Protein AF-0000000074221816 (afdb_homodimer)

Nearest PDB structures (foldseek):
  7xq0-assembly1_A  TM=2.139E-01  e=2.328E+00  Homo sapiens

InterPro domains:
  IPR002656 Acyltransferase 3 domain [PF01757] (273-661)
  IPR006621 Nose resistant-to-fluoxetine protein, N-terminal [PF20146] (53-164)
  IPR006621 Nose resistant-to-fluoxetine protein, N-terminal [SM00703] (36-183)
  IPR052728 Oxygen and lipid transport regulator [PTHR11161] (49-692)

Secondary structure (DSSP, 8-state):
-HHHHHHHHHHHHHIIIIIHHHHHHHHSSGGG----HHHHHHHHHHHH-TTSHHHHHHHHHSPPSS-TTTTTT--EE---HHHHHT-EEE-SSS-S-EEEEEEEEEEEE-----TT-----TTSTTTTSHHHHHHTSGGGGGG-EEEEEEEEETTS-HHHHHHHHHHHTGGGT-EEEEEEEEEHHHHHT----HHHHHHHHHHHHHHHHHHHHHHHHHHHHHHHHTTPBPPHHHHHHHTT-HHHHHHHHH------------SS------THHHHHHHHHHHHHHHHHHHHHTTS--SS----BS-HHHHHHHHHSTTTHHHHTTHHHHHHHHHHHHHHHHHHHHHTHHHHHHH--HHHHHHHHHHHHHHHHHHHHHHHHHHHHH---TTIIIIIIIIIIHHHHHHHHHHHTT-GGGS-GGG-SSGGGHHHHHHHHHHHHHHHHHHHHHH-HHHHHHHHHHHHHHHHHHHHHHHHHHT--SSGGG-S-HHHHHHHHIIIIISGGGTHHHHHHHHHHHHHHH-TT----HHHHHHHHHHHHHHHHHGGGTTHHHHT-SS--TT-HHHHHHHHHHHHHHHHHHHHHHHHHHHSTTT-HHHHHHT-TTHHHHHHTHHHHHHHHHHHHHHHHHH--S-B---HHHHHHHHHHHHHHHHHHHHHHIIIIIHHHHHHHHHHHHHHHHHHHHHHHHH---S----TTGGGGGG----------B----/-HHHHHHHHHHHHHIIIIIHHHHHHHHHSGGG----HHHHHHHHHHHH-TTSHHHHHHHHHSPPSS-TTTTTT--EE---HHHHHT-EEE-SSS-S-EEEEEEEEEEEE-----TT-----TTSTTTTSHHHHHHTSHHHHTT-EEEEEEEEETTS-HHHHHHHHHHHTGGGT-EEEEEEEEEHHHHHT----HHHHHHHHHHHHHHHHHHHHHHHHHHHHHHHHTTPBPPHHHHHHHTT-HHHHHHHHH---------S--SS------THHHHHHHHHHHHHHHHHHHIIIII--SS----BS-HHHHHHHHHSTTTHHHHTTHHHHHHHHHHHHHHHHHHHHHTHHHHHHH--HHHHHHHHHHHHHHHHHHHHHHHHHHHHH---TTTTTHIIIIIIHHHHHHHHHHHTT-GGGS-GGG-SSGGGHHHHHHHHHHHHHHHHHHHHHH-HHHHHHHHHHHHHHHHHHHHHHHHHHT--SSGGG-S-HHHHHHHHIIIIISGGGSHHHHHHHHHHHHHHH-TT----HHHHHHHHHHHHHHHHHGGGTTHHHHT-SS--TT-HHHHHHHHHHHHHHHHHHHHHHHHHHHSTTT-HHHHHHT-TTHHHHHHTHHHHHHHHHHHHHHHHHH--S-B---HHHHHHHHHHHHHHHHHHHHHHIIIIIHHHHHHHHHHHHHHHHHHHHHHHHH---S---GGGGGGGGG----------B----

Organism: Dermatophagoides pteronyssinus (NCBI:txid6956)

Structure (mmCIF, N/CA/C/O backbone):
data_AF-0000000074221816-model_v1
#
loop_
_entity.id
_entity.type
_entity.pdbx_description
1 polymer 'Nose resistant to fluoxetine protein 6-like'
#
loop_
_atom_site.group_PDB
_atom_site.id
_atom_site.type_symbol
_atom_site.label_atom_id
_atom_site.label_alt_id
_atom_site.label_comp_id
_atom_site.label_asym_id
_atom_site.label_entity_id
_atom_site.label_seq_id
_atom_site.pdbx_PDB_ins_code
_atom_site.Cartn_x
_atom_site.Cartn_y
_atom_site.Cartn_z
_atom_site.occupancy
_atom_site.B_iso_or_equiv
_atom_site.auth_seq_id
_atom_site.auth_comp_id
_atom_site.auth_asym_id
_atom_site.auth_atom_id
_atom_site.pdbx_PDB_model_num
ATOM 1 N N . MET A 1 1 ? 18.141 -23.312 -29.453 1 46.19 1 MET A N 1
ATOM 2 C CA . MET A 1 1 ? 16.859 -23.656 -30.062 1 46.19 1 MET A CA 1
ATOM 3 C C . MET A 1 1 ? 16.562 -25.141 -29.875 1 46.19 1 MET A C 1
ATOM 5 O O . MET A 1 1 ? 15.43 -25.516 -29.531 1 46.19 1 MET A O 1
ATOM 9 N N . LYS A 1 2 ? 17.656 -25.828 -30.047 1 47.12 2 LYS A N 1
ATOM 10 C CA . LYS A 1 2 ? 17.453 -27.266 -29.906 1 47.12 2 LYS A CA 1
ATOM 11 C C . LYS A 1 2 ? 17.031 -27.625 -28.484 1 47.12 2 LYS A C 1
ATOM 13 O O . LYS A 1 2 ? 16.156 -28.469 -28.297 1 47.12 2 LYS A O 1
ATOM 18 N N . ASN A 1 3 ? 17.562 -26.797 -27.672 1 49.25 3 ASN A N 1
ATOM 19 C CA . ASN A 1 3 ? 17.281 -27.125 -26.281 1 49.25 3 ASN A CA 1
ATOM 20 C C . ASN A 1 3 ? 15.852 -26.75 -25.891 1 49.25 3 ASN A C 1
ATOM 22 O O . ASN A 1 3 ? 15.172 -27.516 -25.188 1 49.25 3 ASN A O 1
ATOM 26 N N . PHE A 1 4 ? 15.422 -25.688 -26.422 1 52.94 4 PHE A N 1
ATOM 27 C CA . PHE A 1 4 ? 14.031 -25.312 -26.156 1 52.94 4 PHE A CA 1
ATOM 28 C C . PHE A 1 4 ? 13.078 -26.312 -26.812 1 52.94 4 PHE A C 1
ATOM 30 O O . PHE A 1 4 ? 12.055 -26.688 -26.234 1 52.94 4 PHE A O 1
ATOM 37 N N . ASP A 1 5 ? 13.547 -26.812 -27.953 1 51.62 5 ASP A N 1
ATOM 38 C CA . ASP A 1 5 ? 12.75 -27.797 -28.672 1 51.62 5 ASP A CA 1
ATOM 39 C C . ASP A 1 5 ? 12.625 -29.094 -27.875 1 51.62 5 ASP A C 1
ATOM 41 O O . ASP A 1 5 ? 11.562 -29.719 -27.859 1 51.62 5 ASP A O 1
ATOM 45 N N . ILE A 1 6 ? 13.734 -29.281 -27.234 1 53.47 6 ILE A N 1
ATOM 46 C CA . ILE A 1 6 ? 13.719 -30.531 -26.5 1 53.47 6 ILE A CA 1
ATOM 47 C C . ILE A 1 6 ? 12.734 -30.438 -25.344 1 53.47 6 ILE A C 1
ATOM 49 O O . ILE A 1 6 ? 11.953 -31.359 -25.094 1 53.47 6 ILE A O 1
ATOM 53 N N . ILE A 1 7 ? 12.805 -29.344 -24.719 1 52.88 7 ILE A N 1
ATOM 54 C CA . ILE A 1 7 ? 11.906 -29.172 -23.578 1 52.88 7 ILE A CA 1
ATOM 55 C C . ILE A 1 7 ? 10.461 -29.141 -24.062 1 52.88 7 ILE A C 1
ATOM 57 O O . ILE A 1 7 ? 9.586 -29.781 -23.484 1 52.88 7 ILE A O 1
ATOM 61 N N . TYR A 1 8 ? 10.383 -28.469 -25.156 1 53.75 8 TYR A N 1
ATOM 62 C CA . TYR A 1 8 ? 9.055 -28.391 -25.75 1 53.75 8 TYR A CA 1
ATOM 63 C C . TYR A 1 8 ? 8.578 -29.75 -26.219 1 53.75 8 TYR A C 1
ATOM 65 O O . TYR A 1 8 ? 7.418 -30.125 -26 1 53.75 8 TYR A O 1
ATOM 73 N N . LEU A 1 9 ? 9.445 -30.484 -26.75 1 53.41 9 LEU A N 1
ATOM 74 C CA . LEU A 1 9 ? 9.125 -31.828 -27.25 1 53.41 9 LEU A CA 1
ATOM 75 C C . LEU A 1 9 ? 8.711 -32.75 -26.109 1 53.41 9 LEU A C 1
ATOM 77 O O . LEU A 1 9 ? 7.828 -33.594 -26.266 1 53.41 9 LEU A O 1
ATOM 81 N N . PHE A 1 10 ? 9.32 -32.438 -25.016 1 53.78 10 PHE A N 1
ATOM 82 C CA . PHE A 1 10 ? 8.953 -33.25 -23.844 1 53.78 10 PHE A CA 1
ATOM 83 C C . PHE A 1 10 ? 7.512 -32.969 -23.438 1 53.78 10 PHE A C 1
ATOM 85 O O . PHE A 1 10 ? 6.762 -33.906 -23.125 1 53.78 10 PHE A O 1
ATOM 92 N N . GLY A 1 11 ? 7.195 -31.734 -23.516 1 54.38 11 GLY A N 1
ATOM 93 C CA . GLY A 1 11 ? 5.812 -31.375 -23.234 1 54.38 11 GLY A CA 1
ATOM 94 C C . GLY A 1 11 ? 4.824 -31.984 -24.219 1 54.38 11 GLY A C 1
ATOM 95 O O . GLY A 1 11 ? 3.775 -32.5 -23.812 1 54.38 11 GLY A O 1
ATOM 96 N N . GLN A 1 12 ? 5.246 -32.062 -25.484 1 54.72 12 GLN A N 1
ATOM 97 C CA . GLN A 1 12 ? 4.41 -32.625 -26.531 1 54.72 12 GLN A CA 1
ATOM 98 C C . GLN A 1 12 ? 4.238 -34.125 -26.312 1 54.72 12 GLN A C 1
ATOM 100 O O . GLN A 1 12 ? 3.146 -34.688 -26.516 1 54.72 12 GLN A O 1
ATOM 105 N N . GLN A 1 13 ? 5.273 -34.688 -25.906 1 58.25 13 GLN A N 1
ATOM 106 C CA . GLN A 1 13 ? 5.207 -36.125 -25.656 1 58.25 13 GLN A CA 1
ATOM 107 C C . GLN A 1 13 ? 4.242 -36.438 -24.516 1 58.25 13 GLN A C 1
ATOM 109 O O . GLN A 1 13 ? 3.49 -37.406 -24.578 1 58.25 13 GLN A O 1
ATOM 114 N N . PHE A 1 14 ? 4.277 -35.594 -23.578 1 56.81 14 PHE A N 1
ATOM 115 C CA . PHE A 1 14 ? 3.35 -35.75 -22.469 1 56.81 14 PHE A CA 1
ATOM 116 C C . PHE A 1 14 ? 1.907 -35.688 -22.953 1 56.81 14 PHE A C 1
ATOM 118 O O . PHE A 1 14 ? 1.081 -36.531 -22.609 1 56.81 14 PHE A O 1
ATOM 125 N N . THR A 1 15 ? 1.676 -34.656 -23.734 1 56.25 15 THR A N 1
ATOM 126 C CA . THR A 1 15 ? 0.326 -34.469 -24.25 1 56.25 15 THR A CA 1
ATOM 127 C C . THR A 1 15 ? -0.105 -35.656 -25.109 1 56.25 15 THR A C 1
ATOM 129 O O . THR A 1 15 ? -1.217 -36.156 -24.969 1 56.25 15 THR A O 1
ATOM 132 N N . THR A 1 16 ? 0.768 -36.156 -25.938 1 59.44 16 THR A N 1
ATOM 133 C CA . THR A 1 16 ? 0.434 -37.219 -26.875 1 59.44 16 THR A CA 1
ATOM 134 C C . THR A 1 16 ? 0.252 -38.531 -26.156 1 59.44 16 THR A C 1
ATOM 136 O O . THR A 1 16 ? -0.625 -39.344 -26.516 1 59.44 16 THR A O 1
ATOM 139 N N . LYS A 1 17 ? 1.001 -38.656 -25.141 1 62.84 17 LYS A N 1
ATOM 140 C CA . LYS A 1 17 ? 0.979 -39.969 -24.5 1 62.84 17 LYS A CA 1
ATOM 141 C C . LYS A 1 17 ? -0.121 -40.062 -23.438 1 62.84 17 LYS A C 1
ATOM 143 O O . LYS A 1 17 ? -0.676 -41.125 -23.203 1 62.84 17 LYS A O 1
ATOM 148 N N . PHE A 1 18 ? -0.463 -38.969 -22.938 1 61.97 18 PHE A N 1
ATOM 149 C CA . PHE A 1 18 ? -1.401 -39.062 -21.812 1 61.97 18 PHE A CA 1
ATOM 150 C C . PHE A 1 18 ? -2.746 -38.438 -22.203 1 61.97 18 PHE A C 1
ATOM 152 O O . PHE A 1 18 ? -3.797 -39.031 -21.906 1 61.97 18 PHE A O 1
ATOM 159 N N . LEU A 1 19 ? -2.699 -37.375 -22.922 1 63.53 19 LEU A N 1
ATOM 160 C CA . LEU A 1 19 ? -3.951 -36.656 -23.172 1 63.53 19 LEU A CA 1
ATOM 161 C C . LEU A 1 19 ? -4.645 -37.188 -24.422 1 63.53 19 LEU A C 1
ATOM 163 O O . LEU A 1 19 ? -5.871 -37.312 -24.453 1 63.53 19 LEU A O 1
ATOM 167 N N . LYS A 1 20 ? -3.908 -37.531 -25.453 1 68.12 20 LYS A N 1
ATOM 168 C CA . LYS A 1 20 ? -4.484 -38 -26.719 1 68.12 20 LYS A CA 1
ATOM 169 C C . LYS A 1 20 ? -5.285 -39.281 -26.531 1 68.12 20 LYS A C 1
ATOM 171 O O . LYS A 1 20 ? -6.41 -39.375 -27.031 1 68.12 20 LYS A O 1
ATOM 176 N N . PRO A 1 21 ? -4.75 -40.219 -25.766 1 66.31 21 PRO A N 1
ATOM 177 C CA . PRO A 1 21 ? -5.559 -41.438 -25.594 1 66.31 21 PRO A CA 1
ATOM 178 C C . PRO A 1 21 ? -6.883 -41.156 -24.875 1 66.31 21 PRO A C 1
ATOM 180 O O . PRO A 1 21 ? -7.902 -41.781 -25.219 1 66.31 21 PRO A O 1
ATOM 183 N N . LEU A 1 22 ? -6.832 -40.312 -23.969 1 65.06 22 LEU A N 1
ATOM 184 C CA . LEU A 1 22 ? -8.055 -39.938 -23.266 1 65.06 22 LEU A CA 1
ATOM 185 C C . LEU A 1 22 ? -9.039 -39.25 -24.203 1 65.06 22 LEU A C 1
ATOM 187 O O . LEU A 1 22 ? -10.242 -39.531 -24.156 1 65.06 22 LEU A O 1
ATOM 191 N N . TYR A 1 23 ? -8.578 -38.5 -25.078 1 68.12 23 TYR A N 1
ATOM 192 C 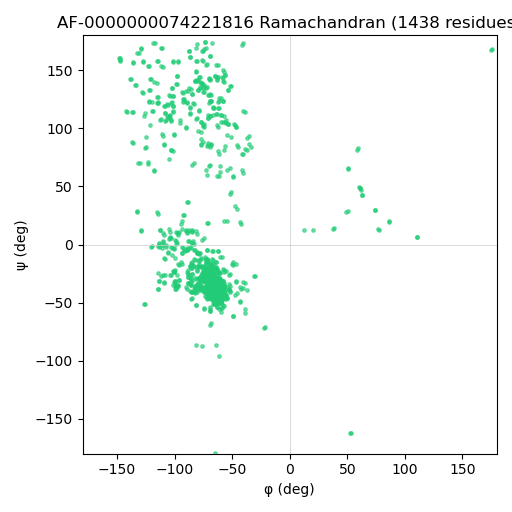CA . TYR A 1 23 ? -9.383 -37.812 -26.078 1 68.12 23 TYR A CA 1
ATOM 193 C C . TYR A 1 23 ? -9.961 -38.812 -27.078 1 68.12 23 TYR A C 1
ATOM 195 O O . TYR A 1 23 ? -11.148 -38.75 -27.422 1 68.12 23 TYR A O 1
ATOM 203 N N . ASP A 1 24 ? -9.109 -39.688 -27.531 1 72.5 24 ASP A N 1
ATOM 204 C CA . ASP A 1 24 ? -9.547 -40.688 -28.516 1 72.5 24 ASP A CA 1
ATOM 205 C C . ASP A 1 24 ? -10.656 -41.562 -27.969 1 72.5 24 ASP A C 1
ATOM 207 O O . ASP A 1 24 ? -11.609 -41.906 -28.688 1 72.5 24 ASP A O 1
ATOM 211 N N . GLU A 1 25 ? -10.477 -41.844 -26.75 1 71 25 GLU A N 1
ATOM 212 C CA . GLU A 1 25 ? -11.508 -42.656 -26.125 1 71 25 GLU A CA 1
ATOM 213 C C . GLU A 1 25 ? -12.82 -41.875 -26.016 1 71 25 GLU A C 1
ATOM 215 O O . GLU A 1 25 ? -13.898 -42.469 -26.141 1 71 25 GLU A O 1
ATOM 220 N N . THR A 1 26 ? -12.664 -40.625 -25.828 1 68.69 26 THR A N 1
ATOM 221 C CA . THR A 1 26 ? -13.836 -39.781 -25.625 1 68.69 26 THR A CA 1
ATOM 222 C C . THR A 1 26 ? -14.523 -39.5 -26.969 1 68.69 26 THR A C 1
ATOM 224 O O . THR A 1 26 ? -15.75 -39.531 -27.047 1 68.69 26 THR A O 1
ATOM 227 N N . ILE A 1 27 ? -13.797 -39.312 -28.016 1 63.72 27 ILE A N 1
ATOM 228 C CA . ILE A 1 27 ? -14.352 -38.906 -29.297 1 63.72 27 ILE A CA 1
ATOM 229 C C . ILE A 1 27 ? -14.891 -40.125 -30.047 1 63.72 27 ILE A C 1
ATOM 231 O O . ILE A 1 27 ? -15.844 -40 -30.828 1 63.72 27 ILE A O 1
ATOM 235 N N . THR A 1 28 ? -14.172 -41.219 -29.938 1 61.09 28 THR A N 1
ATOM 236 C CA . THR A 1 28 ? -14.648 -42.406 -30.641 1 61.09 28 THR A CA 1
ATOM 237 C C . THR A 1 28 ? -16.078 -42.75 -30.234 1 61.09 28 THR A C 1
ATOM 239 O O . THR A 1 28 ? -16.828 -43.375 -31 1 61.09 28 THR A O 1
ATOM 242 N N . ASP A 1 29 ? -16.391 -42.281 -29.094 1 57.53 29 ASP A N 1
ATOM 243 C CA . ASP A 1 29 ? -17.781 -42.531 -28.734 1 57.53 29 ASP A CA 1
ATOM 244 C C . ASP A 1 29 ? -18.688 -41.406 -29.234 1 57.53 29 ASP A C 1
ATOM 246 O O . ASP A 1 29 ? -19.297 -40.688 -28.438 1 57.53 29 ASP A O 1
ATOM 250 N N . GLU A 1 30 ? -18.406 -40.844 -30.422 1 55.06 30 GLU A N 1
ATOM 251 C CA . GLU A 1 30 ? -18.891 -39.719 -31.188 1 55.06 30 GLU A CA 1
ATOM 252 C C . GLU A 1 30 ? -20.406 -39.562 -31.031 1 55.06 30 GLU A C 1
ATOM 254 O O . GLU A 1 30 ? -20.906 -38.438 -31.016 1 55.06 30 GLU A O 1
ATOM 259 N N . HIS A 1 31 ? -21.031 -40.656 -31.016 1 56.09 31 HIS A N 1
ATOM 260 C CA . HIS A 1 31 ? -22.484 -40.562 -31.172 1 56.09 31 HIS A CA 1
ATOM 261 C C . HIS A 1 31 ? -23.094 -39.75 -30.047 1 56.09 31 HIS A C 1
ATOM 263 O O . HIS A 1 31 ? -24.172 -39.156 -30.219 1 56.09 31 HIS A O 1
ATOM 269 N N . ASP A 1 32 ? -22.25 -39.469 -29.016 1 62.66 32 ASP A N 1
ATOM 270 C CA . ASP A 1 32 ? -22.938 -38.906 -27.859 1 62.66 32 ASP A CA 1
ATOM 271 C C . ASP A 1 32 ? -22.516 -37.469 -27.609 1 62.66 32 ASP A C 1
ATOM 273 O O . ASP A 1 32 ? -23.062 -36.781 -26.75 1 62.66 32 ASP A O 1
ATOM 277 N N . LEU A 1 33 ? -21.547 -36.906 -28.469 1 75.12 33 LEU A N 1
ATOM 278 C CA . LEU A 1 33 ? -21.125 -35.531 -28.234 1 75.12 33 LEU A CA 1
ATOM 279 C C . LEU A 1 33 ? -21.719 -34.594 -29.281 1 75.12 33 LEU A C 1
ATOM 281 O O . LEU A 1 33 ? -21.672 -34.906 -30.484 1 75.12 33 LEU A O 1
ATOM 285 N N . ASN A 1 34 ? -22.656 -33.75 -29 1 81.88 34 ASN A N 1
ATOM 286 C CA . ASN A 1 34 ? -23.203 -32.75 -29.891 1 81.88 34 ASN A CA 1
ATOM 287 C C . ASN A 1 34 ? -22.188 -31.641 -30.188 1 81.88 34 ASN A C 1
ATOM 289 O O . ASN A 1 34 ? -22.328 -30.516 -29.703 1 81.88 34 ASN A O 1
ATOM 293 N N . LEU A 1 35 ? -21.094 -32.062 -30.953 1 88.31 35 LEU A N 1
ATOM 294 C CA . LEU A 1 35 ? -20.094 -31.062 -31.328 1 88.31 35 LEU A CA 1
ATOM 295 C C . LEU A 1 35 ? -20.312 -30.562 -32.75 1 88.31 35 LEU A C 1
ATOM 297 O O . LEU A 1 35 ? -20.719 -31.344 -33.625 1 88.31 35 LEU A O 1
ATOM 301 N N . THR A 1 36 ? -20.172 -29.281 -32.938 1 91.31 36 THR A N 1
ATOM 302 C CA . THR A 1 36 ? -20.172 -28.734 -34.312 1 91.31 36 THR A CA 1
ATOM 303 C C . THR A 1 36 ? -19 -29.281 -35.125 1 91.31 36 THR A C 1
ATOM 305 O O . THR A 1 36 ? -17.984 -29.672 -34.531 1 91.31 36 THR A O 1
ATOM 308 N N . LYS A 1 37 ? -19.094 -29.328 -36.375 1 90.06 37 LYS A N 1
ATOM 309 C CA . LYS A 1 37 ? -18.062 -29.859 -37.25 1 90.06 37 LYS A CA 1
ATOM 310 C C . LYS A 1 37 ? -16.766 -29.062 -37.125 1 90.06 37 LYS A C 1
ATOM 312 O O . LYS A 1 37 ? -15.672 -29.625 -37.156 1 90.06 37 LYS A O 1
ATOM 317 N N . GLU A 1 38 ? -16.922 -27.781 -37.031 1 90.88 38 GLU A N 1
ATOM 318 C CA . GLU A 1 38 ? -15.75 -26.922 -36.906 1 90.88 38 GLU A CA 1
ATOM 319 C C . GLU A 1 38 ? -14.992 -27.203 -35.594 1 90.88 38 GLU A C 1
ATOM 321 O O . GLU A 1 38 ? -13.766 -27.312 -35.594 1 90.88 38 GLU A O 1
ATOM 326 N N . CYS A 1 39 ? -15.711 -27.359 -34.531 1 91.69 39 CYS A N 1
ATOM 327 C CA . CYS A 1 39 ? -15.094 -27.625 -33.25 1 91.69 39 CYS A CA 1
ATOM 328 C C . CYS A 1 39 ? -14.406 -29 -33.25 1 91.69 39 CYS A C 1
ATOM 330 O O . CYS A 1 39 ? -13.273 -29.125 -32.781 1 91.69 39 CYS A O 1
ATOM 332 N N . TYR A 1 40 ? -15.102 -29.953 -33.812 1 88.12 40 TYR A N 1
ATOM 333 C CA . TYR A 1 40 ? -14.547 -31.297 -33.906 1 88.12 40 TYR A CA 1
ATOM 334 C C . TYR A 1 40 ? -13.25 -31.312 -34.688 1 88.12 40 TYR A C 1
ATOM 336 O O . TYR A 1 40 ? -12.266 -31.922 -34.25 1 88.12 40 TYR A O 1
ATOM 344 N N . HIS A 1 41 ? -13.273 -30.656 -35.781 1 87.69 41 HIS A N 1
ATOM 345 C CA . HIS A 1 41 ? -12.094 -30.625 -36.656 1 87.69 41 HIS A CA 1
ATOM 346 C C . HIS A 1 41 ? -10.922 -29.938 -35.938 1 87.69 41 HIS A C 1
ATOM 348 O O . HIS A 1 41 ? -9.789 -30.438 -36 1 87.69 41 HIS A O 1
ATOM 354 N N . SER A 1 42 ? -11.156 -28.828 -35.375 1 89.94 42 SER A N 1
ATOM 355 C CA . SER A 1 42 ? -10.102 -28.078 -34.719 1 89.94 42 SER A CA 1
ATOM 356 C C . SER A 1 42 ? -9.539 -28.859 -33.531 1 89.94 42 SER A C 1
ATOM 358 O O . SER A 1 42 ? -8.328 -28.844 -33.281 1 89.94 42 SER A O 1
ATOM 360 N N . LEU A 1 43 ? -10.438 -29.5 -32.812 1 88 43 LEU A N 1
ATOM 361 C CA . LEU A 1 43 ? -9.984 -30.297 -31.672 1 88 43 LEU A CA 1
ATOM 362 C C . LEU A 1 43 ? -9.172 -31.5 -32.125 1 88 43 LEU A C 1
ATOM 364 O O . LEU A 1 43 ? -8.164 -31.859 -31.516 1 88 43 LEU A O 1
ATOM 368 N N . GLU A 1 44 ? -9.625 -32.062 -33.156 1 83.25 44 GLU A N 1
ATOM 369 C CA . GLU A 1 44 ? -8.891 -33.188 -33.719 1 83.25 44 GLU A CA 1
ATOM 370 C C . GLU A 1 44 ? -7.492 -32.781 -34.188 1 83.25 44 GLU A C 1
ATOM 372 O O . GLU A 1 44 ? -6.512 -33.469 -33.906 1 83.25 44 GLU A O 1
ATOM 377 N N . MET A 1 45 ? -7.445 -31.688 -34.812 1 83.44 45 MET A N 1
ATOM 378 C CA . MET A 1 45 ? -6.152 -31.172 -35.25 1 83.44 45 MET A CA 1
ATOM 379 C C . MET A 1 45 ? -5.246 -30.859 -34.062 1 83.44 45 MET A C 1
ATOM 381 O O . MET A 1 45 ? -4.043 -31.109 -34.125 1 83.44 45 MET A O 1
ATOM 385 N N . MET A 1 46 ? -5.754 -30.312 -33 1 84.75 46 MET A N 1
ATOM 386 C CA . MET A 1 46 ? -4.988 -29.922 -31.828 1 84.75 46 MET A CA 1
ATOM 387 C C . MET A 1 46 ? -4.387 -31.156 -31.156 1 84.75 46 MET A C 1
ATOM 389 O O . MET A 1 46 ? -3.227 -31.125 -30.734 1 84.75 46 MET A O 1
ATOM 393 N N . PHE A 1 47 ? -5.148 -32.25 -31.109 1 78.56 47 PHE A N 1
ATOM 394 C CA . PHE A 1 47 ? -4.719 -33.438 -30.375 1 78.56 47 PHE A CA 1
ATOM 395 C C . PHE A 1 47 ? -3.842 -34.312 -31.25 1 78.56 47 PHE A C 1
ATOM 397 O O . PHE A 1 47 ? -2.939 -35 -30.766 1 78.56 47 PHE A O 1
ATOM 404 N N . THR A 1 48 ? -4.066 -34.25 -32.594 1 74.12 48 THR A N 1
ATOM 405 C CA . THR A 1 48 ? -3.32 -35.125 -33.5 1 74.12 48 THR A CA 1
ATOM 406 C C . THR A 1 48 ? -1.997 -34.469 -33.906 1 74.12 48 THR A C 1
ATOM 408 O O . THR A 1 48 ? -1.009 -35.156 -34.156 1 74.12 48 THR A O 1
ATOM 411 N N . HIS A 1 49 ? -2.057 -33.094 -34 1 73.94 49 HIS A N 1
ATOM 412 C CA . HIS A 1 49 ? -0.858 -32.375 -34.406 1 73.94 49 HIS A CA 1
ATOM 413 C C . HIS A 1 49 ? -0.447 -31.344 -33.375 1 73.94 49 HIS A C 1
ATOM 415 O O . HIS A 1 49 ? -0.465 -30.141 -33.656 1 73.94 49 HIS A O 1
ATOM 421 N N . PRO A 1 50 ? 0.009 -31.828 -32.25 1 75.56 50 PRO A N 1
ATOM 422 C CA . PRO A 1 50 ? 0.414 -30.906 -31.203 1 75.56 50 PRO A CA 1
ATOM 423 C C . PRO A 1 50 ? 1.641 -30.078 -31.578 1 75.56 50 PRO A C 1
ATOM 425 O O . PRO A 1 50 ? 1.958 -29.094 -30.922 1 75.56 50 PRO A O 1
ATOM 428 N N . GLU A 1 51 ? 2.295 -30.344 -32.75 1 68.44 51 GLU A N 1
ATOM 429 C CA . GLU A 1 51 ? 3.488 -29.641 -33.188 1 68.44 51 GLU A CA 1
ATOM 430 C C . GLU A 1 51 ? 3.125 -28.328 -33.875 1 68.44 51 GLU A C 1
ATOM 432 O O . GLU A 1 51 ? 3.979 -27.453 -34.031 1 68.44 51 GLU A O 1
ATOM 437 N N . LEU A 1 52 ? 1.858 -28.266 -34.281 1 71.31 52 LEU A N 1
ATOM 438 C CA . LEU A 1 52 ? 1.43 -27 -34.844 1 71.31 52 LEU A CA 1
ATOM 439 C C . LEU A 1 52 ? 1.607 -25.859 -33.844 1 71.31 52 LEU A C 1
ATOM 441 O O . LEU A 1 52 ? 1.382 -26.031 -32.656 1 71.31 52 LEU A O 1
ATOM 445 N N . GLU A 1 53 ? 1.954 -24.766 -34.312 1 73.44 53 GLU A N 1
ATOM 446 C CA . GLU A 1 53 ? 2.27 -23.625 -33.438 1 73.44 53 GLU A CA 1
ATOM 447 C C . GLU A 1 53 ? 1.089 -23.266 -32.531 1 73.44 53 GLU A C 1
ATOM 449 O O . GLU A 1 53 ? 1.25 -23.109 -31.328 1 73.44 53 GLU A O 1
ATOM 454 N N . TRP A 1 54 ? -0.07 -23.094 -33.219 1 81.75 54 TRP A N 1
ATOM 455 C CA . TRP A 1 54 ? -1.233 -22.688 -32.438 1 81.75 54 TRP A CA 1
ATOM 456 C C . TRP A 1 54 ? -1.613 -23.766 -31.438 1 81.75 54 TRP A C 1
ATOM 458 O O . TRP A 1 54 ? -2.031 -23.453 -30.312 1 81.75 54 TRP A O 1
ATOM 468 N N . ALA A 1 55 ? -1.453 -25.031 -31.75 1 80.94 55 ALA A N 1
ATOM 469 C CA . ALA A 1 55 ? -1.775 -26.141 -30.859 1 80.94 55 ALA A CA 1
ATOM 470 C C . ALA A 1 55 ? -0.807 -26.188 -29.672 1 80.94 55 ALA A C 1
ATOM 472 O O . ALA A 1 55 ? -1.221 -26.375 -28.531 1 80.94 55 ALA A O 1
ATOM 473 N N . SER A 1 56 ? 0.457 -25.969 -29.938 1 77.31 56 SER A N 1
ATOM 474 C CA . SER A 1 56 ? 1.471 -25.953 -28.891 1 77.31 56 SER A CA 1
ATOM 475 C C . SER A 1 56 ? 1.25 -24.812 -27.922 1 77.31 56 SER A C 1
ATOM 477 O O . SER A 1 56 ? 1.442 -24.984 -26.703 1 77.31 56 SER A O 1
ATOM 479 N N . LEU A 1 57 ? 0.902 -23.688 -28.469 1 83 57 LEU A N 1
ATOM 480 C CA . LEU A 1 57 ? 0.653 -22.531 -27.625 1 83 57 LEU A CA 1
ATOM 481 C C . LEU A 1 57 ? -0.585 -22.734 -26.75 1 83 57 LEU A C 1
ATOM 483 O O . LEU A 1 57 ? -0.623 -22.297 -25.594 1 83 57 LEU A O 1
ATOM 487 N N . MET A 1 58 ? -1.566 -23.391 -27.328 1 87.88 58 MET A N 1
ATOM 488 C CA . MET A 1 58 ? -2.787 -23.656 -26.578 1 87.88 58 MET A CA 1
ATOM 489 C C . MET A 1 58 ? -2.518 -24.625 -25.422 1 87.88 58 MET A C 1
ATOM 491 O O . MET A 1 58 ? -3.002 -24.422 -24.312 1 87.88 58 MET A O 1
ATOM 495 N N . TRP A 1 59 ? -1.679 -25.578 -25.688 1 82.25 59 TRP A N 1
ATOM 496 C CA . TRP A 1 59 ? -1.309 -26.516 -24.641 1 82.25 59 TRP A CA 1
ATOM 497 C C . TRP A 1 59 ? -0.457 -25.828 -23.578 1 82.25 59 TRP A C 1
ATOM 499 O O . TRP A 1 59 ? -0.623 -26.094 -22.375 1 82.25 59 TRP A O 1
ATOM 509 N N . ASP A 1 60 ? 0.432 -25 -24.016 1 82.06 60 ASP A N 1
ATOM 510 C CA . ASP A 1 60 ? 1.316 -24.297 -23.094 1 82.06 60 ASP A CA 1
ATOM 511 C C . ASP A 1 60 ? 0.531 -23.328 -22.203 1 82.06 60 ASP A C 1
ATOM 513 O O . ASP A 1 60 ? 0.872 -23.141 -21.031 1 82.06 60 ASP A O 1
ATOM 517 N N . ALA A 1 61 ? -0.493 -22.766 -22.766 1 89.88 61 ALA A N 1
ATOM 518 C CA . ALA A 1 61 ? -1.269 -21.766 -22.062 1 89.88 61 ALA A CA 1
ATOM 519 C C . ALA A 1 61 ? -2.258 -22.422 -21.094 1 89.88 61 ALA A C 1
ATOM 521 O O . ALA A 1 61 ? -2.738 -21.766 -20.156 1 89.88 61 ALA A O 1
ATOM 522 N N . SER A 1 62 ? -2.609 -23.672 -21.328 1 89.75 62 SER A N 1
ATOM 523 C CA . SER A 1 62 ? -3.602 -24.359 -20.5 1 89.75 62 SER A CA 1
ATOM 524 C C . SER A 1 62 ? -3.057 -24.641 -19.109 1 89.75 62 SER A C 1
ATOM 526 O O . SER A 1 62 ? -1.857 -24.859 -18.938 1 89.75 62 SER A O 1
ATOM 528 N N . GLY A 1 63 ? -3.979 -24.516 -18.125 1 88.75 63 GLY A N 1
ATOM 529 C CA . GLY A 1 63 ? -3.607 -24.859 -16.766 1 88.75 63 GLY A CA 1
ATOM 530 C C . GLY A 1 63 ? -3.383 -26.344 -16.562 1 88.75 63 GLY A C 1
ATOM 531 O O . GLY A 1 63 ? -3.738 -27.156 -17.422 1 88.75 63 GLY A O 1
ATOM 532 N N . ARG A 1 64 ? -2.689 -26.578 -15.453 1 82.56 64 ARG A N 1
ATOM 533 C CA . ARG A 1 64 ? -2.471 -27.953 -15.062 1 82.56 64 ARG A CA 1
ATOM 534 C C . ARG A 1 64 ? -3.408 -28.359 -13.922 1 82.56 64 ARG A C 1
ATOM 536 O O . ARG A 1 64 ? -3.609 -27.594 -12.977 1 82.56 64 ARG A O 1
ATOM 543 N N . ILE A 1 65 ? -3.965 -29.453 -14.031 1 76.81 65 ILE A N 1
ATOM 544 C CA . ILE A 1 65 ? -4.887 -29.922 -13 1 76.81 65 ILE A CA 1
ATOM 545 C C . ILE A 1 65 ? -4.133 -30.125 -11.695 1 76.81 65 ILE A C 1
ATOM 547 O O . ILE A 1 65 ? -4.621 -29.75 -10.625 1 76.81 65 ILE A O 1
ATOM 551 N N . ILE A 1 66 ? -2.869 -30.625 -11.875 1 76.56 66 ILE A N 1
ATOM 552 C CA . ILE A 1 66 ? -2.045 -30.844 -10.688 1 76.56 66 ILE A CA 1
ATOM 553 C C . ILE A 1 66 ? -0.866 -29.875 -10.695 1 76.56 66 ILE A C 1
ATOM 555 O O . ILE A 1 66 ? 0.049 -30 -11.508 1 76.56 66 ILE A O 1
ATOM 559 N N . ARG A 1 67 ? -0.962 -28.969 -9.859 1 79.94 67 ARG A N 1
ATOM 560 C CA . ARG A 1 67 ? 0.117 -28.016 -9.656 1 79.94 67 ARG A CA 1
ATOM 561 C C . ARG A 1 67 ? 0.936 -28.359 -8.414 1 79.94 67 ARG A C 1
ATOM 563 O O . ARG A 1 67 ? 0.471 -29.094 -7.547 1 79.94 67 ARG A O 1
ATOM 570 N N . PRO A 1 68 ? 2.17 -27.859 -8.438 1 84.44 68 PRO A N 1
ATOM 571 C CA . PRO A 1 68 ? 2.92 -28.062 -7.195 1 84.44 68 PRO A CA 1
ATOM 572 C C . PRO A 1 68 ? 2.172 -27.562 -5.961 1 84.44 68 PRO A C 1
ATOM 574 O O . PRO A 1 68 ? 1.596 -26.484 -5.98 1 84.44 68 PRO A O 1
ATOM 577 N N . GLY A 1 69 ? 2.156 -28.406 -4.969 1 81.88 69 GLY A N 1
ATOM 578 C CA . GLY A 1 69 ? 1.452 -28.078 -3.74 1 81.88 69 GLY A CA 1
ATOM 579 C C . GLY A 1 69 ? -0.02 -28.438 -3.781 1 81.88 69 GLY A C 1
ATOM 580 O O . GLY A 1 69 ? -0.83 -27.844 -3.062 1 81.88 69 GLY A O 1
ATOM 581 N N . PHE A 1 70 ? -0.375 -29.328 -4.676 1 78.69 70 PHE A N 1
ATOM 582 C CA . PHE A 1 70 ? -1.758 -29.766 -4.832 1 78.69 70 PHE A CA 1
ATOM 583 C C . PHE A 1 70 ? -2.287 -30.344 -3.529 1 78.69 70 PHE A C 1
ATOM 585 O O . PHE A 1 70 ? -3.406 -30.031 -3.111 1 78.69 70 PHE A O 1
ATOM 592 N N . ILE A 1 71 ? -1.436 -31.062 -2.834 1 74.62 71 ILE A N 1
ATOM 593 C CA . ILE A 1 71 ? -1.837 -31.734 -1.603 1 74.62 71 ILE A CA 1
ATOM 594 C C . ILE A 1 71 ? -1.975 -30.703 -0.477 1 74.62 71 ILE A C 1
ATOM 596 O O . ILE A 1 71 ? -2.746 -30.906 0.463 1 74.62 71 ILE A O 1
ATOM 600 N N . SER A 1 72 ? -1.262 -29.656 -0.647 1 77.31 72 SER A N 1
ATOM 601 C CA . SER A 1 72 ? -1.346 -28.609 0.36 1 77.31 72 SER A CA 1
ATOM 602 C C . SER A 1 72 ? -2.5 -27.656 0.069 1 77.31 72 SER A C 1
ATOM 604 O O . SER A 1 72 ? -2.756 -26.734 0.842 1 77.31 72 SER A O 1
ATOM 606 N N . GLY A 1 73 ? -3.213 -27.875 -1.048 1 77 73 GLY A N 1
ATOM 607 C CA . GLY A 1 73 ? -4.418 -27.109 -1.308 1 77 73 GLY A CA 1
ATOM 608 C C . GLY A 1 73 ? -4.266 -26.141 -2.457 1 77 73 GLY A C 1
ATOM 609 O O . GLY A 1 73 ? -5.078 -25.219 -2.615 1 77 73 GLY A O 1
ATOM 610 N N . THR A 1 74 ? -3.186 -26.156 -3.168 1 82.56 74 THR A N 1
ATOM 611 C CA . THR A 1 74 ? -3.086 -25.359 -4.383 1 82.56 74 THR A CA 1
ATOM 612 C C . THR A 1 74 ? -3.84 -26.016 -5.531 1 82.56 74 THR A C 1
ATOM 614 O O . THR A 1 74 ? -3.234 -26.672 -6.387 1 82.56 74 THR A O 1
ATOM 617 N N . ILE A 1 75 ? -5.133 -25.703 -5.555 1 79.88 75 ILE A N 1
ATOM 618 C CA . ILE A 1 75 ? -6.008 -26.484 -6.426 1 79.88 75 ILE A CA 1
ATOM 619 C C . ILE A 1 75 ? -6.52 -25.594 -7.562 1 79.88 75 ILE A C 1
ATOM 621 O O . ILE A 1 75 ? -7.484 -25.953 -8.242 1 79.88 75 ILE A O 1
ATOM 625 N N . THR A 1 76 ? -5.945 -24.453 -7.715 1 84.44 76 THR A N 1
ATOM 626 C CA . THR A 1 76 ? -6.324 -23.562 -8.797 1 84.44 76 THR A CA 1
ATOM 627 C C . THR A 1 76 ? -5.125 -23.25 -9.688 1 84.44 76 THR A C 1
ATOM 629 O O . THR A 1 76 ? -4.023 -23.016 -9.195 1 84.44 76 THR A O 1
ATOM 632 N N . ASP A 1 77 ? -5.301 -23.344 -10.938 1 88.69 77 ASP A N 1
ATOM 633 C CA . ASP A 1 77 ? -4.293 -22.969 -11.922 1 88.69 77 ASP A CA 1
ATOM 634 C C . ASP A 1 77 ? -4.918 -22.203 -13.078 1 88.69 77 ASP A C 1
ATOM 636 O O . ASP A 1 77 ? -5.637 -22.766 -13.906 1 88.69 77 ASP A O 1
ATOM 640 N N . TYR A 1 78 ? -4.602 -20.969 -13.234 1 91.19 78 TYR A N 1
ATOM 641 C CA . TYR A 1 78 ? -5.203 -20.094 -14.234 1 91.19 78 TYR A CA 1
ATOM 642 C C . TYR A 1 78 ? -4.465 -20.188 -15.562 1 91.19 78 TYR A C 1
ATOM 644 O O . TYR A 1 78 ? -4.812 -19.5 -16.531 1 91.19 78 TYR A O 1
ATOM 652 N N . GLY A 1 79 ? -3.473 -21.062 -15.625 1 92.06 79 GLY A N 1
ATOM 653 C CA . GLY A 1 79 ? -2.711 -21.094 -16.859 1 92.06 79 GLY A CA 1
ATOM 654 C C . GLY A 1 79 ? -2.195 -19.734 -17.281 1 92.06 79 GLY A C 1
ATOM 655 O O . GLY A 1 79 ? -1.92 -18.891 -16.438 1 92.06 79 GLY A O 1
ATOM 656 N N . ASP A 1 80 ? -1.823 -19.594 -18.531 1 92 80 ASP A N 1
ATOM 657 C CA . ASP A 1 80 ? -1.402 -18.297 -19.062 1 92 80 ASP A CA 1
ATOM 658 C C . ASP A 1 80 ? -2.521 -17.641 -19.859 1 92 80 ASP A C 1
ATOM 660 O O . ASP A 1 80 ? -2.639 -17.875 -21.062 1 92 80 ASP A O 1
ATOM 664 N N . TYR A 1 81 ? -3.275 -16.812 -19.234 1 93.31 81 TYR A N 1
ATOM 665 C CA . TYR A 1 81 ? -4.453 -16.156 -19.781 1 93.31 81 TYR A CA 1
ATOM 666 C C . TYR A 1 81 ? -4.09 -15.32 -21 1 93.31 81 TYR A C 1
ATOM 668 O O . TYR A 1 81 ? -4.766 -15.391 -22.031 1 93.31 81 TYR A O 1
ATOM 676 N N . ASP A 1 82 ? -3.041 -14.57 -20.969 1 90.88 82 ASP A N 1
ATOM 677 C CA . ASP A 1 82 ? -2.666 -13.633 -22.031 1 90.88 82 ASP A CA 1
ATOM 678 C C . ASP A 1 82 ? -2.139 -14.375 -23.25 1 90.88 82 ASP A C 1
ATOM 680 O O . ASP A 1 82 ? -2.422 -13.992 -24.391 1 90.88 82 ASP A O 1
ATOM 684 N N . GLN A 1 83 ? -1.347 -15.414 -22.984 1 89.62 83 GLN A N 1
ATOM 685 C CA . GLN A 1 83 ? -0.861 -16.219 -24.094 1 89.62 83 GLN A CA 1
ATOM 686 C C . GLN A 1 83 ? -2.02 -16.844 -24.875 1 89.62 83 GLN A C 1
ATOM 688 O O . GLN A 1 83 ? -2.012 -16.875 -26.109 1 89.62 83 GLN A O 1
ATOM 693 N N . CYS A 1 84 ? -2.973 -17.328 -24.156 1 94.06 84 CYS A N 1
ATOM 694 C CA . CYS A 1 84 ? -4.117 -17.984 -24.781 1 94.06 84 CYS A CA 1
ATOM 695 C C . CYS A 1 84 ? -4.887 -17 -25.672 1 94.06 84 CYS A C 1
ATOM 697 O O . CYS A 1 84 ? -5.164 -17.297 -26.828 1 94.06 84 CYS A O 1
ATOM 699 N N . LEU A 1 85 ? -5.168 -15.875 -25.234 1 93.5 85 LEU A N 1
ATOM 700 C CA . LEU A 1 85 ? -6.012 -14.93 -25.953 1 93.5 85 LEU A CA 1
ATOM 701 C C . LEU A 1 85 ? -5.238 -14.281 -27.109 1 93.5 85 LEU A C 1
ATOM 703 O O . LEU A 1 85 ? -5.836 -13.766 -28.047 1 93.5 85 LEU A O 1
ATOM 707 N N . ASN A 1 86 ? -3.932 -14.328 -27.078 1 89.5 86 ASN A N 1
ATOM 708 C CA . ASN A 1 86 ? -3.129 -13.68 -28.109 1 89.5 86 ASN A CA 1
ATOM 709 C C . ASN A 1 86 ? -2.877 -14.617 -29.297 1 89.5 86 ASN A C 1
ATOM 711 O O . ASN A 1 86 ? -2.307 -14.211 -30.297 1 89.5 86 ASN A O 1
ATOM 715 N N . ILE A 1 87 ? -3.318 -15.82 -29.219 1 89.88 87 ILE A N 1
ATOM 716 C CA . ILE A 1 87 ? -3.139 -16.766 -30.312 1 89.88 87 ILE A CA 1
ATOM 717 C C . ILE A 1 87 ? -4.027 -16.375 -31.484 1 89.88 87 ILE A C 1
ATOM 719 O O . ILE A 1 87 ? -5.254 -16.312 -31.359 1 89.88 87 ILE A O 1
ATOM 723 N N . ASP A 1 88 ? -3.428 -15.898 -32.531 1 87.88 88 ASP A N 1
ATOM 724 C CA . ASP A 1 88 ? -4.086 -15.539 -33.781 1 87.88 88 ASP A CA 1
ATOM 725 C C . ASP A 1 88 ? -3.291 -16.047 -35 1 87.88 88 ASP A C 1
ATOM 727 O O . ASP A 1 88 ? -2.42 -15.344 -35.5 1 87.88 88 ASP A O 1
ATOM 731 N N . TYR A 1 89 ? -3.582 -17.266 -35.375 1 82 89 TYR A N 1
ATOM 732 C CA . TYR A 1 89 ? -2.846 -17.891 -36.469 1 82 89 TYR A CA 1
ATOM 733 C C . TYR A 1 89 ? -3.643 -17.859 -37.781 1 82 89 TYR A C 1
ATOM 735 O O . TYR A 1 89 ? -4.812 -18.25 -37.812 1 82 89 TYR A O 1
ATOM 743 N N . SER A 1 90 ? -3.033 -17.047 -38.75 1 78.31 90 SER A N 1
ATOM 744 C CA . SER A 1 90 ? -3.623 -17.031 -40.094 1 78.31 90 SER A CA 1
ATOM 745 C C . SER A 1 90 ? -2.717 -17.734 -41.125 1 78.31 90 SER A C 1
ATOM 747 O O . SER A 1 90 ? -1.529 -17.422 -41.219 1 78.31 90 SER A O 1
ATOM 749 N N . ASN A 1 91 ? -2.811 -19.016 -41.469 1 58.62 91 ASN A N 1
ATOM 750 C CA . ASN A 1 91 ? -2.033 -19.641 -42.531 1 58.62 91 ASN A CA 1
ATOM 751 C C . ASN A 1 91 ? -2.264 -18.938 -43.875 1 58.62 91 ASN A C 1
ATOM 753 O O . ASN A 1 91 ? -3.398 -18.859 -44.344 1 58.62 91 ASN A O 1
ATOM 757 N N . VAL A 1 92 ? -1.185 -18.094 -44.344 1 52.5 92 VAL A N 1
ATOM 758 C CA . VAL A 1 92 ? -1.221 -17.391 -45.625 1 52.5 92 VAL A CA 1
ATOM 759 C C . VAL A 1 92 ? -1.615 -18.375 -46.719 1 52.5 92 VAL A C 1
ATOM 761 O O . VAL A 1 92 ? -2.346 -18.016 -47.656 1 52.5 92 VAL A O 1
ATOM 764 N N . ASP A 1 93 ? -0.696 -19.438 -46.875 1 49.19 93 ASP A N 1
ATOM 765 C CA . ASP A 1 93 ? -0.833 -20.219 -48.094 1 49.19 93 ASP A CA 1
ATOM 766 C C . ASP A 1 93 ? -2.217 -20.859 -48.188 1 49.19 93 ASP A C 1
ATOM 768 O O . ASP A 1 93 ? -2.635 -21.281 -49.281 1 49.19 93 ASP A O 1
ATOM 772 N N . GLU A 1 94 ? -2.535 -21.641 -47.188 1 45.38 94 GLU A N 1
ATOM 773 C CA . GLU A 1 94 ? -3.803 -22.344 -47.375 1 45.38 94 GLU A CA 1
ATOM 774 C C . GLU A 1 94 ? -4.984 -21.453 -47.031 1 45.38 94 GLU A C 1
ATOM 776 O O . GLU A 1 94 ? -4.828 -20.453 -46.312 1 45.38 94 GLU A O 1
ATOM 781 N N . SER A 1 95 ? -6.254 -21.922 -47.312 1 45.16 95 SER A N 1
ATOM 782 C CA . SER A 1 95 ? -7.582 -21.328 -47.188 1 45.16 95 SER A CA 1
ATOM 783 C C . SER A 1 95 ? -7.719 -20.547 -45.906 1 45.16 95 SER A C 1
ATOM 785 O O . SER A 1 95 ? -6.926 -20.734 -44.969 1 45.16 95 SER A O 1
ATOM 787 N N . ASN A 1 96 ? -8.906 -19.672 -45.594 1 52.28 96 ASN A N 1
ATOM 788 C CA . ASN A 1 96 ? -9.688 -18.766 -44.75 1 52.28 96 ASN A CA 1
ATOM 789 C C . ASN A 1 96 ? -9.703 -19.219 -43.281 1 52.28 96 ASN A C 1
ATOM 791 O O . ASN A 1 96 ? -10.664 -18.969 -42.562 1 52.28 96 ASN A O 1
ATOM 795 N N . ASN A 1 97 ? -8.695 -20.156 -42.844 1 64.44 97 ASN A N 1
ATOM 796 C CA . ASN A 1 97 ? -9.07 -20.641 -41.531 1 64.44 97 ASN A CA 1
ATOM 797 C C . ASN A 1 97 ? -8.266 -19.953 -40.406 1 64.44 97 ASN A C 1
ATOM 799 O O . ASN A 1 97 ? -7.074 -20.219 -40.25 1 64.44 97 ASN A O 1
ATOM 803 N N . ARG A 1 98 ? -8.594 -18.812 -40 1 81.75 98 ARG A N 1
ATOM 804 C CA . ARG A 1 98 ? -8.094 -18.109 -38.812 1 81.75 98 ARG A CA 1
ATOM 805 C C . ARG A 1 98 ? -8.461 -18.859 -37.531 1 81.75 98 ARG A C 1
ATOM 807 O O . ARG A 1 98 ? -9.625 -19.188 -37.344 1 81.75 98 ARG A O 1
ATOM 814 N N . ILE A 1 99 ? -7.387 -19.375 -36.906 1 88.19 99 ILE A N 1
ATOM 815 C CA . ILE A 1 99 ? -7.648 -20.078 -35.656 1 88.19 99 ILE A CA 1
ATOM 816 C C . ILE A 1 99 ? -7.309 -19.188 -34.469 1 88.19 99 ILE A C 1
ATOM 818 O O . ILE A 1 99 ? -6.191 -18.672 -34.375 1 88.19 99 ILE A O 1
ATOM 822 N N . GLN A 1 100 ? -8.281 -18.938 -33.719 1 92.94 100 GLN A N 1
ATOM 823 C CA . GLN A 1 100 ? -8.133 -18.234 -32.438 1 92.94 100 GLN A CA 1
ATOM 824 C C . GLN A 1 100 ? -8.406 -19.156 -31.266 1 92.94 100 GLN A C 1
ATOM 826 O O . GLN A 1 100 ? -8.781 -20.312 -31.453 1 92.94 100 GLN A O 1
ATOM 831 N N . ALA A 1 101 ? -8.078 -18.672 -30.109 1 95.25 101 ALA A N 1
ATOM 832 C CA . ALA A 1 101 ? -8.25 -19.516 -28.938 1 95.25 101 ALA A CA 1
ATOM 833 C C . ALA A 1 101 ? -9.383 -19 -28.047 1 95.25 101 ALA A C 1
ATOM 835 O O . ALA A 1 101 ? -9.773 -17.828 -28.141 1 95.25 101 ALA A O 1
ATOM 836 N N . ARG A 1 102 ? -9.969 -19.891 -27.328 1 95 102 ARG A N 1
ATOM 837 C CA . ARG A 1 102 ? -10.938 -19.594 -26.266 1 95 102 ARG A CA 1
ATOM 838 C C . ARG A 1 102 ? -10.398 -20 -24.906 1 95 102 ARG A C 1
ATOM 840 O O . ARG A 1 102 ? -9.961 -21.141 -24.719 1 95 102 ARG A O 1
ATOM 847 N N . TYR A 1 103 ? -10.352 -19.031 -24.062 1 95.25 103 TYR A N 1
ATOM 848 C CA . TYR A 1 103 ? -9.922 -19.281 -22.688 1 95.25 103 TYR A CA 1
ATOM 849 C C . TYR A 1 103 ? -11.117 -19.578 -21.781 1 95.25 103 TYR A C 1
ATOM 851 O O . TYR A 1 103 ? -12.078 -18.812 -21.734 1 95.25 103 TYR A O 1
ATOM 859 N N . CYS A 1 104 ? -11.102 -20.719 -21.062 1 93.5 104 CYS A N 1
ATOM 860 C CA . CYS A 1 104 ? -12.172 -21.094 -20.141 1 93.5 104 CYS A CA 1
ATOM 861 C C . CYS A 1 104 ? -11.602 -21.625 -18.844 1 93.5 104 CYS A C 1
ATOM 863 O O . CYS A 1 104 ? -10.445 -22.062 -18.781 1 93.5 104 CYS A O 1
ATOM 865 N N . LEU A 1 105 ? -12.352 -21.562 -17.75 1 89.88 105 LEU A N 1
ATOM 866 C CA . LEU A 1 105 ? -12 -22.156 -16.469 1 89.88 105 LEU A CA 1
ATOM 867 C C . LEU A 1 105 ? -12.875 -23.375 -16.188 1 89.88 105 LEU A C 1
ATOM 869 O O . LEU A 1 105 ? -14.102 -23.25 -16.141 1 89.88 105 LEU A O 1
ATOM 873 N N . MET A 1 106 ? -12.25 -24.438 -16.062 1 88.44 106 MET A N 1
ATOM 874 C CA . MET A 1 106 ? -12.945 -25.656 -15.695 1 88.44 106 MET A CA 1
ATOM 875 C C . MET A 1 106 ? -12.93 -25.875 -14.188 1 88.44 106 MET A C 1
ATOM 877 O O . MET A 1 106 ? -11.867 -25.875 -13.562 1 88.44 106 MET A O 1
ATOM 881 N N . THR A 1 107 ? -14.062 -25.984 -13.648 1 83.5 107 THR A N 1
ATOM 882 C CA . THR A 1 107 ? -14.219 -26.25 -12.219 1 83.5 107 THR A CA 1
ATOM 883 C C . THR A 1 107 ? -14.648 -27.688 -11.977 1 83.5 107 THR A C 1
ATOM 885 O O . THR A 1 107 ? -15.664 -28.141 -12.508 1 83.5 107 THR A O 1
ATOM 888 N N . ILE A 1 108 ? -13.82 -28.344 -11.258 1 79 108 ILE A N 1
ATOM 889 C CA . ILE A 1 108 ? -14.109 -29.719 -10.875 1 79 108 ILE A CA 1
ATOM 890 C C . ILE A 1 108 ? -14.555 -29.766 -9.414 1 79 108 ILE A C 1
ATOM 892 O O . ILE A 1 108 ? -13.773 -29.453 -8.516 1 79 108 ILE A O 1
ATOM 896 N N . ARG A 1 109 ? -15.742 -30.062 -9.211 1 74.69 109 ARG A N 1
ATOM 897 C CA . ARG A 1 109 ? -16.281 -30.156 -7.855 1 74.69 109 ARG A CA 1
ATOM 898 C C . ARG A 1 109 ? -16.391 -31.609 -7.41 1 74.69 109 ARG A C 1
ATOM 900 O O . ARG A 1 109 ? -16.875 -32.469 -8.156 1 74.69 109 ARG A O 1
ATOM 907 N N . LEU A 1 110 ? -15.812 -31.828 -6.262 1 65.5 110 LEU A N 1
ATOM 908 C CA . LEU A 1 110 ? -15.938 -33.156 -5.676 1 65.5 110 LEU A CA 1
ATOM 909 C C . LEU A 1 110 ? -17.328 -33.375 -5.09 1 65.5 110 LEU A C 1
ATOM 911 O O . LEU A 1 110 ? -17.953 -32.406 -4.602 1 65.5 110 LEU A O 1
ATOM 915 N N . PRO A 1 111 ? -17.859 -34.562 -5.414 1 61.06 111 PRO A N 1
ATOM 916 C CA . PRO A 1 111 ? -19.172 -34.781 -4.797 1 61.06 111 PRO A CA 1
ATOM 917 C C . PRO A 1 111 ? -19.141 -34.594 -3.281 1 61.06 111 PRO A C 1
ATOM 919 O O . PRO A 1 111 ? -18.281 -35.156 -2.602 1 61.06 111 PRO A O 1
ATOM 922 N N . ILE A 1 112 ? -19.641 -33.5 -2.793 1 58.06 112 ILE A N 1
ATOM 923 C CA . ILE A 1 112 ? -19.656 -33.156 -1.372 1 58.06 112 ILE A CA 1
ATOM 924 C C . ILE A 1 112 ? -20.656 -34.062 -0.637 1 58.06 112 ILE A C 1
ATOM 926 O O . ILE A 1 112 ? -21.828 -34.125 -1.009 1 58.06 112 ILE A O 1
ATOM 930 N N . PRO A 1 113 ? -20.062 -34.938 0.205 1 59.59 113 PRO A N 1
ATOM 931 C CA . PRO A 1 113 ? -21.047 -35.625 1.036 1 59.59 113 PRO A CA 1
ATOM 932 C C . PRO A 1 113 ? -21.906 -34.656 1.843 1 59.59 113 PRO A C 1
ATOM 934 O O . PRO A 1 113 ? -21.484 -33.531 2.109 1 59.59 113 PRO A O 1
ATOM 937 N N . PRO A 1 114 ? -23.094 -34.969 2.105 1 55.56 114 PRO A N 1
ATOM 938 C CA . PRO A 1 114 ? -23.922 -34.094 2.922 1 55.56 114 PRO A CA 1
ATOM 939 C C . PRO A 1 114 ? -23.25 -33.688 4.227 1 55.56 114 PRO A C 1
ATOM 941 O O . PRO A 1 114 ? -22.375 -34.406 4.727 1 55.56 114 PRO A O 1
ATOM 944 N N . ALA A 1 115 ? -23.328 -32.344 4.648 1 54.75 115 ALA A N 1
ATOM 945 C CA . ALA A 1 115 ? -22.719 -31.703 5.809 1 54.75 115 ALA A CA 1
ATOM 946 C C . ALA A 1 115 ? -22.75 -32.625 7.027 1 54.75 115 ALA A C 1
ATOM 948 O O . ALA A 1 115 ? -21.875 -32.562 7.879 1 54.75 115 ALA A O 1
ATOM 949 N N . ASN A 1 116 ? -23.797 -33.5 7.195 1 54.25 116 ASN A N 1
ATOM 950 C CA . ASN A 1 116 ? -24 -34.312 8.375 1 54.25 116 ASN A CA 1
ATOM 951 C C . ASN A 1 116 ? -23.156 -35.594 8.32 1 54.25 116 ASN A C 1
ATOM 953 O O . ASN A 1 116 ? -23.078 -36.344 9.297 1 54.25 116 ASN A O 1
ATOM 957 N N . LYS A 1 117 ? -22.516 -35.75 7.238 1 57.56 117 LYS A N 1
ATOM 958 C CA . LYS A 1 117 ? -21.766 -37 7.164 1 57.56 117 LYS A CA 1
ATOM 959 C C . LYS A 1 117 ? -20.281 -36.781 7.375 1 57.56 117 LYS A C 1
ATOM 961 O O . LYS A 1 117 ? -19.672 -35.969 6.68 1 57.56 117 LYS A O 1
ATOM 966 N N . ARG A 1 118 ? -19.812 -37.25 8.555 1 58.12 118 ARG A N 1
ATOM 967 C CA . ARG A 1 118 ? -18.375 -37.219 8.852 1 58.12 118 ARG A CA 1
ATOM 968 C C . ARG A 1 118 ? -17.609 -38.156 7.934 1 58.12 118 ARG A C 1
ATOM 970 O O . ARG A 1 118 ? -18.031 -39.281 7.676 1 58.12 118 ARG A O 1
ATOM 977 N N . LEU A 1 119 ? -16.703 -37.594 7.148 1 59.88 119 LEU A N 1
ATOM 978 C CA . LEU A 1 119 ? -15.82 -38.406 6.34 1 59.88 119 LEU A CA 1
ATOM 979 C C . LEU A 1 119 ? -14.734 -39.062 7.203 1 59.88 119 LEU A C 1
ATOM 981 O O . LEU A 1 119 ? -14.094 -38.375 8.008 1 59.88 119 LEU A O 1
ATOM 985 N N . ASN A 1 120 ? -14.797 -40.375 7.547 1 57.06 120 ASN A N 1
ATOM 986 C CA . ASN A 1 120 ? -13.773 -41.125 8.305 1 57.06 120 ASN A CA 1
ATOM 987 C C . ASN A 1 120 ? -12.562 -41.438 7.438 1 57.06 120 ASN A C 1
ATOM 989 O O . ASN A 1 120 ? -12.672 -42.188 6.469 1 57.06 120 ASN A O 1
ATOM 993 N N . PHE A 1 121 ? -11.547 -40.656 7.633 1 54.78 121 PHE A N 1
ATOM 994 C CA . PHE A 1 121 ? -10.305 -40.906 6.906 1 54.78 121 PHE A CA 1
ATOM 995 C C . PHE A 1 121 ? -9.445 -41.938 7.617 1 54.78 121 PHE A C 1
ATOM 997 O O . PHE A 1 121 ? -8.273 -42.125 7.285 1 54.78 121 PHE A O 1
ATOM 1004 N N . ASN A 1 122 ? -10.094 -42.656 8.648 1 55.62 122 ASN A N 1
ATOM 1005 C CA . ASN A 1 122 ? -9.336 -43.625 9.414 1 55.62 122 ASN A CA 1
ATOM 1006 C C . ASN A 1 122 ? -8.812 -44.75 8.523 1 55.62 122 ASN A C 1
ATOM 1008 O O . ASN A 1 122 ? -9.555 -45.344 7.73 1 55.62 122 ASN A O 1
ATOM 1012 N N . LYS A 1 123 ? -7.5 -45 8.562 1 50.56 123 LYS A N 1
ATOM 1013 C CA . LYS A 1 123 ? -6.785 -46.062 7.887 1 50.56 123 LYS A CA 1
ATOM 1014 C C . LYS A 1 123 ? -6.578 -45.75 6.41 1 50.56 123 LYS A C 1
ATOM 1016 O O . LYS A 1 123 ? -6.43 -46.656 5.59 1 50.56 123 LYS A O 1
ATOM 1021 N N . THR A 1 124 ? -6.855 -44.469 6.102 1 54.72 124 THR A N 1
ATOM 1022 C CA . THR A 1 124 ? -6.523 -44.062 4.734 1 54.72 124 THR A CA 1
ATOM 1023 C C . THR A 1 124 ? -5.16 -43.375 4.688 1 54.72 124 THR A C 1
ATOM 1025 O O . THR A 1 124 ? -4.625 -43 5.723 1 54.72 124 THR A O 1
ATOM 1028 N N . ARG A 1 125 ? -4.609 -43.406 3.529 1 52.41 125 ARG A N 1
ATOM 1029 C CA . ARG A 1 125 ? -3.307 -42.781 3.34 1 52.41 125 ARG A CA 1
ATOM 1030 C C . ARG A 1 125 ? -3.381 -41.281 3.617 1 52.41 125 ARG A C 1
ATOM 1032 O O . ARG A 1 125 ? -2.352 -40.625 3.758 1 52.41 125 ARG A O 1
ATOM 1039 N N . TYR A 1 126 ? -4.727 -40.906 3.863 1 55.62 126 TYR A N 1
ATOM 1040 C CA . TYR A 1 126 ? -4.914 -39.469 4.059 1 55.62 126 TYR A CA 1
ATOM 1041 C C . TYR A 1 126 ? -5.164 -39.156 5.527 1 55.62 126 TYR A C 1
ATOM 1043 O O . TYR A 1 126 ? -5.422 -38 5.883 1 55.62 126 TYR A O 1
ATOM 1051 N N . GLU A 1 127 ? -5.309 -40.156 6.336 1 57.38 127 GLU A N 1
ATOM 1052 C CA . GLU A 1 127 ? -5.715 -40 7.727 1 57.38 127 GLU A CA 1
ATOM 1053 C C . GLU A 1 127 ? -4.996 -38.812 8.375 1 57.38 127 GLU A C 1
ATOM 1055 O O . GLU A 1 127 ? -5.598 -38.062 9.148 1 57.38 127 GLU A O 1
ATOM 1060 N N . ASN A 1 128 ? -3.773 -38.625 8.062 1 52.19 128 ASN A N 1
ATOM 1061 C CA . ASN A 1 128 ? -3.039 -37.562 8.766 1 52.19 128 ASN A CA 1
ATOM 1062 C C . ASN A 1 128 ? -2.652 -36.438 7.82 1 52.19 128 ASN A C 1
ATOM 1064 O O . ASN A 1 128 ? -1.676 -35.719 8.062 1 52.19 128 ASN A O 1
ATOM 1068 N N . ARG A 1 129 ? -3.553 -36.438 6.812 1 57.06 129 ARG A N 1
ATOM 1069 C CA . ARG A 1 129 ? -3.197 -35.438 5.812 1 57.06 129 ARG A CA 1
ATOM 1070 C C . ARG A 1 129 ? -4.277 -34.375 5.707 1 57.06 129 ARG A C 1
ATOM 1072 O O . ARG A 1 129 ? -5.301 -34.438 6.395 1 57.06 129 ARG A O 1
ATOM 1079 N N . TRP A 1 130 ? -3.961 -33.438 4.969 1 55.81 130 TRP A N 1
ATOM 1080 C CA . TRP A 1 130 ? -4.789 -32.219 4.914 1 55.81 130 TRP A CA 1
ATOM 1081 C C . TRP A 1 130 ? -6.242 -32.594 4.609 1 55.81 130 TRP A C 1
ATOM 1083 O O . TRP A 1 130 ? -7.164 -31.984 5.176 1 55.81 130 TRP A O 1
ATOM 1093 N N . PRO A 1 131 ? -6.426 -33.594 3.752 1 56.44 131 PRO A N 1
ATOM 1094 C CA . PRO A 1 131 ? -7.844 -33.875 3.508 1 56.44 131 PRO A CA 1
ATOM 1095 C C . PRO A 1 131 ? -8.57 -34.344 4.758 1 56.44 131 PRO A C 1
ATOM 1097 O O . PRO A 1 131 ? -9.742 -34.031 4.961 1 56.44 131 PRO A O 1
ATOM 1100 N N . SER A 1 132 ? -7.801 -35.188 5.59 1 58.12 132 SER A N 1
ATOM 1101 C CA . SER A 1 132 ? -8.445 -35.719 6.789 1 58.12 132 SER A CA 1
ATOM 1102 C C . SER A 1 132 ? -8.703 -34.594 7.805 1 58.12 132 SER A C 1
ATOM 1104 O O . SER A 1 132 ? -9.734 -34.594 8.484 1 58.12 132 SER A O 1
ATOM 1106 N N . LYS A 1 133 ? -7.777 -33.781 7.836 1 57.41 133 LYS A N 1
ATOM 1107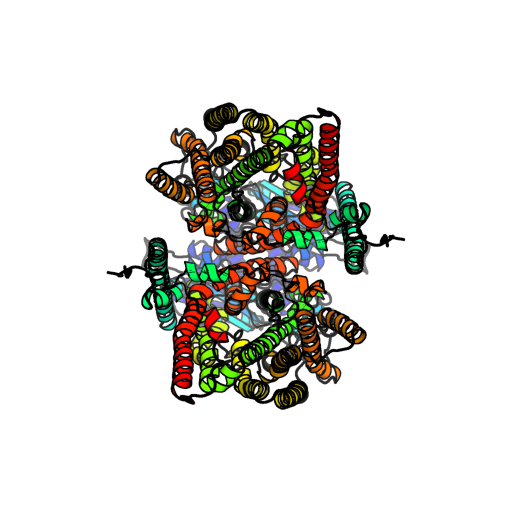 C CA . LYS A 1 133 ? -7.887 -32.75 8.859 1 57.41 133 LYS A CA 1
ATOM 1108 C C . LYS A 1 133 ? -8.93 -31.703 8.477 1 57.41 133 LYS A C 1
ATOM 1110 O O . LYS A 1 133 ? -9.695 -31.234 9.328 1 57.41 133 LYS A O 1
ATOM 1115 N N . TRP A 1 134 ? -9.055 -31.578 7.176 1 58.06 134 TRP A N 1
ATOM 1116 C CA . TRP A 1 134 ? -9.852 -30.422 6.801 1 58.06 134 TRP A CA 1
ATOM 1117 C C . TRP A 1 134 ? -11.18 -30.859 6.18 1 58.06 134 TRP A C 1
ATOM 1119 O O . TRP A 1 134 ? -12.203 -30.188 6.371 1 58.06 134 TRP A O 1
ATOM 1129 N N . TRP A 1 135 ? -11.148 -32.062 5.59 1 57.97 135 TRP A N 1
ATOM 1130 C CA . TRP A 1 135 ? -12.375 -32.531 4.945 1 57.97 135 TRP A CA 1
ATOM 1131 C C . TRP A 1 135 ? -13.359 -33.062 5.977 1 57.97 135 TRP A C 1
ATOM 1133 O O . TRP A 1 135 ? -14.555 -33.188 5.703 1 57.97 135 TRP A O 1
ATOM 1143 N N . ASN A 1 136 ? -12.727 -33.344 7.059 1 58.22 136 ASN A N 1
ATOM 1144 C CA . ASN A 1 136 ? -13.625 -33.875 8.078 1 58.22 136 ASN A CA 1
ATOM 1145 C C . ASN A 1 136 ? -14.523 -32.781 8.656 1 58.22 136 ASN A C 1
ATOM 1147 O O . ASN A 1 136 ? -15.594 -33.062 9.203 1 58.22 136 ASN A O 1
ATOM 1151 N N . ASP A 1 137 ? -14.062 -31.594 8.438 1 59.31 137 ASP A N 1
ATOM 1152 C CA . ASP A 1 137 ? -14.859 -30.469 8.938 1 59.31 137 ASP A CA 1
ATOM 1153 C C . ASP A 1 137 ? -15.773 -29.922 7.844 1 59.31 137 ASP A C 1
ATOM 1155 O O . ASP A 1 137 ? -15.305 -29.406 6.832 1 59.31 137 ASP A O 1
ATOM 1159 N N . PRO A 1 138 ? -17.156 -30.281 7.973 1 57.62 138 PRO A N 1
ATOM 1160 C CA . PRO A 1 138 ? -18.094 -29.797 6.965 1 57.62 138 PRO A CA 1
ATOM 1161 C C . PRO A 1 138 ? -17.922 -28.312 6.652 1 57.62 138 PRO A C 1
ATOM 1163 O O . PRO A 1 138 ? -18.281 -27.859 5.562 1 57.62 138 PRO A O 1
ATOM 1166 N N . ARG A 1 139 ? -17.281 -27.672 7.477 1 59.38 139 ARG A N 1
ATOM 1167 C CA . ARG A 1 139 ? -17.125 -26.234 7.34 1 59.38 139 ARG A CA 1
ATOM 1168 C C . ARG A 1 139 ? -16.203 -25.891 6.172 1 59.38 139 ARG A C 1
ATOM 1170 O O . ARG A 1 139 ? -16.328 -24.812 5.59 1 59.38 139 ARG A O 1
ATOM 1177 N N . TYR A 1 140 ? -15.461 -26.906 5.84 1 59.22 140 TYR A N 1
ATOM 1178 C CA . TYR A 1 140 ? -14.438 -26.594 4.855 1 59.22 140 TYR A CA 1
ATOM 1179 C C . TYR A 1 140 ? -14.75 -27.25 3.512 1 59.22 140 TYR A C 1
ATOM 1181 O O . TYR A 1 140 ? -14.039 -27.031 2.529 1 59.22 140 TYR A O 1
ATOM 1189 N N . ARG A 1 141 ? -15.789 -27.938 3.43 1 57.06 141 ARG A N 1
ATOM 1190 C CA . ARG A 1 141 ? -16.109 -28.734 2.248 1 57.06 141 ARG A CA 1
ATOM 1191 C C . ARG A 1 141 ? -16.453 -27.844 1.062 1 57.06 141 ARG A C 1
ATOM 1193 O O . ARG A 1 141 ? -16.219 -28.203 -0.091 1 57.06 141 ARG A O 1
ATOM 1200 N N . PHE A 1 142 ? -17.047 -26.703 1.295 1 51.78 142 PHE A N 1
ATOM 1201 C CA . PHE A 1 142 ? -17.516 -25.844 0.212 1 51.78 142 PHE A CA 1
ATOM 1202 C C . PHE A 1 142 ? -16.344 -25.266 -0.576 1 51.78 142 PHE A C 1
ATOM 1204 O O . PHE A 1 142 ? -16.484 -24.922 -1.75 1 51.78 142 PHE A O 1
ATOM 1211 N N . TYR A 1 143 ? -15.219 -25.344 0.025 1 55.78 143 TYR A N 1
ATOM 1212 C CA . TYR A 1 143 ? -14.109 -24.641 -0.584 1 55.78 143 TYR A CA 1
ATOM 1213 C C . TYR A 1 143 ? -13.312 -25.547 -1.509 1 55.78 143 TYR A C 1
ATOM 1215 O O . TYR A 1 143 ? -12.406 -25.094 -2.211 1 55.78 143 TYR A O 1
ATOM 1223 N N . TYR A 1 144 ? -13.977 -26.719 -1.783 1 61.53 144 TYR A N 1
ATOM 1224 C CA . TYR A 1 144 ? -13.086 -27.656 -2.463 1 61.53 144 TYR A CA 1
ATOM 1225 C C . TYR A 1 144 ? -13.422 -27.75 -3.945 1 61.53 144 TYR A C 1
ATOM 1227 O O . TYR A 1 144 ? -14.227 -28.578 -4.352 1 61.53 144 TYR A O 1
ATOM 1235 N N . ARG A 1 145 ? -13.086 -26.75 -4.676 1 70.94 145 ARG A N 1
ATOM 1236 C CA . ARG A 1 145 ? -13.18 -26.766 -6.133 1 70.94 145 ARG A CA 1
ATOM 1237 C C . ARG A 1 145 ? -11.797 -26.656 -6.773 1 70.94 145 ARG A C 1
ATOM 1239 O O . ARG A 1 145 ? -11.008 -25.781 -6.414 1 70.94 145 ARG A O 1
ATOM 1246 N N . ILE A 1 146 ? -11.562 -27.672 -7.547 1 78 146 ILE A N 1
ATOM 1247 C CA . ILE A 1 146 ? -10.336 -27.609 -8.336 1 78 146 ILE A CA 1
ATOM 1248 C C . ILE A 1 146 ? -10.594 -26.812 -9.617 1 78 146 ILE A C 1
ATOM 1250 O O . ILE A 1 146 ? -11.547 -27.078 -10.344 1 78 146 ILE A O 1
ATOM 1254 N N . VAL A 1 147 ? -9.883 -25.812 -9.797 1 84.62 147 VAL A N 1
ATOM 1255 C CA . VAL A 1 147 ? -10.078 -24.953 -10.961 1 84.62 147 VAL A CA 1
ATOM 1256 C C . VAL A 1 147 ? -8.844 -25.031 -11.867 1 84.62 147 VAL A C 1
ATOM 1258 O O . VAL A 1 147 ? -7.715 -24.891 -11.391 1 84.62 147 VAL A O 1
ATOM 1261 N N . SER A 1 148 ? -9.031 -25.312 -13.109 1 87.69 148 SER A N 1
ATOM 1262 C CA . SER A 1 148 ? -7.957 -25.344 -14.094 1 87.69 148 SER A CA 1
ATOM 1263 C C . SER A 1 148 ? -8.359 -24.609 -15.375 1 87.69 148 SER A C 1
ATOM 1265 O O . SER A 1 148 ? -9.492 -24.734 -15.836 1 87.69 148 SER A O 1
ATOM 1267 N N . ALA A 1 149 ? -7.484 -23.859 -15.906 1 93.38 149 ALA A N 1
ATOM 1268 C CA . ALA A 1 149 ? -7.754 -23.125 -17.141 1 93.38 149 ALA A CA 1
ATOM 1269 C C . ALA A 1 149 ? -7.637 -24.047 -18.359 1 93.38 149 ALA A C 1
ATOM 1271 O O . ALA A 1 149 ? -6.809 -24.969 -18.375 1 93.38 149 ALA A O 1
ATOM 1272 N N . LEU A 1 150 ? -8.5 -23.797 -19.344 1 92.94 150 LEU A N 1
ATOM 1273 C CA . LEU A 1 150 ? -8.477 -24.484 -20.625 1 92.94 150 LEU A CA 1
ATOM 1274 C C . LEU A 1 150 ? -8.32 -23.5 -21.781 1 92.94 150 LEU A C 1
ATOM 1276 O O . LEU A 1 150 ? -9.016 -22.484 -21.828 1 92.94 150 LEU A O 1
ATOM 1280 N N . CYS A 1 151 ? -7.316 -23.719 -22.516 1 94.88 151 CYS A N 1
ATOM 1281 C CA . CYS A 1 151 ? -7.133 -22.953 -23.75 1 94.88 151 CYS A CA 1
ATOM 1282 C C . CYS A 1 151 ? -7.414 -23.828 -24.969 1 94.88 151 CYS A C 1
ATOM 1284 O O . CYS A 1 151 ? -6.602 -24.672 -25.328 1 94.88 151 CYS A O 1
ATOM 1286 N N . LEU A 1 152 ? -8.562 -23.578 -25.641 1 94.94 152 LEU A N 1
ATOM 1287 C CA . LEU A 1 152 ? -9.016 -24.391 -26.766 1 94.94 152 LEU A CA 1
ATOM 1288 C C . LEU A 1 152 ? -9.367 -23.516 -27.969 1 94.94 152 LEU A C 1
ATOM 1290 O O . LEU A 1 152 ? -9.422 -22.281 -27.844 1 94.94 152 LEU A O 1
ATOM 1294 N N . PRO A 1 153 ? -9.562 -24.141 -29.062 1 93.88 153 PRO A N 1
ATOM 1295 C CA . PRO A 1 153 ? -9.898 -23.344 -30.25 1 93.88 153 PRO A CA 1
ATOM 1296 C C . PRO A 1 153 ? -11.227 -22.594 -30.094 1 93.88 153 PRO A C 1
ATOM 1298 O O . PRO A 1 153 ? -12.18 -23.141 -29.531 1 93.88 153 PRO A O 1
ATOM 1301 N N . SER A 1 154 ? -11.234 -21.422 -30.594 1 94.06 154 SER A N 1
ATOM 1302 C CA . SER A 1 154 ? -12.391 -20.547 -30.438 1 94.06 154 SER A CA 1
ATOM 1303 C C . SER A 1 154 ? -13.602 -21.094 -31.188 1 94.06 154 SER A C 1
ATOM 1305 O O . SER A 1 154 ? -14.727 -20.656 -30.953 1 94.06 154 SER A O 1
ATOM 1307 N N . ASP A 1 155 ? -13.383 -22.078 -32.062 1 92.38 155 ASP A N 1
ATOM 1308 C CA . ASP A 1 155 ? -14.477 -22.703 -32.781 1 92.38 155 ASP A CA 1
ATOM 1309 C C . ASP A 1 155 ? -15.383 -23.484 -31.844 1 92.38 155 ASP A C 1
ATOM 1311 O O . ASP A 1 155 ? -16.531 -23.797 -32.188 1 92.38 155 ASP A O 1
ATOM 1315 N N . CYS A 1 156 ? -14.836 -23.781 -30.781 1 93.06 156 CYS A N 1
ATOM 1316 C CA . CYS A 1 156 ? -15.609 -24.547 -29.797 1 93.06 156 CYS A CA 1
ATOM 1317 C C . CYS A 1 156 ? -16.312 -23.609 -28.812 1 93.06 156 CYS A C 1
ATOM 1319 O O . CYS A 1 156 ? -15.68 -22.766 -28.203 1 93.06 156 CYS A O 1
ATOM 1321 N N . GLN A 1 157 ? -17.516 -23.875 -28.672 1 92.88 157 GLN A N 1
ATOM 1322 C CA . GLN A 1 157 ? -18.297 -23.062 -27.734 1 92.88 157 GLN A CA 1
ATOM 1323 C C . GLN A 1 157 ? -18.219 -23.641 -26.312 1 92.88 157 GLN A C 1
ATOM 1325 O O . GLN A 1 157 ? -17.797 -24.781 -26.125 1 92.88 157 GLN A O 1
ATOM 1330 N N . ARG A 1 158 ? -18.641 -22.875 -25.375 1 91.94 158 ARG A N 1
ATOM 1331 C CA . ARG A 1 158 ? -18.562 -23.234 -23.953 1 91.94 158 ARG A CA 1
ATOM 1332 C C . ARG A 1 158 ? -19.266 -24.562 -23.703 1 91.94 158 ARG A C 1
ATOM 1334 O O . ARG A 1 158 ? -18.719 -25.438 -23.016 1 91.94 158 ARG A O 1
ATOM 1341 N N . ASN A 1 159 ? -20.453 -24.703 -24.266 1 91.44 159 ASN A N 1
ATOM 1342 C CA . ASN A 1 159 ? -21.234 -25.922 -24.031 1 91.44 159 ASN A CA 1
ATOM 1343 C C . ASN A 1 159 ? -20.562 -27.156 -24.625 1 91.44 159 ASN A C 1
ATOM 1345 O O . ASN A 1 159 ? -20.625 -28.234 -24.047 1 91.44 159 ASN A O 1
ATOM 1349 N N . GLU A 1 160 ? -19.938 -26.969 -25.656 1 91.88 160 GLU A N 1
ATOM 1350 C CA . GLU A 1 160 ? -19.234 -28.078 -26.297 1 91.88 160 GLU A CA 1
ATOM 1351 C C . GLU A 1 160 ? -18.016 -28.484 -25.469 1 91.88 160 GLU A C 1
ATOM 1353 O O . GLU A 1 160 ? -17.766 -29.688 -25.281 1 91.88 160 GLU A O 1
ATOM 1358 N N . ILE A 1 161 ? -17.375 -27.484 -25 1 91.44 161 ILE A N 1
ATOM 1359 C CA . ILE A 1 161 ? -16.203 -27.75 -24.172 1 91.44 161 ILE A CA 1
ATOM 1360 C C . ILE A 1 161 ? -16.625 -28.469 -22.891 1 91.44 161 ILE A C 1
ATOM 1362 O O . ILE A 1 161 ? -15.945 -29.406 -22.438 1 91.44 161 ILE A O 1
ATOM 1366 N N . GLU A 1 162 ? -17.672 -28 -22.297 1 91.88 162 GLU A N 1
ATOM 1367 C CA . GLU A 1 162 ? -18.188 -28.609 -21.078 1 91.88 162 GLU A CA 1
ATOM 1368 C C . GLU A 1 162 ? -18.578 -30.078 -21.312 1 91.88 162 GLU A C 1
ATOM 1370 O O . GLU A 1 162 ? -18.312 -30.938 -20.469 1 91.88 162 GLU A O 1
ATOM 1375 N N . GLN A 1 163 ? -19.156 -30.344 -22.453 1 87.88 163 GLN A N 1
ATOM 1376 C CA . GLN A 1 163 ? -19.547 -31.719 -22.781 1 87.88 163 GLN A CA 1
ATOM 1377 C C . GLN A 1 163 ? -18.328 -32.625 -22.953 1 87.88 163 GLN A C 1
ATOM 1379 O O . GLN A 1 163 ? -18.312 -33.75 -22.469 1 87.88 163 GLN A O 1
ATOM 1384 N N . VAL A 1 164 ? -17.375 -32.094 -23.609 1 84.81 164 VAL A N 1
ATOM 1385 C CA . VAL A 1 164 ? -16.156 -32.844 -23.812 1 84.81 164 VAL A CA 1
ATOM 1386 C C . VAL A 1 164 ? -15.484 -33.125 -22.469 1 84.81 164 VAL A C 1
ATOM 1388 O O . VAL A 1 164 ? -15.047 -34.25 -22.203 1 84.81 164 VAL A O 1
ATOM 1391 N N . ALA A 1 165 ? -15.422 -32.125 -21.641 1 85.12 165 ALA A N 1
ATOM 1392 C CA . ALA A 1 165 ? -14.781 -32.25 -20.328 1 85.12 165 ALA A CA 1
ATOM 1393 C C . ALA A 1 165 ? -15.531 -33.25 -19.453 1 85.12 165 ALA A C 1
ATOM 1395 O O . ALA A 1 165 ? -14.914 -34.062 -18.75 1 85.12 165 ALA A O 1
ATOM 1396 N N . ARG A 1 166 ? -16.844 -33.219 -19.469 1 83.81 166 ARG A N 1
ATOM 1397 C CA . ARG A 1 166 ? -17.656 -34.156 -18.688 1 83.81 166 ARG A CA 1
ATOM 1398 C C . ARG A 1 166 ? -17.438 -35.594 -19.141 1 83.81 166 ARG A C 1
ATOM 1400 O O . ARG A 1 166 ? -17.422 -36.5 -18.328 1 83.81 166 ARG A O 1
ATOM 1407 N N . LYS A 1 167 ? -17.266 -35.719 -20.344 1 79.44 167 LYS A N 1
ATOM 1408 C CA . LYS A 1 167 ? -17.062 -37.062 -20.891 1 79.44 167 LYS A CA 1
ATOM 1409 C C . LYS A 1 167 ? -15.672 -37.594 -20.516 1 79.44 167 LYS A C 1
ATOM 1411 O O . LYS A 1 167 ? -15.508 -38.781 -20.234 1 79.44 167 LYS A O 1
ATOM 1416 N N . VAL A 1 168 ? -14.734 -36.688 -20.578 1 73.75 168 VAL A N 1
ATOM 1417 C CA . VAL A 1 168 ? -13.367 -37.062 -20.234 1 73.75 168 VAL A CA 1
ATOM 1418 C C . VAL A 1 168 ? -13.297 -37.531 -18.781 1 73.75 168 VAL A C 1
ATOM 1420 O O . VAL A 1 168 ? -12.602 -38.469 -18.453 1 73.75 168 VAL A O 1
ATOM 1423 N N . PHE A 1 169 ? -14.109 -36.844 -17.906 1 73.31 169 PHE A N 1
ATOM 1424 C CA . PHE A 1 169 ? -14.039 -37.125 -16.484 1 73.31 169 PHE A CA 1
ATOM 1425 C C . PHE A 1 169 ? -15.234 -37.969 -16.031 1 73.31 169 PHE A C 1
ATOM 1427 O O . PHE A 1 169 ? -15.539 -38.031 -14.836 1 73.31 169 PHE A O 1
ATOM 1434 N N . LYS A 1 170 ? -16 -38.5 -16.844 1 71.5 170 LYS A N 1
ATOM 1435 C CA . LYS A 1 170 ? -17.219 -39.25 -16.547 1 71.5 170 LYS A CA 1
ATOM 1436 C C . LYS A 1 170 ? -16.938 -40.375 -15.531 1 71.5 170 LYS A C 1
ATOM 1438 O O . LYS A 1 170 ? -17.734 -40.594 -14.625 1 71.5 170 LYS A O 1
ATOM 1443 N N . ASN A 1 171 ? -15.758 -40.906 -15.641 1 63 171 ASN A N 1
ATOM 1444 C CA . ASN A 1 171 ? -15.438 -42.062 -14.797 1 63 171 ASN A CA 1
ATOM 1445 C C . ASN A 1 171 ? -15.086 -41.625 -13.375 1 63 171 ASN A C 1
ATOM 1447 O O . ASN A 1 171 ? -15.023 -42.469 -12.469 1 63 171 ASN A O 1
ATOM 1451 N N . PHE A 1 172 ? -14.961 -40.406 -13.172 1 63.31 172 PHE A N 1
ATOM 1452 C CA . PHE A 1 172 ? -14.531 -39.938 -11.859 1 63.31 172 PHE A CA 1
ATOM 1453 C C . PHE A 1 172 ? -15.703 -39.375 -11.07 1 63.31 172 PHE A C 1
ATOM 1455 O O . PHE A 1 172 ? -15.57 -39.031 -9.898 1 63.31 172 PHE A O 1
ATOM 1462 N N . GLU A 1 173 ? -16.875 -39.406 -11.438 1 66.12 173 GLU A N 1
ATOM 1463 C CA . GLU A 1 173 ? -18.078 -38.906 -10.781 1 66.12 173 GLU A CA 1
ATOM 1464 C C . GLU A 1 173 ? -17.875 -37.438 -10.344 1 66.12 173 GLU A C 1
ATOM 1466 O O . GLU A 1 173 ? -18.281 -37.062 -9.242 1 66.12 173 GLU A O 1
ATOM 1471 N N . PHE A 1 174 ? -17.047 -36.719 -11.07 1 71.81 174 PHE A N 1
ATOM 1472 C CA . PHE A 1 174 ? -16.859 -35.281 -10.812 1 71.81 174 PHE A CA 1
ATOM 1473 C C . PHE A 1 174 ? -17.953 -34.469 -11.469 1 71.81 174 PHE A C 1
ATOM 1475 O O . PHE A 1 174 ? -18.484 -34.844 -12.516 1 71.81 174 PHE A O 1
ATOM 1482 N N . ASN A 1 175 ? -18.344 -33.469 -10.719 1 77.31 175 ASN A N 1
ATOM 1483 C CA . ASN A 1 175 ? -19.172 -32.469 -11.375 1 77.31 175 ASN A CA 1
ATOM 1484 C C . ASN A 1 175 ? -18.328 -31.391 -12.055 1 77.31 175 ASN A C 1
ATOM 1486 O O . ASN A 1 175 ? -17.594 -30.656 -11.383 1 77.31 175 ASN A O 1
ATOM 1490 N N . ILE A 1 176 ? -18.406 -31.406 -13.336 1 84.56 176 ILE A N 1
ATOM 1491 C CA . ILE A 1 176 ? -17.547 -30.5 -14.102 1 84.56 176 ILE A CA 1
ATOM 1492 C C . ILE A 1 176 ? -18.375 -29.328 -14.625 1 84.56 176 ILE A C 1
ATOM 1494 O O . ILE A 1 176 ? -19.453 -29.531 -15.203 1 84.56 176 ILE A O 1
ATOM 1498 N N . GLU A 1 177 ? -17.906 -28.172 -14.359 1 85.88 177 GLU A N 1
ATOM 1499 C CA . GLU A 1 177 ? -18.5 -26.953 -14.891 1 85.88 177 GLU A CA 1
ATOM 1500 C C . GLU A 1 177 ? -17.453 -26.078 -15.578 1 85.88 177 GLU A C 1
ATOM 1502 O O . GLU A 1 177 ? -16.328 -25.969 -15.109 1 85.88 177 GLU A O 1
ATOM 1507 N N . VAL A 1 178 ? -17.766 -25.656 -16.766 1 90 178 VAL A N 1
ATOM 1508 C CA . VAL A 1 178 ? -16.891 -24.734 -17.484 1 90 178 VAL A CA 1
ATOM 1509 C C . VAL A 1 178 ? -17.469 -23.312 -17.422 1 90 178 VAL A C 1
ATOM 1511 O O . VAL A 1 178 ? -18.625 -23.094 -17.734 1 90 178 VAL A O 1
ATOM 1514 N N . GLU A 1 179 ? -16.609 -22.5 -16.875 1 83.62 179 GLU A N 1
ATOM 1515 C CA . GLU A 1 179 ? -17.047 -21.125 -16.656 1 83.62 179 GLU A CA 1
ATOM 1516 C C . GLU A 1 179 ? -16.031 -20.109 -17.172 1 83.62 179 GLU A C 1
ATOM 1518 O O . GLU A 1 179 ? -14.938 -20.5 -17.594 1 83.62 179 GLU A O 1
ATOM 1523 N N . ALA A 1 180 ? -16.406 -18.797 -17.328 1 84.25 180 ALA A N 1
ATOM 1524 C CA . ALA A 1 180 ? -15.539 -17.641 -17.578 1 84.25 180 ALA A CA 1
ATOM 1525 C C . ALA A 1 180 ? -14.805 -17.781 -18.906 1 84.25 180 ALA A C 1
ATOM 1527 O O . ALA A 1 180 ? -13.594 -17.594 -18.984 1 84.25 180 ALA A O 1
ATOM 1528 N N . CYS A 1 181 ? -15.516 -18.219 -19.906 1 90.81 181 CYS A N 1
ATOM 1529 C CA . CYS A 1 181 ? -14.883 -18.375 -21.219 1 90.81 181 CYS A CA 1
ATOM 1530 C C . CYS A 1 181 ? -14.75 -17.016 -21.906 1 90.81 181 CYS A C 1
ATOM 1532 O O . CYS A 1 181 ? -15.664 -16.188 -21.844 1 90.81 181 CYS A O 1
ATOM 1534 N N . GLN A 1 182 ? -13.641 -16.766 -22.469 1 90.62 182 GLN A N 1
ATOM 1535 C CA . GLN A 1 182 ? -13.344 -15.492 -23.125 1 90.62 182 GLN A CA 1
ATOM 1536 C C . GLN A 1 182 ? -12.586 -15.719 -24.438 1 90.62 182 GLN A C 1
ATOM 1538 O O . GLN A 1 182 ? -11.789 -16.656 -24.547 1 90.62 182 GLN A O 1
ATOM 1543 N N . THR A 1 183 ? -12.875 -14.953 -25.406 1 91.75 183 THR A N 1
ATOM 1544 C CA . THR A 1 183 ? -12.133 -14.938 -26.672 1 91.75 183 THR A CA 1
ATOM 1545 C C . THR A 1 183 ? -11.594 -13.547 -26.969 1 91.75 183 THR A C 1
ATOM 1547 O O . THR A 1 183 ? -12.078 -12.555 -26.406 1 91.75 183 THR A O 1
ATOM 1550 N N . ARG A 1 184 ? -10.539 -13.508 -27.703 1 89.12 184 ARG A N 1
ATOM 1551 C CA . ARG A 1 184 ? -9.961 -12.234 -28.094 1 89.12 184 ARG A CA 1
ATOM 1552 C C . ARG A 1 184 ? -10.984 -11.367 -28.828 1 89.12 184 ARG A C 1
ATOM 1554 O O . ARG A 1 184 ? -11.07 -10.164 -28.594 1 89.12 184 ARG A O 1
ATOM 1561 N N . ASN A 1 185 ? -11.789 -11.914 -29.672 1 84.44 185 ASN A N 1
ATOM 1562 C CA . ASN A 1 185 ? -12.781 -11.195 -30.469 1 84.44 185 ASN A CA 1
ATOM 1563 C C . ASN A 1 185 ? -13.859 -10.578 -29.578 1 84.44 185 ASN A C 1
ATOM 1565 O O . ASN A 1 185 ? -14.312 -9.461 -29.844 1 84.44 185 ASN A O 1
ATOM 1569 N N . GLU A 1 186 ? -14.203 -11.383 -28.641 1 81.38 186 GLU A N 1
ATOM 1570 C CA . GLU A 1 186 ? -15.211 -10.867 -27.719 1 81.38 186 GLU A CA 1
ATOM 1571 C C . GLU A 1 186 ? -14.672 -9.68 -26.922 1 81.38 186 GLU A C 1
ATOM 1573 O O . GLU A 1 186 ? -15.414 -8.742 -26.609 1 81.38 186 GLU A O 1
ATOM 1578 N N . GLN A 1 187 ? -13.43 -9.688 -26.641 1 79.69 187 GLN A N 1
ATOM 1579 C CA . GLN A 1 187 ? -12.812 -8.602 -25.906 1 79.69 187 GLN A CA 1
ATOM 1580 C C . GLN A 1 187 ? -12.648 -7.359 -26.781 1 79.69 187 GLN A C 1
ATOM 1582 O O . GLN A 1 187 ? -12.836 -6.234 -26.312 1 79.69 187 GLN A O 1
ATOM 1587 N N . GLU A 1 188 ? -12.281 -7.559 -27.984 1 78.62 188 GLU A N 1
ATOM 1588 C CA . GLU A 1 188 ? -12.039 -6.445 -28.891 1 78.62 188 GLU A CA 1
ATOM 1589 C C . GLU A 1 188 ? -13.344 -5.859 -29.422 1 78.62 188 GLU A C 1
ATOM 1591 O O . GLU A 1 188 ? -13.414 -4.676 -29.75 1 78.62 188 GLU A O 1
ATOM 1596 N N . SER A 1 189 ? -14.328 -6.707 -29.531 1 74.12 189 SER A N 1
ATOM 1597 C CA . SER A 1 189 ? -15.602 -6.25 -30.094 1 74.12 189 SER A CA 1
ATOM 1598 C C . SER A 1 189 ? -16.516 -5.699 -29 1 74.12 189 SER A C 1
ATOM 1600 O O . SER A 1 189 ? -17.703 -5.449 -29.25 1 74.12 189 SER A O 1
ATOM 1602 N N . MET A 1 190 ? -16 -5.566 -27.953 1 70.25 190 MET A N 1
ATOM 1603 C CA . MET A 1 190 ? -16.875 -5.105 -26.875 1 70.25 190 MET A CA 1
ATOM 1604 C C . MET A 1 190 ? -17.438 -3.719 -27.188 1 70.25 190 MET A C 1
ATOM 1606 O O . MET A 1 190 ? -16.672 -2.766 -27.375 1 70.25 190 MET A O 1
ATOM 1610 N N . SER A 1 191 ? -18.719 -3.771 -27.656 1 80 191 SER A N 1
ATOM 1611 C CA . SER A 1 191 ? -19.438 -2.504 -27.797 1 80 191 SER A CA 1
ATOM 1612 C C . SER A 1 191 ? -19.875 -1.96 -26.438 1 80 191 SER A C 1
ATOM 1614 O O . SER A 1 191 ? -20.188 -2.729 -25.531 1 80 191 SER A O 1
ATOM 1616 N N . PHE A 1 192 ? -19.703 -0.698 -26.297 1 86 192 PHE A N 1
ATOM 1617 C CA . PHE A 1 192 ? -20.109 -0.047 -25.062 1 86 192 PHE A CA 1
ATOM 1618 C C . PHE A 1 192 ? -21.625 -0.194 -24.844 1 86 192 PHE A C 1
ATOM 1620 O O . PHE A 1 192 ? -22.406 0.053 -25.75 1 86 192 PHE A O 1
ATOM 1627 N N . ASP A 1 193 ? -22.016 -0.745 -23.734 1 87.12 193 ASP A N 1
ATOM 1628 C CA . ASP A 1 193 ? -23.422 -0.794 -23.375 1 87.12 193 ASP A CA 1
ATOM 1629 C C . ASP A 1 193 ? -23.938 0.579 -22.938 1 87.12 193 ASP A C 1
ATOM 1631 O O . ASP A 1 193 ? -23.156 1.536 -22.859 1 87.12 193 ASP A O 1
ATOM 1635 N N . PHE A 1 194 ? -25.219 0.696 -22.703 1 89.81 194 PHE A N 1
ATOM 1636 C CA . PHE A 1 194 ? -25.828 1.975 -22.359 1 89.81 194 PHE A CA 1
ATOM 1637 C C . PHE A 1 194 ? -25.25 2.518 -21.062 1 89.81 194 PHE A C 1
ATOM 1639 O O . PHE A 1 194 ? -24.938 3.705 -20.953 1 89.81 194 PHE A O 1
ATOM 1646 N N . ALA A 1 195 ? -25.172 1.64 -20.109 1 90.12 195 ALA A N 1
ATOM 1647 C CA . ALA A 1 195 ? -24.656 2.068 -18.812 1 90.12 195 ALA A CA 1
ATOM 1648 C C . ALA A 1 195 ? -23.234 2.592 -18.922 1 90.12 195 ALA A C 1
ATOM 1650 O O . ALA A 1 195 ? -22.875 3.568 -18.266 1 90.12 195 ALA A O 1
ATOM 1651 N N . GLN A 1 196 ? -22.453 1.981 -19.719 1 91.88 196 GLN A N 1
ATOM 1652 C CA . GLN A 1 196 ? -21.062 2.391 -19.906 1 91.88 196 GLN A CA 1
ATOM 1653 C C . GLN A 1 196 ? -20.984 3.719 -20.656 1 91.88 196 GLN A C 1
ATOM 1655 O O . GLN A 1 196 ? -20.234 4.613 -20.281 1 91.88 196 GLN A O 1
ATOM 1660 N N . ARG A 1 197 ? -21.781 3.883 -21.703 1 94.88 197 ARG A N 1
ATOM 1661 C CA . ARG A 1 197 ? -21.812 5.137 -22.453 1 94.88 197 ARG A CA 1
ATOM 1662 C C . ARG A 1 197 ? -22.312 6.281 -21.578 1 94.88 197 ARG A C 1
ATOM 1664 O O . ARG A 1 197 ? -21.766 7.387 -21.625 1 94.88 197 ARG A O 1
ATOM 1671 N N . PHE A 1 198 ? -23.312 5.922 -20.828 1 95.25 198 PHE A N 1
ATOM 1672 C CA . PHE A 1 198 ? -23.859 6.922 -19.922 1 95.25 198 PHE A CA 1
ATOM 1673 C C . PHE A 1 198 ? -22.828 7.324 -18.875 1 95.25 198 PHE A C 1
ATOM 1675 O O . PHE A 1 198 ? -22.719 8.5 -18.531 1 95.25 198 PHE A O 1
ATOM 1682 N N . SER A 1 199 ? -22.156 6.375 -18.375 1 95.69 199 SER A N 1
ATOM 1683 C CA . SER A 1 199 ? -21.109 6.652 -17.391 1 95.69 199 SER A CA 1
ATOM 1684 C C . SER A 1 199 ? -20.016 7.531 -17.984 1 95.69 199 SER A C 1
ATOM 1686 O O . SER A 1 199 ? -19.547 8.477 -17.328 1 95.69 199 SER A O 1
ATOM 1688 N N . ILE A 1 200 ? -19.562 7.258 -19.188 1 96.31 200 ILE A N 1
ATOM 1689 C CA . ILE A 1 200 ? -18.531 8.062 -19.844 1 96.31 200 ILE A CA 1
ATOM 1690 C C . ILE A 1 200 ? -19.062 9.477 -20.078 1 96.31 200 ILE A C 1
ATOM 1692 O O . ILE A 1 200 ? -18.328 10.453 -19.875 1 96.31 200 ILE A O 1
ATOM 1696 N N . PHE A 1 201 ? -20.328 9.547 -20.406 1 97.5 201 PHE A N 1
ATOM 1697 C CA . PHE A 1 201 ? -20.969 10.836 -20.625 1 97.5 201 PHE A CA 1
ATOM 1698 C C . PHE A 1 201 ? -20.984 11.656 -19.344 1 97.5 201 PHE A C 1
ATOM 1700 O O . PHE A 1 201 ? -20.594 12.828 -19.344 1 97.5 201 PHE A O 1
ATOM 1707 N N . ILE A 1 202 ? -21.344 11.062 -18.266 1 97.81 202 ILE A N 1
ATOM 1708 C CA . ILE A 1 202 ? -21.422 11.75 -16.984 1 97.81 202 ILE A CA 1
ATOM 1709 C C . ILE A 1 202 ? -20.031 12.195 -16.547 1 97.81 202 ILE A C 1
ATOM 1711 O O . ILE A 1 202 ? -19.844 13.328 -16.094 1 97.81 202 ILE A O 1
ATOM 1715 N N . LEU A 1 203 ? -19.078 11.305 -16.641 1 97.69 203 LEU A N 1
ATOM 1716 C CA . LEU A 1 203 ? -17.719 11.633 -16.25 1 97.69 203 LEU A CA 1
ATOM 1717 C C . LEU A 1 203 ? -17.156 12.75 -17.125 1 97.69 203 LEU A C 1
ATOM 1719 O O . LEU A 1 203 ? -16.422 13.609 -16.641 1 97.69 203 LEU A O 1
ATOM 1723 N N . ALA A 1 204 ? -17.5 12.734 -18.391 1 97.94 204 ALA A N 1
ATOM 1724 C CA . ALA A 1 204 ? -17.031 13.781 -19.297 1 97.94 204 ALA A CA 1
ATOM 1725 C C . ALA A 1 204 ? -17.625 15.133 -18.922 1 97.94 204 ALA A C 1
ATOM 1727 O O . ALA A 1 204 ? -16.922 16.156 -18.938 1 97.94 204 ALA A O 1
ATOM 1728 N N . ILE A 1 205 ? -18.859 15.117 -18.578 1 97.75 205 ILE A N 1
ATOM 1729 C CA . ILE A 1 205 ? -19.516 16.359 -18.188 1 97.75 205 ILE A CA 1
ATOM 1730 C C . ILE A 1 205 ? -18.906 16.875 -16.875 1 97.75 205 ILE A C 1
ATOM 1732 O O . ILE A 1 205 ? -18.594 18.062 -16.766 1 97.75 205 ILE A O 1
ATOM 1736 N N . CYS A 1 206 ? -18.781 16.016 -15.922 1 97.75 206 CYS A N 1
ATOM 1737 C CA . CYS A 1 206 ? -18.219 16.406 -14.641 1 97.75 206 CYS A CA 1
ATOM 1738 C C . CYS A 1 206 ? -16.797 16.922 -14.805 1 97.75 206 CYS A C 1
ATOM 1740 O O . CYS A 1 206 ? -16.422 17.922 -14.203 1 97.75 206 CYS A O 1
ATOM 1742 N N . THR A 1 207 ? -15.984 16.234 -15.617 1 98 207 THR A N 1
ATOM 1743 C CA . THR A 1 207 ? -14.609 16.656 -15.852 1 98 207 THR A CA 1
ATOM 1744 C C . THR A 1 207 ? -14.562 18 -16.562 1 98 207 THR A C 1
ATOM 1746 O O . THR A 1 207 ? -13.742 18.859 -16.234 1 98 207 THR A O 1
ATOM 1749 N N . SER A 1 208 ? -15.43 18.203 -17.516 1 98 208 SER A N 1
ATOM 1750 C CA . SER A 1 208 ? -15.492 19.469 -18.234 1 98 208 SER A CA 1
ATOM 1751 C C . SER A 1 208 ? -15.891 20.609 -17.312 1 98 208 SER A C 1
ATOM 1753 O O . SER A 1 208 ? -15.336 21.719 -17.391 1 98 208 SER A O 1
ATOM 1755 N N . THR A 1 209 ? -16.859 20.328 -16.422 1 97.44 209 THR A N 1
ATOM 1756 C CA . THR A 1 209 ? -17.297 21.344 -15.477 1 97.44 209 THR A CA 1
ATOM 1757 C C . THR A 1 209 ? -16.172 21.703 -14.508 1 97.44 209 THR A C 1
ATOM 1759 O O . THR A 1 209 ? -16.016 22.859 -14.125 1 97.44 209 THR A O 1
ATOM 1762 N N . VAL A 1 210 ? -15.422 20.766 -14.094 1 97.81 210 VAL A N 1
ATOM 1763 C CA . VAL A 1 210 ? -14.312 21 -13.18 1 97.81 210 VAL A CA 1
ATOM 1764 C C . VAL A 1 210 ? -13.227 21.812 -13.875 1 97.81 210 VAL A C 1
ATOM 1766 O O . VAL A 1 210 ? -12.641 22.719 -13.281 1 97.81 210 VAL A O 1
ATOM 1769 N N . ILE A 1 211 ? -12.969 21.5 -15.172 1 97.44 211 ILE A N 1
ATOM 1770 C CA . ILE A 1 211 ? -11.969 22.234 -15.945 1 97.44 211 ILE A CA 1
ATOM 1771 C C . ILE A 1 211 ? -12.414 23.688 -16.125 1 97.44 211 ILE A C 1
ATOM 1773 O O . ILE A 1 211 ? -11.633 24.609 -15.867 1 97.44 211 ILE A O 1
ATOM 1777 N N . ILE A 1 212 ? -13.656 23.922 -16.469 1 97.25 212 ILE A N 1
ATOM 1778 C CA . ILE A 1 212 ? -14.203 25.266 -16.656 1 97.25 212 ILE A CA 1
ATOM 1779 C C . ILE A 1 212 ? -14.164 26.016 -15.328 1 97.25 212 ILE A C 1
ATOM 1781 O O . ILE A 1 212 ? -13.742 27.172 -15.281 1 97.25 212 ILE A O 1
ATOM 1785 N N . GLY A 1 213 ? -14.641 25.281 -14.297 1 96.88 213 GLY A N 1
ATOM 1786 C CA . GLY A 1 213 ? -14.602 25.906 -12.984 1 96.88 213 GLY A CA 1
ATOM 1787 C C . GLY A 1 213 ? -13.203 26.297 -12.547 1 96.88 213 GLY A C 1
ATOM 1788 O O . GLY A 1 213 ? -13.008 27.344 -11.93 1 96.88 213 GLY A O 1
ATOM 1789 N N . THR A 1 214 ? -12.219 25.547 -12.875 1 95.94 214 THR A N 1
ATOM 1790 C CA . THR A 1 214 ? -10.836 25.828 -12.508 1 95.94 214 THR A CA 1
ATOM 1791 C C . THR A 1 214 ? -10.297 27.016 -13.289 1 95.94 214 THR A C 1
ATOM 1793 O O . THR A 1 214 ? -9.617 27.891 -12.727 1 95.94 214 THR A O 1
ATOM 1796 N N . ILE A 1 215 ? -10.586 27.141 -14.578 1 94.62 215 ILE A N 1
ATOM 1797 C CA . ILE A 1 215 ? -10.133 28.25 -15.414 1 94.62 215 ILE A CA 1
ATOM 1798 C C . ILE A 1 215 ? -10.742 29.547 -14.914 1 94.62 215 ILE A C 1
ATOM 1800 O O . ILE A 1 215 ? -10.039 30.547 -14.758 1 94.62 215 ILE A O 1
ATOM 1804 N N . ILE A 1 216 ? -12.008 29.547 -14.602 1 93.88 216 ILE A N 1
ATOM 1805 C CA . ILE A 1 216 ? -12.703 30.734 -14.125 1 93.88 216 ILE A CA 1
ATOM 1806 C C . ILE A 1 216 ? -12.164 31.141 -12.75 1 93.88 216 ILE A C 1
ATOM 1808 O O . ILE A 1 216 ? -12 32.312 -12.469 1 93.88 216 ILE A O 1
ATOM 1812 N N . ASP A 1 217 ? -11.953 30.156 -11.914 1 92.38 217 ASP A N 1
ATOM 1813 C CA . ASP A 1 217 ? -11.398 30.438 -10.594 1 92.38 217 ASP A CA 1
ATOM 1814 C C . ASP A 1 217 ? -10.008 31.078 -10.703 1 92.38 217 ASP A C 1
ATOM 1816 O O . ASP A 1 217 ? -9.688 32 -9.961 1 92.38 217 ASP A O 1
ATOM 1820 N N . CYS A 1 218 ? -9.148 30.562 -11.586 1 87.69 218 CYS A N 1
ATOM 1821 C CA . CYS A 1 218 ? -7.828 31.141 -11.805 1 87.69 218 CYS A CA 1
ATOM 1822 C C . CYS A 1 218 ? -7.938 32.594 -12.305 1 87.69 218 CYS A C 1
ATOM 1824 O O . CYS A 1 218 ? -7.16 33.438 -11.898 1 87.69 218 CYS A O 1
ATOM 1826 N N . TYR A 1 219 ? -8.883 32.781 -13.18 1 87.19 219 TYR A N 1
ATOM 1827 C CA . TYR A 1 219 ? -9.125 34.125 -13.68 1 87.19 219 TYR A CA 1
ATOM 1828 C C . TYR A 1 219 ? -9.625 35.031 -12.562 1 87.19 219 TYR A C 1
ATOM 1830 O O . TYR A 1 219 ? -9.195 36.188 -12.445 1 87.19 219 TYR A O 1
ATOM 1838 N N . ASN A 1 220 ? -10.516 34.531 -11.758 1 87.69 220 ASN A N 1
ATOM 1839 C CA . ASN A 1 220 ? -11.055 35.312 -10.633 1 87.69 220 ASN A CA 1
ATOM 1840 C C . ASN A 1 220 ? -9.953 35.656 -9.641 1 87.69 220 ASN A C 1
ATOM 1842 O O . ASN A 1 220 ? -9.953 36.781 -9.094 1 87.69 220 ASN A O 1
ATOM 1846 N N . ARG A 1 221 ? -9.07 34.812 -9.336 1 83.69 221 ARG A N 1
ATOM 1847 C CA . ARG A 1 221 ? -7.969 35.062 -8.406 1 83.69 221 ARG A CA 1
ATOM 1848 C C . ARG A 1 221 ? -7.035 36.125 -8.945 1 83.69 221 ARG A C 1
ATOM 1850 O O . ARG A 1 221 ? -6.52 36.938 -8.18 1 83.69 221 ARG A O 1
ATOM 1857 N N . ARG A 1 222 ? -6.828 36.188 -10.227 1 79.31 222 ARG A N 1
ATOM 1858 C CA . ARG A 1 222 ? -6.02 37.219 -10.852 1 79.31 222 ARG A CA 1
ATOM 1859 C C . ARG A 1 222 ? -6.715 38.562 -10.789 1 79.31 222 ARG A C 1
ATOM 1861 O O . ARG A 1 222 ? -6.07 39.594 -10.578 1 79.31 222 ARG A O 1
ATOM 1868 N N . CYS A 1 223 ? -8.023 38.469 -10.883 1 73.94 223 CYS A N 1
ATOM 1869 C CA . CYS A 1 223 ? -8.805 39.688 -10.82 1 73.94 223 CYS A CA 1
ATOM 1870 C C . CYS A 1 223 ? -8.82 40.25 -9.398 1 73.94 223 CYS A C 1
ATOM 1872 O O . CYS A 1 223 ? -8.719 41.469 -9.195 1 73.94 223 CYS A O 1
ATOM 1874 N N . ILE A 1 224 ? -9.055 39.438 -8.5 1 72.19 224 ILE A N 1
ATOM 1875 C CA . ILE A 1 224 ? -9.07 39.875 -7.102 1 72.19 224 ILE A CA 1
ATOM 1876 C C . ILE A 1 224 ? -7.73 40.531 -6.75 1 72.19 224 ILE A C 1
ATOM 1878 O O . ILE A 1 224 ? -7.688 41.531 -6.039 1 72.19 224 ILE A O 1
ATOM 1882 N N . TYR A 1 225 ? -6.762 39.906 -7.285 1 66.19 225 TYR A N 1
ATOM 1883 C CA . TYR A 1 225 ? -5.438 40.469 -7.086 1 66.19 225 TYR A CA 1
ATOM 1884 C C . TYR A 1 225 ? -5.367 41.875 -7.691 1 66.19 225 TYR A C 1
ATOM 1886 O O . TYR A 1 225 ? -4.668 42.75 -7.168 1 66.19 225 TYR A O 1
ATOM 1894 N N . SER A 1 226 ? -6.285 42.094 -8.672 1 66.81 226 SER A N 1
ATOM 1895 C CA . SER A 1 226 ? -6.332 43.406 -9.32 1 66.81 226 SER A CA 1
ATOM 1896 C C . SER A 1 226 ? -7.43 44.281 -8.719 1 66.81 226 SER A C 1
ATOM 1898 O O . SER A 1 226 ? -7.82 45.281 -9.305 1 66.81 226 SER A O 1
ATOM 1900 N N . ASN A 1 227 ? -8.07 43.875 -7.586 1 70.81 227 ASN A N 1
ATOM 1901 C CA . ASN A 1 227 ? -9.031 44.625 -6.781 1 70.81 227 ASN A CA 1
ATOM 1902 C C . ASN A 1 227 ? -10.398 44.719 -7.461 1 70.81 227 ASN A C 1
ATOM 1904 O O . ASN A 1 227 ? -11.086 45.719 -7.355 1 70.81 227 ASN A O 1
ATOM 1908 N N . GLU A 1 228 ? -10.664 43.719 -8.219 1 70.06 228 GLU A N 1
ATOM 1909 C CA . GLU A 1 228 ? -12.008 43.625 -8.797 1 70.06 228 GLU A CA 1
ATOM 1910 C C . GLU A 1 228 ? -12.898 42.688 -7.984 1 70.06 228 GLU A C 1
ATOM 1912 O O . GLU A 1 228 ? -12.406 41.781 -7.328 1 70.06 228 GLU A O 1
ATOM 1917 N N . THR A 1 229 ? -14.258 43 -7.867 1 73.81 229 THR A N 1
ATOM 1918 C CA . THR A 1 229 ? -15.18 42.219 -7.047 1 73.81 229 THR A CA 1
ATOM 1919 C C . THR A 1 229 ? -15.609 40.969 -7.773 1 73.81 229 THR A C 1
ATOM 1921 O O . THR A 1 229 ? -15.742 40.938 -9 1 73.81 229 THR A O 1
ATOM 1924 N N . SER A 1 230 ? -15.758 39.812 -7.102 1 76.88 230 SER A N 1
ATOM 1925 C CA . SER A 1 230 ? -16.203 38.531 -7.641 1 76.88 230 SER A CA 1
ATOM 1926 C C . SER A 1 230 ? -17.703 38.531 -7.918 1 76.88 230 SER A C 1
ATOM 1928 O O . SER A 1 230 ? -18.484 39.094 -7.141 1 76.88 230 SER A O 1
ATOM 1930 N N . THR A 1 231 ? -18.172 38.094 -9.109 1 83.69 231 THR A N 1
ATOM 1931 C CA . THR A 1 231 ? -19.578 37.969 -9.477 1 83.69 231 THR A CA 1
ATOM 1932 C C . THR A 1 231 ? -20.188 36.688 -8.93 1 83.69 231 THR A C 1
ATOM 1934 O O . THR A 1 231 ? -19.453 35.781 -8.531 1 83.69 231 THR A O 1
ATOM 1937 N N . GLU A 1 232 ? -21.5 36.656 -8.789 1 85.19 232 GLU A N 1
ATOM 1938 C CA . GLU A 1 232 ? -22.203 35.469 -8.305 1 85.19 232 GLU A CA 1
ATOM 1939 C C . GLU A 1 232 ? -21.938 34.25 -9.203 1 85.19 232 GLU A C 1
ATOM 1941 O O . GLU A 1 232 ? -21.844 33.125 -8.727 1 85.19 232 GLU A O 1
ATOM 1946 N N . ILE A 1 233 ? -21.75 34.562 -10.422 1 87.88 233 ILE A N 1
ATOM 1947 C CA . ILE A 1 233 ? -21.484 33.5 -11.375 1 87.88 233 ILE A CA 1
ATOM 1948 C C . ILE A 1 233 ? -20.094 32.906 -11.125 1 87.88 233 ILE A C 1
ATOM 1950 O O . ILE A 1 233 ? -19.891 31.688 -11.25 1 87.88 233 ILE A O 1
ATOM 1954 N N . MET A 1 234 ? -19.281 33.75 -10.805 1 89.75 234 MET A N 1
ATOM 1955 C CA . MET A 1 234 ? -17.922 33.281 -10.539 1 89.75 234 MET A CA 1
ATOM 1956 C C . MET A 1 234 ? -17.875 32.438 -9.258 1 89.75 234 MET A C 1
ATOM 1958 O O . MET A 1 234 ? -17.109 31.469 -9.172 1 89.75 234 MET A O 1
ATOM 1962 N N . GLU A 1 235 ? -18.766 32.781 -8.406 1 87.94 235 GLU A N 1
ATOM 1963 C CA . GLU A 1 235 ? -18.828 32.031 -7.172 1 87.94 235 GLU A CA 1
ATOM 1964 C C . GLU A 1 235 ? -19.422 30.641 -7.418 1 87.94 235 GLU A C 1
ATOM 1966 O O . GLU A 1 235 ? -19.016 29.656 -6.789 1 87.94 235 GLU A O 1
ATOM 1971 N N . PHE A 1 236 ? -20.344 30.641 -8.281 1 91.88 236 PHE A N 1
ATOM 1972 C CA . PHE A 1 236 ? -20.953 29.375 -8.656 1 91.88 236 PHE A CA 1
ATOM 1973 C C . PHE A 1 236 ? -19.922 28.438 -9.266 1 91.88 236 PHE A C 1
ATOM 1975 O O . PHE A 1 236 ? -19.797 27.281 -8.859 1 91.88 236 PHE A O 1
ATOM 1982 N N . TRP A 1 237 ? -19.109 28.906 -10.141 1 93.88 237 TRP A N 1
ATOM 1983 C CA . TRP A 1 237 ? -18.125 28.078 -10.844 1 93.88 237 TRP A CA 1
ATOM 1984 C C . TRP A 1 237 ? -16.953 27.75 -9.938 1 93.88 237 TRP A C 1
ATOM 1986 O O . TRP A 1 237 ? -16.266 26.734 -10.133 1 93.88 237 TRP A O 1
ATOM 1996 N N . LYS A 1 238 ? -16.719 28.562 -8.953 1 93.12 238 LYS A N 1
ATOM 1997 C CA . LYS A 1 238 ? -15.688 28.281 -7.965 1 93.12 238 LYS A CA 1
ATOM 1998 C C . LYS A 1 238 ? -15.977 27 -7.203 1 93.12 238 LYS A C 1
ATOM 2000 O O . LYS A 1 238 ? -15.055 26.281 -6.805 1 93.12 238 LYS A O 1
ATOM 2005 N N . GLY A 1 239 ? -17.266 26.75 -7.113 1 95 239 GLY A N 1
ATOM 2006 C CA . GLY A 1 239 ? -17.672 25.531 -6.434 1 95 239 GLY A CA 1
ATOM 2007 C C . GLY A 1 239 ? -17.203 24.266 -7.145 1 95 239 GLY A C 1
ATOM 2008 O O . GLY A 1 239 ? -17.062 23.219 -6.516 1 95 239 GLY A O 1
ATOM 2009 N N . PHE A 1 240 ? -16.875 24.375 -8.453 1 97.12 240 PHE A N 1
ATOM 2010 C CA . PHE A 1 240 ? -16.438 23.234 -9.258 1 97.12 240 PHE A CA 1
ATOM 2011 C C . PHE A 1 240 ? -14.93 23.234 -9.445 1 97.12 240 PHE A C 1
ATOM 2013 O O . PHE A 1 240 ? -14.367 22.312 -10.023 1 97.12 240 PHE A O 1
ATOM 2020 N N . SER A 1 241 ? -14.266 24.203 -8.961 1 97.06 241 SER A N 1
ATOM 2021 C CA . SER A 1 241 ? -12.844 24.391 -9.219 1 97.06 241 SER A CA 1
ATOM 2022 C C . SER A 1 241 ? -12.008 23.312 -8.547 1 97.06 241 SER A C 1
ATOM 2024 O O . SER A 1 241 ? -12.148 23.078 -7.344 1 97.06 241 SER A O 1
ATOM 2026 N N . LEU A 1 242 ? -11.117 22.688 -9.367 1 96.38 242 LEU A N 1
ATOM 2027 C CA . LEU A 1 242 ? -10.195 21.688 -8.852 1 96.38 242 LEU A CA 1
ATOM 2028 C C . LEU A 1 242 ? -9.258 22.297 -7.809 1 96.38 242 LEU A C 1
ATOM 2030 O O . LEU A 1 242 ? -8.992 21.688 -6.773 1 96.38 242 LEU A O 1
ATOM 2034 N N . LEU A 1 243 ? -8.82 23.484 -8.008 1 93 243 LEU A N 1
ATOM 2035 C CA . LEU A 1 243 ? -7.883 24.156 -7.121 1 93 243 LEU A CA 1
ATOM 2036 C C . LEU A 1 243 ? -8.539 24.5 -5.785 1 93 243 LEU A C 1
ATOM 2038 O O . LEU A 1 243 ? -7.984 24.203 -4.727 1 93 243 LEU A O 1
ATOM 2042 N N . HIS A 1 244 ? -9.68 25.031 -5.852 1 93.94 244 HIS A N 1
ATOM 2043 C CA . HIS A 1 244 ? -10.398 25.438 -4.645 1 93.94 244 HIS A CA 1
ATOM 2044 C C . HIS A 1 244 ? -10.75 24.219 -3.787 1 93.94 244 HIS A C 1
ATOM 2046 O O . HIS A 1 244 ? -10.516 24.219 -2.576 1 93.94 244 HIS A O 1
ATOM 2052 N N . ASN A 1 245 ? -11.258 23.203 -4.426 1 96.5 245 ASN A N 1
ATOM 2053 C CA . ASN A 1 245 ? -11.695 22.016 -3.695 1 96.5 245 ASN A CA 1
ATOM 2054 C C . ASN A 1 245 ? -10.508 21.234 -3.137 1 96.5 245 ASN A C 1
ATOM 2056 O O . ASN A 1 245 ? -10.609 20.625 -2.068 1 96.5 245 ASN A O 1
ATOM 2060 N N . THR A 1 246 ? -9.406 21.219 -3.832 1 94.69 246 THR A N 1
ATOM 2061 C CA . THR A 1 246 ? -8.211 20.562 -3.33 1 94.69 246 THR A CA 1
ATOM 2062 C C . THR A 1 246 ? -7.633 21.328 -2.139 1 94.69 246 THR A C 1
ATOM 2064 O O . THR A 1 246 ? -7.207 20.719 -1.154 1 94.69 246 THR A O 1
ATOM 2067 N N . GLU A 1 247 ? -7.645 22.641 -2.215 1 91.5 247 GLU A N 1
ATOM 2068 C CA . GLU A 1 247 ? -7.176 23.469 -1.099 1 91.5 247 GLU A CA 1
ATOM 2069 C C . GLU A 1 247 ? -8.047 23.266 0.138 1 91.5 247 GLU A C 1
ATOM 2071 O O . GLU A 1 247 ? -7.531 23.156 1.254 1 91.5 247 GLU A O 1
ATOM 2076 N N . LYS A 1 248 ? -9.312 23.203 -0.135 1 92.75 248 LYS A N 1
ATOM 2077 C CA . LYS A 1 248 ? -10.242 22.969 0.966 1 92.75 248 LYS A CA 1
ATOM 2078 C C . LYS A 1 248 ? -10.008 21.609 1.607 1 92.75 248 LYS A C 1
ATOM 2080 O O . LYS A 1 248 ? -10.086 21.469 2.83 1 92.75 248 LYS A O 1
ATOM 2085 N N . LEU A 1 249 ? -9.758 20.641 0.837 1 93.94 249 LEU A N 1
ATOM 2086 C CA . LEU A 1 249 ? -9.516 19.281 1.325 1 93.94 249 LEU A CA 1
ATOM 2087 C C . LEU A 1 249 ? -8.273 19.234 2.203 1 93.94 249 LEU A C 1
ATOM 2089 O O . LEU A 1 249 ? -8.273 18.594 3.252 1 93.94 249 LEU A O 1
ATOM 2093 N N . PHE A 1 250 ? -7.219 20.016 1.839 1 90.25 250 PHE A N 1
ATOM 2094 C CA . PHE A 1 250 ? -5.938 19.891 2.521 1 90.25 250 PHE A CA 1
ATOM 2095 C C . PHE A 1 250 ? -5.781 21 3.566 1 90.25 250 PHE A C 1
ATOM 2097 O O . PHE A 1 250 ? -4.754 21.078 4.242 1 90.25 250 PHE A O 1
ATOM 2104 N N . THR A 1 251 ? -6.77 21.812 3.752 1 87.69 251 THR A N 1
ATOM 2105 C CA . THR A 1 251 ? -6.715 22.859 4.754 1 87.69 251 THR A CA 1
ATOM 2106 C C . THR A 1 251 ? -6.73 22.281 6.164 1 87.69 251 THR A C 1
ATOM 2108 O O . THR A 1 251 ? -7.578 21.438 6.48 1 87.69 251 THR A O 1
ATOM 2111 N N . ILE A 1 252 ? -5.723 22.625 6.902 1 87.56 252 ILE A N 1
ATOM 2112 C CA . ILE A 1 252 ? -5.609 22.172 8.289 1 87.56 252 ILE A CA 1
ATOM 2113 C C . ILE A 1 252 ? -5.863 23.344 9.234 1 87.56 252 ILE A C 1
ATOM 2115 O O . ILE A 1 252 ? -5.168 24.359 9.18 1 87.56 252 ILE A O 1
ATOM 2119 N N . THR A 1 253 ? -6.93 23.344 9.992 1 78.25 253 THR A N 1
ATOM 2120 C CA . THR A 1 253 ? -7.305 24.406 10.914 1 78.25 253 THR A CA 1
ATOM 2121 C C . THR A 1 253 ? -6.641 24.203 12.273 1 78.25 253 THR A C 1
ATOM 2123 O O . THR A 1 253 ? -6.562 23.078 12.773 1 78.25 253 THR A O 1
ATOM 2126 N N . ALA A 1 254 ? -5.781 25.25 12.617 1 68.12 254 ALA A N 1
ATOM 2127 C CA . ALA A 1 254 ? -5.168 25.219 13.945 1 68.12 254 ALA A CA 1
ATOM 2128 C C . ALA A 1 254 ? -6.18 25.609 15.023 1 68.12 254 ALA A C 1
ATOM 2130 O O . ALA A 1 254 ? -6.941 26.562 14.852 1 68.12 254 ALA A O 1
ATOM 2131 N N . TYR A 1 255 ? -6.691 24.703 15.727 1 55.84 255 TYR A N 1
ATOM 2132 C CA . TYR A 1 255 ? -7.605 25.047 16.812 1 55.84 255 TYR A CA 1
ATOM 2133 C C . TYR A 1 255 ? -6.875 25.766 17.938 1 55.84 255 TYR A C 1
ATOM 2135 O O . TYR A 1 255 ? -5.801 25.344 18.359 1 55.84 255 TYR A O 1
ATOM 2143 N N . GLU A 1 256 ? -6.699 27.219 17.875 1 47.12 256 GLU A N 1
ATOM 2144 C CA . GLU A 1 256 ? -6.094 27.953 18.984 1 47.12 256 GLU A CA 1
ATOM 2145 C C . GLU A 1 256 ? -6.711 27.562 20.328 1 47.12 256 GLU A C 1
ATOM 2147 O O . GLU A 1 256 ? -7.938 27.531 20.469 1 47.12 256 GLU A O 1
ATOM 2152 N N . ASN A 1 257 ? -6.023 26.812 21.016 1 43.06 257 ASN A N 1
ATOM 2153 C CA . ASN A 1 257 ? -6.367 26.688 22.438 1 43.06 257 ASN A CA 1
ATOM 2154 C C . ASN A 1 257 ? -6.48 28.047 23.109 1 43.06 257 ASN A C 1
ATOM 2156 O O . ASN A 1 257 ? -5.484 28.594 23.578 1 43.06 257 ASN A O 1
ATOM 2160 N N . ASP A 1 258 ? -7.059 29.109 22.656 1 39.06 258 ASP A N 1
ATOM 2161 C CA . ASP A 1 258 ? -7.145 30.312 23.469 1 39.06 258 ASP A CA 1
ATOM 2162 C C . ASP A 1 258 ? -7.57 29.969 24.906 1 39.06 258 ASP A C 1
ATOM 2164 O O . ASP A 1 258 ? -8.734 29.625 25.141 1 39.06 258 ASP A O 1
ATOM 2168 N N . LYS A 1 259 ? -6.652 29.594 25.719 1 40.62 259 LYS A N 1
ATOM 2169 C CA . LYS A 1 259 ? -6.855 29.578 27.172 1 40.62 259 LYS A CA 1
ATOM 2170 C C . LYS A 1 259 ? -7.578 30.844 27.625 1 40.62 259 LYS A C 1
ATOM 2172 O O . LYS A 1 259 ? -8.141 30.891 28.719 1 40.62 259 LYS A O 1
ATOM 2177 N N . ASP A 1 260 ? -7.137 32.062 27.203 1 37.06 260 ASP A N 1
ATOM 2178 C CA . ASP A 1 260 ? -7.543 33.219 27.953 1 37.06 260 ASP A CA 1
ATOM 2179 C C . ASP A 1 260 ? -9.055 33.438 27.875 1 37.06 260 ASP A C 1
ATOM 2181 O O . ASP A 1 260 ? -9.578 34.406 28.438 1 37.06 260 ASP A O 1
ATOM 2185 N N . LYS A 1 261 ? -9.656 33.281 26.734 1 38.5 261 LYS A N 1
ATOM 2186 C CA . LYS A 1 261 ? -11.016 33.75 26.953 1 38.5 261 LYS A CA 1
ATOM 2187 C C . LYS A 1 261 ? -11.797 32.781 27.844 1 38.5 261 LYS A C 1
ATOM 2189 O O . LYS A 1 261 ? -12.055 31.641 27.469 1 38.5 261 LYS A O 1
ATOM 2194 N N . THR A 1 262 ? -11.742 32.906 29.188 1 35.81 262 THR A N 1
ATOM 2195 C CA . THR A 1 262 ? -12.5 32.438 30.344 1 35.81 262 THR A CA 1
ATOM 2196 C C . THR A 1 262 ? -13.93 32.062 29.938 1 35.81 262 THR A C 1
ATOM 2198 O O . THR A 1 262 ? -14.539 31.172 30.516 1 35.81 262 THR A O 1
ATOM 2201 N N . ASN A 1 263 ? -14.734 33.219 29.641 1 35.06 263 ASN A N 1
ATOM 2202 C CA . ASN A 1 263 ? -16.188 33.125 29.828 1 35.06 263 ASN A CA 1
ATOM 2203 C C . ASN A 1 263 ? -16.797 32.094 28.875 1 35.06 263 ASN A C 1
ATOM 2205 O O . ASN A 1 263 ? -17.688 31.344 29.266 1 35.06 263 ASN A O 1
ATOM 2209 N N . GLU A 1 264 ? -17.125 32.719 27.562 1 36.72 264 GLU A N 1
ATOM 2210 C CA . GLU A 1 264 ? -18.234 32.156 26.781 1 36.72 264 GLU A CA 1
ATOM 2211 C C . GLU A 1 264 ? -17.891 30.734 26.281 1 36.72 264 GLU A C 1
ATOM 2213 O O . GLU A 1 264 ? -16.719 30.344 26.297 1 36.72 264 GLU A O 1
ATOM 2218 N N . THR A 1 265 ? -19 29.969 25.594 1 37.94 265 THR A N 1
ATOM 2219 C CA . THR A 1 265 ? -19.219 28.625 25.094 1 37.94 265 THR A CA 1
ATOM 2220 C C . THR A 1 265 ? -18.078 28.188 24.172 1 37.94 265 THR A C 1
ATOM 2222 O O . THR A 1 265 ? -17.922 28.734 23.078 1 37.94 265 THR A O 1
ATOM 2225 N N . ALA A 1 266 ? -16.953 28.016 24.562 1 39.88 266 ALA A N 1
ATOM 2226 C CA . ALA A 1 266 ? -15.883 27.453 23.75 1 39.88 266 ALA A CA 1
ATOM 2227 C C . ALA A 1 266 ? -16.422 26.406 22.781 1 39.88 266 ALA A C 1
ATOM 2229 O O . ALA A 1 266 ? -17.078 25.453 23.188 1 39.88 266 ALA A O 1
ATOM 2230 N N . PRO A 1 267 ? -16.938 26.672 21.625 1 45.94 267 PRO A N 1
ATOM 2231 C CA . PRO A 1 267 ? -17.422 25.625 20.719 1 45.94 267 PRO A CA 1
ATOM 2232 C C . PRO A 1 267 ? -16.594 24.359 20.766 1 45.94 267 PRO A C 1
ATOM 2234 O O . PRO A 1 267 ? -15.367 24.406 20.594 1 45.94 267 PRO A O 1
ATOM 2237 N N . THR A 1 268 ? -16.922 23.312 21.594 1 53.78 268 THR A N 1
ATOM 2238 C CA . THR A 1 268 ? -16.328 22 21.656 1 53.78 268 THR A CA 1
ATOM 2239 C C . THR A 1 268 ? -16.047 21.453 20.266 1 53.78 268 THR A C 1
ATOM 2241 O O . THR A 1 268 ? -16.969 21.094 19.531 1 53.78 268 THR A O 1
ATOM 2244 N N . GLU A 1 269 ? -15.047 21.844 19.609 1 65.81 269 GLU A N 1
ATOM 2245 C CA . GLU A 1 269 ? -14.711 21.312 18.297 1 65.81 269 GLU A CA 1
ATOM 2246 C C . GLU A 1 269 ? -14.461 19.812 18.359 1 65.81 269 GLU A C 1
ATOM 2248 O O . GLU A 1 269 ? -13.766 19.328 19.266 1 65.81 269 GLU A O 1
ATOM 2253 N N . LEU A 1 270 ? -15.406 19.078 17.719 1 86.19 270 LEU A N 1
ATOM 2254 C CA . LEU A 1 270 ? -15.367 17.609 17.641 1 86.19 270 LEU A CA 1
ATOM 2255 C C . LEU A 1 270 ? -14.133 17.156 16.875 1 86.19 270 LEU A C 1
ATOM 2257 O O . LEU A 1 270 ? -14.25 16.453 15.867 1 86.19 270 LEU A O 1
ATOM 2261 N N . THR A 1 271 ? -12.945 17.547 17.391 1 87.69 271 THR A N 1
ATOM 2262 C CA . THR A 1 271 ? -11.703 17.234 16.688 1 87.69 271 THR A CA 1
ATOM 2263 C C . THR A 1 271 ? -11.383 15.75 16.766 1 87.69 271 THR A C 1
ATOM 2265 O O . THR A 1 271 ? -10.68 15.211 15.906 1 87.69 271 THR A O 1
ATOM 2268 N N . VAL A 1 272 ? -11.961 15.117 17.766 1 90.88 272 VAL A N 1
ATOM 2269 C CA . VAL A 1 272 ? -11.695 13.695 18 1 90.88 272 VAL A CA 1
ATOM 2270 C C . VAL A 1 272 ? -12.297 12.867 16.875 1 90.88 272 VAL A C 1
ATOM 2272 O O . VAL A 1 272 ? -11.82 11.773 16.578 1 90.88 272 VAL A O 1
ATOM 2275 N N . ILE A 1 273 ? -13.273 13.406 16.219 1 92.94 273 ILE A N 1
ATOM 2276 C CA . ILE A 1 273 ? -14 12.688 15.188 1 92.94 273 ILE A CA 1
ATOM 2277 C C . ILE A 1 273 ? -13.086 12.43 13.992 1 92.94 273 ILE A C 1
ATOM 2279 O O . ILE A 1 273 ? -13.219 11.414 13.305 1 92.94 273 ILE A O 1
ATOM 2283 N N . HIS A 1 274 ? -12.109 13.305 13.781 1 93.62 274 HIS A N 1
ATOM 2284 C CA . HIS A 1 274 ? -11.227 13.156 12.625 1 93.62 274 HIS A CA 1
ATOM 2285 C C . HIS A 1 274 ? -10.398 11.883 12.727 1 93.62 274 HIS A C 1
ATOM 2287 O O . HIS A 1 274 ? -10.367 11.078 11.789 1 93.62 274 HIS A O 1
ATOM 2293 N N . GLY A 1 275 ? -9.805 11.68 13.852 1 94.75 275 GLY A N 1
ATOM 2294 C CA . GLY A 1 275 ? -9.016 10.477 14.055 1 94.75 275 GLY A CA 1
ATOM 2295 C C . GLY A 1 275 ? -9.852 9.211 14.07 1 94.75 275 GLY A C 1
ATOM 2296 O O . GLY A 1 275 ? -9.438 8.18 13.547 1 94.75 275 GLY A O 1
ATOM 2297 N N . LEU A 1 276 ? -11.016 9.328 14.617 1 95.81 276 LEU A N 1
ATOM 2298 C CA . LEU A 1 276 ? -11.898 8.172 14.703 1 95.81 276 LEU A CA 1
ATOM 2299 C C . LEU A 1 276 ? -12.359 7.734 13.32 1 95.81 276 LEU A C 1
ATOM 2301 O O . LEU A 1 276 ? -12.336 6.543 13 1 95.81 276 LEU A O 1
ATOM 2305 N N . ARG A 1 277 ? -12.719 8.672 12.469 1 96.81 277 ARG A N 1
ATOM 2306 C CA . ARG A 1 277 ? -13.148 8.367 11.109 1 96.81 277 ARG A CA 1
ATOM 2307 C C . ARG A 1 277 ? -12.039 7.672 10.328 1 96.81 277 ARG A C 1
ATOM 2309 O O . ARG A 1 277 ? -12.297 6.695 9.617 1 96.81 277 ARG A O 1
ATOM 2316 N N . PHE A 1 278 ? -10.875 8.203 10.516 1 95.81 278 PHE A N 1
ATOM 2317 C CA . PHE A 1 278 ? -9.742 7.637 9.789 1 95.81 278 PHE A CA 1
ATOM 2318 C C . PHE A 1 278 ? -9.484 6.199 10.219 1 95.81 278 PHE A C 1
ATOM 2320 O O . PHE A 1 278 ? -9.297 5.316 9.375 1 95.81 278 PHE A O 1
ATOM 2327 N N . LEU A 1 279 ? -9.477 5.918 11.484 1 96.12 279 LEU A N 1
ATOM 2328 C CA . LEU A 1 279 ? -9.195 4.578 11.992 1 96.12 279 LEU A CA 1
ATOM 2329 C C . LEU A 1 279 ? -10.297 3.602 11.586 1 96.12 279 LEU A C 1
ATOM 2331 O O . LEU A 1 279 ? -10.016 2.449 11.25 1 96.12 279 LEU A O 1
ATOM 2335 N N . LEU A 1 280 ? -11.477 4.09 11.609 1 96.94 280 LEU A N 1
ATOM 2336 C CA . LEU A 1 280 ? -12.602 3.227 11.258 1 96.94 280 LEU A CA 1
ATOM 2337 C C . LEU A 1 280 ? -12.562 2.861 9.773 1 96.94 280 LEU A C 1
ATOM 2339 O O . LEU A 1 280 ? -12.805 1.709 9.414 1 96.94 280 LEU A O 1
ATOM 2343 N N . ILE A 1 281 ? -12.234 3.82 8.906 1 97.31 281 ILE A N 1
ATOM 2344 C CA . ILE A 1 281 ? -12.219 3.52 7.477 1 97.31 281 ILE A CA 1
ATOM 2345 C C . ILE A 1 281 ? -11.039 2.598 7.16 1 97.31 281 ILE A C 1
ATOM 2347 O O . ILE A 1 281 ? -11.141 1.735 6.285 1 97.31 281 ILE A O 1
ATOM 2351 N N . MET A 1 282 ? -9.953 2.752 7.875 1 96.62 282 MET A N 1
ATOM 2352 C CA . MET A 1 282 ? -8.828 1.839 7.707 1 96.62 282 MET A CA 1
ATOM 2353 C C . MET A 1 282 ? -9.211 0.418 8.102 1 96.62 282 MET A C 1
ATOM 2355 O O . MET A 1 282 ? -8.773 -0.547 7.477 1 96.62 282 MET A O 1
ATOM 2359 N N . TRP A 1 283 ? -10.023 0.354 9.133 1 96.44 283 TRP A N 1
ATOM 2360 C CA . TRP A 1 283 ? -10.516 -0.953 9.562 1 96.44 283 TRP A CA 1
ATOM 2361 C C . TRP A 1 283 ? -11.422 -1.57 8.5 1 96.44 283 TRP A C 1
ATOM 2363 O O . TRP A 1 283 ? -11.336 -2.77 8.227 1 96.44 283 TRP A O 1
ATOM 2373 N N . VAL A 1 284 ? -12.211 -0.764 7.859 1 95.62 284 VAL A N 1
ATOM 2374 C CA . VAL A 1 284 ? -13.094 -1.244 6.801 1 95.62 284 VAL A CA 1
ATOM 2375 C C . VAL A 1 284 ? -12.258 -1.747 5.625 1 95.62 284 VAL A C 1
ATOM 2377 O O . VAL A 1 284 ? -12.5 -2.838 5.102 1 95.62 284 VAL A O 1
ATOM 2380 N N . ILE A 1 285 ? -11.258 -1.03 5.238 1 95.56 285 ILE A N 1
ATOM 2381 C CA . ILE A 1 285 ? -10.375 -1.436 4.148 1 95.56 285 ILE A CA 1
ATOM 2382 C C . ILE A 1 285 ? -9.68 -2.744 4.508 1 95.56 285 ILE A C 1
ATOM 2384 O O . ILE A 1 285 ? -9.562 -3.645 3.672 1 95.56 285 ILE A O 1
ATOM 2388 N N . THR A 1 286 ? -9.266 -2.852 5.75 1 93.75 286 THR A N 1
ATOM 2389 C CA . THR A 1 286 ? -8.586 -4.055 6.223 1 93.75 286 THR A CA 1
ATOM 2390 C C . THR A 1 286 ? -9.5 -5.27 6.113 1 93.75 286 THR A C 1
ATOM 2392 O O . THR A 1 286 ? -9.086 -6.324 5.629 1 93.75 286 THR A O 1
ATOM 2395 N N . CYS A 1 287 ? -10.672 -5.07 6.449 1 90.81 287 CYS A N 1
ATOM 2396 C CA . CYS A 1 287 ? -11.633 -6.164 6.426 1 90.81 287 CYS A CA 1
ATOM 2397 C C . CYS A 1 287 ? -11.93 -6.598 4.996 1 90.81 287 CYS A C 1
ATOM 2399 O O . CYS A 1 287 ? -11.891 -7.789 4.684 1 90.81 287 CYS A O 1
ATOM 2401 N N . HIS A 1 288 ? -12.156 -5.699 4.16 1 89.75 288 HIS A N 1
ATOM 2402 C CA . HIS A 1 288 ? -12.516 -6.035 2.785 1 89.75 288 HIS A CA 1
ATOM 2403 C C . HIS A 1 288 ? -11.312 -6.582 2.023 1 89.75 288 HIS A C 1
ATOM 2405 O O . HIS A 1 288 ? -11.469 -7.445 1.153 1 89.75 288 HIS A O 1
ATOM 2411 N N . THR A 1 289 ? -10.172 -6.152 2.357 1 89.69 289 THR A N 1
ATOM 2412 C CA . THR A 1 289 ? -8.953 -6.648 1.717 1 89.69 289 THR A CA 1
ATOM 2413 C C . THR A 1 289 ? -8.688 -8.102 2.111 1 89.69 289 THR A C 1
ATOM 2415 O O . THR A 1 289 ? -8.281 -8.906 1.276 1 89.69 289 THR A O 1
ATOM 2418 N N . THR A 1 290 ? -8.938 -8.398 3.361 1 82.38 290 THR A N 1
ATOM 2419 C CA . THR A 1 290 ? -8.609 -9.727 3.863 1 82.38 290 THR A CA 1
ATOM 2420 C C . THR A 1 290 ? -9.75 -10.703 3.598 1 82.38 290 THR A C 1
ATOM 2422 O O . THR A 1 290 ? -9.516 -11.875 3.305 1 82.38 290 THR A O 1
ATOM 2425 N N . ASN A 1 291 ? -10.969 -10.25 3.652 1 70.31 291 ASN A N 1
ATOM 2426 C CA . ASN A 1 291 ? -12.109 -11.141 3.502 1 70.31 291 ASN A CA 1
ATOM 2427 C C . ASN A 1 291 ? -12.398 -11.445 2.033 1 70.31 291 ASN A C 1
ATOM 2429 O O . ASN A 1 291 ? -12.711 -12.578 1.678 1 70.31 291 ASN A O 1
ATOM 2433 N N . PHE A 1 292 ? -12.516 -10.461 1.233 1 57.75 292 PHE A N 1
ATOM 2434 C CA . PHE A 1 292 ? -12.906 -10.664 -0.156 1 57.75 292 PHE A CA 1
ATOM 2435 C C . PHE A 1 292 ? -11.859 -11.484 -0.901 1 57.75 292 PHE A C 1
ATOM 2437 O O . PHE A 1 292 ? -12.203 -12.406 -1.646 1 57.75 292 PHE A O 1
ATOM 2444 N N . ALA A 1 293 ? -10.727 -11.047 -0.838 1 54 293 ALA A N 1
ATOM 2445 C CA . ALA A 1 293 ? -9.719 -11.703 -1.665 1 54 293 ALA A CA 1
ATOM 2446 C C . ALA A 1 293 ? -9.422 -13.109 -1.16 1 54 293 ALA A C 1
ATOM 2448 O O . ALA A 1 293 ? -9.633 -14.086 -1.876 1 54 293 ALA A O 1
ATOM 2449 N N . PRO A 1 294 ? -8.773 -13.266 0.014 1 49.12 294 PRO A N 1
ATOM 2450 C CA . PRO A 1 294 ? -8.195 -14.562 0.354 1 49.12 294 PRO A CA 1
ATOM 2451 C C . PRO A 1 294 ? -9.203 -15.508 0.994 1 49.12 294 PRO A C 1
ATOM 2453 O O . PRO A 1 294 ? -9.102 -16.734 0.833 1 49.12 294 PRO A O 1
ATOM 2456 N N . LEU A 1 295 ? -10.195 -14.906 1.743 1 49.19 295 LEU A N 1
ATOM 2457 C CA . LEU A 1 295 ? -10.977 -15.891 2.486 1 49.19 295 LEU A CA 1
ATOM 2458 C C . LEU A 1 295 ? -12.094 -16.469 1.62 1 49.19 295 LEU A C 1
ATOM 2460 O O . LEU A 1 295 ? -12.594 -17.562 1.891 1 49.19 295 LEU A O 1
ATOM 2464 N N . GLY A 1 296 ? -12.086 -16 0.433 1 50.91 296 GLY A N 1
ATOM 2465 C CA . GLY A 1 296 ? -13.023 -16.609 -0.498 1 50.91 296 GLY A CA 1
ATOM 2466 C C . GLY A 1 296 ? -14.359 -16.938 0.135 1 50.91 296 GLY A C 1
ATOM 2467 O O . GLY A 1 296 ? -14.992 -17.938 -0.21 1 50.91 296 GLY A O 1
ATOM 2468 N N . LEU A 1 297 ? -14.57 -16.375 1.318 1 47.91 297 LEU A N 1
ATOM 2469 C CA . LEU A 1 297 ? -15.734 -16.75 2.111 1 47.91 297 LEU A CA 1
ATOM 2470 C C . LEU A 1 297 ? -17 -16.688 1.271 1 47.91 297 LEU A C 1
ATOM 2472 O O . LEU A 1 297 ? -18.016 -17.312 1.608 1 47.91 297 LEU A O 1
ATOM 2476 N N . TYR A 1 298 ? -16.812 -15.953 0.119 1 45.53 298 TYR A N 1
ATOM 2477 C CA . TYR A 1 298 ? -18.016 -15.867 -0.698 1 45.53 298 TYR A CA 1
ATOM 2478 C C . TYR A 1 298 ? -17.781 -16.438 -2.088 1 45.53 298 TYR A C 1
ATOM 2480 O O . TYR A 1 298 ? -16.734 -16.203 -2.697 1 45.53 298 TYR A O 1
ATOM 2488 N N . ASP A 1 299 ? -18.328 -17.672 -2.158 1 44.38 299 ASP A N 1
ATOM 2489 C CA . ASP A 1 299 ? -18.172 -18.188 -3.516 1 44.38 299 ASP A CA 1
ATOM 2490 C C . ASP A 1 299 ? -17.203 -17.328 -4.32 1 44.38 299 ASP A C 1
ATOM 2492 O O . ASP A 1 299 ? -17.281 -17.281 -5.551 1 44.38 299 ASP A O 1
ATOM 2496 N N . GLN A 1 300 ? -16.5 -16.469 -3.605 1 49.88 300 GLN A N 1
ATOM 2497 C CA . GLN A 1 300 ? -15.672 -15.5 -4.305 1 49.88 300 GLN A CA 1
ATOM 2498 C C . GLN A 1 300 ? -14.406 -16.141 -4.848 1 49.88 300 GLN A C 1
ATOM 2500 O O . GLN A 1 300 ? -14.008 -17.234 -4.402 1 49.88 300 GLN A O 1
ATOM 2505 N N . PRO A 1 301 ? -13.82 -15.281 -5.75 1 54.41 301 PRO A N 1
ATOM 2506 C CA . PRO A 1 301 ? -12.719 -15.766 -6.582 1 54.41 301 PRO A CA 1
ATOM 2507 C C . PRO A 1 301 ? -11.547 -16.297 -5.758 1 54.41 301 PRO A C 1
ATOM 2509 O O . PRO A 1 301 ? -11.234 -15.758 -4.699 1 54.41 301 PRO A O 1
ATOM 2512 N N . MET A 1 302 ? -11.188 -17.453 -5.965 1 63.62 302 MET A N 1
ATOM 2513 C CA . MET A 1 302 ? -10.156 -18.312 -5.391 1 63.62 302 MET A CA 1
ATOM 2514 C C . MET A 1 302 ? -8.766 -17.875 -5.848 1 63.62 302 MET A C 1
ATOM 2516 O O . MET A 1 302 ? -8.164 -18.516 -6.711 1 63.62 302 MET A O 1
ATOM 2520 N N . ILE A 1 303 ? -8.266 -16.594 -5.473 1 68.31 303 ILE A N 1
ATOM 2521 C CA . ILE A 1 303 ? -6.914 -16.234 -5.895 1 68.31 303 ILE A CA 1
ATOM 2522 C C . ILE A 1 303 ? -5.906 -16.656 -4.828 1 68.31 303 ILE A C 1
ATOM 2524 O O . ILE A 1 303 ? -4.715 -16.359 -4.938 1 68.31 303 ILE A O 1
ATOM 2528 N N . ALA A 1 304 ? -6.406 -17.469 -3.891 1 74.12 304 ALA A N 1
ATOM 2529 C CA . ALA A 1 304 ? -5.508 -17.875 -2.812 1 74.12 304 ALA A CA 1
ATOM 2530 C C . ALA A 1 304 ? -4.762 -19.156 -3.172 1 74.12 304 ALA A C 1
ATOM 2532 O O . ALA A 1 304 ? -5.355 -20.109 -3.689 1 74.12 304 ALA A O 1
ATOM 2533 N N . ALA A 1 305 ? -3.463 -19 -2.918 1 77.75 305 ALA A N 1
ATOM 2534 C CA . ALA A 1 305 ? -2.664 -20.234 -2.986 1 77.75 305 ALA A CA 1
ATOM 2535 C C . ALA A 1 305 ? -2.771 -21.031 -1.689 1 77.75 305 ALA A C 1
ATOM 2537 O O . ALA A 1 305 ? -3.025 -20.453 -0.624 1 77.75 305 ALA A O 1
ATOM 2538 N N . ARG A 1 306 ? -2.67 -22.312 -1.741 1 75.75 306 ARG A N 1
ATOM 2539 C CA . ARG A 1 306 ? -2.619 -23.188 -0.58 1 75.75 306 ARG A CA 1
ATOM 2540 C C . ARG A 1 306 ? -3.861 -23.016 0.289 1 75.75 306 ARG A C 1
ATOM 2542 O O . ARG A 1 306 ? -3.812 -22.359 1.328 1 75.75 306 ARG A O 1
ATOM 2549 N N . PHE A 1 307 ? -4.871 -23.578 -0.013 1 72.69 307 PHE A N 1
ATOM 2550 C CA . PHE A 1 307 ? -6.133 -23.516 0.719 1 72.69 307 PHE A CA 1
ATOM 2551 C C . PHE A 1 307 ? -5.922 -23.859 2.188 1 72.69 307 PHE A C 1
ATOM 2553 O O . PHE A 1 307 ? -6.641 -23.359 3.057 1 72.69 307 PHE A O 1
ATOM 2560 N N . ALA A 1 308 ? -4.891 -24.641 2.498 1 68.81 308 ALA A N 1
ATOM 2561 C CA . ALA A 1 308 ? -4.57 -25 3.875 1 68.81 308 ALA A CA 1
ATOM 2562 C C . ALA A 1 308 ? -4.234 -23.766 4.707 1 68.81 308 ALA A C 1
ATOM 2564 O O . ALA A 1 308 ? -4.648 -23.656 5.863 1 68.81 308 ALA A O 1
ATOM 2565 N N . ASP A 1 309 ? -3.566 -22.891 4.09 1 73.94 309 ASP A N 1
ATOM 2566 C CA . ASP A 1 309 ? -3.168 -21.672 4.793 1 73.94 309 ASP A CA 1
ATOM 2567 C C . ASP A 1 309 ? -4.363 -20.75 5.02 1 73.94 309 ASP A C 1
ATOM 2569 O O . ASP A 1 309 ? -4.434 -20.047 6.035 1 73.94 309 ASP A O 1
ATOM 2573 N N . ARG A 1 310 ? -5.297 -20.922 4.199 1 70.94 310 ARG A N 1
ATOM 2574 C CA . ARG A 1 310 ? -6.504 -20.125 4.328 1 70.94 310 ARG A CA 1
ATOM 2575 C C . ARG A 1 310 ? -7.316 -20.531 5.547 1 70.94 310 ARG A C 1
ATOM 2577 O O . ARG A 1 310 ? -7.809 -19.688 6.297 1 70.94 310 ARG A O 1
ATOM 2584 N N . ILE A 1 311 ? -7.398 -21.703 5.703 1 70 311 ILE A N 1
ATOM 2585 C CA . ILE A 1 311 ? -8.188 -22.234 6.816 1 70 311 ILE A CA 1
ATOM 2586 C C . ILE A 1 311 ? -7.484 -21.922 8.133 1 70 311 ILE A C 1
ATOM 2588 O O . ILE A 1 311 ? -8.133 -21.547 9.117 1 70 311 ILE A O 1
ATOM 2592 N N . GLN A 1 312 ? -6.223 -21.984 8.078 1 74.69 312 GLN A N 1
ATOM 2593 C CA . GLN A 1 312 ? -5.461 -21.734 9.297 1 74.69 312 GLN A CA 1
ATOM 2594 C C . GLN A 1 312 ? -5.488 -20.266 9.688 1 74.69 312 GLN A C 1
ATOM 2596 O O . GLN A 1 312 ? -5.625 -19.922 10.867 1 74.69 312 GLN A O 1
ATOM 2601 N N . ILE A 1 313 ? -5.438 -19.469 8.742 1 80.25 313 ILE A N 1
ATOM 2602 C CA . ILE A 1 313 ? -5.312 -18.047 9.031 1 80.25 313 ILE A CA 1
ATOM 2603 C C . ILE A 1 313 ? -6.629 -17.516 9.602 1 80.25 313 ILE A C 1
ATOM 2605 O O . ILE A 1 313 ? -6.637 -16.578 10.406 1 80.25 313 ILE A O 1
ATOM 2609 N N . VAL A 1 314 ? -7.77 -18.078 9.234 1 77.25 314 VAL A N 1
ATOM 2610 C CA . VAL A 1 314 ? -9.078 -17.656 9.719 1 77.25 314 VAL A CA 1
ATOM 2611 C C . VAL A 1 314 ? -9.18 -17.906 11.219 1 77.25 314 VAL A C 1
ATOM 2613 O O . VAL A 1 314 ? -9.836 -17.156 11.945 1 77.25 314 VAL A O 1
ATOM 2616 N N . ARG A 1 315 ? -8.438 -18.891 11.695 1 80.19 315 ARG A N 1
ATOM 2617 C CA . ARG A 1 315 ? -8.5 -19.297 13.094 1 80.19 315 ARG A CA 1
ATOM 2618 C C . ARG A 1 315 ? -7.473 -18.531 13.93 1 80.19 315 ARG A C 1
ATOM 2620 O O . ARG A 1 315 ? -7.48 -18.625 15.164 1 80.19 315 ARG A O 1
ATOM 2627 N N . ASP A 1 316 ? -6.738 -17.828 13.273 1 86.19 316 ASP A N 1
ATOM 2628 C CA . ASP A 1 316 ? -5.688 -17.109 13.977 1 86.19 316 ASP A CA 1
ATOM 2629 C C . ASP A 1 316 ? -6.27 -15.953 14.805 1 86.19 316 ASP A C 1
ATOM 2631 O O . ASP A 1 316 ? -7.324 -15.414 14.461 1 86.19 316 ASP A O 1
ATOM 2635 N N . PHE A 1 317 ? -5.625 -15.539 15.797 1 90.81 317 PHE A N 1
ATOM 2636 C CA . PHE A 1 317 ? -6.047 -14.508 16.734 1 90.81 317 PHE A CA 1
ATOM 2637 C C . PHE A 1 317 ? -6.219 -13.172 16.031 1 90.81 317 PHE A C 1
ATOM 2639 O O . PHE A 1 317 ? -7.23 -12.492 16.219 1 90.81 317 PHE A O 1
ATOM 2646 N N . TRP A 1 318 ? -5.324 -12.852 15.188 1 87.81 318 TRP A N 1
ATOM 2647 C CA . TRP A 1 318 ? -5.309 -11.531 14.57 1 87.81 318 TRP A CA 1
ATOM 2648 C C . TRP A 1 318 ? -6.406 -11.414 13.516 1 87.81 318 TRP A C 1
ATOM 2650 O O . TRP A 1 318 ? -6.891 -10.32 13.234 1 87.81 318 TRP A O 1
ATOM 2660 N N . THR A 1 319 ? -6.809 -12.516 12.969 1 87.75 319 THR A N 1
ATOM 2661 C CA . THR A 1 319 ? -7.836 -12.5 11.93 1 87.75 319 THR A CA 1
ATOM 2662 C C . THR A 1 319 ? -9.203 -12.195 12.531 1 87.75 319 THR A C 1
ATOM 2664 O O . THR A 1 319 ? -10.133 -11.82 11.812 1 87.75 319 THR A O 1
ATOM 2667 N N . GLN A 1 320 ? -9.281 -12.25 13.859 1 88.88 320 GLN A N 1
ATOM 2668 C CA . GLN A 1 320 ? -10.547 -11.93 14.516 1 88.88 320 GLN A CA 1
ATOM 2669 C C . GLN A 1 320 ? -10.891 -10.453 14.367 1 88.88 320 GLN A C 1
ATOM 2671 O O . GLN A 1 320 ? -12.062 -10.086 14.305 1 88.88 320 GLN A O 1
ATOM 2676 N N . PHE A 1 321 ? -9.812 -9.688 14.273 1 90.94 321 PHE A N 1
ATOM 2677 C CA . PHE A 1 321 ? -10.008 -8.266 14.039 1 90.94 321 PHE A CA 1
ATOM 2678 C C . PHE A 1 321 ? -10.719 -8.023 12.711 1 90.94 321 PHE A C 1
ATOM 2680 O O . PHE A 1 321 ? -11.516 -7.094 12.586 1 90.94 321 PHE A O 1
ATOM 2687 N N . VAL A 1 322 ? -10.516 -8.891 11.82 1 88.06 322 VAL A N 1
ATOM 2688 C CA . VAL A 1 322 ? -11.102 -8.789 10.484 1 88.06 322 VAL A CA 1
ATOM 2689 C C . VAL A 1 322 ? -12.523 -9.344 10.5 1 88.06 322 VAL A C 1
ATOM 2691 O O . VAL A 1 322 ? -13.43 -8.758 9.906 1 88.06 322 VAL A O 1
ATOM 2694 N N . ILE A 1 323 ? -12.688 -10.367 11.156 1 83.69 323 ILE A N 1
ATOM 2695 C CA . ILE A 1 323 ? -13.992 -11.016 11.227 1 83.69 323 ILE A CA 1
ATOM 2696 C C . ILE A 1 323 ? -14.992 -10.102 11.922 1 83.69 323 ILE A C 1
ATOM 2698 O O . ILE A 1 323 ? -16.172 -10.055 11.555 1 83.69 323 ILE A O 1
ATOM 2702 N N . SER A 1 324 ? -14.5 -9.289 12.812 1 87.75 324 SER A N 1
ATOM 2703 C CA . SER A 1 324 ? -15.359 -8.359 13.547 1 87.75 324 SER A CA 1
ATOM 2704 C C . SER A 1 324 ? -15.438 -7.008 12.836 1 87.75 324 SER A C 1
ATOM 2706 O O . SER A 1 324 ? -15.695 -5.984 13.477 1 87.75 324 SER A O 1
ATOM 2708 N N . GLY A 1 325 ? -15.234 -7 11.617 1 87.31 325 GLY A N 1
ATOM 2709 C CA . GLY A 1 325 ? -15.164 -5.77 10.844 1 87.31 325 GLY A CA 1
ATOM 2710 C C . GLY A 1 325 ? -16.469 -4.984 10.859 1 87.31 325 GLY A C 1
ATOM 2711 O O . GLY A 1 325 ? -16.453 -3.758 10.742 1 87.31 325 GLY A O 1
ATOM 2712 N N . SER A 1 326 ? -17.609 -5.605 11.086 1 85.88 326 SER A N 1
ATOM 2713 C CA . SER A 1 326 ? -18.906 -4.926 11.102 1 85.88 326 SER A CA 1
ATOM 2714 C C . SER A 1 326 ? -19 -3.93 12.25 1 85.88 326 SER A C 1
ATOM 2716 O O . SER A 1 326 ? -19.781 -2.979 12.195 1 85.88 326 SER A O 1
ATOM 2718 N N . LEU A 1 327 ? -18.156 -4.102 13.234 1 91.44 327 LEU A N 1
ATOM 2719 C CA . LEU A 1 327 ? -18.125 -3.195 14.375 1 91.44 327 LEU A CA 1
ATOM 2720 C C . LEU A 1 327 ? -17.594 -1.824 13.969 1 91.44 327 LEU A C 1
ATOM 2722 O O . LEU A 1 327 ? -17.969 -0.809 14.562 1 91.44 327 LEU A O 1
ATOM 2726 N N . SER A 1 328 ? -16.719 -1.818 12.984 1 93.31 328 SER A N 1
ATOM 2727 C CA . SER A 1 328 ? -16.172 -0.546 12.523 1 93.31 328 SER A CA 1
ATOM 2728 C C . SER A 1 328 ? -17.281 0.363 11.984 1 93.31 328 SER A C 1
ATOM 2730 O O . SER A 1 328 ? -17.25 1.574 12.211 1 93.31 328 SER A O 1
ATOM 2732 N N . VAL A 1 329 ? -18.281 -0.166 11.398 1 94 329 VAL A N 1
ATOM 2733 C CA . VAL A 1 329 ? -19.359 0.603 10.781 1 94 329 VAL A CA 1
ATOM 2734 C C . VAL A 1 329 ? -20.25 1.206 11.859 1 94 329 VAL A C 1
ATOM 2736 O O . VAL A 1 329 ? -20.812 2.291 11.688 1 94 329 VAL A O 1
ATOM 2739 N N . SER A 1 330 ? -20.328 0.538 13.008 1 95.31 330 SER A N 1
ATOM 2740 C CA . SER A 1 330 ? -21.094 1.092 14.125 1 95.31 330 SER A CA 1
ATOM 2741 C C . SER A 1 330 ? -20.516 2.422 14.578 1 95.31 330 SER A C 1
ATOM 2743 O O . SER A 1 330 ? -21.25 3.32 15 1 95.31 330 SER A O 1
ATOM 2745 N N . GLY A 1 331 ? -19.203 2.469 14.492 1 95.62 331 GLY A N 1
ATOM 2746 C CA . GLY A 1 331 ? -18.578 3.734 14.828 1 95.62 331 GLY A CA 1
ATOM 2747 C C . GLY A 1 331 ? -19.016 4.879 13.93 1 95.62 331 GLY A C 1
ATOM 2748 O O . GLY A 1 331 ? -19.203 6 14.398 1 95.62 331 GLY A O 1
ATOM 2749 N N . PHE A 1 332 ? -19.266 4.613 12.711 1 96.5 332 PHE A N 1
ATOM 2750 C CA . PHE A 1 332 ? -19.688 5.637 11.766 1 96.5 332 PHE A CA 1
ATOM 2751 C C . PHE A 1 332 ? -21.109 6.086 12.07 1 96.5 332 PHE A C 1
ATOM 2753 O O . PHE A 1 332 ? -21.453 7.258 11.891 1 96.5 332 PHE A O 1
ATOM 2760 N N . PHE A 1 333 ? -21.938 5.152 12.516 1 97.5 333 PHE A N 1
ATOM 2761 C CA . PHE A 1 333 ? -23.312 5.516 12.891 1 97.5 333 PHE A CA 1
ATOM 2762 C C . PHE A 1 333 ? -23.312 6.422 14.117 1 97.5 333 PHE A C 1
ATOM 2764 O O . PHE A 1 333 ? -24.109 7.359 14.203 1 97.5 333 PHE A O 1
ATOM 2771 N N . ILE A 1 334 ? -22.438 6.145 15.047 1 97.5 334 ILE A N 1
ATOM 2772 C CA . ILE A 1 334 ? -22.312 6.996 16.219 1 97.5 334 ILE A CA 1
ATOM 2773 C C . ILE A 1 334 ? -21.938 8.414 15.805 1 97.5 334 ILE A C 1
ATOM 2775 O O . ILE A 1 334 ? -22.547 9.383 16.25 1 97.5 334 ILE A O 1
ATOM 2779 N N . ILE A 1 335 ? -20.984 8.5 14.906 1 96.12 335 ILE A N 1
ATOM 2780 C CA . ILE A 1 335 ? -20.484 9.797 14.438 1 96.12 335 ILE A CA 1
ATOM 2781 C C . ILE A 1 335 ? -21.609 10.539 13.711 1 96.12 335 ILE A C 1
ATOM 2783 O O . ILE A 1 335 ? -21.797 11.742 13.898 1 96.12 335 ILE A O 1
ATOM 2787 N N . SER A 1 336 ? -22.375 9.812 12.906 1 96.44 336 SER A N 1
ATOM 2788 C CA . SER A 1 336 ? -23.469 10.414 12.156 1 96.44 336 SER A CA 1
ATOM 2789 C C . SER A 1 336 ? -24.516 11 13.094 1 96.44 336 SER A C 1
ATOM 2791 O O . SER A 1 336 ? -24.953 12.141 12.914 1 96.44 336 SER A O 1
ATOM 2793 N N . GLY A 1 337 ? -24.906 10.234 14.086 1 97.25 337 GLY A N 1
ATOM 2794 C CA . GLY A 1 337 ? -25.859 10.742 15.062 1 97.25 337 GLY A CA 1
ATOM 2795 C C . GLY A 1 337 ? -25.328 11.938 15.836 1 97.25 337 GLY A C 1
ATOM 2796 O O . GLY A 1 337 ? -26.062 12.914 16.047 1 97.25 337 GLY A O 1
ATOM 2797 N N . LEU A 1 338 ? -24.109 11.859 16.203 1 96.62 338 LEU A N 1
ATOM 2798 C CA . LEU A 1 338 ? -23.469 12.914 16.984 1 96.62 338 LEU A CA 1
ATOM 2799 C C . LEU A 1 338 ? -23.438 14.219 16.188 1 96.62 338 LEU A C 1
ATOM 2801 O O . LEU A 1 338 ? -23.844 15.273 16.703 1 96.62 338 LEU A O 1
ATOM 2805 N N . ILE A 1 339 ? -23.016 14.156 14.961 1 93.69 339 ILE A N 1
ATOM 2806 C CA . ILE A 1 339 ? -22.859 15.352 14.133 1 93.69 339 ILE A CA 1
ATOM 2807 C C . ILE A 1 339 ? -24.219 15.945 13.797 1 93.69 339 ILE A C 1
ATOM 2809 O O . ILE A 1 339 ? -24.391 17.156 13.805 1 93.69 339 ILE A O 1
ATOM 2813 N N . SER A 1 340 ? -25.188 15.117 13.508 1 94.88 340 SER A N 1
ATOM 2814 C CA . SER A 1 340 ? -26.531 15.578 13.141 1 94.88 340 SER A CA 1
ATOM 2815 C C . SER A 1 340 ? -27.156 16.406 14.258 1 94.88 340 SER A C 1
ATOM 2817 O O . SER A 1 340 ? -27.625 17.516 14.016 1 94.88 340 SER A O 1
ATOM 2819 N N . LEU A 1 341 ? -27.109 15.898 15.422 1 95.69 341 LEU A N 1
ATOM 2820 C CA . LEU A 1 341 ? -27.719 16.641 16.531 1 95.69 341 LEU A CA 1
ATOM 2821 C C . LEU A 1 341 ? -26.844 17.812 16.938 1 95.69 341 LEU A C 1
ATOM 2823 O O . LEU A 1 341 ? -27.359 18.891 17.25 1 95.69 341 LEU A O 1
ATOM 2827 N N . HIS A 1 342 ? -25.562 17.625 16.969 1 92.75 342 HIS A N 1
ATOM 2828 C CA . HIS A 1 342 ? -24.656 18.703 17.344 1 92.75 342 HIS A CA 1
ATOM 2829 C C . HIS A 1 342 ? -24.828 19.922 16.438 1 92.75 342 HIS A C 1
ATOM 2831 O O . HIS A 1 342 ? -24.875 21.047 16.922 1 92.75 342 HIS A O 1
ATOM 2837 N N . THR A 1 343 ? -24.922 19.703 15.211 1 89.94 343 THR A N 1
ATOM 2838 C CA . THR A 1 343 ? -25.078 20.781 14.234 1 89.94 343 THR A CA 1
ATOM 2839 C C . THR A 1 343 ? -26.453 21.453 14.398 1 89.94 343 THR A C 1
ATOM 2841 O O . THR A 1 343 ? -26.562 22.672 14.297 1 89.94 343 THR A O 1
ATOM 2844 N N . ALA A 1 344 ? -27.453 20.719 14.656 1 91.62 344 ALA A N 1
ATOM 2845 C CA . ALA A 1 344 ? -28.797 21.25 14.852 1 91.62 344 ALA A CA 1
ATOM 2846 C C . ALA A 1 344 ? -28.875 22.094 16.125 1 91.62 344 ALA A C 1
ATOM 2848 O O . ALA A 1 344 ? -29.5 23.156 16.141 1 91.62 344 ALA A O 1
ATOM 2849 N N . MET A 1 345 ? -28.188 21.641 17.094 1 90.88 345 MET A N 1
ATOM 2850 C CA . MET A 1 345 ? -28.25 22.312 18.391 1 90.88 345 MET A CA 1
ATOM 2851 C C . MET A 1 345 ? -27.406 23.578 18.391 1 90.88 345 MET A C 1
ATOM 2853 O O . MET A 1 345 ? -27.703 24.531 19.109 1 90.88 345 MET A O 1
ATOM 2857 N N . LYS A 1 346 ? -26.328 23.562 17.625 1 85.44 346 LYS A N 1
ATOM 2858 C CA . LYS A 1 346 ? -25.5 24.766 17.484 1 85.44 346 LYS A CA 1
ATOM 2859 C C . LYS A 1 346 ? -26.312 25.922 16.906 1 85.44 346 LYS A C 1
ATOM 2861 O O . LYS A 1 346 ? -26.109 27.078 17.297 1 85.44 346 LYS A O 1
ATOM 2866 N N . ASN A 1 347 ? -27.125 25.531 15.969 1 86.44 347 ASN A N 1
ATOM 2867 C CA . ASN A 1 347 ? -28.031 26.5 15.375 1 86.44 347 ASN A CA 1
ATOM 2868 C C . ASN A 1 347 ? -29.5 26.109 15.633 1 86.44 347 ASN A C 1
ATOM 2870 O O . ASN A 1 347 ? -30.281 26.016 14.695 1 86.44 347 ASN A O 1
ATOM 2874 N N . ARG A 1 348 ? -29.844 26.094 16.891 1 90.06 348 ARG A N 1
ATOM 2875 C CA . ARG A 1 348 ? -31.109 25.531 17.344 1 90.06 348 ARG A CA 1
ATOM 2876 C C . ARG A 1 348 ? -32.281 26.297 16.75 1 90.06 348 ARG A C 1
ATOM 2878 O O . ARG A 1 348 ? -33.219 25.688 16.188 1 90.06 348 ARG A O 1
ATOM 2885 N N . GLN A 1 349 ? -32.281 27.625 16.859 1 89.31 349 GLN A N 1
ATOM 2886 C CA . GLN A 1 349 ? -33.375 28.469 16.375 1 89.31 349 GLN A CA 1
ATOM 2887 C C . GLN A 1 349 ? -33.5 28.406 14.859 1 89.31 349 GLN A C 1
ATOM 2889 O O . GLN A 1 349 ? -34.625 28.312 14.328 1 89.31 349 GLN A O 1
ATOM 2894 N N . THR A 1 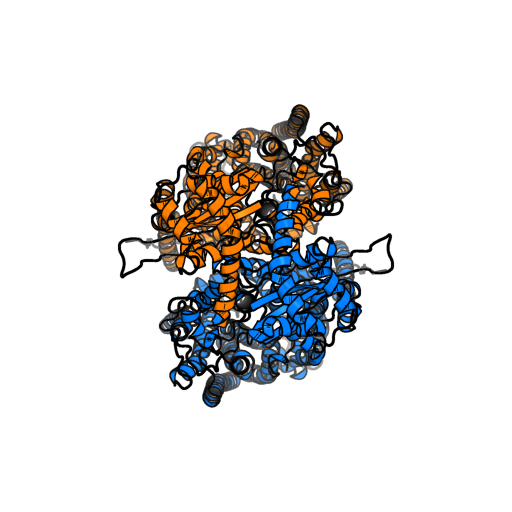350 ? -32.438 28.422 14.289 1 88.19 350 THR A N 1
ATOM 2895 C CA . THR A 1 350 ? -32.438 28.344 12.836 1 88.19 350 THR A CA 1
ATOM 2896 C C . THR A 1 350 ? -32.938 26.984 12.359 1 88.19 350 THR A C 1
ATOM 2898 O O . THR A 1 350 ? -33.656 26.891 11.367 1 88.19 350 THR A O 1
ATOM 2901 N N . PHE A 1 351 ? -32.625 25.969 13.086 1 91.38 351 PHE A N 1
ATOM 2902 C CA . PHE A 1 351 ? -33.031 24.609 12.727 1 91.38 351 PHE A CA 1
ATOM 2903 C C . PHE A 1 351 ? -34.562 24.469 12.836 1 91.38 351 PHE A C 1
ATOM 2905 O O . PHE A 1 351 ? -35.188 23.922 11.93 1 91.38 351 PHE A O 1
ATOM 2912 N N . LEU A 1 352 ? -35.156 24.922 13.867 1 91.62 352 LEU A N 1
ATOM 2913 C CA . LEU A 1 352 ? -36.594 24.781 14.117 1 91.62 352 LEU A CA 1
ATOM 2914 C C . LEU A 1 352 ? -37.406 25.609 13.125 1 91.62 352 LEU A C 1
ATOM 2916 O O . LEU A 1 352 ? -38.5 25.219 12.727 1 91.62 352 LEU A O 1
ATOM 2920 N N . LYS A 1 353 ? -36.781 26.672 12.641 1 89.88 353 LYS A N 1
ATOM 2921 C CA . LYS A 1 353 ? -37.531 27.594 11.797 1 89.88 353 LYS A CA 1
ATOM 2922 C C . LYS A 1 353 ? -37.312 27.297 10.32 1 89.88 353 LYS A C 1
ATOM 2924 O O . LYS A 1 353 ? -38.219 27.453 9.5 1 89.88 353 LYS A O 1
ATOM 2929 N N . THR A 1 354 ? -36.188 26.812 9.977 1 88.31 354 THR A N 1
ATOM 2930 C CA . THR A 1 354 ? -35.812 26.844 8.562 1 88.31 354 THR A CA 1
ATOM 2931 C C . THR A 1 354 ? -35.594 25.422 8.031 1 88.31 354 THR A C 1
ATOM 2933 O O . THR A 1 354 ? -35.438 25.234 6.828 1 88.31 354 THR A O 1
ATOM 2936 N N . VAL A 1 355 ? -35.719 24.422 8.82 1 92 355 VAL A N 1
ATOM 2937 C CA . VAL A 1 355 ? -35.406 23.094 8.32 1 92 355 VAL A CA 1
ATOM 2938 C C . VAL A 1 355 ? -36.594 22.156 8.531 1 92 355 VAL A C 1
ATOM 2940 O O . VAL A 1 355 ? -36.562 21.312 9.438 1 92 355 VAL A O 1
ATOM 2943 N N . PRO A 1 356 ? -37.5 22.219 7.594 1 93.88 356 PRO A N 1
ATOM 2944 C CA . PRO A 1 356 ? -38.594 21.25 7.684 1 93.88 356 PRO A CA 1
ATOM 2945 C C . PRO A 1 356 ? -38.156 19.844 7.289 1 93.88 356 PRO A C 1
ATOM 2947 O O . PRO A 1 356 ? -37.031 19.656 6.793 1 93.88 356 PRO A O 1
ATOM 2950 N N . TYR A 1 357 ? -38.969 18.859 7.543 1 95.75 357 TYR A N 1
ATOM 2951 C CA . TYR A 1 357 ? -38.656 17.453 7.355 1 95.75 357 TYR A CA 1
ATOM 2952 C C . TYR A 1 357 ? -38.188 17.172 5.926 1 95.75 357 TYR A C 1
ATOM 2954 O O . TYR A 1 357 ? -37.188 16.5 5.703 1 95.75 357 TYR A O 1
ATOM 2962 N N . TRP A 1 358 ? -38.906 17.703 4.945 1 94.94 358 TRP A N 1
ATOM 2963 C CA . TRP A 1 358 ? -38.594 17.438 3.545 1 94.94 358 TRP A CA 1
ATOM 2964 C C . TRP A 1 358 ? -37.219 17.984 3.174 1 94.94 358 TRP A C 1
ATOM 2966 O O . TRP A 1 358 ? -36.5 17.359 2.396 1 94.94 358 TRP A O 1
ATOM 2976 N N . LYS A 1 359 ? -36.906 19.141 3.66 1 93.38 359 LYS A N 1
ATOM 2977 C CA . LYS A 1 359 ? -35.594 19.734 3.379 1 93.38 359 LYS A CA 1
ATOM 2978 C C . LYS A 1 359 ? -34.469 18.922 4 1 93.38 359 LYS A C 1
ATOM 2980 O O . LYS A 1 359 ? -33.406 18.75 3.393 1 93.38 359 LYS A O 1
ATOM 2985 N N . TYR A 1 360 ? -34.781 18.453 5.223 1 94.38 360 TYR A N 1
ATOM 2986 C CA . TYR A 1 360 ? -33.781 17.625 5.91 1 94.38 360 TYR A CA 1
ATOM 2987 C C . TYR A 1 360 ? -33.469 16.359 5.109 1 94.38 360 TYR A C 1
ATOM 2989 O O . TYR A 1 360 ? -32.312 16.016 4.914 1 94.38 360 TYR A O 1
ATOM 2997 N N . ILE A 1 361 ? -34.5 15.734 4.602 1 95.88 361 ILE A N 1
ATOM 2998 C CA . ILE A 1 361 ? -34.344 14.492 3.857 1 95.88 361 ILE A CA 1
ATOM 2999 C C . ILE A 1 361 ? -33.719 14.766 2.5 1 95.88 361 ILE A C 1
ATOM 3001 O O . ILE A 1 361 ? -32.875 14 2.035 1 95.88 361 ILE A O 1
ATOM 3005 N N . LEU A 1 362 ? -34.062 15.836 1.922 1 95.06 362 LEU A N 1
ATOM 3006 C CA . LEU A 1 362 ? -33.531 16.188 0.618 1 95.06 362 LEU A CA 1
ATOM 3007 C C . LEU A 1 362 ? -32.031 16.484 0.716 1 95.06 362 LEU A C 1
ATOM 3009 O O . LEU A 1 362 ? -31.25 16.047 -0.137 1 95.06 362 LEU A O 1
ATOM 3013 N N . LEU A 1 363 ? -31.672 17.203 1.693 1 92.69 363 LEU A N 1
ATOM 3014 C CA . LEU A 1 363 ? -30.266 17.547 1.868 1 92.69 363 LEU A CA 1
ATOM 3015 C C . LEU A 1 363 ? -29.422 16.297 2.129 1 92.69 363 LEU A C 1
ATOM 3017 O O . LEU A 1 363 ? -28.297 16.188 1.656 1 92.69 363 LEU A O 1
ATOM 3021 N N . ARG A 1 364 ? -29.969 15.422 2.85 1 93.75 364 ARG A N 1
ATOM 3022 C CA . ARG A 1 364 ? -29.266 14.164 3.098 1 93.75 364 ARG A CA 1
ATOM 3023 C C . ARG A 1 364 ? -29.125 13.352 1.812 1 93.75 364 ARG A C 1
ATOM 3025 O O . ARG A 1 364 ? -28.078 12.758 1.558 1 93.75 364 ARG A O 1
ATOM 3032 N N . TRP A 1 365 ? -30.203 13.32 1.062 1 96.06 365 TRP A N 1
ATOM 3033 C CA . TRP A 1 365 ? -30.188 12.625 -0.216 1 96.06 365 TRP A CA 1
ATOM 3034 C C . TRP A 1 365 ? -29.141 13.234 -1.148 1 96.06 365 TRP A C 1
ATOM 3036 O O . TRP A 1 365 ? -28.406 12.508 -1.823 1 96.06 365 TRP A O 1
ATOM 3046 N N . LEU A 1 366 ? -29.062 14.523 -1.125 1 95.25 366 LEU A N 1
ATOM 3047 C CA . LEU A 1 366 ? -28.141 15.227 -2.014 1 95.25 366 LEU A CA 1
ATOM 3048 C C . LEU A 1 366 ? -26.703 15.062 -1.551 1 95.25 366 LEU A C 1
ATOM 3050 O O . LEU A 1 366 ? -25.766 15.188 -2.35 1 95.25 366 LEU A O 1
ATOM 3054 N N . ARG A 1 367 ? -26.531 14.766 -0.338 1 93.31 367 ARG A N 1
ATOM 3055 C CA . ARG A 1 367 ? -25.188 14.539 0.203 1 93.31 367 ARG A CA 1
ATOM 3056 C C . ARG A 1 367 ? -24.641 13.195 -0.263 1 93.31 367 ARG A C 1
ATOM 3058 O O . ARG A 1 367 ? -23.438 13.078 -0.54 1 93.31 367 ARG A O 1
ATOM 3065 N N . PHE A 1 368 ? -25.484 12.211 -0.491 1 95.75 368 PHE A N 1
ATOM 3066 C CA . PHE A 1 368 ? -25.047 10.844 -0.771 1 95.75 368 PHE A CA 1
ATOM 3067 C C . PHE A 1 368 ? -25.109 10.555 -2.266 1 95.75 368 PHE A C 1
ATOM 3069 O O . PHE A 1 368 ? -24.25 9.852 -2.801 1 95.75 368 PHE A O 1
ATOM 3076 N N . SER A 1 369 ? -26 11.117 -2.951 1 96.56 369 SER A N 1
ATOM 3077 C CA . SER A 1 369 ? -26.375 10.664 -4.281 1 96.56 369 SER A CA 1
ATOM 3078 C C . SER A 1 369 ? -25.312 11.008 -5.316 1 96.56 369 SER A C 1
ATOM 3080 O O . SER A 1 369 ? -24.969 10.18 -6.156 1 96.56 369 SER A O 1
ATOM 3082 N N . PRO A 1 370 ? -24.781 12.219 -5.293 1 96.44 370 PRO A N 1
ATOM 3083 C CA . PRO A 1 370 ? -23.828 12.539 -6.344 1 96.44 370 PRO A CA 1
ATOM 3084 C C . PRO A 1 370 ? -22.562 11.68 -6.266 1 96.44 370 PRO A C 1
ATOM 3086 O O . PRO A 1 370 ? -22.156 11.07 -7.262 1 96.44 370 PRO A O 1
ATOM 3089 N N . PRO A 1 371 ? -21.906 11.578 -5.098 1 97.25 371 PRO A N 1
ATOM 3090 C CA . PRO A 1 371 ? -20.75 10.672 -5.051 1 97.25 371 PRO A CA 1
ATOM 3091 C C . PRO A 1 371 ? -21.125 9.227 -5.348 1 97.25 371 PRO A C 1
ATOM 3093 O O . PRO A 1 371 ? -20.328 8.477 -5.906 1 97.25 371 PRO A O 1
ATOM 3096 N N . LEU A 1 372 ? -22.344 8.836 -4.961 1 97.62 372 LEU A N 1
ATOM 3097 C CA . LEU A 1 372 ? -22.828 7.5 -5.285 1 97.62 372 LEU A CA 1
ATOM 3098 C C . LEU A 1 372 ? -22.906 7.301 -6.793 1 97.62 372 LEU A C 1
ATOM 3100 O O . LEU A 1 372 ? -22.562 6.234 -7.305 1 97.62 372 LEU A O 1
ATOM 3104 N N . LEU A 1 373 ? -23.391 8.305 -7.434 1 97.12 373 LEU A N 1
ATOM 3105 C CA . LEU A 1 373 ? -23.422 8.266 -8.891 1 97.12 373 LEU A CA 1
ATOM 3106 C C . LEU A 1 373 ? -22.016 8.086 -9.461 1 97.12 373 LEU A C 1
ATOM 3108 O O . LEU A 1 373 ? -21.812 7.324 -10.414 1 97.12 373 LEU A O 1
ATOM 3112 N N . GLY A 1 374 ? -21.062 8.844 -8.945 1 97.31 374 GLY A N 1
ATOM 3113 C CA . GLY A 1 374 ? -19.688 8.672 -9.367 1 97.31 374 GLY A CA 1
ATOM 3114 C C . GLY A 1 374 ? -19.172 7.258 -9.164 1 97.31 374 GLY A C 1
ATOM 3115 O O . GLY A 1 374 ? -18.469 6.715 -10.023 1 97.31 374 GLY A O 1
ATOM 3116 N N . MET A 1 375 ? -19.484 6.645 -8.055 1 96.31 375 MET A N 1
ATOM 3117 C CA . MET A 1 375 ? -19.094 5.27 -7.777 1 96.31 375 MET A CA 1
ATOM 3118 C C . MET A 1 375 ? -19.672 4.312 -8.812 1 96.31 375 MET A C 1
ATOM 3120 O O . MET A 1 375 ? -18.984 3.393 -9.273 1 96.31 375 MET A O 1
ATOM 3124 N N . PHE A 1 376 ? -20.922 4.559 -9.203 1 94.62 376 PHE A N 1
ATOM 3125 C CA . PHE A 1 376 ? -21.562 3.709 -10.195 1 94.62 376 PHE A CA 1
ATOM 3126 C C . PHE A 1 376 ? -20.891 3.863 -11.555 1 94.62 376 PHE A C 1
ATOM 3128 O O . PHE A 1 376 ? -20.797 2.9 -12.32 1 94.62 376 PHE A O 1
ATOM 3135 N N . CYS A 1 377 ? -20.453 5.055 -11.828 1 95.19 377 CYS A N 1
ATOM 3136 C CA . CYS A 1 377 ? -19.688 5.23 -13.055 1 95.19 377 CYS A CA 1
ATOM 3137 C C . CYS A 1 377 ? -18.438 4.355 -13.039 1 95.19 377 CYS A C 1
ATOM 3139 O O . CYS A 1 377 ? -18.125 3.689 -14.031 1 95.19 377 CYS A O 1
ATOM 3141 N N . TYR A 1 378 ? -17.766 4.34 -11.898 1 92.88 378 TYR A N 1
ATOM 3142 C CA . TYR A 1 378 ? -16.609 3.463 -11.766 1 92.88 378 TYR A CA 1
ATOM 3143 C C . TYR A 1 378 ? -17 2.002 -11.945 1 92.88 378 TYR A C 1
ATOM 3145 O O . TYR A 1 378 ? -16.328 1.253 -12.664 1 92.88 378 TYR A O 1
ATOM 3153 N N . GLN A 1 379 ? -18.109 1.655 -11.32 1 89.81 379 GLN A N 1
ATOM 3154 C CA . GLN A 1 379 ? -18.594 0.277 -11.305 1 89.81 379 GLN A CA 1
ATOM 3155 C C . GLN A 1 379 ? -18.859 -0.232 -12.719 1 89.81 379 GLN A C 1
ATOM 3157 O O . GLN A 1 379 ? -18.5 -1.366 -13.055 1 89.81 379 GLN A O 1
ATOM 3162 N N . PHE A 1 380 ? -19.375 0.56 -13.547 1 89.62 380 PHE A N 1
ATOM 3163 C CA . PHE A 1 380 ? -19.75 0.128 -14.891 1 89.62 380 PHE A CA 1
ATOM 3164 C C . PHE A 1 380 ? -18.562 0.204 -15.836 1 89.62 380 PHE A C 1
ATOM 3166 O O . PHE A 1 380 ? -18.516 -0.495 -16.859 1 89.62 380 PHE A O 1
ATOM 3173 N N . LEU A 1 381 ? -17.578 0.967 -15.508 1 89.31 381 LEU A N 1
ATOM 3174 C CA . LEU A 1 381 ? -16.453 1.162 -16.422 1 89.31 381 LEU A CA 1
ATOM 3175 C C . LEU A 1 381 ? -15.312 0.221 -16.078 1 89.31 381 LEU A C 1
ATOM 3177 O O . LEU A 1 381 ? -14.406 0.017 -16.891 1 89.31 381 LEU A O 1
ATOM 3181 N N . TRP A 1 382 ? -15.266 -0.336 -14.969 1 82.81 382 TRP A N 1
ATOM 3182 C CA . TRP A 1 382 ? -14.148 -1.147 -14.484 1 82.81 382 TRP A CA 1
ATOM 3183 C C . TRP A 1 382 ? -13.867 -2.309 -15.43 1 82.81 382 TRP A C 1
ATOM 3185 O O . TRP A 1 382 ? -12.711 -2.627 -15.703 1 82.81 382 TRP A O 1
ATOM 3195 N N . PRO A 1 383 ? -14.891 -3.025 -15.984 1 79.12 383 PRO A N 1
ATOM 3196 C CA . PRO A 1 383 ? -14.609 -4.152 -16.875 1 79.12 383 PRO A CA 1
ATOM 3197 C C . PRO A 1 383 ? -13.898 -3.727 -18.156 1 79.12 383 PRO A C 1
ATOM 3199 O O . PRO A 1 383 ? -13.312 -4.562 -18.859 1 79.12 383 PRO A O 1
ATOM 3202 N N . LEU A 1 384 ? -13.93 -2.387 -18.406 1 81.88 384 LEU A N 1
ATOM 3203 C CA . LEU A 1 384 ? -13.281 -1.884 -19.609 1 81.88 384 LEU A CA 1
ATOM 3204 C C . LEU A 1 384 ? -11.805 -1.604 -19.359 1 81.88 384 LEU A C 1
ATOM 3206 O O . LEU A 1 384 ? -11.008 -1.536 -20.297 1 81.88 384 LEU A O 1
ATOM 3210 N N . LEU A 1 385 ? -11.43 -1.486 -18.125 1 82 385 LEU A N 1
ATOM 3211 C CA . LEU A 1 385 ? -10.086 -1.046 -17.781 1 82 385 LEU A CA 1
ATOM 3212 C C . LEU A 1 385 ? -9.156 -2.24 -17.578 1 82 385 LEU A C 1
ATOM 3214 O O . LEU A 1 385 ? -7.934 -2.098 -17.625 1 82 385 LEU A O 1
ATOM 3218 N N . GLY A 1 386 ? -9.719 -3.365 -17.406 1 81.19 386 GLY A N 1
ATOM 3219 C CA . GLY A 1 386 ? -8.852 -4.496 -17.125 1 81.19 386 GLY A CA 1
ATOM 3220 C C . GLY A 1 386 ? -9.383 -5.809 -17.672 1 81.19 386 GLY A C 1
ATOM 3221 O O . GLY A 1 386 ? -10.547 -5.891 -18.078 1 81.19 386 GLY A O 1
ATOM 3222 N N . THR A 1 387 ? -8.438 -6.711 -17.828 1 85.81 387 THR A N 1
ATOM 3223 C CA . THR A 1 387 ? -8.758 -8.078 -18.234 1 85.81 387 THR A CA 1
ATOM 3224 C C . THR A 1 387 ? -8.125 -9.078 -17.266 1 85.81 387 THR A C 1
ATOM 3226 O O . THR A 1 387 ? -7.273 -8.719 -16.453 1 85.81 387 THR A O 1
ATOM 3229 N N . GLY A 1 388 ? -8.672 -10.25 -17.234 1 87.25 388 GLY A N 1
ATOM 3230 C CA . GLY A 1 388 ? -8.156 -11.305 -16.375 1 87.25 388 GLY A CA 1
ATOM 3231 C C . GLY A 1 388 ? -9.008 -12.562 -16.391 1 87.25 388 GLY A C 1
ATOM 3232 O O . GLY A 1 388 ? -10.109 -12.562 -16.953 1 87.25 388 GLY A O 1
ATOM 3233 N N . PRO A 1 389 ? -8.461 -13.586 -15.859 1 87.69 389 PRO A N 1
ATOM 3234 C CA . PRO A 1 389 ? -9.141 -14.883 -15.891 1 87.69 389 PRO A CA 1
ATOM 3235 C C . PRO A 1 389 ? -10.531 -14.836 -15.258 1 87.69 389 PRO A C 1
ATOM 3237 O O . PRO A 1 389 ? -11.469 -15.469 -15.758 1 87.69 389 PRO A O 1
ATOM 3240 N N . MET A 1 390 ? -10.68 -13.984 -14.219 1 81.81 390 MET A N 1
ATOM 3241 C CA . MET A 1 390 ? -11.938 -14.016 -13.469 1 81.81 390 MET A CA 1
ATOM 3242 C C . MET A 1 390 ? -12.781 -12.781 -13.773 1 81.81 390 MET A C 1
ATOM 3244 O O . MET A 1 390 ? -13.828 -12.578 -13.164 1 81.81 390 MET A O 1
ATOM 3248 N N . MET A 1 391 ? -12.32 -11.938 -14.562 1 73.62 391 MET A N 1
ATOM 3249 C CA . MET A 1 391 ? -13.016 -10.68 -14.812 1 73.62 391 MET A CA 1
ATOM 3250 C C . MET A 1 391 ? -14.43 -10.922 -15.312 1 73.62 391 MET A C 1
ATOM 3252 O O . MET A 1 391 ? -15.359 -10.195 -14.953 1 73.62 391 MET A O 1
ATOM 3256 N N . HIS A 1 392 ? -14.711 -11.977 -16.125 1 62.12 392 HIS A N 1
ATOM 3257 C CA . HIS A 1 392 ? -16.047 -12.172 -16.672 1 62.12 392 HIS A CA 1
ATOM 3258 C C . HIS A 1 392 ? -16.828 -13.219 -15.883 1 62.12 392 HIS A C 1
ATOM 3260 O O . HIS A 1 392 ? -18 -13.453 -16.141 1 62.12 392 HIS A O 1
ATOM 3266 N N . TRP A 1 393 ? -16.156 -13.828 -15.133 1 57 393 TRP A N 1
ATOM 3267 C CA . TRP A 1 393 ? -16.859 -14.875 -14.406 1 57 393 TRP A CA 1
ATOM 3268 C C . TRP A 1 393 ? -17.719 -14.289 -13.297 1 57 393 TRP A C 1
ATOM 3270 O O . TRP A 1 393 ? -18.812 -13.789 -13.547 1 57 393 TRP A O 1
ATOM 3280 N N . ASP A 1 394 ? -17.094 -14.102 -12.078 1 54.03 394 ASP A N 1
ATOM 3281 C CA . ASP A 1 394 ? -17.781 -13.828 -10.812 1 54.03 394 ASP A CA 1
ATOM 3282 C C . ASP A 1 394 ? -18.125 -12.352 -10.68 1 54.03 394 ASP A C 1
ATOM 3284 O O . ASP A 1 394 ? -19.188 -11.992 -10.188 1 54.03 394 ASP A O 1
ATOM 3288 N N . TYR A 1 395 ? -17.234 -11.508 -11.148 1 50.62 395 TYR A N 1
ATOM 3289 C CA . TYR A 1 395 ? -17.453 -10.078 -10.961 1 50.62 395 TYR A CA 1
ATOM 3290 C C . TYR A 1 395 ? -18.688 -9.617 -11.734 1 50.62 395 TYR A C 1
ATOM 3292 O O . TYR A 1 395 ? -19.516 -8.875 -11.203 1 50.62 395 TYR A O 1
ATOM 3300 N N . LEU A 1 396 ? -18.812 -10.133 -12.984 1 52.41 396 LEU A N 1
ATOM 3301 C CA . LEU A 1 396 ? -19.969 -9.719 -13.766 1 52.41 396 LEU A CA 1
ATOM 3302 C C . LEU A 1 396 ? -21.25 -10.328 -13.195 1 52.41 396 LEU A C 1
ATOM 3304 O O . LEU A 1 396 ? -22.281 -9.664 -13.148 1 52.41 396 LEU A O 1
ATOM 3308 N N . ARG A 1 397 ? -21.031 -11.445 -12.57 1 53.88 397 ARG A N 1
ATOM 3309 C CA . ARG A 1 397 ? -22.25 -12.117 -12.133 1 53.88 397 ARG A CA 1
ATOM 3310 C C . ARG A 1 397 ? -22.703 -11.594 -10.773 1 53.88 397 ARG A C 1
ATOM 3312 O O . ARG A 1 397 ? -23.891 -11.281 -10.586 1 53.88 397 ARG A O 1
ATOM 3319 N N . TYR A 1 398 ? -21.766 -11.5 -9.859 1 57.19 398 TYR A N 1
ATOM 3320 C CA . TYR A 1 398 ? -22.219 -11.195 -8.508 1 57.19 398 TYR A CA 1
ATOM 3321 C C . TYR A 1 398 ? -22.078 -9.711 -8.203 1 57.19 398 TYR A C 1
ATOM 3323 O O . TYR A 1 398 ? -22.844 -9.148 -7.43 1 57.19 398 TYR A O 1
ATOM 3331 N N . GLY A 1 399 ? -21.219 -9.047 -8.797 1 60.59 399 GLY A N 1
ATOM 3332 C CA . GLY A 1 399 ? -21.016 -7.66 -8.422 1 60.59 399 GLY A CA 1
ATOM 3333 C C . GLY A 1 399 ? -21.531 -6.68 -9.461 1 60.59 399 GLY A C 1
ATOM 3334 O O . GLY A 1 399 ? -22.094 -5.645 -9.117 1 60.59 399 GLY A O 1
ATOM 3335 N N . HIS A 1 400 ? -21.547 -7.184 -10.68 1 70.38 400 HIS A N 1
ATOM 3336 C CA . HIS A 1 400 ? -21.812 -6.242 -11.766 1 70.38 400 HIS A CA 1
ATOM 3337 C C . HIS A 1 400 ? -23.188 -6.461 -12.367 1 70.38 400 HIS A C 1
ATOM 3339 O O . HIS A 1 400 ? -23.922 -5.5 -12.609 1 70.38 400 HIS A O 1
ATOM 3345 N N . GLN A 1 401 ? -23.672 -7.699 -12.383 1 75.69 401 GLN A N 1
ATOM 3346 C CA . GLN A 1 401 ? -24.922 -8.008 -13.062 1 75.69 401 GLN A CA 1
ATOM 3347 C C . GLN A 1 401 ? -26.125 -7.488 -12.273 1 75.69 401 GLN A C 1
ATOM 3349 O O . GLN A 1 401 ? -27.047 -6.918 -12.852 1 75.69 401 GLN A O 1
ATOM 3354 N N . PRO A 1 402 ? -26.031 -7.586 -10.992 1 82.25 402 PRO A N 1
ATOM 3355 C CA . PRO A 1 402 ? -27.156 -7.035 -10.242 1 82.25 402 PRO A CA 1
ATOM 3356 C C . PRO A 1 402 ? -27.297 -5.52 -10.398 1 82.25 402 PRO A C 1
ATOM 3358 O O . PRO A 1 402 ? -28.375 -4.969 -10.227 1 82.25 402 PRO A O 1
ATOM 3361 N N . CYS A 1 403 ? -26.234 -4.91 -10.727 1 85.94 403 CYS A N 1
ATOM 3362 C CA . CYS A 1 403 ? -26.266 -3.455 -10.82 1 85.94 403 CYS A CA 1
ATOM 3363 C C . CYS A 1 403 ? -27 -3.002 -12.078 1 85.94 403 CYS A C 1
ATOM 3365 O O . CYS A 1 403 ? -27.562 -1.906 -12.109 1 85.94 403 CYS A O 1
ATOM 3367 N N . TYR A 1 404 ? -27.078 -3.871 -13.078 1 84.94 404 TYR A N 1
ATOM 3368 C CA . TYR A 1 404 ? -27.844 -3.549 -14.281 1 84.94 404 TYR A CA 1
ATOM 3369 C C . TYR A 1 404 ? -29.344 -3.639 -14.031 1 84.94 404 TYR A C 1
ATOM 3371 O O . TYR A 1 404 ? -30.125 -2.9 -14.633 1 84.94 404 TYR A O 1
ATOM 3379 N N . GLN A 1 405 ? -29.656 -4.402 -13.062 1 86.06 405 GLN A N 1
ATOM 3380 C CA . GLN A 1 405 ? -31.078 -4.645 -12.82 1 86.06 405 GLN A CA 1
ATOM 3381 C C . GLN A 1 405 ? -31.594 -3.775 -11.68 1 86.06 405 GLN A C 1
ATOM 3383 O O . GLN A 1 405 ? -32.75 -3.385 -11.672 1 86.06 405 GLN A O 1
ATOM 3388 N N . ARG A 1 406 ? -30.719 -3.492 -10.727 1 90.88 406 ARG A N 1
ATOM 3389 C CA . ARG A 1 406 ? -31.266 -2.93 -9.492 1 90.88 406 ARG A CA 1
ATOM 3390 C C . ARG A 1 406 ? -30.469 -1.707 -9.047 1 90.88 406 ARG A C 1
ATOM 3392 O O . ARG A 1 406 ? -30.375 -1.429 -7.852 1 90.88 406 ARG A O 1
ATOM 3399 N N . TRP A 1 407 ? -29.859 -0.984 -9.914 1 89.94 407 TRP A N 1
ATOM 3400 C CA . TRP A 1 407 ? -29.109 0.219 -9.562 1 89.94 407 TRP A CA 1
ATOM 3401 C C . TRP A 1 407 ? -30.016 1.23 -8.859 1 89.94 407 TRP A C 1
ATOM 3403 O O . TRP A 1 407 ? -29.562 1.97 -7.98 1 89.94 407 TRP A O 1
ATOM 3413 N N . TRP A 1 408 ? -31.344 1.301 -9.18 1 92.56 408 TRP A N 1
ATOM 3414 C CA . TRP A 1 408 ? -32.312 2.262 -8.672 1 92.56 408 TRP A CA 1
ATOM 3415 C C . TRP A 1 408 ? -32.531 2.082 -7.172 1 92.56 408 TRP A C 1
ATOM 3417 O O . TRP A 1 408 ? -32.812 3.043 -6.461 1 92.56 408 TRP A O 1
ATOM 3427 N N . ALA A 1 409 ? -32.344 0.855 -6.668 1 95 409 ALA A N 1
ATOM 3428 C CA . ALA A 1 409 ? -32.531 0.572 -5.25 1 95 409 ALA A CA 1
ATOM 3429 C C . ALA A 1 409 ? -31.516 1.302 -4.398 1 95 409 ALA A C 1
ATOM 3431 O O . ALA A 1 409 ? -31.781 1.655 -3.246 1 95 409 ALA A O 1
ATOM 3432 N N . ASN A 1 410 ? -30.359 1.546 -4.953 1 95.44 410 ASN A N 1
ATOM 3433 C CA . ASN A 1 410 ? -29.297 2.246 -4.223 1 95.44 410 ASN A CA 1
ATOM 3434 C C . ASN A 1 410 ? -29.594 3.74 -4.109 1 95.44 410 ASN A C 1
ATOM 3436 O O . ASN A 1 410 ? -29.25 4.371 -3.115 1 95.44 410 ASN A O 1
ATOM 3440 N N . PHE A 1 411 ? -30.266 4.332 -5.039 1 96.06 411 PHE A N 1
ATOM 3441 C CA . PHE A 1 411 ? -30.578 5.754 -5.012 1 96.06 411 PHE A CA 1
ATOM 3442 C C . PHE A 1 411 ? -31.844 6.012 -4.195 1 96.06 411 PHE A C 1
ATOM 3444 O O . PHE A 1 411 ? -32.094 7.141 -3.771 1 96.06 411 PHE A O 1
ATOM 3451 N N . LEU A 1 412 ? -32.562 4.926 -4.023 1 96.44 412 LEU A N 1
ATOM 3452 C CA . LEU A 1 412 ? -33.719 5.012 -3.115 1 96.44 412 LEU A CA 1
ATOM 3453 C C . LEU A 1 412 ? -33.312 4.578 -1.707 1 96.44 412 LEU A C 1
ATOM 3455 O O . LEU A 1 412 ? -34.094 4.707 -0.77 1 96.44 412 LEU A O 1
ATOM 3459 N N . PHE A 1 413 ? -32.156 4.082 -1.532 1 97.12 413 PHE A N 1
ATOM 3460 C CA . PHE A 1 413 ? -31.562 3.672 -0.266 1 97.12 413 PHE A CA 1
ATOM 3461 C C . PHE A 1 413 ? -32.375 2.574 0.391 1 97.12 413 PHE A C 1
ATOM 3463 O O . PHE A 1 413 ? -32.688 2.648 1.582 1 97.12 413 PHE A O 1
ATOM 3470 N N . ILE A 1 414 ? -32.719 1.502 -0.424 1 96 414 ILE A N 1
ATOM 3471 C CA . ILE A 1 414 ? -33.469 0.344 0.078 1 96 414 ILE A CA 1
ATOM 3472 C C . ILE A 1 414 ? -32.719 -0.939 -0.329 1 96 414 ILE A C 1
ATOM 3474 O O . ILE A 1 414 ? -33.281 -2.037 -0.188 1 96 414 ILE A O 1
ATOM 3478 N N . SER A 1 415 ? -31.547 -0.843 -0.792 1 93.62 415 SER A N 1
ATOM 3479 C CA . SER A 1 415 ? -30.812 -1.977 -1.344 1 93.62 415 SER A CA 1
ATOM 3480 C C . SER A 1 415 ? -30.5 -3.008 -0.266 1 93.62 415 SER A C 1
ATOM 3482 O O . SER A 1 415 ? -30.391 -4.203 -0.554 1 93.62 415 SER A O 1
ATOM 3484 N N . ASN A 1 416 ? -30.359 -2.596 1.029 1 94.56 416 ASN A N 1
ATOM 3485 C CA . ASN A 1 416 ? -29.938 -3.488 2.104 1 94.56 416 ASN A CA 1
ATOM 3486 C C . ASN A 1 416 ? -31.047 -4.484 2.469 1 94.56 416 ASN A C 1
ATOM 3488 O O . ASN A 1 416 ? -30.812 -5.422 3.234 1 94.56 416 ASN A O 1
ATOM 3492 N N . TRP A 1 417 ? -32.219 -4.328 1.855 1 93.69 417 TRP A N 1
ATOM 3493 C CA . TRP A 1 417 ? -33.312 -5.223 2.17 1 93.69 417 TRP A CA 1
ATOM 3494 C C . TRP A 1 417 ? -33.469 -6.316 1.118 1 93.69 417 TRP A C 1
ATOM 3496 O O . TRP A 1 417 ? -34.25 -7.238 1.271 1 93.69 417 TRP A O 1
ATOM 3506 N N . PHE A 1 418 ? -32.656 -6.238 0.099 1 90.19 418 PHE A N 1
ATOM 3507 C CA . PHE A 1 418 ? -32.625 -7.293 -0.908 1 90.19 418 PHE A CA 1
ATOM 3508 C C . PHE A 1 418 ? -31.672 -8.414 -0.49 1 90.19 418 PHE A C 1
ATOM 3510 O O . PHE A 1 418 ? -30.812 -8.219 0.372 1 90.19 418 PHE A O 1
ATOM 3517 N N . LYS A 1 419 ? -31.906 -9.539 -1.143 1 86.69 419 LYS A N 1
ATOM 3518 C CA . LYS A 1 419 ? -30.984 -10.648 -0.916 1 86.69 419 LYS A CA 1
ATOM 3519 C C . LYS A 1 419 ? -29.578 -10.281 -1.357 1 86.69 419 LYS A C 1
ATOM 3521 O O . LYS A 1 419 ? -29.391 -9.531 -2.322 1 86.69 419 LYS A O 1
ATOM 3526 N N . LEU A 1 420 ? -28.641 -10.758 -0.637 1 80.81 420 LEU A N 1
ATOM 3527 C CA . LEU A 1 420 ? -27.25 -10.422 -0.882 1 80.81 420 LEU A CA 1
ATOM 3528 C C . LEU A 1 420 ? -26.875 -10.656 -2.344 1 80.81 420 LEU A C 1
ATOM 3530 O O . LEU A 1 420 ? -26.156 -9.852 -2.943 1 80.81 420 LEU A O 1
ATOM 3534 N N . THR A 1 421 ? -27.344 -11.719 -2.951 1 77.56 421 THR A N 1
ATOM 3535 C CA . THR A 1 421 ? -27.016 -12.078 -4.324 1 77.56 421 THR A CA 1
ATOM 3536 C C . THR A 1 421 ? -27.672 -11.117 -5.309 1 77.56 421 THR A C 1
ATOM 3538 O O . THR A 1 421 ? -27.25 -11.016 -6.465 1 77.56 421 THR A O 1
ATOM 3541 N N . ASP A 1 422 ? -28.641 -10.328 -4.727 1 83.44 422 ASP A N 1
ATOM 3542 C CA . ASP A 1 422 ? -29.391 -9.445 -5.609 1 83.44 422 ASP A CA 1
ATOM 3543 C C . ASP A 1 422 ? -29.031 -7.98 -5.367 1 83.44 422 ASP A C 1
ATOM 3545 O O . ASP A 1 422 ? -29.578 -7.09 -6.027 1 83.44 422 ASP A O 1
ATOM 3549 N N . GLN A 1 423 ? -28.172 -7.801 -4.527 1 86.88 423 GLN A N 1
ATOM 3550 C CA . GLN A 1 423 ? -27.812 -6.426 -4.195 1 86.88 423 GLN A CA 1
ATOM 3551 C C . GLN A 1 423 ? -26.75 -5.887 -5.148 1 86.88 423 GLN A C 1
ATOM 3553 O O . GLN A 1 423 ? -25.812 -6.602 -5.512 1 86.88 423 GLN A O 1
ATOM 3558 N N . CYS A 1 424 ? -27.047 -4.66 -5.59 1 87.62 424 CYS A N 1
ATOM 3559 C CA . CYS A 1 424 ? -26.016 -3.947 -6.328 1 87.62 424 CYS A CA 1
ATOM 3560 C C . CYS A 1 424 ? -25.062 -3.221 -5.375 1 87.62 424 CYS A C 1
ATOM 3562 O O . CYS A 1 424 ? -25.516 -2.445 -4.527 1 87.62 424 CYS A O 1
ATOM 3564 N N . ALA A 1 425 ? -23.75 -3.432 -5.57 1 87.12 425 ALA A N 1
ATOM 3565 C CA . ALA A 1 425 ? -22.781 -2.775 -4.703 1 87.12 425 ALA A CA 1
ATOM 3566 C C . ALA A 1 425 ? -23.125 -2.984 -3.232 1 87.12 425 ALA A C 1
ATOM 3568 O O . ALA A 1 425 ? -23.406 -2.023 -2.51 1 87.12 425 ALA A O 1
ATOM 3569 N N . SER A 1 426 ? -23.062 -4.168 -2.789 1 86.19 426 SER A N 1
ATOM 3570 C CA . SER A 1 426 ? -23.547 -4.602 -1.479 1 86.19 426 SER A CA 1
ATOM 3571 C C . SER A 1 426 ? -22.859 -3.826 -0.358 1 86.19 426 SER A C 1
ATOM 3573 O O . SER A 1 426 ? -23.422 -3.672 0.729 1 86.19 426 SER A O 1
ATOM 3575 N N . HIS A 1 427 ? -21.719 -3.232 -0.566 1 88.06 427 HIS A N 1
ATOM 3576 C CA . HIS A 1 427 ? -21.031 -2.504 0.492 1 88.06 427 HIS A CA 1
ATOM 3577 C C . HIS A 1 427 ? -21.734 -1.188 0.803 1 88.06 427 HIS A C 1
ATOM 3579 O O . HIS A 1 427 ? -21.469 -0.563 1.833 1 88.06 427 HIS A O 1
ATOM 3585 N N . THR A 1 428 ? -22.656 -0.776 -0.059 1 93 428 THR A N 1
ATOM 3586 C CA . THR A 1 428 ? -23.359 0.483 0.151 1 93 428 THR A CA 1
ATOM 3587 C C . THR A 1 428 ? -24.562 0.284 1.072 1 93 428 THR A C 1
ATOM 3589 O O . THR A 1 428 ? -25.406 1.167 1.189 1 93 428 THR A O 1
ATOM 3592 N N . TRP A 1 429 ? -24.672 -0.855 1.71 1 94.06 429 TRP A N 1
ATOM 3593 C CA . TRP A 1 429 ? -25.766 -1.088 2.656 1 94.06 429 TRP A CA 1
ATOM 3594 C C . TRP A 1 429 ? -25.766 -0.03 3.756 1 94.06 429 TRP A C 1
ATOM 3596 O O . TRP A 1 429 ? -26.812 0.339 4.27 1 94.06 429 TRP A O 1
ATOM 3606 N N . PHE A 1 430 ? -24.609 0.413 4.191 1 94.94 430 PHE A N 1
ATOM 3607 C CA . PHE A 1 430 ? -24.469 1.438 5.219 1 94.94 430 PHE A CA 1
ATOM 3608 C C . PHE A 1 430 ? -25.234 2.697 4.836 1 94.94 430 PHE A C 1
ATOM 3610 O O . PHE A 1 430 ? -25.906 3.305 5.676 1 94.94 430 PHE A O 1
ATOM 3617 N N . LEU A 1 431 ? -25.141 3.115 3.57 1 96.5 431 LEU A N 1
ATOM 3618 C CA . LEU A 1 431 ? -25.828 4.316 3.109 1 96.5 431 LEU A CA 1
ATOM 3619 C C . LEU A 1 431 ? -27.344 4.152 3.211 1 96.5 431 LEU A C 1
ATOM 3621 O O . LEU A 1 431 ? -28.047 5.078 3.617 1 96.5 431 LEU A O 1
ATOM 3625 N N . SER A 1 432 ? -27.75 2.99 2.795 1 96.75 432 SER A N 1
ATOM 3626 C CA . SER A 1 432 ? -29.188 2.703 2.887 1 96.75 432 SER A CA 1
ATOM 3627 C C . SER A 1 432 ? -29.656 2.738 4.332 1 96.75 432 SER A C 1
ATOM 3629 O O . SER A 1 432 ? -30.672 3.381 4.645 1 96.75 432 SER A O 1
ATOM 3631 N N . ALA A 1 433 ? -28.922 2.119 5.176 1 96.75 433 ALA A N 1
ATOM 3632 C CA . ALA A 1 433 ? -29.297 2.08 6.59 1 96.75 433 ALA A CA 1
ATOM 3633 C C . ALA A 1 433 ? -29.25 3.475 7.207 1 96.75 433 ALA A C 1
ATOM 3635 O O . ALA A 1 433 ? -30.156 3.865 7.949 1 96.75 433 ALA A O 1
ATOM 3636 N N . ASP A 1 434 ? -28.203 4.211 6.941 1 96.94 434 ASP A N 1
ATOM 3637 C CA . ASP A 1 434 ? -28.047 5.555 7.488 1 96.94 434 ASP A CA 1
ATOM 3638 C C . ASP A 1 434 ? -29.188 6.465 7.039 1 96.94 434 ASP A C 1
ATOM 3640 O O . ASP A 1 434 ? -29.75 7.223 7.84 1 96.94 434 ASP A O 1
ATOM 3644 N N . PHE A 1 435 ? -29.5 6.398 5.762 1 97.56 435 PHE A N 1
ATOM 3645 C CA . PHE A 1 435 ? -30.594 7.207 5.23 1 97.56 435 PHE A CA 1
ATOM 3646 C C . PHE A 1 435 ? -31.922 6.848 5.898 1 97.56 435 PHE A C 1
ATOM 3648 O O . PHE A 1 435 ? -32.688 7.734 6.273 1 97.56 435 PHE A O 1
ATOM 3655 N N . GLN A 1 436 ? -32.219 5.566 6.055 1 97.69 436 GLN A N 1
ATOM 3656 C CA . GLN A 1 436 ? -33.438 5.098 6.684 1 97.69 436 GLN A CA 1
ATOM 3657 C C . GLN A 1 436 ? -33.5 5.535 8.141 1 97.69 436 GLN A C 1
ATOM 3659 O O . GLN A 1 436 ? -34.562 5.941 8.617 1 97.69 436 GLN A O 1
ATOM 3664 N N . ILE A 1 437 ? -32.438 5.465 8.836 1 97.75 437 ILE A N 1
ATOM 3665 C CA . ILE A 1 437 ? -32.406 5.891 10.234 1 97.75 437 ILE A CA 1
ATOM 3666 C C . ILE A 1 437 ? -32.688 7.391 10.32 1 97.75 437 ILE A C 1
ATOM 3668 O O . ILE A 1 437 ? -33.406 7.844 11.219 1 97.75 437 ILE A O 1
ATOM 3672 N N . ASN A 1 438 ? -32.188 8.164 9.391 1 96.81 438 ASN A N 1
ATOM 3673 C CA . ASN A 1 438 ? -32.344 9.609 9.414 1 96.81 438 ASN A CA 1
ATOM 3674 C C . ASN A 1 438 ? -33.781 10.008 9.125 1 96.81 438 ASN A C 1
ATOM 3676 O O . ASN A 1 438 ? -34.219 11.094 9.508 1 96.81 438 ASN A O 1
ATOM 3680 N N . LEU A 1 439 ? -34.5 9.102 8.438 1 96.94 439 LEU A N 1
ATOM 3681 C CA . LEU A 1 439 ? -35.938 9.367 8.227 1 96.94 439 LEU A CA 1
ATOM 3682 C C . LEU A 1 439 ? -36.656 9.469 9.555 1 96.94 439 LEU A C 1
ATOM 3684 O O . LEU A 1 439 ? -37.594 10.258 9.695 1 96.94 439 LEU A O 1
ATOM 3688 N N . ILE A 1 440 ? -36.125 8.758 10.5 1 96.38 440 ILE A N 1
ATOM 3689 C CA . ILE A 1 440 ? -36.781 8.719 11.812 1 96.38 440 ILE A CA 1
ATOM 3690 C C . ILE A 1 440 ? -36.031 9.648 12.773 1 96.38 440 ILE A C 1
ATOM 3692 O O . ILE A 1 440 ? -36.656 10.273 13.633 1 96.38 440 ILE A O 1
ATOM 3696 N N . ALA A 1 441 ? -34.812 9.734 12.648 1 96.56 441 ALA A N 1
ATOM 3697 C CA . ALA A 1 441 ? -33.969 10.492 13.562 1 96.56 441 ALA A CA 1
ATOM 3698 C C . ALA A 1 441 ? -34.344 11.969 13.57 1 96.56 441 ALA A C 1
ATOM 3700 O O . ALA A 1 441 ? -34.156 12.656 14.578 1 96.56 441 ALA A O 1
ATOM 3701 N N . TYR A 1 442 ? -34.875 12.484 12.445 1 96.62 442 TYR A N 1
ATOM 3702 C CA . TYR A 1 442 ? -35.281 13.875 12.359 1 96.62 442 TYR A CA 1
ATOM 3703 C C . TYR A 1 442 ? -36.219 14.234 13.516 1 96.62 442 TYR A C 1
ATOM 3705 O O . TYR A 1 442 ? -36.094 15.305 14.109 1 96.62 442 TYR A O 1
ATOM 3713 N N . PHE A 1 443 ? -37.094 13.367 13.875 1 96.88 443 PHE A N 1
ATOM 3714 C CA . PHE A 1 443 ? -38.094 13.648 14.898 1 96.88 443 PHE A CA 1
ATOM 3715 C C . PHE A 1 443 ? -37.469 13.727 16.281 1 96.88 443 PHE A C 1
ATOM 3717 O O . PHE A 1 443 ? -37.875 14.508 17.125 1 96.88 443 PHE A O 1
ATOM 3724 N N . PHE A 1 444 ? -36.5 12.969 16.484 1 97.56 444 PHE A N 1
ATOM 3725 C CA . PHE A 1 444 ? -35.781 13.031 17.75 1 97.56 444 PHE A CA 1
ATOM 3726 C C . PHE A 1 444 ? -34.938 14.305 17.828 1 97.56 444 PHE A C 1
ATOM 3728 O O . PHE A 1 444 ? -34.875 14.945 18.891 1 97.56 444 PHE A O 1
ATOM 3735 N N . ILE A 1 445 ? -34.281 14.68 16.734 1 97.19 445 ILE A N 1
ATOM 3736 C CA . ILE A 1 445 ? -33.5 15.898 16.672 1 97.19 445 ILE A CA 1
ATOM 3737 C C . ILE A 1 445 ? -34.406 17.109 16.906 1 97.19 445 ILE A C 1
ATOM 3739 O O . ILE A 1 445 ? -34.062 18.016 17.672 1 97.19 445 ILE A O 1
ATOM 3743 N N . TRP A 1 446 ? -35.531 17 16.203 1 96.19 446 TRP A N 1
ATOM 3744 C CA . TRP A 1 446 ? -36.531 18.078 16.359 1 96.19 446 TRP A CA 1
ATOM 3745 C C . TRP A 1 446 ? -37 18.172 17.812 1 96.19 446 TRP A C 1
ATOM 3747 O O . TRP A 1 446 ? -37.125 19.281 18.344 1 96.19 446 TRP A O 1
ATOM 3757 N N . LEU A 1 447 ? -37.219 17.062 18.469 1 96.19 447 LEU A N 1
ATOM 3758 C CA . LEU A 1 447 ? -37.656 17.031 19.859 1 96.19 447 LEU A CA 1
ATOM 3759 C C . LEU A 1 447 ? -36.594 17.609 20.781 1 96.19 447 LEU A C 1
ATOM 3761 O O . LEU A 1 447 ? -36.906 18.344 21.719 1 96.19 447 LEU A O 1
ATOM 3765 N N . TYR A 1 448 ? -35.312 17.25 20.609 1 95.94 448 TYR A N 1
ATOM 3766 C CA . TYR A 1 448 ? -34.219 17.828 21.375 1 95.94 448 TYR A CA 1
ATOM 3767 C C . TYR A 1 448 ? -34.188 19.344 21.234 1 95.94 448 TYR A C 1
ATOM 3769 O O . TYR A 1 448 ? -33.938 20.047 22.219 1 95.94 448 TYR A O 1
ATOM 3777 N N . ALA A 1 449 ? -34.375 19.781 19.984 1 94.06 449 ALA A N 1
ATOM 3778 C CA . ALA A 1 449 ? -34.312 21.219 19.703 1 94.06 449 ALA A CA 1
ATOM 3779 C C . ALA A 1 449 ? -35.5 21.938 20.328 1 94.06 449 ALA A C 1
ATOM 3781 O O . ALA A 1 449 ? -35.375 23.094 20.781 1 94.06 449 ALA A O 1
ATOM 3782 N N . TYR A 1 450 ? -36.656 21.281 20.344 1 93.94 450 TYR A N 1
ATOM 3783 C CA . TYR A 1 450 ? -37.875 21.875 20.906 1 93.94 450 TYR A CA 1
ATOM 3784 C C . TYR A 1 450 ? -37.844 21.891 22.422 1 93.94 450 TYR A C 1
ATOM 3786 O O . TYR A 1 450 ? -38.031 22.938 23.047 1 93.94 450 TYR A O 1
ATOM 3794 N N . GLU A 1 451 ? -37.625 20.719 23.016 1 94.88 451 GLU A N 1
ATOM 3795 C CA . GLU A 1 451 ? -37.5 20.578 24.469 1 94.88 451 GLU A CA 1
ATOM 3796 C C . GLU A 1 451 ? -36.438 19.547 24.812 1 94.88 451 GLU A C 1
ATOM 3798 O O . GLU A 1 451 ? -36.656 18.344 24.641 1 94.88 451 GLU A O 1
ATOM 3803 N N . TYR A 1 452 ? -35.438 19.922 25.391 1 93.38 452 TYR A N 1
ATOM 3804 C CA . TYR A 1 452 ? -34.25 19.109 25.656 1 93.38 452 TYR A CA 1
ATOM 3805 C C . TYR A 1 452 ? -34.625 17.875 26.484 1 93.38 452 TYR A C 1
ATOM 3807 O O . TYR A 1 452 ? -34.219 16.766 26.141 1 93.38 452 TYR A O 1
ATOM 3815 N N . LYS A 1 453 ? -35.406 18.047 27.594 1 94 453 LYS A N 1
ATOM 3816 C CA . LYS A 1 453 ? -35.75 16.953 28.484 1 94 453 LYS A CA 1
ATOM 3817 C C . LYS A 1 453 ? -36.562 15.883 27.75 1 94 453 LYS A C 1
ATOM 3819 O O . LYS A 1 453 ? -36.312 14.688 27.938 1 94 453 LYS A O 1
ATOM 3824 N N . SER A 1 454 ? -37.531 16.312 26.953 1 96 454 SER A N 1
ATOM 3825 C CA . SER A 1 454 ? -38.344 15.367 26.188 1 96 454 SER A CA 1
ATOM 3826 C C . SER A 1 454 ? -37.5 14.633 25.141 1 96 454 SER A C 1
ATOM 3828 O O . SER A 1 454 ? -37.719 13.438 24.906 1 96 454 SER A O 1
ATOM 3830 N N . GLY A 1 455 ? -36.656 15.414 24.531 1 96.25 455 GLY A N 1
ATOM 3831 C CA . GLY A 1 455 ? -35.75 14.781 23.578 1 96.25 455 GLY A CA 1
ATOM 3832 C C . GLY A 1 455 ? -34.844 13.742 24.219 1 96.25 455 GLY A C 1
ATOM 3833 O O . GLY A 1 455 ? -34.625 12.664 23.656 1 96.25 455 GLY A O 1
ATOM 3834 N N . LEU A 1 456 ? -34.312 14 25.359 1 95.88 456 LEU A N 1
ATOM 3835 C CA . LEU A 1 456 ? -33.406 13.094 26.078 1 95.88 456 LEU A CA 1
ATOM 3836 C C . LEU A 1 456 ? -34.156 11.828 26.5 1 95.88 456 LEU A C 1
ATOM 3838 O O . LEU A 1 456 ? -33.625 10.719 26.328 1 95.88 456 LEU A O 1
ATOM 3842 N N . ILE A 1 457 ? -35.344 11.953 27.031 1 97.06 457 ILE A N 1
ATOM 3843 C CA . ILE A 1 457 ? -36.125 10.812 27.469 1 97.06 457 ILE A CA 1
ATOM 3844 C C . ILE A 1 457 ? -36.5 9.93 26.281 1 97.06 457 ILE A C 1
ATOM 3846 O O . ILE A 1 457 ? -36.344 8.711 26.328 1 97.06 457 ILE A O 1
ATOM 3850 N N . ALA A 1 458 ? -36.969 10.539 25.219 1 97.81 458 ALA A N 1
ATOM 3851 C CA . ALA A 1 458 ? -37.312 9.797 24.016 1 97.81 458 ALA A CA 1
ATOM 3852 C C . ALA A 1 458 ? -36.094 9.039 23.484 1 97.81 458 ALA A C 1
ATOM 3854 O O . ALA A 1 458 ? -36.188 7.906 23.016 1 97.81 458 ALA A O 1
ATOM 3855 N N . ASN A 1 459 ? -34.938 9.719 23.484 1 97.94 459 ASN A N 1
ATOM 3856 C CA . ASN A 1 459 ? -33.719 9.109 23 1 97.94 459 ASN A CA 1
ATOM 3857 C C . ASN A 1 459 ? -33.312 7.898 23.844 1 97.94 459 ASN A C 1
ATOM 3859 O O . ASN A 1 459 ? -32.938 6.859 23.312 1 97.94 459 ASN A O 1
ATOM 3863 N N . ILE A 1 460 ? -33.406 7.973 25.109 1 97.19 460 ILE A N 1
ATOM 3864 C CA . ILE A 1 460 ? -33.062 6.887 26.016 1 97.19 460 ILE A CA 1
ATOM 3865 C C . ILE A 1 460 ? -34 5.707 25.812 1 97.19 460 ILE A C 1
ATOM 3867 O O . ILE A 1 460 ? -33.562 4.555 25.734 1 97.19 460 ILE A O 1
ATOM 3871 N N . VAL A 1 461 ? -35.25 5.984 25.672 1 97.44 461 VAL A N 1
ATOM 3872 C CA . VAL A 1 461 ? -36.219 4.938 25.438 1 97.44 461 VAL A CA 1
ATOM 3873 C C . VAL A 1 461 ? -35.969 4.258 24.094 1 97.44 461 VAL A C 1
ATOM 3875 O O . VAL A 1 461 ? -35.969 3.029 24 1 97.44 461 VAL A O 1
ATOM 3878 N N . ALA A 1 462 ? -35.75 5.07 23.109 1 97.31 462 ALA A N 1
ATOM 3879 C CA . ALA A 1 462 ? -35.469 4.531 21.781 1 97.31 462 ALA A CA 1
ATOM 3880 C C . ALA A 1 462 ? -34.188 3.699 21.797 1 97.31 462 ALA A C 1
ATOM 3882 O O . ALA A 1 462 ? -34.094 2.682 21.109 1 97.31 462 ALA A O 1
ATOM 3883 N N . LEU A 1 463 ? -33.188 4.152 22.516 1 96.5 463 LEU A N 1
ATOM 3884 C CA . LEU A 1 463 ? -31.922 3.43 22.609 1 96.5 463 LEU A CA 1
ATOM 3885 C C . LEU A 1 463 ? -32.125 2.064 23.266 1 96.5 463 LEU A C 1
ATOM 3887 O O . LEU A 1 463 ? -31.594 1.06 22.781 1 96.5 463 LEU A O 1
ATOM 3891 N N . VAL A 1 464 ? -32.875 2.02 24.297 1 95.31 464 VAL A N 1
ATOM 3892 C CA . VAL A 1 464 ? -33.156 0.759 24.984 1 95.31 464 VAL A CA 1
ATOM 3893 C C . VAL A 1 464 ? -33.906 -0.181 24.031 1 95.31 464 VAL A C 1
ATOM 3895 O O . VAL A 1 464 ? -33.562 -1.366 23.938 1 95.31 464 VAL A O 1
ATOM 3898 N N . MET A 1 465 ? -34.812 0.329 23.297 1 95.38 465 MET A N 1
ATOM 3899 C CA . MET A 1 465 ? -35.531 -0.472 22.328 1 95.38 465 MET A CA 1
ATOM 3900 C C . MET A 1 465 ? -34.625 -0.956 21.219 1 95.38 465 MET A C 1
ATOM 3902 O O . MET A 1 465 ? -34.781 -2.08 20.734 1 95.38 465 MET A O 1
ATOM 3906 N N . ALA A 1 466 ? -33.75 -0.115 20.797 1 94.56 466 ALA A N 1
ATOM 3907 C CA . ALA A 1 466 ? -32.812 -0.434 19.703 1 94.56 466 ALA A CA 1
ATOM 3908 C C . ALA A 1 466 ? -31.828 -1.52 20.125 1 94.56 466 ALA A C 1
ATOM 3910 O O . ALA A 1 466 ? -31.266 -2.205 19.266 1 94.56 466 ALA A O 1
ATOM 3911 N N . ILE A 1 467 ? -31.594 -1.682 21.391 1 91.12 467 ILE A N 1
ATOM 3912 C CA . ILE A 1 467 ? -30.703 -2.719 21.906 1 91.12 467 ILE A CA 1
ATOM 3913 C C . ILE A 1 467 ? -31.469 -4.023 22.078 1 91.12 467 ILE A C 1
ATOM 3915 O O . ILE A 1 467 ? -31.016 -5.086 21.656 1 91.12 467 ILE A O 1
ATOM 3919 N N . VAL A 1 468 ? -32.656 -3.988 22.547 1 90 468 VAL A N 1
ATOM 3920 C CA . VAL A 1 468 ? -33.438 -5.156 22.969 1 90 468 VAL A CA 1
ATOM 3921 C C . VAL A 1 468 ? -34.094 -5.805 21.734 1 90 468 VAL A C 1
ATOM 3923 O O . VAL A 1 468 ? -34.062 -7.027 21.594 1 90 468 VAL A O 1
ATOM 3926 N N . CYS A 1 469 ? -34.594 -5.016 20.812 1 89.56 469 CYS A N 1
ATOM 3927 C CA . CYS A 1 469 ? -35.375 -5.551 19.703 1 89.56 469 CYS A CA 1
ATOM 3928 C C . CYS A 1 469 ? -34.5 -6.414 18.797 1 89.56 469 CYS A C 1
ATOM 3930 O O . CYS A 1 469 ? -34.844 -7.555 18.484 1 89.56 469 CYS A O 1
ATOM 3932 N N . PRO A 1 470 ? -33.375 -5.949 18.344 1 88.31 470 PRO A N 1
ATOM 3933 C CA . PRO A 1 470 ? -32.531 -6.809 17.484 1 88.31 470 PRO A CA 1
ATOM 3934 C C . PRO A 1 470 ? -32.094 -8.078 18.203 1 88.31 470 PRO A C 1
ATOM 3936 O O . PRO A 1 470 ? -31.969 -9.133 17.578 1 88.31 470 PRO A O 1
ATOM 3939 N N . THR A 1 471 ? -31.797 -7.988 19.516 1 84.5 471 THR A N 1
ATOM 3940 C CA . THR A 1 471 ? -31.391 -9.164 20.281 1 84.5 471 THR A CA 1
ATOM 3941 C C . THR A 1 471 ? -32.5 -10.211 20.281 1 84.5 471 THR A C 1
ATOM 3943 O O . THR A 1 471 ? -32.25 -11.406 20.141 1 84.5 471 THR A O 1
ATOM 3946 N N . LEU A 1 472 ? -33.719 -9.773 20.391 1 85 472 LEU A N 1
ATOM 3947 C CA . LEU A 1 472 ? -34.844 -10.672 20.375 1 85 472 LEU A CA 1
ATOM 3948 C C . LEU A 1 472 ? -35.094 -11.258 18.984 1 85 472 LEU A C 1
ATOM 3950 O O . LEU A 1 472 ? -35.438 -12.43 18.844 1 85 472 LEU A O 1
ATOM 3954 N N . ILE A 1 473 ? -34.844 -10.461 18 1 84.25 473 ILE A N 1
ATOM 3955 C CA . ILE A 1 473 ? -35 -10.922 16.625 1 84.25 473 ILE A CA 1
ATOM 3956 C C . ILE A 1 473 ? -33.938 -11.992 16.312 1 84.25 473 ILE A C 1
ATOM 3958 O O . ILE A 1 473 ? -34.25 -13.023 15.711 1 84.25 473 ILE A O 1
ATOM 3962 N N . HIS A 1 474 ? -32.719 -11.789 16.688 1 81.5 474 HIS A N 1
ATOM 3963 C CA . HIS A 1 474 ? -31.656 -12.766 16.469 1 81.5 474 HIS A CA 1
ATOM 3964 C C . HIS A 1 474 ? -31.938 -14.07 17.203 1 81.5 474 HIS A C 1
ATOM 3966 O O . HIS A 1 474 ? -31.641 -15.156 16.703 1 81.5 474 HIS A O 1
ATOM 3972 N N . TRP A 1 475 ? -32.531 -13.875 18.359 1 78.62 475 TRP A N 1
ATOM 3973 C CA . TRP A 1 475 ? -32.875 -15.047 19.156 1 78.62 475 TRP A CA 1
ATOM 3974 C C . TRP A 1 475 ? -34 -15.836 18.469 1 78.62 475 TRP A C 1
ATOM 3976 O O . TRP A 1 475 ? -33.938 -17.062 18.406 1 78.62 475 TRP A O 1
ATOM 3986 N N . TYR A 1 476 ? -34.875 -15.156 17.984 1 81.19 476 TYR A N 1
ATOM 3987 C CA . TYR A 1 476 ? -36.031 -15.797 17.359 1 81.19 476 TYR A CA 1
ATOM 3988 C C . TYR A 1 476 ? -35.625 -16.531 16.094 1 81.19 476 TYR A C 1
ATOM 3990 O O . TYR A 1 476 ? -36.125 -17.641 15.844 1 81.19 476 TYR A O 1
ATOM 3998 N N . TYR A 1 477 ? -34.719 -16.016 15.289 1 79.31 477 TYR A N 1
ATOM 3999 C CA . TYR A 1 477 ? -34.344 -16.609 14.008 1 79.31 477 TYR A CA 1
ATOM 4000 C C . TYR A 1 477 ? -33.156 -17.516 14.164 1 79.31 477 TYR A C 1
ATOM 4002 O O . TYR A 1 477 ? -32.719 -18.172 13.203 1 79.31 477 TYR A O 1
ATOM 4010 N N . GLY A 1 478 ? -32.594 -17.672 15.234 1 76.12 478 GLY A N 1
ATOM 4011 C CA . GLY A 1 478 ? -31.469 -18.562 15.477 1 76.12 478 GLY A CA 1
ATOM 4012 C C . GLY A 1 478 ? -30.234 -18.219 14.656 1 76.12 478 GLY A C 1
ATOM 4013 O O . GLY A 1 478 ? -29.641 -19.078 14.008 1 76.12 478 GLY A O 1
ATOM 4014 N N . VAL A 1 479 ? -29.891 -17.047 14.656 1 75.88 479 VAL A N 1
ATOM 4015 C CA . VAL A 1 479 ? -28.734 -16.594 13.883 1 75.88 479 VAL A CA 1
ATOM 4016 C C . VAL A 1 479 ? -27.453 -17.109 14.539 1 75.88 479 VAL A C 1
ATOM 4018 O O . VAL A 1 479 ? -27.266 -16.938 15.742 1 75.88 479 VAL A O 1
ATOM 4021 N N . PRO A 1 480 ? -26.609 -17.766 13.664 1 73.31 480 PRO A N 1
ATOM 4022 C CA . PRO A 1 480 ? -25.391 -18.328 14.242 1 73.31 480 PRO A CA 1
ATOM 4023 C C . PRO A 1 480 ? -24.438 -17.266 14.781 1 73.31 480 PRO A C 1
ATOM 4025 O O . PRO A 1 480 ? -24.375 -16.156 14.25 1 73.31 480 PRO A O 1
ATOM 4028 N N . LEU A 1 481 ? -23.75 -17.609 15.898 1 68.69 481 LEU A N 1
ATOM 4029 C CA . LEU A 1 481 ? -22.812 -16.703 16.578 1 68.69 481 LEU A CA 1
ATOM 4030 C C . LEU A 1 481 ? -21.688 -16.281 15.641 1 68.69 481 LEU A C 1
ATOM 4032 O O . LEU A 1 481 ? -21.375 -15.102 15.539 1 68.69 481 LEU A O 1
ATOM 4036 N N . VAL A 1 482 ? -20.969 -17.344 15.031 1 71.75 482 VAL A N 1
ATOM 4037 C CA . VAL A 1 482 ? -19.891 -17.062 14.086 1 71.75 482 VAL A CA 1
ATOM 4038 C C . VAL A 1 482 ? -20.328 -17.453 12.672 1 71.75 482 VAL A C 1
ATOM 4040 O O . VAL A 1 482 ? -20.016 -18.562 12.203 1 71.75 482 VAL A O 1
ATOM 4043 N N . HIS A 1 483 ? -20.984 -16.469 12.086 1 72.12 483 HIS A N 1
ATOM 4044 C CA . HIS A 1 483 ? -21.625 -16.781 10.82 1 72.12 483 HIS A CA 1
ATOM 4045 C C . HIS A 1 483 ? -20.609 -17.016 9.719 1 72.12 483 HIS A C 1
ATOM 4047 O O . HIS A 1 483 ? -20.891 -17.734 8.75 1 72.12 483 HIS A O 1
ATOM 4053 N N . VAL A 1 484 ? -19.422 -16.609 9.922 1 69.81 484 VAL A N 1
ATOM 4054 C CA . VAL A 1 484 ? -18.406 -16.766 8.883 1 69.81 484 VAL A CA 1
ATOM 4055 C C . VAL A 1 484 ? -18.016 -18.234 8.75 1 69.81 484 VAL A C 1
ATOM 4057 O O . VAL A 1 484 ? -17.531 -18.656 7.699 1 69.81 484 VAL A O 1
ATOM 4060 N N . MET A 1 485 ? -18.406 -19.031 9.773 1 67.94 485 MET A N 1
ATOM 4061 C CA . MET A 1 485 ? -18.016 -20.438 9.773 1 67.94 485 MET A CA 1
ATOM 4062 C C . MET A 1 485 ? -19.188 -21.328 9.367 1 67.94 485 MET A C 1
ATOM 4064 O O . MET A 1 485 ? -19.062 -22.562 9.359 1 67.94 485 MET A O 1
ATOM 4068 N N . GLU A 1 486 ? -20.281 -20.656 8.992 1 69.5 486 GLU A N 1
ATOM 4069 C CA . GLU A 1 486 ? -21.438 -21.422 8.531 1 69.5 486 GLU A CA 1
ATOM 4070 C C . GLU A 1 486 ? -21.156 -22.078 7.184 1 69.5 486 GLU A C 1
ATOM 4072 O O . GLU A 1 486 ? -20.812 -21.391 6.215 1 69.5 486 GLU A O 1
ATOM 4077 N N . PRO A 1 487 ? -21.297 -23.391 7.129 1 67.5 487 PRO A N 1
ATOM 4078 C CA . PRO A 1 487 ? -20.969 -24.094 5.891 1 67.5 487 PRO A CA 1
ATOM 4079 C C . PRO A 1 487 ? -22.016 -23.906 4.797 1 67.5 487 PRO A C 1
ATOM 4081 O O . PRO A 1 487 ? -21.703 -24 3.609 1 67.5 487 PRO A O 1
ATOM 4084 N N . ASP A 1 488 ? -23.312 -23.688 5.25 1 68.31 488 ASP A N 1
ATOM 4085 C CA . ASP A 1 488 ? -24.375 -23.453 4.27 1 68.31 488 ASP A CA 1
ATOM 4086 C C . ASP A 1 488 ? -24.344 -22.016 3.758 1 68.31 488 ASP A C 1
ATOM 4088 O O . ASP A 1 488 ? -24.609 -21.078 4.512 1 68.31 488 ASP A O 1
ATOM 4092 N N . VAL A 1 489 ? -24.062 -21.922 2.475 1 70.25 489 VAL A N 1
ATOM 4093 C CA . VAL A 1 489 ? -23.891 -20.609 1.873 1 70.25 489 VAL A CA 1
ATOM 4094 C C . VAL A 1 489 ? -25.188 -19.797 2.018 1 70.25 489 VAL A C 1
ATOM 4096 O O . VAL A 1 489 ? -25.156 -18.594 2.26 1 70.25 489 VAL A O 1
ATOM 4099 N N . ASN A 1 490 ? -26.297 -20.438 1.85 1 72.88 490 ASN A N 1
ATOM 4100 C CA . ASN A 1 490 ? -27.578 -19.734 1.962 1 72.88 490 ASN A CA 1
ATOM 4101 C C . ASN A 1 490 ? -27.828 -19.25 3.389 1 72.88 490 ASN A C 1
ATOM 4103 O O . ASN A 1 490 ? -28.25 -18.109 3.598 1 72.88 490 ASN A O 1
ATOM 4107 N N . LYS A 1 491 ? -27.484 -20.109 4.32 1 75.69 491 LYS A N 1
ATOM 4108 C CA . LYS A 1 491 ? -27.625 -19.719 5.719 1 75.69 491 LYS A CA 1
ATOM 4109 C C . LYS A 1 491 ? -26.641 -18.609 6.086 1 75.69 491 LYS A C 1
ATOM 4111 O O . LYS A 1 491 ? -26.953 -17.719 6.863 1 75.69 491 LYS A O 1
ATOM 4116 N N . LEU A 1 492 ? -25.562 -18.734 5.488 1 76.56 492 LEU A N 1
ATOM 4117 C CA . LEU A 1 492 ? -24.531 -17.719 5.711 1 76.56 492 LEU A CA 1
ATOM 4118 C C . LEU A 1 492 ? -25 -16.359 5.191 1 76.56 492 LEU A C 1
ATOM 4120 O O . LEU A 1 492 ? -24.859 -15.352 5.887 1 76.56 492 LEU A O 1
ATOM 4124 N N . ASN A 1 493 ? -25.562 -16.359 4.059 1 78.06 493 ASN A N 1
ATOM 4125 C CA . ASN A 1 493 ? -26.047 -15.117 3.461 1 78.06 493 ASN A CA 1
ATOM 4126 C C . ASN A 1 493 ? -27.172 -14.5 4.277 1 78.06 493 ASN A C 1
ATOM 4128 O O . ASN A 1 493 ? -27.219 -13.289 4.465 1 78.06 493 ASN A O 1
ATOM 4132 N N . ILE A 1 494 ? -27.984 -15.328 4.777 1 81.31 494 ILE A N 1
ATOM 4133 C CA . ILE A 1 494 ? -29.094 -14.852 5.59 1 81.31 494 ILE A CA 1
ATOM 4134 C C . ILE A 1 494 ? -28.578 -14.281 6.906 1 81.31 494 ILE A C 1
ATOM 4136 O O . ILE A 1 494 ? -29.031 -13.227 7.359 1 81.31 494 ILE A O 1
ATOM 4140 N N . ALA A 1 495 ? -27.641 -14.945 7.43 1 79.81 495 ALA A N 1
ATOM 4141 C CA . ALA A 1 495 ? -27.047 -14.477 8.68 1 79.81 495 ALA A CA 1
ATOM 4142 C C . ALA A 1 495 ? -26.359 -13.133 8.492 1 79.81 495 ALA A C 1
ATOM 4144 O O . ALA A 1 495 ? -26.484 -12.234 9.328 1 79.81 495 ALA A O 1
ATOM 4145 N N . PHE A 1 496 ? -25.766 -12.969 7.387 1 81 496 PHE A N 1
ATOM 4146 C CA . PHE A 1 496 ? -25.094 -11.703 7.082 1 81 496 PHE A CA 1
ATOM 4147 C C . PHE A 1 496 ? -26.125 -10.578 6.949 1 81 496 PHE A C 1
ATOM 4149 O O . PHE A 1 496 ? -25.906 -9.484 7.469 1 81 496 PHE A O 1
ATOM 4156 N N . SER A 1 497 ? -27.094 -10.859 6.32 1 86.94 497 SER A N 1
ATOM 4157 C CA . SER A 1 497 ? -28.125 -9.844 6.141 1 86.94 497 SER A CA 1
ATOM 4158 C C . SER A 1 497 ? -28.781 -9.477 7.469 1 86.94 497 SER A C 1
ATOM 4160 O O . SER A 1 497 ? -28.984 -8.297 7.762 1 86.94 497 SER A O 1
ATOM 4162 N N . MET A 1 498 ? -29 -10.43 8.297 1 84.62 498 MET A N 1
ATOM 4163 C CA . MET A 1 498 ? -29.719 -10.227 9.547 1 84.62 498 MET A CA 1
ATOM 4164 C C . MET A 1 498 ? -28.844 -9.5 10.562 1 84.62 498 MET A C 1
ATOM 4166 O O . MET A 1 498 ? -29.344 -8.703 11.359 1 84.62 498 MET A O 1
ATOM 4170 N N . ILE A 1 499 ? -27.609 -9.734 10.453 1 82.62 499 ILE A N 1
ATOM 4171 C CA . ILE A 1 499 ? -26.734 -9.195 11.492 1 82.62 499 ILE A CA 1
ATOM 4172 C C . ILE A 1 499 ? -26.125 -7.879 11.023 1 82.62 499 ILE A C 1
ATOM 4174 O O . ILE A 1 499 ? -26 -6.93 11.797 1 82.62 499 ILE A O 1
ATOM 4178 N N . ASP A 1 500 ? -25.844 -7.809 9.758 1 86.06 500 ASP A N 1
ATOM 4179 C CA . ASP A 1 500 ? -25.016 -6.688 9.336 1 86.06 500 ASP A CA 1
ATOM 4180 C C . ASP A 1 500 ? -25.797 -5.73 8.438 1 86.06 500 ASP A C 1
ATOM 4182 O O . ASP A 1 500 ? -25.656 -4.508 8.547 1 86.06 500 ASP A O 1
ATOM 4186 N N . PHE A 1 501 ? -26.719 -6.156 7.664 1 90.88 501 PHE A N 1
ATOM 4187 C CA . PHE A 1 501 ? -27.234 -5.301 6.602 1 90.88 501 PHE A CA 1
ATOM 4188 C C . PHE A 1 501 ? -28.531 -4.633 7.027 1 90.88 501 PHE A C 1
ATOM 4190 O O . PHE A 1 501 ? -28.766 -3.459 6.734 1 90.88 501 PHE A O 1
ATOM 4197 N N . TYR A 1 502 ? -29.297 -5.312 7.754 1 93.38 502 TYR A N 1
ATOM 4198 C CA . TYR A 1 502 ? -30.609 -4.773 8.07 1 93.38 502 TYR A CA 1
ATOM 4199 C C . TYR A 1 502 ? -30.5 -3.572 9.008 1 93.38 502 TYR A C 1
ATOM 4201 O O . TYR A 1 502 ? -29.703 -3.584 9.945 1 93.38 502 TYR A O 1
ATOM 4209 N N . THR A 1 503 ? -31.312 -2.611 8.805 1 95.62 503 THR A N 1
ATOM 4210 C CA . THR A 1 503 ? -31.25 -1.29 9.422 1 95.62 503 THR A CA 1
ATOM 4211 C C . THR A 1 503 ? -31.484 -1.375 10.922 1 95.62 503 THR A C 1
ATOM 4213 O O . THR A 1 503 ? -30.922 -0.601 11.695 1 95.62 503 THR A O 1
ATOM 4216 N N . PHE A 1 504 ? -32.312 -2.283 11.383 1 92.62 504 PHE A N 1
ATOM 4217 C CA . PHE A 1 504 ? -32.75 -2.299 12.773 1 92.62 504 PHE A CA 1
ATOM 4218 C C . PHE A 1 504 ? -31.562 -2.627 13.695 1 92.62 504 PHE A C 1
ATOM 4220 O O . PHE A 1 504 ? -31.609 -2.348 14.891 1 92.62 504 PHE A O 1
ATOM 4227 N N . ASN A 1 505 ? -30.469 -3.166 13.203 1 91.38 505 ASN A N 1
ATOM 4228 C CA . ASN A 1 505 ? -29.297 -3.48 14.008 1 91.38 505 ASN A CA 1
ATOM 4229 C C . ASN A 1 505 ? -28.469 -2.236 14.297 1 91.38 505 ASN A C 1
ATOM 4231 O O . ASN A 1 505 ? -27.625 -2.242 15.203 1 91.38 505 ASN A O 1
ATOM 4235 N N . HIS A 1 506 ? -28.703 -1.153 13.609 1 95.31 506 HIS A N 1
ATOM 4236 C CA . HIS A 1 506 ? -27.766 -0.034 13.648 1 95.31 506 HIS A CA 1
ATOM 4237 C C . HIS A 1 506 ? -28.391 1.185 14.312 1 95.31 506 HIS A C 1
ATOM 4239 O O . HIS A 1 506 ? -27.734 2.209 14.5 1 95.31 506 HIS A O 1
ATOM 4245 N N . TYR A 1 507 ? -29.688 1.064 14.781 1 96.25 507 TYR A N 1
ATOM 4246 C CA . TYR A 1 507 ? -30.344 2.152 15.5 1 96.25 507 TYR A CA 1
ATOM 4247 C C . TYR A 1 507 ? -29.625 2.459 16.812 1 96.25 507 TYR A C 1
ATOM 4249 O O . TYR A 1 507 ? -29.516 3.621 17.203 1 96.25 507 TYR A O 1
ATOM 4257 N N . SER A 1 508 ? -29.141 1.416 17.406 1 95.44 508 SER A N 1
ATOM 4258 C CA . SER A 1 508 ? -28.516 1.595 18.719 1 95.44 508 SER A CA 1
ATOM 4259 C C . SER A 1 508 ? -27.266 2.482 18.609 1 95.44 508 SER A C 1
ATOM 4261 O O . SER A 1 508 ? -27.062 3.367 19.438 1 95.44 508 SER A O 1
ATOM 4263 N N . ALA A 1 509 ? -26.484 2.281 17.609 1 96.75 509 ALA A N 1
ATOM 4264 C CA . ALA A 1 509 ? -25.281 3.08 17.406 1 96.75 509 ALA A CA 1
ATOM 4265 C C . ALA A 1 509 ? -25.625 4.535 17.109 1 96.75 509 ALA A C 1
ATOM 4267 O O . ALA A 1 509 ? -25.062 5.453 17.703 1 96.75 509 ALA A O 1
ATOM 4268 N N . TYR A 1 510 ? -26.562 4.758 16.234 1 98 510 TYR A N 1
ATOM 4269 C CA . TYR A 1 510 ? -26.969 6.109 15.859 1 98 510 TYR A CA 1
ATOM 4270 C C . TYR A 1 510 ? -27.531 6.867 17.062 1 98 510 TYR A C 1
ATOM 4272 O O . TYR A 1 510 ? -27.172 8.023 17.297 1 98 510 TYR A O 1
ATOM 4280 N N . PHE A 1 511 ? -28.406 6.254 17.812 1 97.81 511 PHE A N 1
ATOM 4281 C CA . PHE A 1 511 ? -29.047 6.902 18.953 1 97.81 511 PHE A CA 1
ATOM 4282 C C . PHE A 1 511 ? -28.047 7.152 20.078 1 97.81 511 PHE A C 1
ATOM 4284 O O . PHE A 1 511 ? -28.203 8.086 20.859 1 97.81 511 PHE A O 1
ATOM 4291 N N . THR A 1 512 ? -27.062 6.297 20.156 1 97.56 512 THR A N 1
ATOM 4292 C CA . THR A 1 512 ? -25.969 6.59 21.078 1 97.56 512 THR A CA 1
ATOM 4293 C C . THR A 1 512 ? -25.266 7.883 20.672 1 97.56 512 THR A C 1
ATOM 4295 O O . THR A 1 512 ? -24.906 8.688 21.531 1 97.56 512 THR A O 1
ATOM 4298 N N . GLY A 1 513 ? -25.062 8.086 19.375 1 97.62 513 GLY A N 1
ATOM 4299 C CA . GLY A 1 513 ? -24.5 9.336 18.906 1 97.62 513 GLY A CA 1
ATOM 4300 C C . GLY A 1 513 ? -25.344 10.547 19.281 1 97.62 513 GLY A C 1
ATOM 4301 O O . GLY A 1 513 ? -24.797 11.562 19.734 1 97.62 513 GLY A O 1
ATOM 4302 N N . LEU A 1 514 ? -26.656 10.414 19.172 1 97.69 514 LEU A N 1
ATOM 4303 C CA . LEU A 1 514 ? -27.562 11.484 19.594 1 97.69 514 LEU A CA 1
ATOM 4304 C C . LEU A 1 514 ? -27.422 11.758 21.078 1 97.69 514 LEU A C 1
ATOM 4306 O O . LEU A 1 514 ? -27.391 12.922 21.5 1 97.69 514 LEU A O 1
ATOM 4310 N N . LEU A 1 515 ? -27.328 10.68 21.781 1 96.25 515 LEU A N 1
ATOM 4311 C CA . LEU A 1 515 ? -27.219 10.812 23.219 1 96.25 515 LEU A CA 1
ATOM 4312 C C . LEU A 1 515 ? -25.938 11.547 23.609 1 96.25 515 LEU A C 1
ATOM 4314 O O . LEU A 1 515 ? -25.953 12.398 24.5 1 96.25 515 LEU A O 1
ATOM 4318 N N . ILE A 1 516 ? -24.875 11.227 22.984 1 94.56 516 ILE A N 1
ATOM 4319 C CA . ILE A 1 516 ? -23.594 11.875 23.266 1 94.56 516 ILE A CA 1
ATOM 4320 C C . ILE A 1 516 ? -23.703 13.367 22.984 1 94.56 516 ILE A C 1
ATOM 4322 O O . ILE A 1 516 ? -23.281 14.195 23.797 1 94.56 516 ILE A O 1
ATOM 4326 N N . ALA A 1 517 ? -24.234 13.688 21.844 1 94.75 517 ALA A N 1
ATOM 4327 C CA . ALA A 1 517 ? -24.406 15.094 21.484 1 94.75 517 ALA A CA 1
ATOM 4328 C C . ALA A 1 517 ? -25.297 15.812 22.484 1 94.75 517 ALA A C 1
ATOM 4330 O O . ALA A 1 517 ? -25.016 16.953 22.875 1 94.75 517 ALA A O 1
ATOM 4331 N N . GLY A 1 518 ? -26.375 15.141 22.922 1 92.88 518 GLY A N 1
ATOM 4332 C CA . GLY A 1 518 ? -27.266 15.703 23.922 1 92.88 518 GLY A CA 1
ATOM 4333 C C . GLY A 1 518 ? -26.594 15.938 25.266 1 92.88 518 GLY A C 1
ATOM 4334 O O . GLY A 1 518 ? -26.766 16.984 25.891 1 92.88 518 GLY A O 1
ATOM 4335 N N . LEU A 1 519 ? -25.781 15.023 25.625 1 90.44 519 LEU A N 1
ATOM 4336 C CA . LEU A 1 519 ? -25.094 15.125 26.906 1 90.44 519 LEU A CA 1
ATOM 4337 C C . LEU A 1 519 ? -24.016 16.203 26.844 1 90.44 519 LEU A C 1
ATOM 4339 O O . LEU A 1 519 ? -23.75 16.875 27.859 1 90.44 519 LEU A O 1
ATOM 4343 N N . LEU A 1 520 ? -23.391 16.375 25.75 1 87.75 520 LEU A N 1
ATOM 4344 C CA . LEU A 1 520 ? -22.344 17.391 25.594 1 87.75 520 LEU A CA 1
ATOM 4345 C C . LEU A 1 520 ? -22.938 18.797 25.641 1 87.75 520 LEU A C 1
ATOM 4347 O O . LEU A 1 520 ? -22.25 19.75 26.016 1 87.75 520 LEU A O 1
ATOM 4351 N N . GLN A 1 521 ? -24.156 18.906 25.297 1 84.31 521 GLN A N 1
ATOM 4352 C CA . GLN A 1 521 ? -24.812 20.203 25.281 1 84.31 521 GLN A CA 1
ATOM 4353 C C . GLN A 1 521 ? -25.234 20.625 26.688 1 84.31 521 GLN A C 1
ATOM 4355 O O . GLN A 1 521 ? -25.391 21.812 26.969 1 84.31 521 GLN A O 1
ATOM 4360 N N . ASN A 1 522 ? -25.469 19.578 27.422 1 79.81 522 ASN A N 1
ATOM 4361 C CA . ASN A 1 522 ? -25.891 19.875 28.797 1 79.81 522 ASN A CA 1
ATOM 4362 C C . ASN A 1 522 ? -24.703 19.969 29.734 1 79.81 522 ASN A C 1
ATOM 4364 O O . ASN A 1 522 ? -24.156 18.953 30.156 1 79.81 522 ASN A O 1
ATOM 4368 N N . ARG A 1 523 ? -24.25 21.109 30.062 1 66.19 523 ARG A N 1
ATOM 4369 C CA . ARG A 1 523 ? -23.078 21.375 30.891 1 66.19 523 ARG A CA 1
ATOM 4370 C C . ARG A 1 523 ? -23.328 20.938 32.344 1 66.19 523 ARG A C 1
ATOM 4372 O O . ARG A 1 523 ? -22.375 20.75 33.094 1 66.19 523 ARG A O 1
ATOM 4379 N N . ARG A 1 524 ? -24.578 20.75 32.719 1 65.44 524 ARG A N 1
ATOM 4380 C CA . ARG A 1 524 ? -24.891 20.422 34.094 1 65.44 524 ARG A CA 1
ATOM 4381 C C . ARG A 1 524 ? -24.625 18.953 34.375 1 65.44 524 ARG A C 1
ATOM 4383 O O . ARG A 1 524 ? -24.484 18.547 35.531 1 65.44 524 ARG A O 1
ATOM 4390 N N . PHE A 1 525 ? -24.562 18.25 33.281 1 73.19 525 PHE A N 1
ATOM 4391 C CA . PHE A 1 525 ? -24.328 16.828 33.5 1 73.19 525 PHE A CA 1
ATOM 4392 C C . PHE A 1 525 ? -22.844 16.562 33.781 1 73.19 525 PHE A C 1
ATOM 4394 O O . PHE A 1 525 ? -21.984 16.891 32.969 1 73.19 525 PHE A O 1
ATOM 4401 N N . SER A 1 526 ? -22.5 16.453 35.094 1 75.06 526 SER A N 1
ATOM 4402 C CA . SER A 1 526 ? -21.109 16.172 35.438 1 75.06 526 SER A CA 1
ATOM 4403 C C . SER A 1 526 ? -21 14.844 36.188 1 75.06 526 SER A C 1
ATOM 4405 O O . SER A 1 526 ? -21.781 14.57 37.094 1 75.06 526 SER A O 1
ATOM 4407 N N . ILE A 1 527 ? -20.375 13.93 35.625 1 79.94 527 ILE A N 1
ATOM 4408 C CA . ILE A 1 527 ? -20.109 12.648 36.25 1 79.94 527 ILE A CA 1
ATOM 4409 C C . ILE A 1 527 ? -18.891 12.781 37.188 1 79.94 527 ILE A C 1
ATOM 4411 O O . ILE A 1 527 ? -17.938 13.5 36.875 1 79.94 527 ILE A O 1
ATOM 4415 N N . GLU A 1 528 ? -19.016 12.094 38.312 1 85.38 528 GLU A N 1
ATOM 4416 C CA . GLU A 1 528 ? -17.922 12.117 39.281 1 85.38 528 GLU A CA 1
ATOM 4417 C C . GLU A 1 528 ? -16.625 11.656 38.656 1 85.38 528 GLU A C 1
ATOM 4419 O O . GLU A 1 528 ? -16.609 10.773 37.781 1 85.38 528 GLU A O 1
ATOM 4424 N N . LYS A 1 529 ? -15.609 12.242 39.125 1 82.94 529 LYS A N 1
ATOM 4425 C CA . LYS A 1 529 ? -14.297 12.039 38.531 1 82.94 529 LYS A CA 1
ATOM 4426 C C . LYS A 1 529 ? -13.875 10.57 38.594 1 82.94 529 LYS A C 1
ATOM 4428 O O . LYS A 1 529 ? -13.352 10.016 37.625 1 82.94 529 LYS A O 1
ATOM 4433 N N . ASN A 1 530 ? -14.117 9.906 39.719 1 86.94 530 ASN A N 1
ATOM 4434 C CA . ASN A 1 530 ? -13.703 8.523 39.906 1 86.94 530 ASN A CA 1
ATOM 4435 C C . ASN A 1 530 ? -14.484 7.582 39 1 86.94 530 ASN A C 1
ATOM 4437 O O . ASN A 1 530 ? -13.922 6.645 38.438 1 86.94 530 ASN A O 1
ATOM 4441 N N . ILE A 1 531 ? -15.703 7.906 38.875 1 89.12 531 ILE A N 1
ATOM 4442 C CA . ILE A 1 531 ? -16.547 7.086 38.031 1 89.12 531 ILE A CA 1
ATOM 4443 C C . ILE A 1 531 ? -16.156 7.301 36.562 1 89.12 531 ILE A C 1
ATOM 4445 O O . ILE A 1 531 ? -16.125 6.352 35.781 1 89.12 531 ILE A O 1
ATOM 4449 N N . ARG A 1 532 ? -15.812 8.445 36.312 1 87.25 532 ARG A N 1
ATOM 4450 C CA . ARG A 1 532 ? -15.398 8.766 34.938 1 87.25 532 ARG A CA 1
ATOM 4451 C C . ARG A 1 532 ? -14.125 8.016 34.562 1 87.25 532 ARG A C 1
ATOM 4453 O O . ARG A 1 532 ? -13.992 7.52 33.438 1 87.25 532 ARG A O 1
ATOM 4460 N N . GLN A 1 533 ? -13.219 7.914 35.5 1 86.75 533 GLN A N 1
ATOM 4461 C CA . GLN A 1 533 ? -11.961 7.219 35.25 1 86.75 533 GLN A CA 1
ATOM 4462 C C . GLN A 1 533 ? -12.18 5.719 35.125 1 86.75 533 GLN A C 1
ATOM 4464 O O . GLN A 1 533 ? -11.547 5.074 34.281 1 86.75 533 GLN A O 1
ATOM 4469 N N . ILE A 1 534 ? -13.031 5.254 35.875 1 92.69 534 ILE A N 1
ATOM 4470 C CA . ILE A 1 534 ? -13.336 3.83 35.781 1 92.69 534 ILE A CA 1
ATOM 4471 C C . ILE A 1 534 ? -13.984 3.508 34.438 1 92.69 534 ILE A C 1
ATOM 4473 O O . ILE A 1 534 ? -13.609 2.539 33.781 1 92.69 534 ILE A O 1
ATOM 4477 N N . LEU A 1 535 ? -14.891 4.293 34.062 1 92.75 535 LEU A N 1
ATOM 4478 C CA . LEU A 1 535 ? -15.578 4.078 32.781 1 92.75 535 LEU A CA 1
ATOM 4479 C C . LEU A 1 535 ? -14.625 4.254 31.625 1 92.75 535 LEU A C 1
ATOM 4481 O O . LEU A 1 535 ? -14.773 3.592 30.594 1 92.75 535 LEU A O 1
ATOM 4485 N N . TRP A 1 536 ? -13.695 5.113 31.844 1 91.56 536 TRP A N 1
ATOM 4486 C CA . TRP A 1 536 ? -12.695 5.328 30.812 1 91.56 536 TRP A CA 1
ATOM 4487 C C . TRP A 1 536 ? -11.875 4.062 30.578 1 91.56 536 TRP A C 1
ATOM 4489 O O . TRP A 1 536 ? -11.766 3.596 29.438 1 91.56 536 TRP A O 1
ATOM 4499 N N . TRP A 1 537 ? -11.375 3.451 31.609 1 92.75 537 TRP A N 1
ATOM 4500 C CA . TRP A 1 537 ? -10.555 2.25 31.484 1 92.75 537 TRP A CA 1
ATOM 4501 C C . TRP A 1 537 ? -11.398 1.058 31.047 1 92.75 537 TRP A C 1
ATOM 4503 O O . TRP A 1 537 ? -10.938 0.21 30.281 1 92.75 537 TRP A O 1
ATOM 4513 N N . LEU A 1 538 ? -12.578 1.074 31.547 1 95.25 538 LEU A N 1
ATOM 4514 C CA . LEU A 1 538 ? -13.484 0.02 31.109 1 95.25 538 LEU A CA 1
ATOM 4515 C C . LEU A 1 538 ? -13.734 0.109 29.609 1 95.25 538 LEU A C 1
ATOM 4517 O O . LEU A 1 538 ? -13.742 -0.91 28.906 1 95.25 538 LEU A O 1
ATOM 4521 N N . ALA A 1 539 ? -13.93 1.283 29.156 1 95.81 539 ALA A N 1
ATOM 4522 C CA . ALA A 1 539 ? -14.18 1.49 27.734 1 95.81 539 ALA A CA 1
ATOM 4523 C C . ALA A 1 539 ? -12.969 1.084 26.891 1 95.81 539 ALA A C 1
ATOM 4525 O O . ALA A 1 539 ? -13.109 0.434 25.859 1 95.81 539 ALA A O 1
ATOM 4526 N N . ILE A 1 540 ? -11.812 1.393 27.375 1 94.19 540 ILE A N 1
ATOM 4527 C CA . ILE A 1 540 ? -10.586 1.062 26.656 1 94.19 540 ILE A CA 1
ATOM 4528 C C . ILE A 1 540 ? -10.406 -0.455 26.625 1 94.19 540 ILE A C 1
ATOM 4530 O O . ILE A 1 540 ? -10.086 -1.021 25.562 1 94.19 540 ILE A O 1
ATOM 4534 N N . ILE A 1 541 ? -10.609 -1.069 27.688 1 95.81 541 ILE A N 1
ATOM 4535 C CA . ILE A 1 541 ? -10.453 -2.518 27.766 1 95.81 541 ILE A CA 1
ATOM 4536 C C . ILE A 1 541 ? -11.461 -3.201 26.844 1 95.81 541 ILE A C 1
ATOM 4538 O O . ILE A 1 541 ? -11.117 -4.125 26.109 1 95.81 541 ILE A O 1
ATOM 4542 N N . LEU A 1 542 ? -12.648 -2.738 26.891 1 95.62 542 LEU A N 1
ATOM 4543 C CA . LEU A 1 542 ? -13.68 -3.309 26.031 1 95.62 542 LEU A CA 1
ATOM 4544 C C . LEU A 1 542 ? -13.344 -3.104 24.562 1 95.62 542 LEU A C 1
ATOM 4546 O O . LEU A 1 542 ? -13.531 -4.008 23.734 1 95.62 542 LEU A O 1
ATOM 4550 N N . ALA A 1 543 ? -12.859 -1.954 24.266 1 94.81 543 ALA A N 1
ATOM 4551 C CA . ALA A 1 543 ? -12.508 -1.647 22.875 1 94.81 543 ALA A CA 1
ATOM 4552 C C . ALA A 1 543 ? -11.383 -2.549 22.391 1 94.81 543 ALA A C 1
ATOM 4554 O O . ALA A 1 543 ? -11.297 -2.863 21.203 1 94.81 543 ALA A O 1
ATOM 4555 N N . LEU A 1 544 ? -10.531 -3.025 23.281 1 94.5 544 LEU A N 1
ATOM 4556 C CA . LEU A 1 544 ? -9.391 -3.854 22.906 1 94.5 544 LEU A CA 1
ATOM 4557 C C . LEU A 1 544 ? -9.773 -5.328 22.875 1 94.5 544 LEU A C 1
ATOM 4559 O O . LEU A 1 544 ? -9.188 -6.109 22.125 1 94.5 544 LEU A O 1
ATOM 4563 N N . ILE A 1 545 ? -10.805 -5.668 23.562 1 93.94 545 ILE A N 1
ATOM 4564 C CA . ILE A 1 545 ? -11.125 -7.082 23.734 1 93.94 545 ILE A CA 1
ATOM 4565 C C . ILE A 1 545 ? -12.227 -7.477 22.75 1 93.94 545 ILE A C 1
ATOM 4567 O O . ILE A 1 545 ? -12.18 -8.547 22.156 1 93.94 545 ILE A O 1
ATOM 4571 N N . ILE A 1 546 ? -13.164 -6.672 22.516 1 93.44 546 ILE A N 1
ATOM 4572 C CA . ILE A 1 546 ? -14.391 -7.035 21.812 1 93.44 546 ILE A CA 1
ATOM 4573 C C . ILE A 1 546 ? -14.055 -7.402 20.359 1 93.44 546 ILE A C 1
ATOM 4575 O O . ILE A 1 546 ? -14.578 -8.391 19.828 1 93.44 546 ILE A O 1
ATOM 4579 N N . PRO A 1 547 ? -13.172 -6.695 19.734 1 91.94 547 PRO A N 1
ATOM 4580 C CA . PRO A 1 547 ? -12.867 -7.074 18.344 1 91.94 547 PRO A CA 1
ATOM 4581 C C . PRO A 1 547 ? -12.266 -8.477 18.25 1 91.94 547 PRO A C 1
ATOM 4583 O O . PRO A 1 547 ? -12.367 -9.117 17.203 1 91.94 547 PRO A O 1
ATOM 4586 N N . PHE A 1 548 ? -11.703 -9.008 19.312 1 92.38 548 PHE A N 1
ATOM 4587 C CA . PHE A 1 548 ? -11.047 -10.312 19.281 1 92.38 548 PHE A CA 1
ATOM 4588 C C . PHE A 1 548 ? -11.852 -11.344 20.047 1 92.38 548 PHE A C 1
ATOM 4590 O O . PHE A 1 548 ? -11.398 -12.477 20.25 1 92.38 548 PHE A O 1
ATOM 4597 N N . SER A 1 549 ? -13.008 -11.031 20.453 1 88.25 549 SER A N 1
ATOM 4598 C CA . SER A 1 549 ? -13.789 -11.875 21.344 1 88.25 549 SER A CA 1
ATOM 4599 C C . SER A 1 549 ? -14.305 -13.117 20.641 1 88.25 549 SER A C 1
ATOM 4601 O O . SER A 1 549 ? -14.727 -14.078 21.281 1 88.25 549 SER A O 1
ATOM 4603 N N . THR A 1 550 ? -14.242 -13.172 19.359 1 84.88 550 THR A N 1
ATOM 4604 C CA . THR A 1 550 ? -14.719 -14.336 18.609 1 84.88 550 THR A CA 1
ATOM 4605 C C . THR A 1 550 ? -13.68 -15.445 18.609 1 84.88 550 THR A C 1
ATOM 4607 O O . THR A 1 550 ? -13.977 -16.578 18.234 1 84.88 550 THR A O 1
ATOM 4610 N N . TYR A 1 551 ? -12.5 -15.258 19.094 1 87.19 551 TYR A N 1
ATOM 4611 C CA . TYR A 1 551 ? -11.375 -16.172 19.016 1 87.19 551 TYR A CA 1
ATOM 4612 C C . TYR A 1 551 ? -11.695 -17.5 19.703 1 87.19 551 TYR A C 1
ATOM 4614 O O . TYR A 1 551 ? -11.508 -18.562 19.109 1 87.19 551 TYR A O 1
ATOM 4622 N N . PRO A 1 552 ? -12.281 -17.484 20.906 1 83.44 552 PRO A N 1
ATOM 4623 C CA . PRO A 1 552 ? -12.57 -18.766 21.547 1 83.44 552 PRO A CA 1
ATOM 4624 C C . PRO A 1 552 ? -13.664 -19.562 20.828 1 83.44 552 PRO A C 1
ATOM 4626 O O . PRO A 1 552 ? -13.633 -20.797 20.828 1 83.44 552 PRO A O 1
ATOM 4629 N N . PHE A 1 553 ? -14.508 -18.891 20.156 1 78.44 553 PHE A N 1
ATOM 4630 C CA . PHE A 1 553 ? -15.625 -19.562 19.5 1 78.44 553 PHE A CA 1
ATOM 4631 C C . PHE A 1 553 ? -15.188 -20.188 18.188 1 78.44 553 PHE A C 1
ATOM 4633 O O . PHE A 1 553 ? -15.711 -21.219 17.781 1 78.44 553 PHE A O 1
ATOM 4640 N N . ILE A 1 554 ? -14.266 -19.547 17.531 1 79 554 ILE A N 1
ATOM 4641 C CA . ILE A 1 554 ? -13.836 -20.031 16.219 1 79 554 ILE A CA 1
ATOM 4642 C C . ILE A 1 554 ? -12.969 -21.281 16.391 1 79 554 ILE A C 1
ATOM 4644 O O . ILE A 1 554 ? -12.844 -22.094 15.477 1 79 554 ILE A O 1
ATOM 4648 N N . GLN A 1 555 ? -12.375 -21.391 17.609 1 78.38 555 GLN A N 1
ATOM 4649 C CA . GLN A 1 555 ? -11.531 -22.547 17.859 1 78.38 555 GLN A CA 1
ATOM 4650 C C . GLN A 1 555 ? -12.375 -23.797 18.141 1 78.38 555 GLN A C 1
ATOM 4652 O O . GLN A 1 555 ? -11.875 -24.906 18.078 1 78.38 555 GLN A O 1
ATOM 4657 N N . MET A 1 556 ? -13.633 -23.531 18.344 1 72.19 556 MET A N 1
ATOM 4658 C CA . MET A 1 556 ? -14.5 -24.656 18.703 1 72.19 556 MET A CA 1
ATOM 4659 C C . MET A 1 556 ? -14.891 -25.453 17.469 1 72.19 556 MET A C 1
ATOM 4661 O O . MET A 1 556 ? -15.078 -24.891 16.391 1 72.19 556 MET A O 1
ATOM 4665 N N . GLU A 1 557 ? -14.758 -26.719 17.625 1 62.59 557 GLU A N 1
ATOM 4666 C CA . GLU A 1 557 ? -15.117 -27.609 16.531 1 62.59 557 GLU A CA 1
ATOM 4667 C C . GLU A 1 557 ? -16.594 -27.484 16.172 1 62.59 557 GLU A C 1
ATOM 4669 O O . GLU A 1 557 ? -16.953 -27.5 14.984 1 62.59 557 GLU A O 1
ATOM 4674 N N . HIS A 1 558 ? -17.453 -27.406 17.219 1 60.44 558 HIS A N 1
ATOM 4675 C CA . HIS A 1 558 ? -18.891 -27.266 17.016 1 60.44 558 HIS A CA 1
ATOM 4676 C C . HIS A 1 558 ? -19.422 -26.062 17.781 1 60.44 558 HIS A C 1
ATOM 4678 O O . HIS A 1 558 ? -19.188 -25.922 18.984 1 60.44 558 HIS A O 1
ATOM 4684 N N . ILE A 1 559 ? -19.828 -25.031 17.016 1 59.34 559 ILE A N 1
ATOM 4685 C CA . ILE A 1 559 ? -20.469 -23.906 17.688 1 59.34 559 ILE A CA 1
ATOM 4686 C C . ILE A 1 559 ? -21.938 -24.234 17.969 1 59.34 559 ILE A C 1
ATOM 4688 O O . ILE A 1 559 ? -22.703 -24.516 17.047 1 59.34 559 ILE A O 1
ATOM 4692 N N . PRO A 1 560 ? -22.219 -24.438 19.219 1 57.81 560 PRO A N 1
ATOM 4693 C CA . PRO A 1 560 ? -23.594 -24.844 19.5 1 57.81 560 PRO A CA 1
ATOM 4694 C C . PRO A 1 560 ? -24.625 -23.828 18.984 1 57.81 560 PRO A C 1
ATOM 4696 O O . PRO A 1 560 ? -24.438 -22.625 19.141 1 57.81 560 PRO A O 1
ATOM 4699 N N . GLU A 1 561 ? -25.406 -24.094 17.984 1 55.78 561 GLU A N 1
ATOM 4700 C CA . GLU A 1 561 ? -26.453 -23.281 17.375 1 55.78 561 GLU A CA 1
ATOM 4701 C C . GLU A 1 561 ? -27.25 -22.516 18.422 1 55.78 561 GLU A C 1
ATOM 4703 O O . GLU A 1 561 ? -27.594 -21.359 18.219 1 55.78 561 GLU A O 1
ATOM 4708 N N . SER A 1 562 ? -27.875 -23.266 19.375 1 56.22 562 SER A N 1
ATOM 4709 C CA . SER A 1 562 ? -28.969 -22.797 20.203 1 56.22 562 SER A CA 1
ATOM 4710 C C . SER A 1 562 ? -28.469 -22.234 21.531 1 56.22 562 SER A C 1
ATOM 4712 O O . SER A 1 562 ? -29.234 -22.062 22.469 1 56.22 562 SER A O 1
ATOM 4714 N N . SER A 1 563 ? -27.156 -21.859 21.562 1 59.66 563 SER A N 1
ATOM 4715 C CA . SER A 1 563 ? -26.719 -21.672 22.938 1 59.66 563 SER A CA 1
ATOM 4716 C C . SER A 1 563 ? -26.969 -20.234 23.391 1 59.66 563 SER A C 1
ATOM 4718 O O . SER A 1 563 ? -26.891 -19.297 22.594 1 59.66 563 SER A O 1
ATOM 4720 N N . PHE A 1 564 ? -27.781 -20.062 24.5 1 63.69 564 PHE A N 1
ATOM 4721 C CA . PHE A 1 564 ? -27.969 -18.812 25.219 1 63.69 564 PHE A CA 1
ATOM 4722 C C . PHE A 1 564 ? -26.719 -17.953 25.141 1 63.69 564 PHE A C 1
ATOM 4724 O O . PHE A 1 564 ? -26.812 -16.734 24.969 1 63.69 564 PHE A O 1
ATOM 4731 N N . ILE A 1 565 ? -25.688 -18.594 25 1 66.12 565 ILE A N 1
ATOM 4732 C CA . ILE A 1 565 ? -24.422 -17.875 24.969 1 66.12 565 ILE A CA 1
ATOM 4733 C C . ILE A 1 565 ? -24.219 -17.25 23.594 1 66.12 565 ILE A C 1
ATOM 4735 O O . ILE A 1 565 ? -23.703 -16.141 23.469 1 66.12 565 ILE A O 1
ATOM 4739 N N . ALA A 1 566 ? -24.688 -17.953 22.641 1 67.06 566 ALA A N 1
ATOM 4740 C CA . ALA A 1 566 ? -24.547 -17.438 21.281 1 67.06 566 ALA A CA 1
ATOM 4741 C C . ALA A 1 566 ? -25.406 -16.188 21.078 1 67.06 566 ALA A C 1
ATOM 4743 O O . ALA A 1 566 ? -24.953 -15.211 20.484 1 67.06 566 ALA A O 1
ATOM 4744 N N . ILE A 1 567 ? -26.594 -16.219 21.672 1 65.94 567 ILE A N 1
ATOM 4745 C CA . ILE A 1 567 ? -27.516 -15.102 21.562 1 65.94 567 ILE A CA 1
ATOM 4746 C C . ILE A 1 567 ? -26.969 -13.906 22.344 1 65.94 567 ILE A C 1
ATOM 4748 O O . ILE A 1 567 ? -27 -12.773 21.875 1 65.94 567 ILE A O 1
ATOM 4752 N N . LEU A 1 568 ? -26.5 -14.203 23.469 1 67.69 568 LEU A N 1
ATOM 4753 C CA . LEU A 1 568 ? -25.969 -13.156 24.328 1 67.69 568 LEU A CA 1
ATOM 4754 C C . LEU A 1 568 ? -24.75 -12.492 23.688 1 67.69 568 LEU A C 1
ATOM 4756 O O . LEU A 1 568 ? -24.609 -11.266 23.719 1 67.69 568 LEU A O 1
ATOM 4760 N N . TYR A 1 569 ? -24.062 -13.266 23 1 73.19 569 TYR A N 1
ATOM 4761 C CA . TYR A 1 569 ? -22.844 -12.695 22.438 1 73.19 569 TYR A CA 1
ATOM 4762 C C . TYR A 1 569 ? -23.156 -11.836 21.219 1 73.19 569 TYR A C 1
ATOM 4764 O O . TYR A 1 569 ? -22.594 -10.742 21.062 1 73.19 569 TYR A O 1
ATOM 4772 N N . THR A 1 570 ? -24.094 -12.312 20.438 1 72.44 570 THR A N 1
ATOM 4773 C CA . THR A 1 570 ? -24.438 -11.531 19.25 1 72.44 570 THR A CA 1
ATOM 4774 C C . THR A 1 570 ? -25.062 -10.195 19.641 1 72.44 570 THR A C 1
ATOM 4776 O O . THR A 1 570 ? -24.766 -9.164 19.047 1 72.44 570 THR A O 1
ATOM 4779 N N . GLY A 1 571 ? -25.906 -10.164 20.656 1 72.06 571 GLY A N 1
ATOM 4780 C CA . GLY A 1 571 ? -26.578 -8.945 21.078 1 72.06 571 GLY A CA 1
ATOM 4781 C C . GLY A 1 571 ? -25.719 -8.062 21.953 1 72.06 571 GLY A C 1
ATOM 4782 O O . GLY A 1 571 ? -25.719 -6.84 21.781 1 72.06 571 GLY A O 1
ATOM 4783 N N . ILE A 1 572 ? -24.922 -8.695 22.766 1 78.69 572 ILE A N 1
ATOM 4784 C CA . ILE A 1 572 ? -24.219 -7.93 23.781 1 78.69 572 ILE A CA 1
ATOM 4785 C C . ILE A 1 572 ? -22.891 -7.406 23.219 1 78.69 572 ILE A C 1
ATOM 4787 O O . ILE A 1 572 ? -22.422 -6.336 23.594 1 78.69 572 ILE A O 1
ATOM 4791 N N . LYS A 1 573 ? -22.391 -8.156 22.281 1 87.31 573 LYS A N 1
ATOM 4792 C CA . LYS A 1 573 ? -21.109 -7.766 21.703 1 87.31 573 LYS A CA 1
ATOM 4793 C C . LYS A 1 573 ? -21.188 -6.383 21.062 1 87.31 573 LYS A C 1
ATOM 4795 O O . LYS A 1 573 ? -20.359 -5.516 21.328 1 87.31 573 LYS A O 1
ATOM 4800 N N . ARG A 1 574 ? -22.172 -6.172 20.25 1 88.94 574 ARG A N 1
ATOM 4801 C CA . ARG A 1 574 ? -22.328 -4.902 19.547 1 88.94 574 ARG A CA 1
ATOM 4802 C C . ARG A 1 574 ? -22.625 -3.773 20.531 1 88.94 574 ARG A C 1
ATOM 4804 O O . ARG A 1 574 ? -22.109 -2.662 20.375 1 88.94 574 ARG A O 1
ATOM 4811 N N . PHE A 1 575 ? -23.453 -4.074 21.516 1 90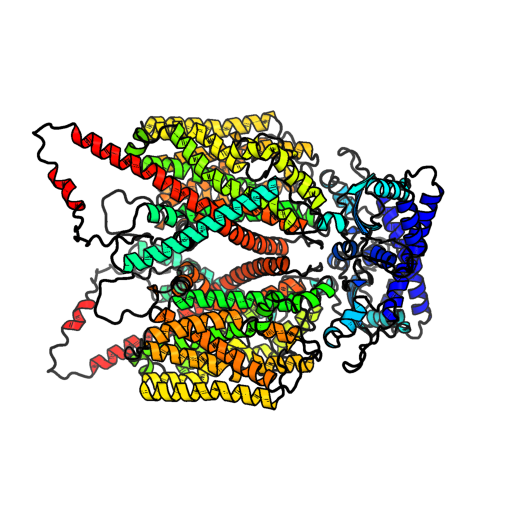.12 575 PHE A N 1
ATOM 4812 C CA . PHE A 1 575 ? -23.797 -3.072 22.516 1 90.12 575 PHE A CA 1
ATOM 4813 C C . PHE A 1 575 ? -22.562 -2.646 23.297 1 90.12 575 PHE A C 1
ATOM 4815 O O . PHE A 1 575 ? -22.359 -1.455 23.547 1 90.12 575 PHE A O 1
ATOM 4822 N N . LEU A 1 576 ? -21.812 -3.578 23.672 1 93 576 LEU A N 1
ATOM 4823 C CA . LEU A 1 576 ? -20.609 -3.27 24.438 1 93 576 LEU A CA 1
ATOM 4824 C C . LEU A 1 576 ? -19.641 -2.439 23.609 1 93 576 LEU A C 1
ATOM 4826 O O . LEU A 1 576 ? -18.984 -1.529 24.141 1 93 576 LEU A O 1
ATOM 4830 N N . TRP A 1 577 ? -19.547 -2.779 22.391 1 94.81 577 TRP A N 1
ATOM 4831 C CA . TRP A 1 577 ? -18.688 -2.012 21.484 1 94.81 577 TRP A CA 1
ATOM 4832 C C . TRP A 1 577 ? -19.188 -0.577 21.359 1 94.81 577 TRP A C 1
ATOM 4834 O O . TRP A 1 577 ? -18.406 0.371 21.453 1 94.81 577 TRP A O 1
ATOM 4844 N N . ILE A 1 578 ? -20.5 -0.424 21.172 1 95.69 578 ILE A N 1
ATOM 4845 C CA . ILE A 1 578 ? -21.109 0.893 21.031 1 95.69 578 ILE A CA 1
ATOM 4846 C C . ILE A 1 578 ? -20.891 1.701 22.312 1 95.69 578 ILE A C 1
ATOM 4848 O O . ILE A 1 578 ? -20.578 2.893 22.25 1 95.69 578 ILE A O 1
ATOM 4852 N N . PHE A 1 579 ? -21 1.045 23.359 1 94.62 579 PHE A N 1
ATOM 4853 C CA . PHE A 1 579 ? -20.766 1.696 24.641 1 94.62 579 PHE A CA 1
ATOM 4854 C C . PHE A 1 579 ? -19.312 2.15 24.766 1 94.62 579 PHE A C 1
ATOM 4856 O O . PHE A 1 579 ? -19.047 3.275 25.203 1 94.62 579 PHE A O 1
ATOM 4863 N N . ALA A 1 580 ? -18.438 1.303 24.422 1 96.31 580 ALA A N 1
ATOM 4864 C CA . ALA A 1 580 ? -17.016 1.606 24.531 1 96.31 580 ALA A CA 1
ATOM 4865 C C . ALA A 1 580 ? -16.641 2.805 23.672 1 96.31 580 ALA A C 1
ATOM 4867 O O . ALA A 1 580 ? -16.078 3.783 24.172 1 96.31 580 ALA A O 1
ATOM 4868 N N . ILE A 1 581 ? -17.031 2.793 22.438 1 95.94 581 ILE A N 1
ATOM 4869 C CA . ILE A 1 581 ? -16.688 3.865 21.5 1 95.94 581 ILE A CA 1
ATOM 4870 C C . ILE A 1 581 ? -17.438 5.137 21.875 1 95.94 581 ILE A C 1
ATOM 4872 O O . ILE A 1 581 ? -16.891 6.234 21.828 1 95.94 581 ILE A O 1
ATOM 4876 N N . GLY A 1 582 ? -18.734 4.953 22.266 1 95.62 582 GLY A N 1
ATOM 4877 C CA . GLY A 1 582 ? -19.516 6.102 22.703 1 95.62 582 GLY A CA 1
ATOM 4878 C C . GLY A 1 582 ? -18.891 6.84 23.875 1 95.62 582 GLY A C 1
ATOM 4879 O O . GLY A 1 582 ? -18.812 8.07 23.859 1 95.62 582 GLY A O 1
ATOM 4880 N N . TRP A 1 583 ? -18.406 6.09 24.797 1 93.38 583 TRP A N 1
ATOM 4881 C CA . TRP A 1 583 ? -17.812 6.703 25.969 1 93.38 583 TRP A CA 1
ATOM 4882 C C . TRP A 1 583 ? -16.484 7.367 25.609 1 93.38 583 TRP A C 1
ATOM 4884 O O . TRP A 1 583 ? -16.156 8.438 26.141 1 93.38 583 TRP A O 1
ATOM 4894 N N . ILE A 1 584 ? -15.734 6.754 24.781 1 92.25 584 ILE A N 1
ATOM 4895 C CA . ILE A 1 584 ? -14.453 7.32 24.359 1 92.25 584 ILE A CA 1
ATOM 4896 C C . ILE A 1 584 ? -14.688 8.656 23.656 1 92.25 584 ILE A C 1
ATOM 4898 O O . ILE A 1 584 ? -13.992 9.641 23.938 1 92.25 584 ILE A O 1
ATOM 4902 N N . VAL A 1 585 ? -15.68 8.68 22.844 1 93.06 585 VAL A N 1
ATOM 4903 C CA . VAL A 1 585 ? -15.992 9.906 22.109 1 93.06 585 VAL A CA 1
ATOM 4904 C C . VAL A 1 585 ? -16.5 10.977 23.078 1 93.06 585 VAL A C 1
ATOM 4906 O O . VAL A 1 585 ? -16.047 12.117 23.047 1 93.06 585 VAL A O 1
ATOM 4909 N N . TYR A 1 586 ? -17.328 10.578 23.984 1 91.56 586 TYR A N 1
ATOM 4910 C CA . TYR A 1 586 ? -17.875 11.523 24.953 1 91.56 586 TYR A CA 1
ATOM 4911 C C . TYR A 1 586 ? -16.781 12.086 25.844 1 91.56 586 TYR A C 1
ATOM 4913 O O . TYR A 1 586 ? -16.688 13.305 26.031 1 91.56 586 TYR A O 1
ATOM 4921 N N . ALA A 1 587 ? -16 11.18 26.375 1 88.94 587 ALA A N 1
ATOM 4922 C CA . ALA A 1 587 ? -14.938 11.594 27.297 1 88.94 587 ALA A CA 1
ATOM 4923 C C . ALA A 1 587 ? -13.898 12.453 26.578 1 88.94 587 ALA A C 1
ATOM 4925 O O . ALA A 1 587 ? -13.375 13.414 27.141 1 88.94 587 ALA A O 1
ATOM 4926 N N . SER A 1 588 ? -13.641 12.188 25.328 1 88.19 588 SER A N 1
ATOM 4927 C CA . SER A 1 588 ? -12.641 12.922 24.562 1 88.19 588 SER A CA 1
ATOM 4928 C C . SER A 1 588 ? -13.148 14.297 24.172 1 88.19 588 SER A C 1
ATOM 4930 O O . SER A 1 588 ? -12.383 15.266 24.109 1 88.19 588 SER A O 1
ATOM 4932 N N . CYS A 1 589 ? -14.367 14.359 23.859 1 84.38 589 CYS A N 1
ATOM 4933 C CA . CYS A 1 589 ? -14.945 15.641 23.469 1 84.38 589 CYS A CA 1
ATOM 4934 C C . CYS A 1 589 ? -15.148 16.547 24.688 1 84.38 589 CYS A C 1
ATOM 4936 O O . CYS A 1 589 ? -15.094 17.766 24.578 1 84.38 589 CYS A O 1
ATOM 4938 N N . SER A 1 590 ? -15.352 15.977 25.859 1 80.62 590 SER A N 1
ATOM 4939 C CA . SER A 1 590 ? -15.562 16.75 27.078 1 80.62 590 SER A CA 1
ATOM 4940 C C . SER A 1 590 ? -14.242 17.234 27.656 1 80.62 590 SER A C 1
ATOM 4942 O O . SER A 1 590 ? -14.172 18.328 28.219 1 80.62 590 SER A O 1
ATOM 4944 N N . GLU A 1 591 ? -13.211 16.406 27.656 1 72.81 591 GLU A N 1
ATOM 4945 C CA . GLU A 1 591 ? -11.906 16.75 28.203 1 72.81 591 GLU A CA 1
ATOM 4946 C C . GLU A 1 591 ? -10.789 16.438 27.203 1 72.81 591 GLU A C 1
ATOM 4948 O O . GLU A 1 591 ? -10.055 15.461 27.391 1 72.81 591 GLU A O 1
ATOM 4953 N N . THR A 1 592 ? -10.648 17.156 26.094 1 59.03 592 THR A N 1
ATOM 4954 C CA . THR A 1 592 ? -9.75 16.781 25.016 1 59.03 592 THR A CA 1
ATOM 4955 C C . THR A 1 592 ? -8.305 16.734 25.5 1 59.03 592 THR A C 1
ATOM 4957 O O . THR A 1 592 ? -7.539 15.852 25.094 1 59.03 592 THR A O 1
ATOM 4960 N N . ASP A 1 593 ? -7.848 17.641 26.297 1 60.56 593 ASP A N 1
ATOM 4961 C CA . ASP A 1 593 ? -6.418 17.844 26.516 1 60.56 593 ASP A CA 1
ATOM 4962 C C . ASP A 1 593 ? -5.883 16.906 27.594 1 60.56 593 ASP A C 1
ATOM 4964 O O . ASP A 1 593 ? -4.672 16.781 27.766 1 60.56 593 ASP A O 1
ATOM 4968 N N . LYS A 1 594 ? -6.77 16.109 28.078 1 64.94 594 LYS A N 1
ATOM 4969 C CA . LYS A 1 594 ? -6.254 15.422 29.266 1 64.94 594 LYS A CA 1
ATOM 4970 C C . LYS A 1 594 ? -5.805 14 28.922 1 64.94 594 LYS A C 1
ATOM 4972 O O . LYS A 1 594 ? -4.863 13.484 29.516 1 64.94 594 LYS A O 1
ATOM 4977 N N . ASN A 1 595 ? -6.328 13.492 27.922 1 78.31 595 ASN A N 1
ATOM 4978 C CA . ASN A 1 595 ? -6.023 12.086 27.672 1 78.31 595 ASN A CA 1
ATOM 4979 C C . ASN A 1 595 ? -5.246 11.891 26.375 1 78.31 595 ASN A C 1
ATOM 4981 O O . ASN A 1 595 ? -5.469 12.609 25.406 1 78.31 595 ASN A O 1
ATOM 4985 N N . ILE A 1 596 ? -4.246 10.992 26.422 1 82.69 596 ILE A N 1
ATOM 4986 C CA . ILE A 1 596 ? -3.354 10.703 25.297 1 82.69 596 ILE A CA 1
ATOM 4987 C C . ILE A 1 596 ? -4.168 10.25 24.094 1 82.69 596 ILE A C 1
ATOM 4989 O O . ILE A 1 596 ? -3.865 10.617 22.953 1 82.69 596 ILE A O 1
ATOM 4993 N N . LEU A 1 597 ? -5.16 9.508 24.375 1 87.62 597 LEU A N 1
ATOM 4994 C CA . LEU A 1 597 ? -5.98 8.992 23.281 1 87.62 597 LEU A CA 1
ATOM 4995 C C . LEU A 1 597 ? -6.738 10.125 22.594 1 87.62 597 LEU A C 1
ATOM 4997 O O . LEU A 1 597 ? -6.855 10.148 21.375 1 87.62 597 LEU A O 1
ATOM 5001 N N . SER A 1 598 ? -7.215 11.047 23.375 1 88.12 598 SER A N 1
ATOM 5002 C CA . SER A 1 598 ? -7.941 12.188 22.828 1 88.12 598 SER A CA 1
ATOM 5003 C C . SER A 1 598 ? -7.023 13.062 21.984 1 88.12 598 SER A C 1
ATOM 5005 O O . SER A 1 598 ? -7.426 13.555 20.922 1 88.12 598 SER A O 1
ATOM 5007 N N . ARG A 1 599 ? -5.828 13.188 22.453 1 85.31 599 ARG A N 1
ATOM 5008 C CA . ARG A 1 599 ? -4.855 13.969 21.703 1 85.31 599 ARG A CA 1
ATOM 5009 C C . ARG A 1 599 ? -4.488 13.281 20.391 1 85.31 599 ARG A C 1
ATOM 5011 O O . ARG A 1 599 ? -4.324 13.945 19.359 1 85.31 599 ARG A O 1
ATOM 5018 N N . PHE A 1 600 ? -4.352 12.07 20.469 1 89.31 600 PHE A N 1
ATOM 5019 C CA . PHE A 1 600 ? -4.02 11.312 19.266 1 89.31 600 PHE A CA 1
ATOM 5020 C C . PHE A 1 600 ? -5.141 11.406 18.234 1 89.31 600 PHE A C 1
ATOM 5022 O O . PHE A 1 600 ? -4.887 11.656 17.062 1 89.31 600 PHE A O 1
ATOM 5029 N N . LEU A 1 601 ? -6.344 11.188 18.656 1 91 601 LEU A N 1
ATOM 5030 C CA . LEU A 1 601 ? -7.488 11.203 17.75 1 91 601 LEU A CA 1
ATOM 5031 C C . LEU A 1 601 ? -7.738 12.602 17.203 1 91 601 LEU A C 1
ATOM 5033 O O . LEU A 1 601 ? -8.344 12.766 16.156 1 91 601 LEU A O 1
ATOM 5037 N N . SER A 1 602 ? -7.23 13.633 17.906 1 89.56 602 SER A N 1
ATOM 5038 C CA . SER A 1 602 ? -7.445 15.016 17.484 1 89.56 602 SER A CA 1
ATOM 5039 C C . SER A 1 602 ? -6.262 15.539 16.688 1 89.56 602 SER A C 1
ATOM 5041 O O . SER A 1 602 ? -6.18 16.734 16.391 1 89.56 602 SER A O 1
ATOM 5043 N N . ALA A 1 603 ? -5.352 14.664 16.328 1 88.69 603 ALA A N 1
ATOM 5044 C CA . ALA A 1 603 ? -4.184 15.078 15.562 1 88.69 603 ALA A CA 1
ATOM 5045 C C . ALA A 1 603 ? -4.594 15.734 14.25 1 88.69 603 ALA A C 1
ATOM 5047 O O . ALA A 1 603 ? -5.488 15.242 13.555 1 88.69 603 ALA A O 1
ATOM 5048 N N . LYS A 1 604 ? -3.895 16.75 13.883 1 90.06 604 LYS A N 1
ATOM 5049 C CA . LYS A 1 604 ? -4.27 17.594 12.75 1 90.06 604 LYS A CA 1
ATOM 5050 C C . LYS A 1 604 ? -4.051 16.859 11.43 1 90.06 604 LYS A C 1
ATOM 5052 O O . LYS A 1 604 ? -4.695 17.172 10.422 1 90.06 604 LYS A O 1
ATOM 5057 N N . ILE A 1 605 ? -3.213 15.914 11.414 1 90.31 605 ILE A N 1
ATOM 5058 C CA . ILE A 1 605 ? -2.865 15.203 10.188 1 90.31 605 ILE A CA 1
ATOM 5059 C C . ILE A 1 605 ? -4.074 14.414 9.688 1 90.31 605 ILE A C 1
ATOM 5061 O O . ILE A 1 605 ? -4.168 14.102 8.5 1 90.31 605 ILE A O 1
ATOM 5065 N N . PHE A 1 606 ? -5.012 14.117 10.547 1 93.62 606 PHE A N 1
ATOM 5066 C CA . PHE A 1 606 ? -6.137 13.258 10.188 1 93.62 606 PHE A CA 1
ATOM 5067 C C . PHE A 1 606 ? -7.223 14.062 9.484 1 93.62 606 PHE A C 1
ATOM 5069 O O . PHE A 1 606 ? -8.133 13.492 8.883 1 93.62 606 PHE A O 1
ATOM 5076 N N . GLN A 1 607 ? -7.188 15.352 9.492 1 93.69 607 GLN A N 1
ATOM 5077 C CA . GLN A 1 607 ? -8.273 16.203 9.008 1 93.69 607 GLN A CA 1
ATOM 5078 C C . GLN A 1 607 ? -8.523 15.969 7.52 1 93.69 607 GLN A C 1
ATOM 5080 O O . GLN A 1 607 ? -9.656 15.68 7.113 1 93.69 607 GLN A O 1
ATOM 5085 N N . PRO A 1 608 ? -7.461 15.977 6.707 1 93.5 608 PRO A N 1
ATOM 5086 C CA . PRO A 1 608 ? -7.73 15.734 5.289 1 93.5 608 PRO A CA 1
ATOM 5087 C C . PRO A 1 608 ? -8.25 14.32 5.02 1 93.5 608 PRO A C 1
ATOM 5089 O O . PRO A 1 608 ? -9.133 14.133 4.18 1 93.5 608 PRO A O 1
ATOM 5092 N N . PHE A 1 609 ? -7.785 13.352 5.707 1 94.75 609 PHE A N 1
ATOM 5093 C CA . PHE A 1 609 ? -8.227 11.977 5.508 1 94.75 609 PHE A CA 1
ATOM 5094 C C . PHE A 1 609 ? -9.656 11.789 6 1 94.75 609 PHE A C 1
ATOM 5096 O O . PHE A 1 609 ? -10.422 11.016 5.418 1 94.75 609 PHE A O 1
ATOM 5103 N N . SER A 1 610 ? -9.906 12.508 7.066 1 95.12 610 SER A N 1
ATOM 5104 C CA . SER A 1 610 ? -11.266 12.445 7.594 1 95.12 610 SER A CA 1
ATOM 5105 C C . SER A 1 610 ? -12.273 12.969 6.578 1 95.12 610 SER A C 1
ATOM 5107 O O . SER A 1 610 ? -13.352 12.398 6.414 1 95.12 610 SER A O 1
ATOM 5109 N N . ARG A 1 611 ? -11.883 13.969 5.797 1 95.25 611 ARG A N 1
ATOM 5110 C CA . ARG A 1 611 ? -12.773 14.562 4.805 1 95.25 611 ARG A CA 1
ATOM 5111 C C . ARG A 1 611 ? -12.93 13.648 3.594 1 95.25 611 ARG A C 1
ATOM 5113 O O . ARG A 1 611 ? -13.922 13.734 2.871 1 95.25 611 ARG A O 1
ATOM 5120 N N . LEU A 1 612 ? -12.023 12.773 3.449 1 96.88 612 LEU A N 1
ATOM 5121 C CA . LEU A 1 612 ? -12.039 11.883 2.289 1 96.88 612 LEU A CA 1
ATOM 5122 C C . LEU A 1 612 ? -12.656 10.539 2.641 1 96.88 612 LEU A C 1
ATOM 5124 O O . LEU A 1 612 ? -12.805 9.672 1.774 1 96.88 612 LEU A O 1
ATOM 5128 N N . THR A 1 613 ? -13.094 10.375 3.855 1 97 613 THR A N 1
ATOM 5129 C CA . THR A 1 613 ? -13.531 9.078 4.359 1 97 613 THR A CA 1
ATOM 5130 C C . THR A 1 613 ? -14.734 8.562 3.57 1 97 613 THR A C 1
ATOM 5132 O O . THR A 1 613 ? -14.797 7.387 3.219 1 97 613 THR A O 1
ATOM 5135 N N . PHE A 1 614 ? -15.695 9.43 3.25 1 96.56 614 PHE A N 1
ATOM 5136 C CA . PHE A 1 614 ? -16.906 9.008 2.539 1 96.56 614 PHE A CA 1
ATOM 5137 C C . PHE A 1 614 ? -16.562 8.523 1.136 1 96.56 614 PHE A C 1
ATOM 5139 O O . PHE A 1 614 ? -17.031 7.469 0.705 1 96.56 614 PHE A O 1
ATOM 5146 N N . SER A 1 615 ? -15.75 9.266 0.442 1 98.06 615 SER A N 1
ATOM 5147 C CA . SER A 1 615 ? -15.336 8.875 -0.904 1 98.06 615 SER A CA 1
ATOM 5148 C C . SER A 1 615 ? -14.508 7.598 -0.883 1 98.06 615 SER A C 1
ATOM 5150 O O . SER A 1 615 ? -14.617 6.762 -1.781 1 98.06 615 SER A O 1
ATOM 5152 N N . ILE A 1 616 ? -13.648 7.414 0.091 1 97.94 616 ILE A N 1
ATOM 5153 C CA . ILE A 1 616 ? -12.867 6.191 0.242 1 97.94 616 ILE A CA 1
ATOM 5154 C C . ILE A 1 616 ? -13.797 5.012 0.508 1 97.94 616 ILE A C 1
ATOM 5156 O O . ILE A 1 616 ? -13.609 3.93 -0.055 1 97.94 616 ILE A O 1
ATOM 5160 N N . TYR A 1 617 ? -14.797 5.246 1.339 1 96.69 617 TYR A N 1
ATOM 5161 C CA . TYR A 1 617 ? -15.773 4.207 1.646 1 96.69 617 TYR A CA 1
ATOM 5162 C C . TYR A 1 617 ? -16.469 3.717 0.379 1 96.69 617 TYR A C 1
ATOM 5164 O O . TYR A 1 617 ? -16.641 2.512 0.186 1 96.69 617 TYR A O 1
ATOM 5172 N N . LEU A 1 618 ? -16.766 4.602 -0.458 1 97.12 618 LEU A N 1
ATOM 5173 C CA . LEU A 1 618 ? -17.5 4.254 -1.672 1 97.12 618 LEU A CA 1
ATOM 5174 C C . LEU A 1 618 ? -16.594 3.527 -2.662 1 97.12 618 LEU A C 1
ATOM 5176 O O . LEU A 1 618 ? -17.062 2.654 -3.402 1 97.12 618 LEU A O 1
ATOM 5180 N N . THR A 1 619 ? -15.312 3.732 -2.619 1 95.44 619 THR A N 1
ATOM 5181 C CA . THR A 1 619 ? -14.445 3.248 -3.684 1 95.44 619 THR A CA 1
ATOM 5182 C C . THR A 1 619 ? -13.688 1.998 -3.238 1 95.44 619 THR A C 1
ATOM 5184 O O . THR A 1 619 ? -13.281 1.184 -4.07 1 95.44 619 THR A O 1
ATOM 5187 N N . GLN A 1 620 ? -13.438 1.78 -1.995 1 94.69 620 GLN A N 1
ATOM 5188 C CA . GLN A 1 620 ? -12.5 0.775 -1.503 1 94.69 620 GLN A CA 1
ATOM 5189 C C . GLN A 1 620 ? -12.906 -0.624 -1.956 1 94.69 620 GLN A C 1
ATOM 5191 O O . GLN A 1 620 ? -12.055 -1.434 -2.33 1 94.69 620 GLN A O 1
ATOM 5196 N N . SER A 1 621 ? -14.18 -0.955 -1.96 1 90.62 621 SER A N 1
ATOM 5197 C CA . SER A 1 621 ? -14.602 -2.297 -2.342 1 90.62 621 SER A CA 1
ATOM 5198 C C . SER A 1 621 ? -14.375 -2.549 -3.828 1 90.62 621 SER A C 1
ATOM 5200 O O . SER A 1 621 ? -14.023 -3.662 -4.227 1 90.62 621 SER A O 1
ATOM 5202 N N . LEU A 1 622 ? -14.586 -1.535 -4.609 1 90 622 LEU A N 1
ATOM 5203 C CA . LEU A 1 622 ? -14.359 -1.658 -6.047 1 90 622 LEU A CA 1
ATOM 5204 C C . LEU A 1 622 ? -12.883 -1.914 -6.344 1 90 622 LEU A C 1
ATOM 5206 O O . LEU A 1 622 ? -12.555 -2.703 -7.23 1 90 622 LEU A O 1
ATOM 5210 N N . VAL A 1 623 ? -12.047 -1.263 -5.562 1 92.19 623 VAL A N 1
ATOM 5211 C CA . VAL A 1 623 ? -10.609 -1.413 -5.738 1 92.19 623 VAL A CA 1
ATOM 5212 C C . VAL A 1 623 ? -10.188 -2.834 -5.367 1 92.19 623 VAL A C 1
ATOM 5214 O O . VAL A 1 623 ? -9.367 -3.447 -6.059 1 92.19 623 VAL A O 1
ATOM 5217 N N . VAL A 1 624 ? -10.75 -3.359 -4.328 1 89.88 624 VAL A N 1
ATOM 5218 C CA . VAL A 1 624 ? -10.422 -4.703 -3.867 1 89.88 624 VAL A CA 1
ATOM 5219 C C . VAL A 1 624 ? -10.883 -5.734 -4.895 1 89.88 624 VAL A C 1
ATOM 5221 O O . VAL A 1 624 ? -10.141 -6.664 -5.227 1 89.88 624 VAL A O 1
ATOM 5224 N N . TRP A 1 625 ? -12.016 -5.543 -5.465 1 84.19 625 TRP A N 1
ATOM 5225 C CA . TRP A 1 625 ? -12.547 -6.461 -6.469 1 84.19 625 TRP A CA 1
ATOM 5226 C C . TRP A 1 625 ? -11.719 -6.406 -7.75 1 84.19 625 TRP A C 1
ATOM 5228 O O . TRP A 1 625 ? -11.43 -7.438 -8.359 1 84.19 625 TRP A O 1
ATOM 5238 N N . TYR A 1 626 ? -11.414 -5.242 -8.133 1 86.56 626 TYR A N 1
ATOM 5239 C CA . TYR A 1 626 ? -10.625 -5.094 -9.352 1 86.56 626 TYR A CA 1
ATOM 5240 C C . TYR A 1 626 ? -9.297 -5.82 -9.234 1 86.56 626 TYR A C 1
ATOM 5242 O O . TYR A 1 626 ? -8.852 -6.473 -10.18 1 86.56 626 TYR A O 1
ATOM 5250 N N . TYR A 1 627 ? -8.648 -5.691 -8.086 1 88.56 627 TYR A N 1
ATOM 5251 C CA . TYR A 1 627 ? -7.383 -6.375 -7.844 1 88.56 627 TYR A CA 1
ATOM 5252 C C . TYR A 1 627 ? -7.543 -7.883 -7.984 1 88.56 627 TYR A C 1
ATOM 5254 O O . TYR A 1 627 ? -6.703 -8.547 -8.602 1 88.56 627 TYR A O 1
ATOM 5262 N N . SER A 1 628 ? -8.57 -8.43 -7.5 1 83.38 628 SER A N 1
ATOM 5263 C CA . SER A 1 628 ? -8.805 -9.867 -7.523 1 83.38 628 SER A CA 1
ATOM 5264 C C . SER A 1 628 ? -9.117 -10.359 -8.938 1 83.38 628 SER A C 1
ATOM 5266 O O . SER A 1 628 ? -8.609 -11.391 -9.367 1 83.38 628 SER A O 1
ATOM 5268 N N . TYR A 1 629 ? -9.812 -9.578 -9.672 1 83.12 629 TYR A N 1
ATOM 5269 C CA . TYR A 1 629 ? -10.297 -10.047 -10.961 1 83.12 629 TYR A CA 1
ATOM 5270 C C . TYR A 1 629 ? -9.242 -9.867 -12.039 1 83.12 629 TYR A C 1
ATOM 5272 O O . TYR A 1 629 ? -9.234 -10.594 -13.039 1 83.12 629 TYR A O 1
ATOM 5280 N N . GLN A 1 630 ? -8.414 -8.969 -11.82 1 86.75 630 GLN A N 1
ATOM 5281 C CA . GLN A 1 630 ? -7.387 -8.734 -12.828 1 86.75 630 GLN A CA 1
ATOM 5282 C C . GLN A 1 630 ? -6.152 -9.602 -12.562 1 86.75 630 GLN A C 1
ATOM 5284 O O . GLN A 1 630 ? -5.227 -9.633 -13.383 1 86.75 630 GLN A O 1
ATOM 5289 N N . SER A 1 631 ? -6.16 -10.312 -11.492 1 87.25 631 SER A N 1
ATOM 5290 C CA . SER A 1 631 ? -4.992 -11.102 -11.109 1 87.25 631 SER A CA 1
ATOM 5291 C C . SER A 1 631 ? -4.828 -12.32 -12.016 1 87.25 631 SER A C 1
ATOM 5293 O O . SER A 1 631 ? -5.801 -13.008 -12.328 1 87.25 631 SER A O 1
ATOM 5295 N N . ARG A 1 632 ? -3.59 -12.555 -12.469 1 89.88 632 ARG A N 1
ATOM 5296 C CA . ARG A 1 632 ? -3.254 -13.688 -13.328 1 89.88 632 ARG A CA 1
ATOM 5297 C C . ARG A 1 632 ? -2.605 -14.812 -12.523 1 89.88 632 ARG A C 1
ATOM 5299 O O . ARG A 1 632 ? -2.594 -15.969 -12.961 1 89.88 632 ARG A O 1
ATOM 5306 N N . GLU A 1 633 ? -2.047 -14.398 -11.391 1 88.25 633 GLU A N 1
ATOM 5307 C CA . GLU A 1 633 ? -1.336 -15.352 -10.539 1 88.25 633 GLU A CA 1
ATOM 5308 C C . GLU A 1 633 ? -2.041 -15.531 -9.203 1 88.25 633 GLU A C 1
ATOM 5310 O O . GLU A 1 633 ? -2.822 -14.672 -8.781 1 88.25 633 GLU A O 1
ATOM 5315 N N . LEU A 1 634 ? -1.751 -16.656 -8.594 1 87.94 634 LEU A N 1
ATOM 5316 C CA . LEU A 1 634 ? -2.273 -16.891 -7.254 1 87.94 634 LEU A CA 1
ATOM 5317 C C . LEU A 1 634 ? -1.491 -16.078 -6.223 1 87.94 634 LEU A C 1
ATOM 5319 O O . LEU A 1 634 ? -0.37 -15.648 -6.488 1 87.94 634 LEU A O 1
ATOM 5323 N N . HIS A 1 635 ? -2.098 -15.883 -5.152 1 86.44 635 HIS A N 1
ATOM 5324 C CA . HIS A 1 635 ? -1.465 -15.078 -4.113 1 86.44 635 HIS A CA 1
ATOM 5325 C C . HIS A 1 635 ? -1.313 -15.867 -2.82 1 86.44 635 HIS A C 1
ATOM 5327 O O . HIS A 1 635 ? -2.195 -16.656 -2.457 1 86.44 635 HIS A O 1
ATOM 5333 N N . THR A 1 636 ? -0.183 -15.625 -2.174 1 86.12 636 THR A N 1
ATOM 5334 C CA . THR A 1 636 ? 0.084 -16.266 -0.89 1 86.12 636 THR A CA 1
ATOM 5335 C C . THR A 1 636 ? -0.713 -15.594 0.225 1 86.12 636 THR A C 1
ATOM 5337 O O . THR A 1 636 ? -0.825 -14.367 0.266 1 86.12 636 THR A O 1
ATOM 5340 N N . ILE A 1 637 ? -1.246 -16.438 1.109 1 84.25 637 ILE A N 1
ATOM 5341 C CA . ILE A 1 637 ? -2.029 -15.93 2.229 1 84.25 637 ILE A CA 1
ATOM 5342 C C . ILE A 1 637 ? -1.193 -15.969 3.506 1 84.25 637 ILE A C 1
ATOM 5344 O O . ILE A 1 637 ? -0.812 -17.047 3.969 1 84.25 637 ILE A O 1
ATOM 5348 N N . SER A 1 638 ? -0.791 -14.914 3.928 1 87.69 638 SER A N 1
ATOM 5349 C CA . SER A 1 638 ? -0.067 -14.719 5.18 1 87.69 638 SER A CA 1
ATOM 5350 C C . SER A 1 638 ? -0.381 -13.352 5.793 1 87.69 638 SER A C 1
ATOM 5352 O O . SER A 1 638 ? -0.97 -12.492 5.137 1 87.69 638 SER A O 1
ATOM 5354 N N . HIS A 1 639 ? -0.145 -13.188 7.051 1 88.69 639 HIS A N 1
ATOM 5355 C CA . HIS A 1 639 ? -0.383 -11.906 7.699 1 88.69 639 HIS A CA 1
ATOM 5356 C C . HIS A 1 639 ? 0.45 -10.797 7.059 1 88.69 639 HIS A C 1
ATOM 5358 O O . HIS A 1 639 ? -0.035 -9.68 6.867 1 88.69 639 HIS A O 1
ATOM 5364 N N . TYR A 1 640 ? 1.69 -11.086 6.73 1 91.12 640 TYR A N 1
ATOM 5365 C CA . TYR A 1 640 ? 2.549 -10.102 6.078 1 91.12 640 TYR A CA 1
ATOM 5366 C C . TYR A 1 640 ? 1.949 -9.648 4.754 1 91.12 640 TYR A C 1
ATOM 5368 O O . TYR A 1 640 ? 1.858 -8.445 4.488 1 91.12 640 TYR A O 1
ATOM 5376 N N . ASN A 1 641 ? 1.564 -10.648 3.926 1 90.69 641 ASN A N 1
ATOM 5377 C CA . ASN A 1 641 ? 1.023 -10.32 2.611 1 90.69 641 ASN A CA 1
ATOM 5378 C C . ASN A 1 641 ? -0.303 -9.578 2.721 1 90.69 641 ASN A C 1
ATOM 5380 O O . ASN A 1 641 ? -0.616 -8.734 1.881 1 90.69 641 ASN A O 1
ATOM 5384 N N . SER A 1 642 ? -1.078 -9.891 3.771 1 90.75 642 SER A N 1
ATOM 5385 C CA . SER A 1 642 ? -2.334 -9.18 3.982 1 90.75 642 SER A CA 1
ATOM 5386 C C . SER A 1 642 ? -2.088 -7.703 4.273 1 90.75 642 SER A C 1
ATOM 5388 O O . SER A 1 642 ? -2.752 -6.836 3.705 1 90.75 642 SER A O 1
ATOM 5390 N N . ILE A 1 643 ? -1.165 -7.438 5.141 1 93.81 643 ILE A N 1
ATOM 5391 C CA . ILE A 1 643 ? -0.838 -6.055 5.469 1 93.81 643 ILE A CA 1
ATOM 5392 C C . ILE A 1 643 ? -0.287 -5.348 4.23 1 93.81 643 ILE A C 1
ATOM 5394 O O . ILE A 1 643 ? -0.592 -4.176 3.992 1 93.81 643 ILE A O 1
ATOM 5398 N N . PHE A 1 644 ? 0.5 -6.051 3.504 1 94.38 644 PHE A N 1
ATOM 5399 C CA . PHE A 1 644 ? 1.048 -5.504 2.27 1 94.38 644 PHE A CA 1
ATOM 5400 C C . PHE A 1 644 ? -0.07 -5.109 1.31 1 94.38 644 PHE A C 1
ATOM 5402 O O . PHE A 1 644 ? -0.05 -4.016 0.743 1 94.38 644 PHE A O 1
ATOM 5409 N N . ARG A 1 645 ? -1.053 -5.949 1.137 1 93.81 645 ARG A N 1
ATOM 5410 C CA . ARG A 1 645 ? -2.17 -5.672 0.239 1 93.81 645 ARG A CA 1
ATOM 5411 C C . ARG A 1 645 ? -3.018 -4.516 0.759 1 93.81 645 ARG A C 1
ATOM 5413 O O . ARG A 1 645 ? -3.566 -3.742 -0.025 1 93.81 645 ARG A O 1
ATOM 5420 N N . ILE A 1 646 ? -3.113 -4.406 2.061 1 95.81 646 ILE A N 1
ATOM 5421 C CA . ILE A 1 646 ? -3.828 -3.275 2.645 1 95.81 646 ILE A CA 1
ATOM 5422 C C . ILE A 1 646 ? -3.186 -1.967 2.189 1 95.81 646 ILE A C 1
ATOM 5424 O O . ILE A 1 646 ? -3.885 -0.999 1.882 1 95.81 646 ILE A O 1
ATOM 5428 N N . GLY A 1 647 ? -1.841 -1.993 2.104 1 96.94 647 GLY A N 1
ATOM 5429 C CA . GLY A 1 647 ? -1.151 -0.812 1.609 1 96.94 647 GLY A CA 1
ATOM 5430 C C . GLY A 1 647 ? -1.51 -0.466 0.177 1 96.94 647 GLY A C 1
ATOM 5431 O O . GLY A 1 647 ? -1.807 0.69 -0.133 1 96.94 647 GLY A O 1
ATOM 5432 N N . GLY A 1 648 ? -1.516 -1.425 -0.692 1 96.56 648 GLY A N 1
ATOM 5433 C CA . GLY A 1 648 ? -1.878 -1.207 -2.084 1 96.56 648 GLY A CA 1
ATOM 5434 C C . GLY A 1 648 ? -3.314 -0.753 -2.262 1 96.56 648 GLY A C 1
ATOM 5435 O O . GLY A 1 648 ? -3.584 0.203 -2.99 1 96.56 648 GLY A O 1
ATOM 5436 N N . HIS A 1 649 ? -4.23 -1.37 -1.534 1 96.44 649 HIS A N 1
ATOM 5437 C CA . HIS A 1 649 ? -5.645 -1.024 -1.632 1 96.44 649 HIS A CA 1
ATOM 5438 C C . HIS A 1 649 ? -5.914 0.365 -1.062 1 96.44 649 HIS A C 1
ATOM 5440 O O . HIS A 1 649 ? -6.754 1.102 -1.58 1 96.44 649 HIS A O 1
ATOM 5446 N N . THR A 1 650 ? -5.227 0.658 0.001 1 97.5 650 THR A N 1
ATOM 5447 C CA . THR A 1 650 ? -5.395 1.983 0.588 1 97.5 650 THR A CA 1
ATOM 5448 C C . THR A 1 650 ? -4.941 3.066 -0.384 1 97.5 650 THR A C 1
ATOM 5450 O O . THR A 1 650 ? -5.629 4.07 -0.57 1 97.5 650 THR A O 1
ATOM 5453 N N . LEU A 1 651 ? -3.818 2.865 -1.022 1 97 651 LEU A N 1
ATOM 5454 C CA . LEU A 1 651 ? -3.309 3.84 -1.981 1 97 651 LEU A CA 1
ATOM 5455 C C . LEU A 1 651 ? -4.305 4.062 -3.113 1 97 651 LEU A C 1
ATOM 5457 O O . LEU A 1 651 ? -4.656 5.207 -3.42 1 97 651 LEU A O 1
ATOM 5461 N N . PHE A 1 652 ? -4.82 3.014 -3.691 1 97.12 652 PHE A N 1
ATOM 5462 C CA . PHE A 1 652 ? -5.758 3.135 -4.801 1 97.12 652 PHE A CA 1
ATOM 5463 C C . PHE A 1 652 ? -7.078 3.729 -4.328 1 97.12 652 PHE A C 1
ATOM 5465 O O . PHE A 1 652 ? -7.719 4.488 -5.055 1 97.12 652 PHE A O 1
ATOM 5472 N N . SER A 1 653 ? -7.484 3.369 -3.131 1 97.69 653 SER A N 1
ATOM 5473 C CA . SER A 1 653 ? -8.719 3.926 -2.596 1 97.69 653 SER A CA 1
ATOM 5474 C C . SER A 1 653 ? -8.602 5.43 -2.373 1 97.69 653 SER A C 1
ATOM 5476 O O . SER A 1 653 ? -9.555 6.176 -2.6 1 97.69 653 SER A O 1
ATOM 5478 N N . ILE A 1 654 ? -7.441 5.855 -1.938 1 97.19 654 ILE A N 1
ATOM 5479 C CA . ILE A 1 654 ? -7.207 7.281 -1.735 1 97.19 654 ILE A CA 1
ATOM 5480 C C . ILE A 1 654 ? -7.195 8 -3.082 1 97.19 654 ILE A C 1
ATOM 5482 O O . ILE A 1 654 ? -7.805 9.062 -3.232 1 97.19 654 ILE A O 1
ATOM 5486 N N . ILE A 1 655 ? -6.59 7.41 -4.082 1 96.88 655 ILE A N 1
ATOM 5487 C CA . ILE A 1 655 ? -6.484 8.031 -5.395 1 96.88 655 ILE A CA 1
ATOM 5488 C C . ILE A 1 655 ? -7.871 8.156 -6.023 1 96.88 655 ILE A C 1
ATOM 5490 O O . ILE A 1 655 ? -8.289 9.25 -6.41 1 96.88 655 ILE A O 1
ATOM 5494 N N . PHE A 1 656 ? -8.625 7.074 -6.039 1 97.25 656 PHE A N 1
ATOM 5495 C CA . PHE A 1 656 ? -9.945 7.098 -6.66 1 97.25 656 PHE A CA 1
ATOM 5496 C C . PHE A 1 656 ? -10.945 7.848 -5.785 1 97.25 656 PHE A C 1
ATOM 5498 O O . PHE A 1 656 ? -11.898 8.438 -6.293 1 97.25 656 PHE A O 1
ATOM 5505 N N . GLY A 1 657 ? -10.711 7.762 -4.461 1 98 657 GLY A N 1
ATOM 5506 C CA . GLY A 1 657 ? -11.523 8.578 -3.572 1 98 657 GLY A CA 1
ATOM 5507 C C . GLY A 1 657 ? -11.336 10.062 -3.785 1 98 657 GLY A C 1
ATOM 5508 O O . GLY A 1 657 ? -12.305 10.828 -3.752 1 98 657 GLY A O 1
ATOM 5509 N N . TYR A 1 658 ? -10.125 10.492 -4.047 1 97.44 658 TYR A N 1
ATOM 5510 C CA . TYR A 1 658 ? -9.828 11.898 -4.32 1 97.44 658 TYR A CA 1
ATOM 5511 C C . TYR A 1 658 ? -10.5 12.352 -5.609 1 97.44 658 TYR A C 1
ATOM 5513 O O . TYR A 1 658 ? -11.086 13.438 -5.664 1 97.44 658 TYR A O 1
ATOM 5521 N N . ILE A 1 659 ? -10.445 11.523 -6.609 1 97.75 659 ILE A N 1
ATOM 5522 C CA . ILE A 1 659 ? -11.078 11.852 -7.883 1 97.75 659 ILE A CA 1
ATOM 5523 C C . ILE A 1 659 ? -12.586 11.969 -7.691 1 97.75 659 ILE A C 1
ATOM 5525 O O . ILE A 1 659 ? -13.211 12.906 -8.188 1 97.75 659 ILE A O 1
ATOM 5529 N N . LEU A 1 660 ? -13.109 11.062 -6.969 1 98.06 660 LEU A N 1
ATOM 5530 C CA . LEU A 1 660 ? -14.539 11.094 -6.68 1 98.06 660 LEU A CA 1
ATOM 5531 C C . LEU A 1 660 ? -14.906 12.344 -5.883 1 98.06 660 LEU A C 1
ATOM 5533 O O . LEU A 1 660 ? -15.961 12.945 -6.117 1 98.06 660 LEU A O 1
ATOM 5537 N N . TYR A 1 661 ? -14.07 12.727 -4.977 1 98 661 TYR A N 1
ATOM 5538 C CA . TYR A 1 661 ? -14.289 13.891 -4.129 1 98 661 TYR A CA 1
ATOM 5539 C C . TYR A 1 661 ? -14.312 15.172 -4.961 1 98 661 TYR A C 1
ATOM 5541 O O . TYR A 1 661 ? -15.234 15.984 -4.832 1 98 661 TYR A O 1
ATOM 5549 N N . VAL A 1 662 ? -13.43 15.352 -5.914 1 97.75 662 VAL A N 1
ATOM 5550 C CA . VAL A 1 662 ? -13.281 16.609 -6.645 1 97.75 662 VAL A CA 1
ATOM 5551 C C . VAL A 1 662 ? -14.32 16.688 -7.758 1 97.75 662 VAL A C 1
ATOM 5553 O O . VAL A 1 662 ? -14.805 17.766 -8.086 1 97.75 662 VAL A O 1
ATOM 5556 N N . LEU A 1 663 ? -14.719 15.57 -8.25 1 97.94 663 LEU A N 1
ATOM 5557 C CA . LEU A 1 663 ? -15.625 15.586 -9.391 1 97.94 663 LEU A CA 1
ATOM 5558 C C . LEU A 1 663 ? -17.078 15.633 -8.93 1 97.94 663 LEU A C 1
ATOM 5560 O O . LEU A 1 663 ? -17.938 16.219 -9.602 1 97.94 663 LEU A O 1
ATOM 5564 N N . PHE A 1 664 ? -17.391 15 -7.789 1 98.06 664 PHE A N 1
ATOM 5565 C CA . PHE A 1 664 ? -18.797 14.812 -7.453 1 98.06 664 PHE A CA 1
ATOM 5566 C C . PHE A 1 664 ? -19.109 15.359 -6.062 1 98.06 664 PHE A C 1
ATOM 5568 O O . PHE A 1 664 ? -19.984 16.203 -5.898 1 98.06 664 PHE A O 1
ATOM 5575 N N . GLU A 1 665 ? -18.359 14.969 -5.094 1 97.62 665 GLU A N 1
ATOM 5576 C CA . GLU A 1 665 ? -18.703 15.242 -3.705 1 97.62 665 GLU A CA 1
ATOM 5577 C C . GLU A 1 665 ? -18.578 16.734 -3.387 1 97.62 665 GLU A C 1
ATOM 5579 O O . GLU A 1 665 ? -19.547 17.359 -2.957 1 97.62 665 GLU A O 1
ATOM 5584 N N . ALA A 1 666 ? -17.391 17.312 -3.609 1 97.31 666 ALA A N 1
ATOM 5585 C CA . ALA A 1 666 ? -17.141 18.703 -3.248 1 97.31 666 ALA A CA 1
ATOM 5586 C C . ALA A 1 666 ? -18.047 19.641 -4.035 1 97.31 666 ALA A C 1
ATOM 5588 O O . ALA A 1 666 ? -18.688 20.516 -3.453 1 97.31 666 ALA A O 1
ATOM 5589 N N . PRO A 1 667 ? -18.156 19.5 -5.344 1 96.5 667 PRO A N 1
ATOM 5590 C CA . PRO A 1 667 ? -19.031 20.406 -6.09 1 96.5 667 PRO A CA 1
ATOM 5591 C C . PRO A 1 667 ? -20.484 20.344 -5.617 1 96.5 667 PRO A C 1
ATOM 5593 O O . PRO A 1 667 ? -21.156 21.375 -5.539 1 96.5 667 PRO A O 1
ATOM 5596 N N . SER A 1 668 ? -20.953 19.141 -5.375 1 95.38 668 SER A N 1
ATOM 5597 C CA . SER A 1 668 ? -22.328 18.984 -4.926 1 95.38 668 SER A CA 1
ATOM 5598 C C . SER A 1 668 ? -22.562 19.703 -3.6 1 95.38 668 SER A C 1
ATOM 5600 O O . SER A 1 668 ? -23.594 20.359 -3.416 1 95.38 668 SER A O 1
ATOM 5602 N N . VAL A 1 669 ? -21.688 19.547 -2.688 1 94.31 669 VAL A N 1
ATOM 5603 C CA . VAL A 1 669 ? -21.797 20.203 -1.39 1 94.31 669 VAL A CA 1
ATOM 5604 C C . VAL A 1 669 ? -21.75 21.719 -1.57 1 94.31 669 VAL A C 1
ATOM 5606 O O . VAL A 1 669 ? -22.531 22.453 -0.945 1 94.31 669 VAL A O 1
ATOM 5609 N N . ASN A 1 670 ? -20.891 22.203 -2.436 1 94.44 670 ASN A N 1
ATOM 5610 C CA . ASN A 1 670 ? -20.75 23.625 -2.691 1 94.44 670 ASN A CA 1
ATOM 5611 C C . ASN A 1 670 ? -22.016 24.203 -3.33 1 94.44 670 ASN A C 1
ATOM 5613 O O . ASN A 1 670 ? -22.484 25.281 -2.949 1 94.44 670 ASN A O 1
ATOM 5617 N N . ILE A 1 671 ? -22.578 23.5 -4.23 1 91.19 671 ILE A N 1
ATOM 5618 C CA . ILE A 1 671 ? -23.766 23.953 -4.922 1 91.19 671 ILE A CA 1
ATOM 5619 C C . ILE A 1 671 ? -24.953 23.984 -3.949 1 91.19 671 ILE A C 1
ATOM 5621 O O . ILE A 1 671 ? -25.766 24.906 -3.994 1 91.19 671 ILE A O 1
ATOM 5625 N N . CYS A 1 672 ? -25.031 23.016 -3.1 1 90.31 672 CYS A N 1
ATOM 5626 C CA . CYS A 1 672 ? -26.094 22.969 -2.107 1 90.31 672 CYS A CA 1
ATOM 5627 C C . CYS A 1 672 ? -26 24.141 -1.142 1 90.31 672 CYS A C 1
ATOM 5629 O O . CYS A 1 672 ? -27.016 24.719 -0.746 1 90.31 672 CYS A O 1
ATOM 5631 N N . LYS A 1 673 ? -24.812 24.516 -0.813 1 88.5 673 LYS A N 1
ATOM 5632 C CA . LYS A 1 673 ? -24.594 25.656 0.08 1 88.5 673 LYS A CA 1
ATOM 5633 C C . LYS A 1 673 ? -25.047 26.953 -0.575 1 88.5 673 LYS A C 1
ATOM 5635 O O . LYS A 1 673 ? -25.641 27.812 0.08 1 88.5 673 LYS A O 1
ATOM 5640 N N . ILE A 1 674 ? -24.766 27.062 -1.816 1 87.31 674 ILE A N 1
ATOM 5641 C CA . ILE A 1 674 ? -25.125 28.266 -2.549 1 87.31 674 ILE A CA 1
ATOM 5642 C C . ILE A 1 674 ? -26.641 28.312 -2.754 1 87.31 674 ILE A C 1
ATOM 5644 O O . ILE A 1 674 ? -27.266 29.359 -2.59 1 87.31 674 ILE A O 1
ATOM 5648 N N . ALA A 1 675 ? -27.172 27.188 -3.039 1 84.81 675 ALA A N 1
ATOM 5649 C CA . ALA A 1 675 ? -28.594 27.109 -3.357 1 84.81 675 ALA A CA 1
ATOM 5650 C C . ALA A 1 675 ? -29.453 27.344 -2.111 1 84.81 675 ALA A C 1
ATOM 5652 O O . ALA A 1 675 ? -30.5 27.984 -2.182 1 84.81 675 ALA A O 1
ATOM 5653 N N . PHE A 1 676 ? -28.984 26.953 -0.979 1 80.19 676 PHE A N 1
ATOM 5654 C CA . PHE A 1 676 ? -29.828 27.016 0.213 1 80.19 676 PHE A CA 1
ATOM 5655 C C . PHE A 1 676 ? -29.359 28.125 1.152 1 80.19 676 PHE A C 1
ATOM 5657 O O . PHE A 1 676 ? -29.969 28.344 2.205 1 80.19 676 PHE A O 1
ATOM 5664 N N . LYS A 1 677 ? -28.094 28.859 1.058 1 67.38 677 LYS A N 1
ATOM 5665 C CA . LYS A 1 677 ? -27.672 30.047 1.807 1 67.38 677 LYS A CA 1
ATOM 5666 C C . LYS A 1 677 ? -28.672 31.188 1.623 1 67.38 677 LYS A C 1
ATOM 5668 O O . LYS A 1 677 ? -28.922 31.953 2.557 1 67.38 677 LYS A O 1
ATOM 5673 N N . ARG A 1 678 ? -29.156 31.516 0.512 1 54.53 678 ARG A N 1
ATOM 5674 C CA . ARG A 1 678 ? -29.922 32.719 0.148 1 54.53 678 ARG A CA 1
ATOM 5675 C C . ARG A 1 678 ? -31.219 32.781 0.953 1 54.53 678 ARG A C 1
ATOM 5677 O O . ARG A 1 678 ? -31.688 33.875 1.278 1 54.53 678 ARG A O 1
ATOM 5684 N N . ASN A 1 679 ? -31.719 31.766 1.419 1 48.53 679 ASN A N 1
ATOM 5685 C CA . ASN A 1 679 ? -33.031 31.922 2.018 1 48.53 679 ASN A CA 1
ATOM 5686 C C . ASN A 1 679 ? -32.938 32.375 3.471 1 48.53 679 ASN A C 1
ATOM 5688 O O . ASN A 1 679 ? -33.938 32.812 4.047 1 48.53 679 ASN A O 1
ATOM 5692 N N . VAL A 1 680 ? -31.781 32.281 4.117 1 46.56 680 VAL A N 1
ATOM 5693 C CA . VAL A 1 680 ? -31.672 32.719 5.5 1 46.56 680 VAL A CA 1
ATOM 5694 C C . VAL A 1 680 ? -31.578 34.25 5.539 1 46.56 680 VAL A C 1
ATOM 5696 O O . VAL A 1 680 ? -32.156 34.906 6.426 1 46.56 680 VAL A O 1
ATOM 5699 N N . ARG A 1 681 ? -30.953 35 4.613 1 43.84 681 ARG A N 1
ATOM 5700 C CA . ARG A 1 681 ? -30.859 36.469 4.602 1 43.84 681 ARG A CA 1
ATOM 5701 C C . ARG A 1 681 ? -32.219 37.094 4.375 1 43.84 681 ARG A C 1
ATOM 5703 O O . ARG A 1 681 ? -32.531 38.188 4.91 1 43.84 681 ARG A O 1
ATOM 5710 N N . GLN A 1 682 ? -33.031 36.406 3.662 1 43.91 682 GLN A N 1
ATOM 5711 C CA . GLN A 1 682 ? -34.312 37.031 3.385 1 43.91 682 GLN A CA 1
ATOM 5712 C C . GLN A 1 682 ? -35.219 36.938 4.594 1 43.91 682 GLN A C 1
ATOM 5714 O O . GLN A 1 682 ? -36.031 37.844 4.828 1 43.91 682 GLN A O 1
ATOM 5719 N N . THR A 1 683 ? -35 35.875 5.355 1 41.72 683 THR A N 1
ATOM 5720 C CA . THR A 1 683 ? -35.938 35.781 6.477 1 41.72 683 THR A CA 1
ATOM 5721 C C . THR A 1 683 ? -35.531 36.781 7.582 1 41.72 683 THR A C 1
ATOM 5723 O O . THR A 1 683 ? -36.406 37.219 8.344 1 41.72 683 THR A O 1
ATOM 5726 N N . ILE A 1 684 ? -34.281 37.062 7.723 1 42.31 684 ILE A N 1
ATOM 5727 C CA . ILE A 1 684 ? -33.906 38.031 8.734 1 42.31 684 ILE A CA 1
ATOM 5728 C C . ILE A 1 684 ? -34.375 39.406 8.32 1 42.31 684 ILE A C 1
ATOM 5730 O O . ILE A 1 684 ? -34.812 40.219 9.156 1 42.31 684 ILE A O 1
ATOM 5734 N N . LYS A 1 685 ? -34.344 39.75 7.016 1 42.62 685 LYS A N 1
ATOM 5735 C CA . LYS A 1 685 ? -34.844 41.062 6.59 1 42.62 685 LYS A CA 1
ATOM 5736 C C . LYS A 1 685 ? -36.344 41.188 6.793 1 42.62 685 LYS A C 1
ATOM 5738 O O . LYS A 1 685 ? -36.844 42.281 7.039 1 42.62 685 LYS A O 1
ATOM 5743 N N . SER A 1 686 ? -37.031 40.125 6.652 1 41.06 686 SER A N 1
ATOM 5744 C CA . SER A 1 686 ? -38.469 40.281 6.762 1 41.06 686 SER A CA 1
ATOM 5745 C C . SER A 1 686 ? -38.875 40.469 8.219 1 41.06 686 SER A C 1
ATOM 5747 O O . SER A 1 686 ? -39.938 41.031 8.484 1 41.06 686 SER A O 1
ATOM 5749 N N . SER A 1 687 ? -38.062 39.875 9.172 1 39.22 687 SER A N 1
ATOM 5750 C CA . SER A 1 687 ? -38.5 40.062 10.547 1 39.22 687 SER A CA 1
ATOM 5751 C C . SER A 1 687 ? -38.219 41.469 11.039 1 39.22 687 SER A C 1
ATOM 5753 O O . SER A 1 687 ? -38.719 41.875 12.094 1 39.22 687 SER A O 1
ATOM 5755 N N . SER A 1 688 ? -37.188 42.125 10.43 1 39.72 688 SER A N 1
ATOM 5756 C CA . SER A 1 688 ? -36.875 43.469 10.93 1 39.72 688 SER A CA 1
ATOM 5757 C C . SER A 1 688 ? -37.969 44.469 10.5 1 39.72 688 SER A C 1
ATOM 5759 O O . SER A 1 688 ? -38 45.594 10.992 1 39.72 688 SER A O 1
ATOM 5761 N N . ILE A 1 689 ? -38.719 44.125 9.414 1 38.78 689 ILE A N 1
ATOM 5762 C CA . ILE A 1 689 ? -39.562 45.188 8.938 1 38.78 689 ILE A CA 1
ATOM 5763 C C . ILE A 1 689 ? -40.75 45.344 9.883 1 38.78 689 ILE A C 1
ATOM 5765 O O . ILE A 1 689 ? -41.406 46.375 9.914 1 38.78 689 ILE A O 1
ATOM 5769 N N . THR A 1 690 ? -41.188 44.219 10.562 1 36 690 THR A N 1
ATOM 5770 C CA . THR A 1 690 ? -42.5 44.5 11.078 1 36 690 THR A CA 1
ATOM 5771 C C . THR A 1 690 ? -42.438 45.281 12.383 1 36 690 THR A C 1
ATOM 5773 O O . THR A 1 690 ? -43.438 45.781 12.875 1 36 690 THR A O 1
ATOM 5776 N N . SER A 1 691 ? -41.406 45.031 13.312 1 34.91 691 SER A N 1
ATOM 5777 C CA . SER A 1 691 ? -41.781 45.594 14.602 1 34.91 691 SER A CA 1
ATOM 5778 C C . SER A 1 691 ? -41.406 47.094 14.68 1 34.91 691 SER A C 1
ATOM 5780 O O . SER A 1 691 ? -40.219 47.406 14.82 1 34.91 691 SER A O 1
ATOM 5782 N N . ASP A 1 692 ? -42 48 13.969 1 32.78 692 ASP A N 1
ATOM 5783 C CA . ASP A 1 692 ? -41.938 49.438 14.164 1 32.78 692 ASP A CA 1
ATOM 5784 C C . ASP A 1 692 ? -42.344 49.812 15.586 1 32.78 692 ASP A C 1
ATOM 5786 O O . ASP A 1 692 ? -43.406 50.438 15.797 1 32.78 692 ASP A O 1
ATOM 5790 N N . ASP A 1 693 ? -42.312 48.906 16.594 1 31.84 693 ASP A N 1
ATOM 5791 C CA . ASP A 1 693 ? -42.625 49.562 17.859 1 31.84 693 ASP A CA 1
ATOM 5792 C C . ASP A 1 693 ? -41.531 50.562 18.234 1 31.84 693 ASP A C 1
ATOM 5794 O O . ASP A 1 693 ? -40.344 50.25 18.109 1 31.84 693 ASP A O 1
ATOM 5798 N N . PRO A 1 694 ? -41.812 51.969 18.359 1 32.56 694 PRO A N 1
ATOM 5799 C CA . PRO A 1 694 ? -40.969 53.156 18.609 1 32.56 694 PRO A CA 1
ATOM 5800 C C . PRO A 1 694 ? -40 52.938 19.766 1 32.56 694 PRO A C 1
ATOM 5802 O O . PRO A 1 694 ? -39.031 53.719 19.906 1 32.56 694 PRO A O 1
ATOM 5805 N N . ASN A 1 695 ? -40.438 52.312 20.938 1 29.27 695 ASN A N 1
ATOM 5806 C CA . ASN A 1 695 ? -39.75 52.594 22.172 1 29.27 695 ASN A CA 1
ATOM 5807 C C . ASN A 1 695 ? -38.344 52 22.188 1 29.27 695 ASN A C 1
ATOM 5809 O O . ASN A 1 695 ? -37.5 52.438 22.969 1 29.27 695 ASN A O 1
ATOM 5813 N N . ASN A 1 696 ? -38.188 50.656 21.922 1 28.33 696 ASN A N 1
ATOM 5814 C CA . ASN A 1 696 ? -37.031 50.062 22.547 1 28.33 696 ASN A CA 1
ATOM 5815 C C . ASN A 1 696 ? -35.75 50.469 21.812 1 28.33 696 ASN A C 1
ATOM 5817 O O . ASN A 1 696 ? -35.562 50.062 20.656 1 28.33 696 ASN A O 1
ATOM 5821 N N . ASN A 1 697 ? -35.062 51.625 22.141 1 27.3 697 ASN A N 1
ATOM 5822 C CA . ASN A 1 697 ? -33.812 52.312 21.812 1 27.3 697 ASN A CA 1
ATOM 5823 C C . ASN A 1 697 ? -32.625 51.344 21.828 1 27.3 697 ASN A C 1
ATOM 5825 O O . ASN A 1 697 ? -31.5 51.719 21.453 1 27.3 697 ASN A O 1
ATOM 5829 N N . ASN A 1 698 ? -32.625 50.281 22.703 1 26.64 698 ASN A N 1
ATOM 5830 C CA . ASN A 1 698 ? -31.297 49.812 23.125 1 26.64 698 ASN A CA 1
ATOM 5831 C C . ASN A 1 698 ? -30.609 49.031 22 1 26.64 698 ASN A C 1
ATOM 5833 O O . ASN A 1 698 ? -29.625 48.312 22.25 1 26.64 698 ASN A O 1
ATOM 5837 N N . ASN A 1 699 ? -31.172 48.969 20.828 1 26.44 699 ASN A N 1
ATOM 5838 C CA . ASN A 1 699 ? -30.562 48.031 19.875 1 26.44 699 ASN A CA 1
ATOM 5839 C C . ASN A 1 699 ? -29.219 48.562 19.391 1 26.44 699 ASN A C 1
ATOM 5841 O O . ASN A 1 699 ? -28.953 48.562 18.188 1 26.44 699 ASN A O 1
ATOM 5845 N N . GLU A 1 700 ? -28.578 49.531 20.094 1 27.58 700 GLU A N 1
ATOM 5846 C CA . GLU A 1 700 ? -27.328 50.125 19.625 1 27.58 700 GLU A CA 1
ATOM 5847 C C . GLU A 1 700 ? -26.25 49.062 19.5 1 27.58 700 GLU A C 1
ATOM 5849 O O . GLU A 1 700 ? -25.328 49.219 18.688 1 27.58 700 GLU A O 1
ATOM 5854 N N . SER A 1 701 ? -26.266 48.031 20.406 1 27.09 701 SER A N 1
ATOM 5855 C CA . SER A 1 701 ? -25 47.312 20.578 1 27.09 701 SER A CA 1
ATOM 5856 C C . SER A 1 701 ? -24.703 46.438 19.375 1 27.09 701 SER A C 1
ATOM 5858 O O . SER A 1 701 ? -23.547 46.031 19.156 1 27.09 701 SER A O 1
ATOM 5860 N N . ILE A 1 702 ? -25.734 46 18.656 1 28 702 ILE A N 1
ATOM 5861 C CA . ILE A 1 702 ? -25.359 44.969 17.688 1 28 702 ILE A CA 1
ATOM 5862 C C . ILE A 1 702 ? -24.75 45.625 16.453 1 28 702 ILE A C 1
ATOM 5864 O O . ILE A 1 702 ? -24.344 44.938 15.516 1 28 702 ILE A O 1
ATOM 5868 N N . GLU A 1 703 ? -24.797 47.031 16.406 1 28.64 703 GLU A N 1
ATOM 5869 C CA . GLU A 1 703 ? -24.297 47.688 15.211 1 28.64 703 GLU A CA 1
ATOM 5870 C C . GLU A 1 703 ? -22.781 47.531 15.102 1 28.64 703 GLU A C 1
ATOM 5872 O O . GLU A 1 703 ? -22.188 47.938 14.086 1 28.64 703 GLU A O 1
ATOM 5877 N N . LEU A 1 704 ? -22.141 47.312 16.281 1 26.77 704 LEU A N 1
ATOM 5878 C CA . LEU A 1 704 ? -20.703 47.5 16.156 1 26.77 704 LEU A CA 1
ATOM 5879 C C . LEU A 1 704 ? -20.094 46.5 15.164 1 26.77 704 LEU A C 1
ATOM 5881 O O . LEU A 1 704 ? -19.016 46.75 14.617 1 26.77 704 LEU A O 1
ATOM 5885 N N . MET A 1 705 ? -20.594 45.281 15.164 1 26.8 705 MET A N 1
ATOM 5886 C CA . MET A 1 705 ? -19.703 44.375 14.469 1 26.8 705 MET A CA 1
ATOM 5887 C C . MET A 1 705 ? -19.734 44.594 12.961 1 26.8 705 MET A C 1
ATOM 5889 O O . MET A 1 705 ? -18.953 44 12.211 1 26.8 705 MET A O 1
ATOM 5893 N N . ASP A 1 706 ? -20.766 45.312 12.453 1 27.33 706 ASP A N 1
ATOM 5894 C CA . ASP A 1 706 ? -20.844 45.469 11 1 27.33 706 ASP A CA 1
ATOM 5895 C C . ASP A 1 706 ? -19.922 46.562 10.508 1 27.33 706 ASP A C 1
ATOM 5897 O O . ASP A 1 706 ? -20.172 47.156 9.461 1 27.33 706 ASP A O 1
ATOM 5901 N N . LYS A 1 707 ? -19.078 47.094 11.289 1 29.67 707 LYS A N 1
ATOM 5902 C CA . LYS A 1 707 ? -18.297 48.156 10.617 1 29.67 707 LYS A CA 1
ATOM 5903 C C . LYS A 1 707 ? -17.531 47.562 9.43 1 29.67 707 LYS A C 1
ATOM 5905 O O . LYS A 1 707 ? -16.469 46.969 9.602 1 29.67 707 LYS A O 1
ATOM 5910 N N . LYS A 1 708 ? -18.25 47.031 8.43 1 28.5 708 LYS A N 1
ATOM 5911 C CA . LYS A 1 708 ? -17.641 46.875 7.113 1 28.5 708 LYS A CA 1
ATOM 5912 C C . LYS A 1 708 ? -17 48.188 6.633 1 28.5 708 LYS A C 1
ATOM 5914 O O . LYS A 1 708 ? -17.656 49.219 6.609 1 28.5 708 LYS A O 1
ATOM 5919 N N . ASN A 1 709 ? -15.711 48.438 6.871 1 28.12 709 ASN A N 1
ATOM 5920 C CA . ASN A 1 709 ? -14.992 49.406 6.066 1 28.12 709 ASN A CA 1
ATOM 5921 C C . ASN A 1 709 ? -15.414 49.375 4.602 1 28.12 709 ASN A C 1
ATOM 5923 O O . ASN A 1 709 ? -15.234 48.344 3.934 1 28.12 709 ASN A O 1
ATOM 5927 N N . SER A 1 710 ? -16.5 50 4.258 1 28.22 710 SER A N 1
ATOM 5928 C CA . SER A 1 710 ? -16.938 50.281 2.896 1 28.22 710 SER A CA 1
ATOM 5929 C C . SER A 1 710 ? -15.805 50.906 2.074 1 28.22 710 SER A C 1
ATOM 5931 O O . SER A 1 710 ? -15.492 52.094 2.227 1 28.22 710 SER A O 1
ATOM 5933 N N . PHE A 1 711 ? -14.617 50.344 1.864 1 30.8 711 PHE A N 1
ATOM 5934 C CA . PHE A 1 711 ? -13.789 50.812 0.763 1 30.8 711 PHE A CA 1
ATOM 5935 C C . PHE A 1 711 ? -14.602 50.938 -0.521 1 30.8 711 PHE A C 1
ATOM 5937 O O . PHE A 1 711 ? -15.32 50 -0.885 1 30.8 711 PHE A O 1
ATOM 5944 N N . ARG A 1 712 ? -15.008 52.125 -0.903 1 28.98 712 ARG A N 1
ATOM 5945 C CA . ARG A 1 712 ? -15.5 52.469 -2.232 1 28.98 712 ARG A CA 1
ATOM 5946 C C . ARG A 1 712 ? -14.672 51.781 -3.316 1 28.98 712 ARG A C 1
ATOM 5948 O O . ARG A 1 712 ? -13.562 52.219 -3.629 1 28.98 712 ARG A O 1
ATOM 5955 N N . ILE A 1 713 ? -14.633 50.531 -3.363 1 31.89 713 ILE A N 1
ATOM 5956 C CA . ILE A 1 713 ? -14.031 49.875 -4.52 1 31.89 713 ILE A CA 1
ATOM 5957 C C . ILE A 1 713 ? -14.711 50.344 -5.797 1 31.89 713 ILE A C 1
ATOM 5959 O O . ILE A 1 713 ? -15.945 50.312 -5.898 1 31.89 713 ILE A O 1
ATOM 5963 N N . LYS A 1 714 ? -14.023 51.188 -6.555 1 35.12 714 LYS A N 1
ATOM 5964 C CA . LYS A 1 714 ? -14.367 51.438 -7.953 1 35.12 714 LYS A CA 1
ATOM 5965 C C . LYS A 1 714 ? -14.797 50.125 -8.656 1 35.12 714 LYS A C 1
ATOM 5967 O O . LYS A 1 714 ? -14.164 49.094 -8.477 1 35.12 714 LYS A O 1
ATOM 5972 N N . ASN A 1 715 ? -16.047 49.969 -9.078 1 36 715 ASN A N 1
ATOM 5973 C CA . ASN A 1 715 ? -16.844 48.969 -9.773 1 36 715 ASN A CA 1
ATOM 5974 C C . ASN A 1 715 ? -16.109 48.406 -10.992 1 36 715 ASN A C 1
ATOM 5976 O O . ASN A 1 715 ? -16.422 48.781 -12.125 1 36 715 ASN A O 1
ATOM 5980 N N . ASN A 1 716 ? -14.828 48.344 -10.961 1 38.09 716 ASN A N 1
ATOM 5981 C CA . ASN A 1 716 ? -14.344 47.594 -12.125 1 38.09 716 ASN A CA 1
ATOM 5982 C C . ASN A 1 716 ? -14.688 46.125 -12.047 1 38.09 716 ASN A C 1
ATOM 5984 O O . ASN A 1 716 ? -14.219 45.406 -11.148 1 38.09 716 ASN A O 1
ATOM 5988 N N . GLN A 1 717 ? -15.875 45.75 -12.445 1 40.19 717 GLN A N 1
ATOM 5989 C CA . GLN A 1 717 ? -16.328 44.375 -12.508 1 40.19 717 GLN A CA 1
ATOM 5990 C C . GLN A 1 717 ? -15.477 43.531 -13.477 1 40.19 717 GLN A C 1
ATOM 5992 O O . GLN A 1 717 ? -15.188 44 -14.586 1 40.19 717 GLN A O 1
ATOM 5997 N N . CYS A 1 718 ? -14.883 42.656 -13.062 1 46.69 718 CYS A N 1
ATOM 5998 C CA . CYS A 1 718 ? -14.211 41.688 -13.914 1 46.69 718 CYS A CA 1
ATOM 5999 C C . CYS A 1 718 ? -15.195 41.031 -14.891 1 46.69 718 CYS A C 1
ATOM 6001 O O . CYS A 1 718 ? -16.156 40.375 -14.477 1 46.69 718 CYS A O 1
ATOM 6003 N N . LYS A 1 719 ? -15.477 41.625 -16.031 1 39.75 719 LYS A N 1
ATOM 6004 C CA . LYS A 1 719 ? -16.391 41.094 -17.031 1 39.75 719 LYS A CA 1
ATOM 6005 C C . LYS A 1 719 ? -15.805 39.844 -17.703 1 39.75 719 LYS A C 1
ATOM 6007 O O . LYS A 1 719 ? -14.648 39.875 -18.125 1 39.75 719 LYS A O 1
ATOM 6012 N N . LEU A 1 720 ? -16.344 38.781 -17.453 1 41.66 720 LEU A N 1
ATOM 6013 C CA . LEU A 1 720 ? -16.094 37.656 -18.328 1 41.66 720 LEU A CA 1
ATOM 6014 C C . LEU A 1 720 ? -16.562 37.938 -19.75 1 41.66 720 LEU A C 1
ATOM 6016 O O . LEU A 1 720 ? -17.75 38.188 -19.969 1 41.66 720 LEU A O 1
ATOM 6020 N N . ASP A 1 721 ? -15.867 38.688 -20.578 1 33.59 721 ASP A N 1
ATOM 6021 C CA . ASP A 1 721 ? -16.328 38.75 -21.969 1 33.59 721 ASP A CA 1
ATOM 6022 C C . ASP A 1 721 ? -16.406 37.344 -22.578 1 33.59 721 ASP A C 1
ATOM 6024 O O . ASP A 1 721 ? -15.508 36.5 -22.359 1 33.59 721 ASP A O 1
ATOM 6028 N N . MET B 1 1 ? -12.297 -39.688 -1.526 1 43.31 1 MET B N 1
ATOM 6029 C CA . MET B 1 1 ? -10.914 -40.125 -1.325 1 43.31 1 MET B CA 1
ATOM 6030 C C . MET B 1 1 ? -10.375 -40.812 -2.576 1 43.31 1 MET B C 1
ATOM 6032 O O . MET B 1 1 ? -9.242 -40.562 -2.986 1 43.31 1 MET B O 1
ATOM 6036 N N . LYS B 1 2 ? -11.32 -41.531 -3.125 1 45.94 2 LYS B N 1
ATOM 6037 C CA . LYS B 1 2 ? -10.898 -42.25 -4.309 1 45.94 2 LYS B CA 1
ATOM 6038 C C . LYS B 1 2 ? -10.523 -41.312 -5.445 1 45.94 2 LYS B C 1
ATOM 6040 O O . LYS B 1 2 ? -9.539 -41.531 -6.156 1 45.94 2 LYS B O 1
ATOM 6045 N N . ASN B 1 3 ? -11.242 -40.281 -5.355 1 47.44 3 ASN B N 1
ATOM 6046 C CA . ASN B 1 3 ? -11.031 -39.375 -6.484 1 47.44 3 ASN B CA 1
ATOM 6047 C C . ASN B 1 3 ? -9.727 -38.594 -6.344 1 47.44 3 ASN B C 1
ATOM 6049 O O . ASN B 1 3 ? -9 -38.406 -7.324 1 47.44 3 ASN B O 1
ATOM 6053 N N . PHE B 1 4 ? -9.422 -38.219 -5.176 1 50.78 4 PHE B N 1
ATOM 6054 C CA . PHE B 1 4 ? -8.141 -37.562 -4.973 1 50.78 4 PHE B CA 1
ATOM 6055 C C . PHE B 1 4 ? -6.984 -38.5 -5.254 1 50.78 4 PHE B C 1
ATOM 6057 O O . PHE B 1 4 ? -5.973 -38.094 -5.836 1 50.78 4 PHE B O 1
ATOM 6064 N N . ASP B 1 5 ? -7.254 -39.75 -4.949 1 50.69 5 ASP B N 1
ATOM 6065 C CA . ASP B 1 5 ? -6.238 -40.781 -5.184 1 50.69 5 ASP B CA 1
ATOM 6066 C C . ASP B 1 5 ? -5.969 -40.969 -6.676 1 50.69 5 ASP B C 1
ATOM 6068 O O . ASP B 1 5 ? -4.824 -41.156 -7.086 1 50.69 5 ASP B O 1
ATOM 6072 N N . ILE B 1 6 ? -7.074 -40.75 -7.309 1 52.34 6 ILE B N 1
ATOM 6073 C CA . ILE B 1 6 ? -6.918 -40.969 -8.742 1 52.34 6 ILE B CA 1
ATOM 6074 C C . ILE B 1 6 ? -6.059 -39.875 -9.344 1 52.34 6 ILE B C 1
ATOM 6076 O O . ILE B 1 6 ? -5.16 -40.125 -10.148 1 52.34 6 ILE B O 1
ATOM 6080 N N . ILE B 1 7 ? -6.344 -38.719 -8.906 1 51.66 7 ILE B N 1
ATOM 6081 C CA . ILE B 1 7 ? -5.582 -37.594 -9.438 1 51.66 7 ILE B CA 1
ATOM 6082 C C . ILE B 1 7 ? -4.121 -37.719 -9 1 51.66 7 ILE B C 1
ATOM 6084 O O . ILE B 1 7 ? -3.209 -37.531 -9.805 1 51.66 7 ILE B O 1
ATOM 6088 N N . TYR B 1 8 ? -4.055 -38.125 -7.785 1 53.44 8 TYR B N 1
ATOM 6089 C CA . TYR B 1 8 ? -2.713 -38.312 -7.246 1 53.44 8 TYR B CA 1
ATOM 6090 C C . TYR B 1 8 ? -1.991 -39.438 -7.965 1 53.44 8 TYR B C 1
ATOM 6092 O O . TYR B 1 8 ? -0.812 -39.312 -8.305 1 53.44 8 TYR B O 1
ATOM 6100 N N . LEU B 1 9 ? -2.682 -40.438 -8.258 1 53.28 9 LEU B N 1
ATOM 6101 C CA . LEU B 1 9 ? -2.119 -41.594 -8.945 1 53.28 9 LEU B CA 1
ATOM 6102 C C . LEU B 1 9 ? -1.663 -41.219 -10.352 1 53.28 9 LEU B C 1
ATOM 6104 O O . LEU B 1 9 ? -0.642 -41.719 -10.828 1 53.28 9 LEU B O 1
ATOM 6108 N N . PHE B 1 10 ? -2.398 -40.312 -10.844 1 53.12 10 PHE B N 1
ATOM 6109 C CA . PHE B 1 10 ? -2.012 -39.844 -12.172 1 53.12 10 PHE B CA 1
ATOM 6110 C C . PHE B 1 10 ? -0.677 -39.125 -12.125 1 53.12 10 PHE B C 1
ATOM 6112 O O . PHE B 1 10 ? 0.179 -39.312 -12.992 1 53.12 10 PHE B O 1
ATOM 6119 N N . GLY B 1 11 ? -0.542 -38.344 -11.109 1 54.09 11 GLY B N 1
ATOM 6120 C CA . GLY B 1 11 ? 0.735 -37.688 -10.938 1 54.09 11 GLY B CA 1
ATOM 6121 C C . GLY B 1 11 ? 1.889 -38.625 -10.703 1 54.09 11 GLY B C 1
ATOM 6122 O O . GLY B 1 11 ? 2.969 -38.469 -11.273 1 54.09 11 GLY B O 1
ATOM 6123 N N . GLN B 1 12 ? 1.587 -39.719 -9.969 1 54.78 12 GLN B N 1
ATOM 6124 C CA . GLN B 1 12 ? 2.592 -40.719 -9.688 1 54.78 12 GLN B CA 1
ATOM 6125 C C . GLN B 1 12 ? 2.98 -41.469 -10.961 1 54.78 12 GLN B C 1
ATOM 6127 O O . GLN B 1 12 ? 4.156 -41.781 -11.172 1 54.78 12 GLN B O 1
ATOM 6132 N N . GLN B 1 13 ? 2.016 -41.688 -11.734 1 56.91 13 GLN B N 1
ATOM 6133 C CA . GLN B 1 13 ? 2.289 -42.375 -12.992 1 56.91 13 GLN B CA 1
ATOM 6134 C C . GLN B 1 13 ? 3.195 -41.531 -13.898 1 56.91 13 GLN B C 1
ATOM 6136 O O . GLN B 1 13 ? 4.09 -42.062 -14.547 1 56.91 13 GLN B O 1
ATOM 6141 N N . PHE B 1 14 ? 2.955 -40.312 -13.82 1 55.62 14 PHE B N 1
ATOM 6142 C CA . PHE B 1 14 ? 3.807 -39.406 -14.602 1 55.62 14 PHE B CA 1
ATOM 6143 C C . PHE B 1 14 ? 5.254 -39.5 -14.133 1 55.62 14 PHE B C 1
ATOM 6145 O O . PHE B 1 14 ? 6.168 -39.625 -14.953 1 55.62 14 PHE B O 1
ATOM 6152 N N . THR B 1 15 ? 5.379 -39.438 -12.844 1 56.16 15 THR B N 1
ATOM 6153 C CA . THR B 1 15 ? 6.719 -39.469 -12.273 1 56.16 15 THR B CA 1
ATOM 6154 C C . THR B 1 15 ? 7.391 -40.812 -12.602 1 56.16 15 THR B C 1
ATOM 6156 O O . THR B 1 15 ? 8.547 -40.844 -13.016 1 56.16 15 THR B O 1
ATOM 6159 N N . THR B 1 16 ? 6.672 -41.906 -12.508 1 59.25 16 THR B N 1
ATOM 6160 C CA . THR B 1 16 ? 7.238 -43.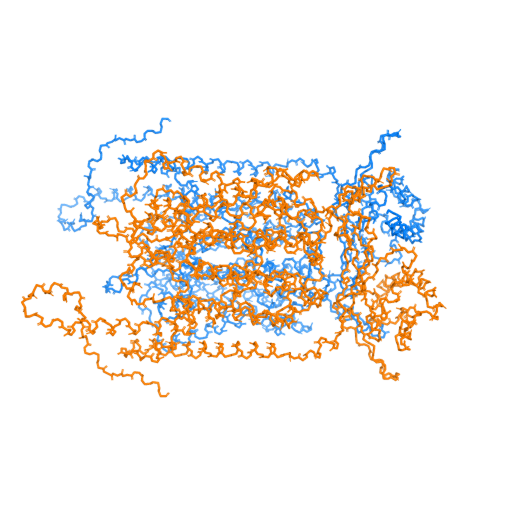219 -12.688 1 59.25 16 THR B CA 1
ATOM 6161 C C . THR B 1 16 ? 7.555 -43.5 -14.164 1 59.25 16 THR B C 1
ATOM 6163 O O . THR B 1 16 ? 8.555 -44.125 -14.484 1 59.25 16 THR B O 1
ATOM 6166 N N . LYS B 1 17 ? 6.754 -42.906 -14.945 1 62.28 17 LYS B N 1
ATOM 6167 C CA . LYS B 1 17 ? 6.918 -43.25 -16.359 1 62.28 17 LYS B CA 1
ATOM 6168 C C . LYS B 1 17 ? 7.949 -42.344 -17.016 1 62.28 17 LYS B C 1
ATOM 6170 O O . LYS B 1 17 ? 8.633 -42.75 -17.969 1 62.28 17 LYS B O 1
ATOM 6175 N N . PHE B 1 18 ? 8.125 -41.219 -16.5 1 61.81 18 PHE B N 1
ATOM 6176 C CA . PHE B 1 18 ? 8.992 -40.281 -17.219 1 61.81 18 PHE B CA 1
ATOM 6177 C C . PHE B 1 18 ? 10.25 -40 -16.422 1 61.81 18 PHE B C 1
ATOM 6179 O O . PHE B 1 18 ? 11.352 -39.969 -16.969 1 61.81 18 PHE B O 1
ATOM 6186 N N . LEU B 1 19 ? 10.102 -39.906 -15.133 1 63.47 19 LEU B N 1
ATOM 6187 C CA . LEU B 1 19 ? 11.258 -39.469 -14.352 1 63.47 19 LEU B CA 1
ATOM 6188 C C . LEU B 1 19 ? 12.094 -40.656 -13.914 1 63.47 19 LEU B C 1
ATOM 6190 O O . LEU B 1 19 ? 13.328 -40.594 -13.898 1 63.47 19 LEU B O 1
ATOM 6194 N N . LYS B 1 20 ? 11.477 -41.781 -13.586 1 68.62 20 LYS B N 1
ATOM 6195 C CA . LYS B 1 20 ? 12.188 -42.969 -13.086 1 68.62 20 LYS B CA 1
ATOM 6196 C C . LYS B 1 20 ? 13.148 -43.5 -14.141 1 68.62 20 LYS B C 1
ATOM 6198 O O . LYS B 1 20 ? 14.305 -43.812 -13.836 1 68.62 20 LYS B O 1
ATOM 6203 N N . PRO B 1 21 ? 12.695 -43.562 -15.391 1 66.5 21 PRO B N 1
ATOM 6204 C CA . PRO B 1 21 ? 13.656 -44.062 -16.375 1 66.5 21 PRO B CA 1
ATOM 6205 C C . PRO B 1 21 ? 14.883 -43.188 -16.531 1 66.5 21 PRO B C 1
ATOM 6207 O O . PRO B 1 21 ? 15.992 -43.688 -16.719 1 66.5 21 PRO B O 1
ATOM 6210 N N . LEU B 1 22 ? 14.648 -41.938 -16.438 1 65.31 22 LEU B N 1
ATOM 6211 C CA . LEU B 1 22 ? 15.766 -41 -16.516 1 65.31 22 LEU B CA 1
ATOM 6212 C C . LEU B 1 22 ? 16.703 -41.188 -15.32 1 65.31 22 LEU B C 1
ATOM 6214 O O . LEU B 1 22 ? 17.922 -41.156 -15.484 1 65.31 22 LEU B O 1
ATOM 6218 N N . TYR B 1 23 ? 16.188 -41.438 -14.219 1 68.19 23 TYR B N 1
ATOM 6219 C CA . TYR B 1 23 ? 16.953 -41.688 -13.008 1 68.19 23 TYR B CA 1
ATOM 6220 C C . TYR B 1 23 ? 17.719 -43 -13.109 1 68.19 23 TYR B C 1
ATOM 6222 O O . TYR B 1 23 ? 18.906 -43.062 -12.773 1 68.19 23 TYR B O 1
ATOM 6230 N N . ASP B 1 24 ? 17.031 -44.031 -13.594 1 72.5 24 ASP B N 1
ATOM 6231 C CA . ASP B 1 24 ? 17.656 -45.344 -13.695 1 72.5 24 ASP B CA 1
ATOM 6232 C C . ASP B 1 24 ? 18.844 -45.312 -14.656 1 72.5 24 ASP B C 1
ATOM 6234 O O . ASP B 1 24 ? 19.859 -45.938 -14.398 1 72.5 24 ASP B O 1
ATOM 6238 N N . GLU B 1 25 ? 18.625 -44.562 -15.633 1 71.25 25 GLU B N 1
ATOM 6239 C CA . GLU B 1 25 ? 19.719 -44.438 -16.594 1 71.25 25 GLU B CA 1
ATOM 6240 C C . GLU B 1 25 ? 20.906 -43.719 -15.969 1 71.25 25 GLU B C 1
ATOM 6242 O O . GLU B 1 25 ? 22.062 -44.031 -16.266 1 71.25 25 GLU B O 1
ATOM 6247 N N . THR B 1 26 ? 20.562 -42.844 -15.125 1 68.75 26 THR B N 1
ATOM 6248 C CA . THR B 1 26 ? 21.594 -42 -14.508 1 68.75 26 THR B CA 1
ATOM 6249 C C . THR B 1 26 ? 22.312 -42.781 -13.406 1 68.75 26 THR B C 1
ATOM 6251 O O . THR B 1 26 ? 23.547 -42.688 -13.273 1 68.75 26 THR B O 1
ATOM 6254 N N . ILE B 1 27 ? 21.641 -43.562 -12.656 1 63.97 27 ILE B N 1
ATOM 6255 C CA . ILE B 1 27 ? 22.203 -44.25 -11.492 1 63.97 27 ILE B CA 1
ATOM 6256 C C . ILE B 1 27 ? 22.953 -45.5 -11.938 1 63.97 27 ILE B C 1
ATOM 6258 O O . ILE B 1 27 ? 23.938 -45.875 -11.305 1 63.97 27 ILE B O 1
ATOM 6262 N N . THR B 1 28 ? 22.406 -46.188 -12.93 1 61.34 28 THR B N 1
ATOM 6263 C CA . THR B 1 28 ? 23.094 -47.375 -13.383 1 61.34 28 THR B CA 1
ATOM 6264 C C . THR B 1 28 ? 24.531 -47.062 -13.82 1 61.34 28 THR B C 1
ATOM 6266 O O . THR B 1 28 ? 25.406 -47.906 -13.766 1 61.34 28 THR B O 1
ATOM 6269 N N . ASP B 1 29 ? 24.672 -45.844 -14.156 1 57.66 29 ASP B N 1
ATOM 6270 C CA . ASP B 1 29 ? 26.047 -45.5 -14.5 1 57.66 29 ASP B CA 1
ATOM 6271 C C . ASP B 1 29 ? 26.828 -45.062 -13.258 1 57.66 29 ASP B C 1
ATOM 6273 O O . ASP B 1 29 ? 27.266 -43.938 -13.156 1 57.66 29 ASP B O 1
ATOM 6277 N N . GLU B 1 30 ? 26.562 -45.688 -12.102 1 54.91 30 GLU B N 1
ATOM 6278 C CA . GLU B 1 30 ? 26.922 -45.5 -10.703 1 54.91 30 GLU B CA 1
ATOM 6279 C C . GLU B 1 30 ? 28.391 -45.094 -10.562 1 54.91 30 GLU B C 1
ATOM 6281 O O . GLU B 1 30 ? 28.734 -44.344 -9.656 1 54.91 30 GLU B O 1
ATOM 6286 N N . HIS B 1 31 ? 29.156 -45.688 -11.398 1 56.09 31 HIS B N 1
ATOM 6287 C CA . HIS B 1 31 ? 30.578 -45.531 -11.117 1 56.09 31 HIS B CA 1
ATOM 6288 C C . HIS B 1 31 ? 31 -44.062 -11.109 1 56.09 31 HIS B C 1
ATOM 6290 O O . HIS B 1 31 ? 31.984 -43.719 -10.461 1 56.09 31 HIS B O 1
ATOM 6296 N N . ASP B 1 32 ? 30.047 -43.219 -11.594 1 62.81 32 ASP B N 1
ATOM 6297 C CA . ASP B 1 32 ? 30.578 -41.875 -11.805 1 62.81 32 ASP B CA 1
ATOM 6298 C C . ASP B 1 32 ? 29.938 -40.875 -10.859 1 62.81 32 ASP B C 1
ATOM 6300 O O . ASP B 1 32 ? 30.328 -39.688 -10.82 1 62.81 32 ASP B O 1
ATOM 6304 N N . LEU B 1 33 ? 28.938 -41.344 -9.977 1 74.81 33 LEU B N 1
ATOM 6305 C CA . LEU B 1 33 ? 28.328 -40.344 -9.086 1 74.81 33 LEU B CA 1
ATOM 6306 C C . LEU B 1 33 ? 28.828 -40.531 -7.656 1 74.81 33 LEU B C 1
ATOM 6308 O O . LEU B 1 33 ? 28.891 -41.656 -7.152 1 74.81 33 LEU B O 1
ATOM 6312 N N . ASN B 1 34 ? 29.609 -39.656 -7.102 1 81.88 34 ASN B N 1
ATOM 6313 C CA . ASN B 1 34 ? 30.078 -39.656 -5.719 1 81.88 34 ASN B CA 1
ATOM 6314 C C . ASN B 1 34 ? 28.938 -39.344 -4.746 1 81.88 34 ASN B C 1
ATOM 6316 O O . ASN B 1 34 ? 28.875 -38.281 -4.156 1 81.88 34 ASN B O 1
ATOM 6320 N N . LEU B 1 35 ? 27.953 -40.344 -4.668 1 88.38 35 LEU B N 1
ATOM 6321 C CA . LEU B 1 35 ? 26.844 -40.188 -3.738 1 88.38 35 LEU B CA 1
ATOM 6322 C C . LEU B 1 35 ? 27.094 -40.969 -2.447 1 88.38 35 LEU B C 1
ATOM 6324 O O . LEU B 1 35 ? 27.656 -42.062 -2.475 1 88.38 35 LEU B O 1
ATOM 6328 N N . THR B 1 36 ? 26.766 -40.375 -1.334 1 91.31 36 THR B N 1
ATOM 6329 C CA . THR B 1 36 ? 26.781 -41.094 -0.069 1 91.31 36 THR B CA 1
ATOM 6330 C C . THR B 1 36 ? 25.75 -42.219 -0.074 1 91.31 36 THR B C 1
ATOM 6332 O O . THR B 1 36 ? 24.766 -42.156 -0.809 1 91.31 36 THR B O 1
ATOM 6335 N N . LYS B 1 37 ? 25.953 -43.219 0.687 1 90 37 LYS B N 1
ATOM 6336 C CA . LYS B 1 37 ? 25.062 -44.375 0.746 1 90 37 LYS B CA 1
ATOM 6337 C C . LYS B 1 37 ? 23.656 -43.969 1.19 1 90 37 LYS B C 1
ATOM 6339 O O . LYS B 1 37 ? 22.656 -44.5 0.682 1 90 37 LYS B O 1
ATOM 6344 N N . GLU B 1 38 ? 23.609 -43.094 2.129 1 90.88 38 GLU B N 1
ATOM 6345 C CA . GLU B 1 38 ? 22.328 -42.656 2.637 1 90.88 38 GLU B CA 1
ATOM 6346 C C . GLU B 1 38 ? 21.531 -41.938 1.556 1 90.88 38 GLU B C 1
ATOM 6348 O O . GLU B 1 38 ? 20.328 -42.156 1.393 1 90.88 38 GLU B O 1
ATOM 6353 N N . CYS B 1 39 ? 22.188 -41.062 0.833 1 91.56 39 CYS B N 1
ATOM 6354 C CA . CYS B 1 39 ? 21.531 -40.312 -0.235 1 91.56 39 CYS B CA 1
ATOM 6355 C C . CYS B 1 39 ? 21.047 -41.25 -1.342 1 91.56 39 CYS B C 1
ATOM 6357 O O . CYS B 1 39 ? 19.922 -41.125 -1.814 1 91.56 39 CYS B O 1
ATOM 6359 N N . TYR B 1 40 ? 21.922 -42.188 -1.679 1 88.12 40 TYR B N 1
ATOM 6360 C CA . TYR B 1 40 ? 21.578 -43.156 -2.727 1 88.12 40 TYR B CA 1
ATOM 6361 C C . TYR B 1 40 ? 20.344 -43.969 -2.342 1 88.12 40 TYR B C 1
ATOM 6363 O O . TYR B 1 40 ? 19.438 -44.125 -3.15 1 88.12 40 TYR B O 1
ATOM 6371 N N . HIS B 1 41 ? 20.359 -44.406 -1.132 1 87.62 41 HIS B N 1
ATOM 6372 C CA . HIS B 1 41 ? 19.25 -45.25 -0.666 1 87.62 41 HIS B CA 1
ATOM 6373 C C . HIS B 1 41 ? 17.938 -44.438 -0.647 1 87.62 41 HIS B C 1
ATOM 6375 O O . HIS B 1 41 ? 16.906 -44.938 -1.082 1 87.62 41 HIS B O 1
ATOM 6381 N N . SER B 1 42 ? 17.969 -43.281 -0.117 1 89.94 42 SER B N 1
ATOM 6382 C CA . SER B 1 42 ? 16.766 -42.469 -0.023 1 89.94 42 SER B CA 1
ATOM 6383 C C . SER B 1 42 ? 16.234 -42.094 -1.405 1 89.94 42 SER B C 1
ATOM 6385 O O . SER B 1 42 ? 15.031 -42.062 -1.629 1 89.94 42 SER B O 1
ATOM 6387 N N . LEU B 1 43 ? 17.172 -41.812 -2.305 1 87.88 43 LEU B N 1
ATOM 6388 C CA . LEU B 1 43 ? 16.766 -41.469 -3.664 1 87.88 43 LEU B CA 1
ATOM 6389 C C . LEU B 1 43 ? 16.172 -42.688 -4.367 1 87.88 43 LEU B C 1
ATOM 6391 O O . LEU B 1 43 ? 15.188 -42.562 -5.098 1 87.88 43 LEU B O 1
ATOM 6395 N N . GLU B 1 44 ? 16.766 -43.75 -4.133 1 82.94 44 GLU B N 1
ATOM 6396 C CA . GLU B 1 44 ? 16.25 -44.969 -4.723 1 82.94 44 GLU B CA 1
ATOM 6397 C C . GLU B 1 44 ? 14.844 -45.281 -4.215 1 82.94 44 GLU B C 1
ATOM 6399 O O . GLU B 1 44 ? 13.953 -45.656 -4.996 1 82.94 44 GLU B O 1
ATOM 6404 N N . MET B 1 45 ? 14.688 -45.125 -2.967 1 83.44 45 MET B N 1
ATOM 6405 C CA . MET B 1 45 ? 13.367 -45.344 -2.377 1 83.44 45 MET B CA 1
ATOM 6406 C C . MET B 1 45 ? 12.344 -44.344 -2.924 1 83.44 45 MET B C 1
ATOM 6408 O O . MET B 1 45 ? 11.195 -44.719 -3.17 1 83.44 45 MET B O 1
ATOM 6412 N N . MET B 1 46 ? 12.688 -43.125 -3.117 1 84.88 46 MET B N 1
ATOM 6413 C CA . MET B 1 46 ? 11.797 -42.062 -3.605 1 84.88 46 MET B CA 1
ATOM 6414 C C . MET B 1 46 ? 11.328 -42.375 -5.027 1 84.88 46 MET B C 1
ATOM 6416 O O . MET B 1 46 ? 10.156 -42.188 -5.348 1 84.88 46 MET B O 1
ATOM 6420 N N . PHE B 1 47 ? 12.234 -42.906 -5.855 1 78.25 47 PHE B N 1
ATOM 6421 C CA . PHE B 1 47 ? 11.93 -43.125 -7.266 1 78.25 47 PHE B CA 1
ATOM 6422 C C . PHE B 1 47 ? 11.25 -44.469 -7.473 1 78.25 47 PHE B C 1
ATOM 6424 O O . PHE B 1 47 ? 10.422 -44.625 -8.375 1 78.25 47 PHE B O 1
ATOM 6431 N N . THR B 1 48 ? 11.57 -45.438 -6.57 1 74.06 48 THR B N 1
ATOM 6432 C CA . THR B 1 48 ? 11.023 -46.781 -6.734 1 74.06 48 THR B CA 1
ATOM 6433 C C . THR B 1 48 ? 9.648 -46.875 -6.082 1 74.06 48 THR B C 1
ATOM 6435 O O . THR B 1 48 ? 8.789 -47.625 -6.543 1 74.06 48 THR B O 1
ATOM 6438 N N . HIS B 1 49 ? 9.5 -46.125 -4.949 1 74.38 49 HIS B N 1
ATOM 6439 C CA . HIS B 1 49 ? 8.242 -46.188 -4.215 1 74.38 49 HIS B CA 1
ATOM 6440 C C . HIS B 1 49 ? 7.613 -44.781 -4.078 1 74.38 49 HIS B C 1
ATOM 6442 O O . HIS B 1 49 ? 7.48 -44.281 -2.969 1 74.38 49 HIS B O 1
ATOM 6448 N N . PRO B 1 50 ? 7.148 -44.312 -5.188 1 75.44 50 PRO B N 1
ATOM 6449 C CA . PRO B 1 50 ? 6.539 -42.969 -5.145 1 75.44 50 PRO B CA 1
ATOM 6450 C C . PRO B 1 50 ? 5.238 -42.938 -4.344 1 75.44 50 PRO B C 1
ATOM 6452 O O . PRO B 1 50 ? 4.734 -41.875 -4.012 1 75.44 50 PRO B O 1
ATOM 6455 N N . GLU B 1 51 ? 4.723 -44.125 -3.879 1 68.81 51 GLU B N 1
ATOM 6456 C CA . GLU B 1 51 ? 3.475 -44.219 -3.129 1 68.81 51 GLU B CA 1
ATOM 6457 C C . GLU B 1 51 ? 3.691 -43.875 -1.654 1 68.81 51 GLU B C 1
ATOM 6459 O O . GLU B 1 51 ? 2.734 -43.594 -0.929 1 68.81 51 GLU B O 1
ATOM 6464 N N . LEU B 1 52 ? 4.965 -43.969 -1.277 1 71.56 52 LEU B N 1
ATOM 6465 C CA . LEU B 1 52 ? 5.246 -43.562 0.101 1 71.56 52 LEU B CA 1
ATOM 6466 C C . LEU B 1 52 ? 4.832 -42.125 0.358 1 71.56 52 LEU B C 1
ATOM 6468 O O . LEU B 1 52 ? 4.996 -41.281 -0.51 1 71.56 52 LEU B O 1
ATOM 6472 N N . GLU B 1 53 ? 4.359 -41.875 1.469 1 73.69 53 GLU B N 1
ATOM 6473 C CA . GLU B 1 53 ? 3.826 -40.562 1.797 1 73.69 53 GLU B CA 1
ATOM 6474 C C . GLU B 1 53 ? 4.879 -39.469 1.599 1 73.69 53 GLU B C 1
ATOM 6476 O O . GLU B 1 53 ? 4.613 -38.438 0.957 1 73.69 53 GLU B O 1
ATOM 6481 N N . TRP B 1 54 ? 6.051 -39.719 2.244 1 82.19 54 TRP B N 1
ATOM 6482 C CA . TRP B 1 54 ? 7.086 -38.688 2.156 1 82.19 54 TRP B CA 1
ATOM 6483 C C . TRP B 1 54 ? 7.547 -38.5 0.715 1 82.19 54 TRP B C 1
ATOM 6485 O O . TRP B 1 54 ? 7.836 -37.375 0.29 1 82.19 54 TRP B O 1
ATOM 6495 N N . ALA B 1 55 ? 7.59 -39.562 -0.086 1 81.5 55 ALA B N 1
ATOM 6496 C CA . ALA B 1 55 ? 8 -39.469 -1.484 1 81.5 55 ALA B CA 1
ATOM 6497 C C . ALA B 1 55 ? 6.969 -38.719 -2.318 1 81.5 55 ALA B C 1
ATOM 6499 O O . ALA B 1 55 ? 7.324 -37.906 -3.156 1 81.5 55 ALA B O 1
ATOM 6500 N N . SER B 1 56 ? 5.703 -39 -2.062 1 77.5 56 SER B N 1
ATOM 6501 C CA . SER B 1 56 ? 4.629 -38.312 -2.785 1 77.5 56 SER B CA 1
ATOM 6502 C C . SER B 1 56 ? 4.613 -36.812 -2.486 1 77.5 56 SER B C 1
ATOM 6504 O O . SER B 1 56 ? 4.363 -36 -3.377 1 77.5 56 SER B O 1
ATOM 6506 N N . LEU B 1 57 ? 4.836 -36.531 -1.244 1 83.31 57 LEU B N 1
ATOM 6507 C CA . LEU B 1 57 ? 4.859 -35.125 -0.843 1 83.31 57 LEU B CA 1
ATOM 6508 C C . LEU B 1 57 ? 6.051 -34.375 -1.46 1 83.31 57 LEU B C 1
ATOM 6510 O O . LEU B 1 57 ? 5.945 -33.219 -1.839 1 83.31 57 LEU B O 1
ATOM 6514 N N . MET B 1 58 ? 7.16 -35.094 -1.548 1 88.06 58 MET B N 1
ATOM 6515 C CA . MET B 1 58 ? 8.344 -34.5 -2.141 1 88.06 58 MET B CA 1
ATOM 6516 C C . MET B 1 58 ? 8.141 -34.219 -3.629 1 88.06 58 MET B C 1
ATOM 6518 O O . MET B 1 58 ? 8.508 -33.156 -4.133 1 88.06 58 MET B O 1
ATOM 6522 N N . TRP B 1 59 ? 7.461 -35.125 -4.273 1 82.44 59 TRP B N 1
ATOM 6523 C CA . TRP B 1 59 ? 7.156 -34.938 -5.688 1 82.44 59 TRP B CA 1
ATOM 6524 C C . TRP B 1 59 ? 6.145 -33.812 -5.879 1 82.44 59 TRP B C 1
ATOM 6526 O O . TRP B 1 59 ? 6.262 -33.031 -6.812 1 82.44 59 TRP B O 1
ATOM 6536 N N . ASP B 1 60 ? 5.18 -33.781 -5.004 1 81.94 60 ASP B N 1
ATOM 6537 C CA . ASP B 1 60 ? 4.141 -32.75 -5.094 1 81.94 60 ASP B CA 1
ATOM 6538 C C . ASP B 1 60 ? 4.715 -31.359 -4.844 1 81.94 60 ASP B C 1
ATOM 6540 O O . ASP B 1 60 ? 4.273 -30.375 -5.445 1 81.94 60 ASP B O 1
ATOM 6544 N N . ALA B 1 61 ? 5.684 -31.312 -3.979 1 89.94 61 ALA B N 1
ATOM 6545 C CA . ALA B 1 61 ? 6.254 -30.031 -3.586 1 89.94 61 ALA B CA 1
ATOM 6546 C C . ALA B 1 61 ? 7.254 -29.531 -4.625 1 89.94 61 ALA B C 1
ATOM 6548 O O . ALA B 1 61 ? 7.562 -28.344 -4.676 1 89.94 61 ALA B O 1
ATOM 6549 N N . SER B 1 62 ? 7.805 -30.422 -5.438 1 89.88 62 SER B N 1
ATOM 6550 C CA . SER B 1 62 ? 8.82 -30.062 -6.41 1 89.88 62 SER B CA 1
ATOM 6551 C C . SER B 1 62 ? 8.234 -29.219 -7.539 1 89.88 62 SER B C 1
ATOM 6553 O O . SER B 1 62 ? 7.07 -29.391 -7.914 1 89.88 62 SER B O 1
ATOM 6555 N N . GLY B 1 63 ? 9.062 -28.25 -7.969 1 88.81 63 GLY B N 1
ATOM 6556 C CA . GLY B 1 63 ? 8.648 -27.438 -9.109 1 88.81 63 GLY B CA 1
ATOM 6557 C C . GLY B 1 63 ? 8.633 -28.219 -10.414 1 88.81 63 GLY B C 1
ATOM 6558 O O . GLY B 1 63 ? 9.18 -29.328 -10.492 1 88.81 63 GLY B O 1
ATOM 6559 N N . ARG B 1 64 ? 7.906 -27.609 -11.344 1 82.75 64 ARG B N 1
ATOM 6560 C CA . ARG B 1 64 ? 7.867 -28.172 -12.688 1 82.75 64 ARG B CA 1
ATOM 6561 C C . ARG B 1 64 ? 8.766 -27.391 -13.633 1 82.75 64 ARG B C 1
ATOM 6563 O O . ARG B 1 64 ? 8.766 -26.156 -13.625 1 82.75 64 ARG B O 1
ATOM 6570 N N . ILE B 1 65 ? 9.492 -28.062 -14.375 1 77.19 65 ILE B N 1
ATOM 6571 C CA . ILE B 1 65 ? 10.391 -27.391 -15.312 1 77.19 65 ILE B CA 1
ATOM 6572 C C . ILE B 1 65 ? 9.578 -26.609 -16.344 1 77.19 65 ILE B C 1
ATOM 6574 O O . ILE B 1 65 ? 9.922 -25.484 -16.688 1 77.19 65 ILE B O 1
ATOM 6578 N N . ILE B 1 66 ? 8.43 -27.266 -16.719 1 76.62 66 ILE B N 1
ATOM 6579 C CA . ILE B 1 66 ? 7.566 -26.594 -17.688 1 76.62 66 ILE B CA 1
ATOM 6580 C C . ILE B 1 66 ? 6.258 -26.188 -17 1 76.62 66 ILE B C 1
ATOM 6582 O O . ILE B 1 66 ? 5.434 -27.047 -16.672 1 76.62 66 ILE B O 1
ATOM 6586 N N . ARG B 1 67 ? 6.16 -24.969 -16.812 1 79.94 67 ARG B N 1
ATOM 6587 C CA . ARG B 1 67 ? 4.938 -24.391 -16.25 1 79.94 67 ARG B CA 1
ATOM 6588 C C . ARG B 1 67 ? 4.09 -23.766 -17.359 1 79.94 67 ARG B C 1
ATOM 6590 O O . ARG B 1 67 ? 4.594 -23.469 -18.438 1 79.94 67 ARG B O 1
ATOM 6597 N N . PRO B 1 68 ? 2.801 -23.656 -17.031 1 84.5 68 PRO B N 1
ATOM 6598 C CA . PRO B 1 68 ? 2.006 -22.922 -18.031 1 84.5 68 PRO B CA 1
ATOM 6599 C C . PRO B 1 68 ? 2.584 -21.547 -18.359 1 84.5 68 PRO B C 1
ATOM 6601 O O . PRO B 1 68 ? 2.996 -20.812 -17.453 1 84.5 68 PRO B O 1
ATOM 6604 N N . GLY B 1 69 ? 2.654 -21.281 -19.625 1 81.75 69 GLY B N 1
ATOM 6605 C CA . GLY B 1 69 ? 3.213 -20.016 -20.078 1 81.75 69 GLY B CA 1
ATOM 6606 C C . GLY B 1 69 ? 4.723 -20.047 -20.234 1 81.75 69 GLY B C 1
ATOM 6607 O O . GLY B 1 69 ? 5.383 -19.016 -20.156 1 81.75 69 GLY B O 1
ATOM 6608 N N . PHE B 1 70 ? 5.27 -21.234 -20.344 1 78.75 70 PHE B N 1
ATOM 6609 C CA . PHE B 1 70 ? 6.707 -21.406 -20.5 1 78.75 70 PHE B CA 1
ATOM 6610 C C . PHE B 1 70 ? 7.219 -20.672 -21.734 1 78.75 70 PHE B C 1
ATOM 6612 O O . PHE B 1 70 ? 8.25 -20 -21.672 1 78.75 70 PHE B O 1
ATOM 6619 N N . ILE B 1 71 ? 6.434 -20.688 -22.781 1 74.81 71 ILE B N 1
ATOM 6620 C CA . ILE B 1 71 ? 6.836 -20.078 -24.031 1 74.81 71 ILE B CA 1
ATOM 6621 C C . ILE B 1 71 ? 6.738 -18.547 -23.938 1 74.81 71 ILE B C 1
ATOM 6623 O O . ILE B 1 71 ? 7.453 -17.828 -24.625 1 74.81 71 ILE B O 1
ATOM 6627 N N . SER B 1 72 ? 5.898 -18.156 -23.062 1 77.44 72 SER B N 1
ATOM 6628 C CA . SER B 1 72 ? 5.754 -16.719 -22.859 1 77.44 72 SER B CA 1
ATOM 6629 C C . SER B 1 72 ? 6.777 -16.188 -21.859 1 77.44 72 SER B C 1
ATOM 6631 O O . SER B 1 72 ? 6.848 -14.984 -21.609 1 77.44 72 SER B O 1
ATOM 6633 N N . GLY B 1 73 ? 7.594 -17.094 -21.281 1 77.25 73 GLY B N 1
ATOM 6634 C CA . GLY B 1 73 ? 8.688 -16.641 -20.438 1 77.25 73 GLY B CA 1
ATOM 6635 C C . GLY B 1 73 ? 8.484 -16.969 -18.969 1 77.25 73 GLY B C 1
ATOM 6636 O O . GLY B 1 73 ? 9.172 -16.422 -18.109 1 77.25 73 GLY B O 1
ATOM 6637 N N . THR B 1 74 ? 7.461 -17.703 -18.625 1 82.81 74 THR B N 1
ATOM 6638 C CA . THR B 1 74 ? 7.34 -18.188 -17.25 1 82.81 74 THR B CA 1
ATOM 6639 C C . THR B 1 74 ? 8.266 -19.375 -17 1 82.81 74 THR B C 1
ATOM 6641 O O . THR B 1 74 ? 7.824 -20.531 -17.031 1 82.81 74 THR B O 1
ATOM 6644 N N . ILE B 1 75 ? 9.492 -19 -16.641 1 80.06 75 ILE B N 1
ATOM 6645 C CA . ILE B 1 75 ? 10.531 -20.031 -16.641 1 80.06 75 ILE B CA 1
ATOM 6646 C C . ILE B 1 75 ? 10.984 -20.297 -15.211 1 80.06 75 ILE B C 1
ATOM 6648 O O . ILE B 1 75 ? 12.031 -20.922 -14.992 1 80.06 75 ILE B O 1
ATOM 6652 N N . THR B 1 76 ? 10.25 -19.812 -14.273 1 84.62 76 THR B N 1
ATOM 6653 C CA . THR B 1 76 ? 10.57 -20.062 -12.867 1 84.62 76 THR B CA 1
ATOM 6654 C C . THR B 1 76 ? 9.406 -20.734 -12.156 1 84.62 76 THR B C 1
ATOM 6656 O O . THR B 1 76 ? 8.25 -20.359 -12.359 1 84.62 76 THR B O 1
ATOM 6659 N N . ASP B 1 77 ? 9.688 -21.734 -11.445 1 88.75 77 ASP B N 1
ATOM 6660 C CA . ASP B 1 77 ? 8.711 -22.422 -10.609 1 88.75 77 ASP B CA 1
ATOM 6661 C C . ASP B 1 77 ? 9.289 -22.75 -9.234 1 88.75 77 ASP B C 1
ATOM 6663 O O . ASP B 1 77 ? 10.148 -23.641 -9.117 1 88.75 77 ASP B O 1
ATOM 6667 N N . TYR B 1 78 ? 8.805 -22.188 -8.203 1 91.19 78 TYR B N 1
ATOM 6668 C CA . TYR B 1 78 ? 9.344 -22.344 -6.855 1 91.19 78 TYR B CA 1
ATOM 6669 C C . TYR B 1 78 ? 8.727 -23.547 -6.16 1 91.19 78 TYR B C 1
ATOM 6671 O O . TYR B 1 78 ? 9.039 -23.828 -5 1 91.19 78 TYR B O 1
ATOM 6679 N N . GLY B 1 79 ? 7.883 -24.266 -6.879 1 91.94 79 GLY B N 1
ATOM 6680 C CA . GLY B 1 79 ? 7.227 -25.375 -6.188 1 91.94 79 GLY B CA 1
ATOM 6681 C C . GLY B 1 79 ? 6.547 -24.938 -4.902 1 91.94 79 GLY B C 1
ATOM 6682 O O . GLY B 1 79 ? 6.086 -23.797 -4.785 1 91.94 79 GLY B O 1
ATOM 6683 N N . ASP B 1 80 ? 6.25 -25.891 -4.043 1 92 80 ASP B N 1
ATOM 6684 C CA . ASP B 1 80 ? 5.684 -25.578 -2.736 1 92 80 ASP B CA 1
ATOM 6685 C C . ASP B 1 80 ? 6.75 -25.641 -1.646 1 92 80 ASP B C 1
ATOM 6687 O O . ASP B 1 80 ? 6.98 -26.703 -1.06 1 92 80 ASP B O 1
ATOM 6691 N N . TYR B 1 81 ? 7.324 -24.516 -1.324 1 93.25 81 TYR B N 1
ATOM 6692 C CA . TYR B 1 81 ? 8.43 -24.391 -0.384 1 93.25 81 TYR B CA 1
ATOM 6693 C C . TYR B 1 81 ? 8.039 -24.891 1 1 93.25 81 TYR B C 1
ATOM 6695 O O . TYR B 1 81 ? 8.781 -25.641 1.626 1 93.25 81 TYR B O 1
ATOM 6703 N N . ASP B 1 82 ? 6.895 -24.547 1.494 1 90.94 82 ASP B N 1
ATOM 6704 C CA . ASP B 1 82 ? 6.465 -24.859 2.854 1 90.94 82 ASP B CA 1
ATOM 6705 C C . ASP B 1 82 ? 6.129 -26.344 2.994 1 90.94 82 ASP B C 1
ATOM 6707 O O . ASP B 1 82 ? 6.434 -26.969 4.02 1 90.94 82 ASP B O 1
ATOM 6711 N N . GLN B 1 83 ? 5.48 -26.891 1.956 1 89.75 83 GLN B N 1
ATOM 6712 C CA . GLN B 1 83 ? 5.191 -28.312 1.979 1 89.75 83 GLN B CA 1
ATOM 6713 C C . GLN B 1 83 ? 6.477 -29.141 2.055 1 89.75 83 GLN B C 1
ATOM 6715 O O . GLN B 1 83 ? 6.555 -30.109 2.801 1 89.75 83 GLN B O 1
ATOM 6720 N N . CYS B 1 84 ? 7.441 -28.734 1.306 1 94.06 84 CYS B N 1
ATOM 6721 C CA . CYS B 1 84 ? 8.711 -29.453 1.268 1 94.06 84 CYS B CA 1
ATOM 6722 C C . CYS B 1 84 ? 9.391 -29.438 2.633 1 94.06 84 CYS B C 1
ATOM 6724 O O . CYS B 1 84 ? 9.781 -30.484 3.146 1 94.06 84 CYS B O 1
ATOM 6726 N N . LEU B 1 85 ? 9.477 -28.375 3.266 1 93.62 85 LEU B N 1
ATOM 6727 C CA . LEU B 1 85 ? 10.219 -28.234 4.512 1 93.62 85 LEU B CA 1
ATOM 6728 C C . LEU B 1 85 ? 9.445 -28.844 5.676 1 93.62 85 LEU B C 1
ATOM 6730 O O . LEU B 1 85 ? 10.023 -29.188 6.707 1 93.62 85 LEU B O 1
ATOM 6734 N N . ASN B 1 86 ? 8.164 -29.047 5.527 1 89.56 86 ASN B N 1
ATOM 6735 C CA . ASN B 1 86 ? 7.348 -29.578 6.617 1 89.56 86 ASN B CA 1
ATOM 6736 C C . ASN B 1 86 ? 7.316 -31.094 6.602 1 89.56 86 ASN B C 1
ATOM 6738 O O . ASN B 1 86 ? 6.766 -31.719 7.512 1 89.56 86 ASN B O 1
ATOM 6742 N N . ILE B 1 87 ? 7.922 -31.703 5.652 1 90.06 87 ILE B N 1
ATOM 6743 C CA . ILE B 1 87 ? 7.961 -33.156 5.574 1 90.06 87 ILE B CA 1
ATOM 6744 C C . ILE B 1 87 ? 8.859 -33.719 6.68 1 90.06 87 ILE B C 1
ATOM 6746 O O . ILE B 1 87 ? 10.047 -33.406 6.73 1 90.06 87 ILE B O 1
ATOM 6750 N N . ASP B 1 88 ? 8.273 -34.344 7.66 1 88.06 88 ASP B N 1
ATOM 6751 C CA . ASP B 1 88 ? 8.953 -35 8.766 1 88.06 88 ASP B CA 1
ATOM 6752 C C . ASP B 1 88 ? 8.328 -36.344 9.062 1 88.06 88 ASP B C 1
ATOM 6754 O O . ASP B 1 88 ? 7.398 -36.469 9.859 1 88.06 88 ASP B O 1
ATOM 6758 N N . TYR B 1 89 ? 8.812 -37.375 8.375 1 82.25 89 TYR B N 1
ATOM 6759 C CA . TYR B 1 89 ? 8.258 -38.719 8.508 1 82.25 89 TYR B CA 1
ATOM 6760 C C . TYR B 1 89 ? 9.133 -39.562 9.398 1 82.25 89 TYR B C 1
ATOM 6762 O O . TYR B 1 89 ? 10.352 -39.656 9.203 1 82.25 89 TYR B O 1
ATOM 6770 N N . SER B 1 90 ? 8.484 -39.938 10.602 1 78.56 90 SER B N 1
ATOM 6771 C CA . SER B 1 90 ? 9.164 -40.906 11.477 1 78.56 90 SER B CA 1
ATOM 6772 C C . SER B 1 90 ? 8.438 -42.25 11.508 1 78.56 90 SER B C 1
ATOM 6774 O O . SER B 1 90 ? 7.227 -42.281 11.727 1 78.56 90 SER B O 1
ATOM 6776 N N . ASN B 1 91 ? 8.758 -43.281 10.734 1 58.81 91 ASN B N 1
ATOM 6777 C CA . ASN B 1 91 ? 8.148 -44.594 10.867 1 58.81 91 ASN B CA 1
ATOM 6778 C C . ASN B 1 91 ? 8.375 -45.188 12.258 1 58.81 91 ASN B C 1
ATOM 6780 O O . ASN B 1 91 ? 9.516 -45.344 12.695 1 58.81 91 ASN B O 1
ATOM 6784 N N . VAL B 1 92 ? 7.215 -45.188 13.156 1 52.66 92 VAL B N 1
ATOM 6785 C CA . VAL B 1 92 ? 7.242 -45.75 14.492 1 52.66 92 VAL B CA 1
ATOM 6786 C C . VAL B 1 92 ? 7.852 -47.156 14.438 1 52.66 92 VAL B C 1
ATOM 6788 O O . VAL B 1 92 ? 8.594 -47.562 15.344 1 52.66 92 VAL B O 1
ATOM 6791 N N . ASP B 1 93 ? 7.117 -48.062 13.648 1 49.28 93 ASP B N 1
ATOM 6792 C CA . ASP B 1 93 ? 7.445 -49.469 13.82 1 49.28 93 ASP B CA 1
ATOM 6793 C C . ASP B 1 93 ? 8.906 -49.75 13.453 1 49.28 93 ASP B C 1
ATOM 6795 O O . ASP B 1 93 ? 9.445 -50.812 13.789 1 49.28 93 ASP B O 1
ATOM 6799 N N . GLU B 1 94 ? 9.266 -49.375 12.242 1 45.62 94 GLU B N 1
ATOM 6800 C CA . GLU B 1 94 ? 10.625 -49.75 11.867 1 45.62 94 GLU B CA 1
ATOM 6801 C C . GLU B 1 94 ? 11.641 -48.75 12.445 1 45.62 94 GLU B C 1
ATOM 6803 O O . GLU B 1 94 ? 11.297 -47.625 12.781 1 45.62 94 GLU B O 1
ATOM 6808 N N . SER B 1 95 ? 12.984 -49.125 12.367 1 45.25 95 SER B N 1
ATOM 6809 C CA . SER B 1 95 ? 14.188 -48.469 12.875 1 45.25 95 SER B CA 1
ATOM 6810 C C . SER B 1 95 ? 14.125 -46.938 12.664 1 45.25 95 SER B C 1
ATOM 6812 O O . SER B 1 95 ? 13.312 -46.469 11.875 1 45.25 95 SER B O 1
ATOM 6814 N N . ASN B 1 96 ? 15.148 -46 13.211 1 52.69 96 ASN B N 1
ATOM 6815 C CA . ASN B 1 96 ? 15.734 -44.688 13.438 1 52.69 96 ASN B CA 1
ATOM 6816 C C . ASN B 1 96 ? 15.719 -43.844 12.18 1 52.69 96 ASN B C 1
ATOM 6818 O O . ASN B 1 96 ? 16.578 -42.969 11.992 1 52.69 96 ASN B O 1
ATOM 6822 N N . ASN B 1 97 ? 14.805 -44.188 11.102 1 64.62 97 ASN B N 1
ATOM 6823 C CA . ASN B 1 97 ? 15.148 -43.406 9.93 1 64.62 97 ASN B CA 1
ATOM 6824 C C . ASN B 1 97 ? 14.188 -42.25 9.727 1 64.62 97 ASN B C 1
ATOM 6826 O O . ASN B 1 97 ? 13.031 -42.438 9.344 1 64.62 97 ASN B O 1
ATOM 6830 N N . ARG B 1 98 ? 14.32 -41.188 10.375 1 82 98 ARG B N 1
ATOM 6831 C CA . ARG B 1 98 ? 13.641 -39.906 10.164 1 82 98 ARG B CA 1
ATOM 6832 C C . ARG B 1 98 ? 14.023 -39.312 8.82 1 82 98 ARG B C 1
ATOM 6834 O O . ARG B 1 98 ? 15.211 -39.188 8.5 1 82 98 ARG B O 1
ATOM 6841 N N . ILE B 1 99 ? 13 -39.281 7.949 1 88.25 99 ILE B N 1
ATOM 6842 C CA . ILE B 1 99 ? 13.266 -38.688 6.637 1 88.25 99 ILE B CA 1
ATOM 6843 C C . ILE B 1 99 ? 12.719 -37.25 6.578 1 88.25 99 ILE B C 1
ATOM 6845 O O . ILE B 1 99 ? 11.539 -37.031 6.844 1 88.25 99 ILE B O 1
ATOM 6849 N N . GLN B 1 100 ? 13.586 -36.375 6.375 1 93 100 GLN B N 1
ATOM 6850 C CA . GLN B 1 100 ? 13.25 -35 6.121 1 93 100 GLN B CA 1
ATOM 6851 C C . GLN B 1 100 ? 13.578 -34.594 4.688 1 93 100 GLN B C 1
ATOM 6853 O O . GLN B 1 100 ? 14.133 -35.406 3.928 1 93 100 GLN B O 1
ATOM 6858 N N . ALA B 1 101 ? 13.109 -33.438 4.324 1 95.31 101 ALA B N 1
ATOM 6859 C CA . ALA B 1 101 ? 13.312 -33.031 2.943 1 95.31 101 ALA B CA 1
ATOM 6860 C C . ALA B 1 101 ? 14.297 -31.844 2.875 1 95.31 101 ALA B C 1
ATOM 6862 O O . ALA B 1 101 ? 14.523 -31.156 3.873 1 95.31 101 ALA B O 1
ATOM 6863 N N . ARG B 1 102 ? 14.953 -31.734 1.771 1 95 102 ARG B N 1
ATOM 6864 C CA . ARG B 1 102 ? 15.797 -30.609 1.409 1 95 102 ARG B CA 1
ATOM 6865 C C . ARG B 1 102 ? 15.227 -29.859 0.206 1 95 102 ARG B C 1
ATOM 6867 O O . ARG B 1 102 ? 14.938 -30.469 -0.828 1 95 102 ARG B O 1
ATOM 6874 N N . TYR B 1 103 ? 14.977 -28.609 0.436 1 95.25 103 TYR B N 1
ATOM 6875 C CA . TYR B 1 103 ? 14.492 -27.75 -0.637 1 95.25 103 TYR B CA 1
ATOM 6876 C C . TYR B 1 103 ? 15.656 -27.062 -1.348 1 95.25 103 TYR B C 1
ATOM 6878 O O . TYR B 1 103 ? 16.484 -26.406 -0.709 1 95.25 103 TYR B O 1
ATOM 6886 N N . CYS B 1 104 ? 15.75 -27.203 -2.689 1 93.56 104 CYS B N 1
ATOM 6887 C CA . CYS B 1 104 ? 16.797 -26.547 -3.471 1 93.56 104 CYS B CA 1
ATOM 6888 C C . CYS B 1 104 ? 16.219 -25.938 -4.746 1 93.56 104 CYS B C 1
ATOM 6890 O O . CYS B 1 104 ? 15.141 -26.328 -5.191 1 93.56 104 CYS B O 1
ATOM 6892 N N . LEU B 1 105 ? 16.875 -24.953 -5.312 1 90.06 105 LEU B N 1
ATOM 6893 C CA . LEU B 1 105 ? 16.516 -24.359 -6.602 1 90.06 105 LEU B CA 1
ATOM 6894 C C . LEU B 1 105 ? 17.547 -24.75 -7.668 1 90.06 105 LEU B C 1
ATOM 6896 O O . LEU B 1 105 ? 18.734 -24.469 -7.523 1 90.06 105 LEU B O 1
ATOM 6900 N N . MET B 1 106 ? 17.078 -25.391 -8.617 1 88.81 106 MET B N 1
ATOM 6901 C CA . MET B 1 106 ? 17.906 -25.766 -9.75 1 88.81 106 MET B CA 1
ATOM 6902 C C . MET B 1 106 ? 17.828 -24.703 -10.852 1 88.81 106 MET B C 1
ATOM 6904 O O . MET B 1 106 ? 16.734 -24.375 -11.305 1 88.81 106 MET B O 1
ATOM 6908 N N . THR B 1 107 ? 18.906 -24.203 -11.211 1 83.75 107 THR B N 1
ATOM 6909 C CA . THR B 1 107 ? 19 -23.234 -12.289 1 83.75 107 THR B CA 1
ATOM 6910 C C . THR B 1 107 ? 19.609 -23.859 -13.539 1 83.75 107 THR B C 1
ATOM 6912 O O . THR B 1 107 ? 20.719 -24.391 -13.484 1 83.75 107 THR B O 1
ATOM 6915 N N . ILE B 1 108 ? 18.844 -23.797 -14.547 1 79.62 108 ILE B N 1
ATOM 6916 C CA . ILE B 1 108 ? 19.297 -24.312 -15.844 1 79.62 108 ILE B CA 1
ATOM 6917 C C . ILE B 1 108 ? 19.641 -23.141 -16.766 1 79.62 108 ILE B C 1
ATOM 6919 O O . ILE B 1 108 ? 18.766 -22.344 -17.125 1 79.62 108 ILE B O 1
ATOM 6923 N N . ARG B 1 109 ? 20.828 -22.969 -17.047 1 75.19 109 ARG B N 1
ATOM 6924 C CA . ARG B 1 109 ? 21.266 -21.906 -17.938 1 75.19 109 ARG B CA 1
ATOM 6925 C C . ARG B 1 109 ? 21.562 -22.422 -19.344 1 75.19 109 ARG B C 1
ATOM 6927 O O . ARG B 1 109 ? 22.219 -23.453 -19.5 1 75.19 109 ARG B O 1
ATOM 6934 N N . LEU B 1 110 ? 20.938 -21.75 -20.266 1 66.75 110 LEU B N 1
ATOM 6935 C CA . LEU B 1 110 ? 21.219 -22.094 -21.656 1 66.75 110 LEU B CA 1
ATOM 6936 C C . LEU B 1 110 ? 22.594 -21.578 -22.078 1 66.75 110 LEU B C 1
ATOM 6938 O O . LEU B 1 110 ? 23.047 -20.531 -21.594 1 66.75 110 LEU B O 1
ATOM 6942 N N . PRO B 1 111 ? 23.297 -22.484 -22.781 1 62.53 111 PRO B N 1
ATOM 6943 C CA . PRO B 1 111 ? 24.594 -21.984 -23.25 1 62.53 111 PRO B CA 1
ATOM 6944 C C . PRO B 1 111 ? 24.469 -20.672 -24.031 1 62.53 111 PRO B C 1
ATOM 6946 O O . PRO B 1 111 ? 23.641 -20.578 -24.938 1 62.53 111 PRO B O 1
ATOM 6949 N N . ILE B 1 112 ? 24.812 -19.594 -23.438 1 59.5 112 ILE B N 1
ATOM 6950 C CA . ILE B 1 112 ? 24.703 -18.266 -24.031 1 59.5 112 ILE B CA 1
ATOM 6951 C C . ILE B 1 112 ? 25.719 -18.125 -25.172 1 59.5 112 ILE B C 1
ATOM 6953 O O . ILE B 1 112 ? 26.906 -18.328 -24.969 1 59.5 112 ILE B O 1
ATOM 6957 N N . PRO B 1 113 ? 25.141 -18.062 -26.375 1 61.03 113 PRO B N 1
ATOM 6958 C CA . PRO B 1 113 ? 26.109 -17.719 -27.406 1 61.03 113 PRO B CA 1
ATOM 6959 C C . PRO B 1 113 ? 26.828 -16.391 -27.141 1 61.03 113 PRO B C 1
ATOM 6961 O O . PRO B 1 113 ? 26.281 -15.539 -26.422 1 61.03 113 PRO B O 1
ATOM 6964 N N . PRO B 1 114 ? 27.969 -16.25 -27.547 1 57.28 114 PRO B N 1
ATOM 6965 C CA . PRO B 1 114 ? 28.656 -14.969 -27.344 1 57.28 114 PRO B CA 1
ATOM 6966 C C . PRO B 1 114 ? 27.844 -13.781 -27.828 1 57.28 114 PRO B C 1
ATOM 6968 O O . PRO B 1 114 ? 27 -13.93 -28.719 1 57.28 114 PRO B O 1
ATOM 6971 N N . ALA B 1 115 ? 27.766 -12.617 -27.047 1 56.59 115 ALA B N 1
ATOM 6972 C CA . ALA B 1 115 ? 27 -11.398 -27.281 1 56.59 115 ALA B CA 1
ATOM 6973 C C . ALA B 1 115 ? 27.031 -10.992 -28.75 1 56.59 115 ALA B C 1
ATOM 6975 O O . ALA B 1 115 ? 26.078 -10.406 -29.266 1 56.59 115 ALA B O 1
ATOM 6976 N N . ASN B 1 116 ? 28.141 -11.266 -29.484 1 55.62 116 ASN B N 1
ATOM 6977 C CA . ASN B 1 116 ? 28.344 -10.805 -30.859 1 55.62 116 ASN B CA 1
ATOM 6978 C C . ASN B 1 116 ? 27.641 -11.727 -31.859 1 55.62 116 ASN B C 1
ATOM 6980 O O . ASN B 1 116 ? 27.578 -11.422 -33.062 1 55.62 116 ASN B O 1
ATOM 6984 N N . LYS B 1 117 ? 27.109 -12.742 -31.312 1 59.62 117 LYS B N 1
ATOM 6985 C CA . LYS B 1 117 ? 26.531 -13.672 -32.281 1 59.62 117 LYS B CA 1
ATOM 6986 C C . LYS B 1 117 ? 25 -13.555 -32.281 1 59.62 117 LYS B C 1
ATOM 6988 O O . LYS B 1 117 ? 24.359 -13.68 -31.25 1 59.62 117 LYS B O 1
ATOM 6993 N N . ARG B 1 118 ? 24.516 -13 -33.438 1 59.97 118 ARG B N 1
ATOM 6994 C CA . ARG B 1 118 ? 23.078 -12.93 -33.625 1 59.97 118 ARG B CA 1
ATOM 6995 C C . ARG B 1 118 ? 22.484 -14.32 -33.844 1 59.97 118 ARG B C 1
ATOM 6997 O O . ARG B 1 118 ? 23.078 -15.156 -34.531 1 59.97 118 ARG B O 1
ATOM 7004 N N . LEU B 1 119 ? 21.547 -14.703 -32.969 1 61.62 119 LEU B N 1
ATOM 7005 C CA . LEU B 1 119 ? 20.844 -15.961 -33.156 1 61.62 119 LEU B CA 1
ATOM 7006 C C . LEU B 1 119 ? 19.781 -15.836 -34.25 1 61.62 119 LEU B C 1
ATOM 7008 O O . LEU B 1 119 ? 19 -14.883 -34.25 1 61.62 119 LEU B O 1
ATOM 7012 N N . ASN B 1 120 ? 19.953 -16.375 -35.469 1 59.25 120 ASN B N 1
ATOM 7013 C CA . ASN B 1 120 ? 18.969 -16.375 -36.562 1 59.25 120 ASN B CA 1
ATOM 7014 C C . ASN B 1 120 ? 17.891 -17.422 -36.312 1 59.25 120 ASN B C 1
ATOM 7016 O O . ASN B 1 120 ? 18.172 -18.625 -36.312 1 59.25 120 ASN B O 1
ATOM 7020 N N . PHE B 1 121 ? 16.75 -16.922 -35.938 1 57.5 121 PHE B N 1
ATOM 7021 C CA . PHE B 1 121 ? 15.609 -17.812 -35.719 1 57.5 121 PHE B CA 1
ATOM 7022 C C . PHE B 1 121 ? 14.844 -18.031 -37 1 57.5 121 PHE B C 1
ATOM 7024 O O . PHE B 1 121 ? 13.727 -18.562 -37 1 57.5 121 PHE B O 1
ATOM 7031 N N . ASN B 1 122 ? 15.5 -17.578 -38.219 1 56.72 122 ASN B N 1
ATOM 7032 C CA . ASN B 1 122 ? 14.82 -17.719 -39.5 1 56.72 122 ASN B CA 1
ATOM 7033 C C . ASN B 1 122 ? 14.5 -19.188 -39.781 1 56.72 122 ASN B C 1
ATOM 7035 O O . ASN B 1 122 ? 15.367 -20.047 -39.688 1 56.72 122 ASN B O 1
ATOM 7039 N N . LYS B 1 123 ? 13.211 -19.453 -40.062 1 53.72 123 LYS B N 1
ATOM 7040 C CA . LYS B 1 123 ? 12.672 -20.75 -40.5 1 53.72 123 LYS B CA 1
ATOM 7041 C C . LYS B 1 123 ? 12.555 -21.719 -39.312 1 53.72 123 LYS B C 1
ATOM 7043 O O . LYS B 1 123 ? 12.625 -22.938 -39.5 1 53.72 123 LYS B O 1
ATOM 7048 N N . THR B 1 124 ? 12.68 -21.125 -38.125 1 56.78 124 THR B N 1
ATOM 7049 C CA . THR B 1 124 ? 12.406 -21.969 -36.969 1 56.78 124 THR B CA 1
ATOM 7050 C C . THR B 1 124 ? 10.977 -21.766 -36.469 1 56.78 124 THR B C 1
ATOM 7052 O O . THR B 1 124 ? 10.312 -20.797 -36.844 1 56.78 124 THR B O 1
ATOM 7055 N N . ARG B 1 125 ? 10.508 -22.75 -35.781 1 54.22 125 ARG B N 1
ATOM 7056 C CA . ARG B 1 125 ? 9.164 -22.688 -35.219 1 54.22 125 ARG B CA 1
ATOM 7057 C C . ARG B 1 125 ? 9.055 -21.531 -34.219 1 54.22 125 ARG B C 1
ATOM 7059 O O . ARG B 1 125 ? 7.953 -21.156 -33.844 1 54.22 125 ARG B O 1
ATOM 7066 N N . TYR B 1 126 ? 10.32 -20.938 -34.031 1 58 126 TYR B N 1
ATOM 7067 C CA . TYR B 1 126 ? 10.344 -19.859 -33.031 1 58 126 TYR B CA 1
ATOM 7068 C C . TYR B 1 126 ? 10.438 -18.5 -33.719 1 58 126 TYR B C 1
ATOM 7070 O O . TYR B 1 126 ? 10.523 -17.469 -33.031 1 58 126 TYR B O 1
ATOM 7078 N N . GLU B 1 127 ? 10.633 -18.453 -35 1 58.53 127 GLU B N 1
ATOM 7079 C CA . GLU B 1 127 ? 10.914 -17.219 -35.719 1 58.53 127 GLU B CA 1
ATOM 7080 C C . GLU B 1 127 ? 10.023 -16.078 -35.25 1 58.53 127 GLU B C 1
ATOM 7082 O O . GLU B 1 127 ? 10.484 -14.938 -35.125 1 58.53 127 GLU B O 1
ATOM 7087 N N . ASN B 1 128 ? 8.789 -16.359 -34.938 1 53.5 128 ASN B N 1
ATOM 7088 C CA . ASN B 1 128 ? 7.895 -15.258 -34.594 1 53.5 128 ASN B CA 1
ATOM 7089 C C . ASN B 1 128 ? 7.438 -15.336 -33.156 1 53.5 128 ASN B C 1
ATOM 7091 O O . ASN B 1 128 ? 6.367 -14.844 -32.812 1 53.5 128 ASN B O 1
ATOM 7095 N N . ARG B 1 129 ? 8.422 -15.977 -32.469 1 58.22 129 ARG B N 1
ATOM 7096 C CA . ARG B 1 129 ? 8.016 -16.188 -31.094 1 58.22 129 ARG B CA 1
ATOM 7097 C C . ARG B 1 129 ? 8.969 -15.477 -30.125 1 58.22 129 ARG B C 1
ATOM 7099 O O . ARG B 1 129 ? 9.938 -14.844 -30.562 1 58.22 129 ARG B O 1
ATOM 7106 N N . TRP B 1 130 ? 8.578 -15.531 -28.953 1 57.47 130 TRP B N 1
ATOM 7107 C CA . TRP B 1 130 ? 9.273 -14.75 -27.938 1 57.47 130 TRP B CA 1
ATOM 7108 C C . TRP B 1 130 ? 10.773 -15.023 -27.969 1 57.47 130 TRP B C 1
ATOM 7110 O O . TRP B 1 130 ? 11.586 -14.102 -27.844 1 57.47 130 TRP B O 1
ATOM 7120 N N . PRO B 1 131 ? 11.133 -16.281 -28.203 1 57.75 131 PRO B N 1
ATOM 7121 C CA . PRO B 1 131 ? 12.586 -16.484 -28.219 1 57.75 131 PRO B CA 1
ATOM 7122 C C . PRO B 1 131 ? 13.266 -15.727 -29.359 1 57.75 131 PRO B C 1
ATOM 7124 O O . PRO B 1 131 ? 14.383 -15.219 -29.188 1 57.75 131 PRO B O 1
ATOM 7127 N N . SER B 1 132 ? 12.516 -15.664 -30.547 1 59.56 132 SER B N 1
ATOM 7128 C CA . SER B 1 132 ? 13.125 -14.977 -31.672 1 59.56 132 SER B CA 1
ATOM 7129 C C . SER B 1 132 ? 13.195 -13.477 -31.438 1 59.56 132 SER B C 1
ATOM 7131 O O . SER B 1 132 ? 14.172 -12.828 -31.828 1 59.56 132 SER B O 1
ATOM 7133 N N . LYS B 1 133 ? 12.188 -13.062 -30.828 1 58.59 133 LYS B N 1
ATOM 7134 C CA . LYS B 1 133 ? 12.109 -11.617 -30.672 1 58.59 133 LYS B CA 1
ATOM 7135 C C . LYS B 1 133 ? 13.062 -11.125 -29.594 1 58.59 133 LYS B C 1
ATOM 7137 O O . LYS B 1 133 ? 13.711 -10.086 -29.75 1 58.59 133 LYS B O 1
ATOM 7142 N N . TRP B 1 134 ? 13.273 -12.055 -28.688 1 58.91 134 TRP B N 1
ATOM 7143 C CA . TRP B 1 134 ? 13.977 -11.492 -27.531 1 58.91 134 TRP B CA 1
ATOM 7144 C C . TRP B 1 134 ? 15.367 -12.094 -27.391 1 58.91 134 TRP B C 1
ATOM 7146 O O . TRP B 1 134 ? 16.312 -11.422 -26.953 1 58.91 134 TRP B O 1
ATOM 7156 N N . TRP B 1 135 ? 15.5 -13.305 -27.953 1 59.31 135 TRP B N 1
ATOM 7157 C CA . TRP B 1 135 ? 16.812 -13.938 -27.844 1 59.31 135 TRP B CA 1
ATOM 7158 C C . TRP B 1 135 ? 17.781 -13.359 -28.859 1 59.31 135 TRP B C 1
ATOM 7160 O O . TRP B 1 135 ? 19 -13.492 -28.719 1 59.31 135 TRP B O 1
ATOM 7170 N N . ASN B 1 136 ? 17.125 -12.727 -29.766 1 59.91 136 ASN B N 1
ATOM 7171 C CA . ASN B 1 136 ? 18 -12.133 -30.766 1 59.91 136 ASN B CA 1
ATOM 7172 C C . ASN B 1 136 ? 18.719 -10.898 -30.234 1 59.91 136 ASN B C 1
ATOM 7174 O O . ASN B 1 136 ? 19.781 -10.523 -30.734 1 59.91 136 ASN B O 1
ATOM 7178 N N . ASP B 1 137 ? 18.125 -10.422 -29.188 1 60.44 137 ASP B N 1
ATOM 7179 C CA . ASP B 1 137 ? 18.75 -9.25 -28.578 1 60.44 137 ASP B CA 1
ATOM 7180 C C . ASP B 1 137 ? 19.672 -9.648 -27.422 1 60.44 137 ASP B C 1
ATOM 7182 O O . ASP B 1 137 ? 19.219 -10.211 -26.422 1 60.44 137 ASP B O 1
ATOM 7186 N N . PRO B 1 138 ? 21.047 -9.531 -27.688 1 59.44 138 PRO B N 1
ATOM 7187 C CA . PRO B 1 138 ? 22 -9.914 -26.656 1 59.44 138 PRO B CA 1
ATOM 7188 C C . PRO B 1 138 ? 21.688 -9.289 -25.297 1 59.44 138 PRO B C 1
ATOM 7190 O O . PRO B 1 138 ? 22.094 -9.82 -24.25 1 59.44 138 PRO B O 1
ATOM 7193 N N . ARG B 1 139 ? 20.922 -8.32 -25.328 1 61.41 139 ARG B N 1
ATOM 7194 C CA . ARG B 1 139 ? 20.625 -7.578 -24.109 1 61.41 139 ARG B CA 1
ATOM 7195 C C . ARG B 1 139 ? 19.766 -8.414 -23.156 1 61.41 139 ARG B C 1
ATOM 7197 O O . ARG B 1 139 ? 19.812 -8.211 -21.938 1 61.41 139 ARG B O 1
ATOM 7204 N N . TYR B 1 140 ? 19.172 -9.391 -23.766 1 60.94 140 TYR B N 1
ATOM 7205 C CA . TYR B 1 140 ? 18.203 -10.117 -22.953 1 60.94 140 TYR B CA 1
ATOM 7206 C C . TYR B 1 140 ? 18.688 -11.523 -22.641 1 60.94 140 TYR B C 1
ATOM 7208 O O . TYR B 1 140 ? 18.062 -12.25 -21.875 1 60.94 140 TYR B O 1
ATOM 7216 N N . ARG B 1 141 ? 19.766 -11.859 -23.141 1 58.81 141 ARG B N 1
ATOM 7217 C CA . ARG B 1 141 ? 20.25 -13.234 -23.047 1 58.81 141 ARG B CA 1
ATOM 7218 C C . ARG B 1 141 ? 20.609 -13.594 -21.609 1 58.81 141 ARG B C 1
ATOM 7220 O O . ARG B 1 141 ? 20.5 -14.75 -21.203 1 58.81 141 ARG B O 1
ATOM 7227 N N . PHE B 1 142 ? 21.047 -12.633 -20.844 1 54.78 142 PHE B N 1
ATOM 7228 C CA . PHE B 1 142 ? 21.531 -12.914 -19.5 1 54.78 142 PHE B CA 1
ATOM 7229 C C . PHE B 1 142 ? 20.375 -13.289 -18.562 1 54.78 142 PHE B C 1
ATOM 7231 O O . PHE B 1 142 ? 20.578 -13.984 -17.578 1 54.78 142 PHE B O 1
ATOM 7238 N N . TYR B 1 143 ? 19.234 -13 -19.016 1 57.62 143 TYR B N 1
ATOM 7239 C CA . TYR B 1 143 ? 18.109 -13.141 -18.078 1 57.62 143 TYR B CA 1
ATOM 7240 C C . TYR B 1 143 ? 17.422 -14.492 -18.266 1 57.62 143 TYR B C 1
ATOM 7242 O O . TYR B 1 143 ? 16.547 -14.852 -17.469 1 57.62 143 TYR B O 1
ATOM 7250 N N . TYR B 1 144 ? 18.156 -15.305 -19.062 1 62.88 144 TYR B N 1
ATOM 7251 C CA . TYR B 1 144 ? 17.391 -16.5 -19.391 1 62.88 144 TYR B CA 1
ATOM 7252 C C . TYR B 1 144 ? 17.859 -17.688 -18.562 1 62.88 144 TYR B C 1
ATOM 7254 O O . TYR B 1 144 ? 18.828 -18.375 -18.906 1 62.88 144 TYR B O 1
ATOM 7262 N N . ARG B 1 145 ? 17.391 -17.766 -17.375 1 72.69 145 ARG B N 1
ATOM 7263 C CA . ARG B 1 145 ? 17.609 -18.922 -16.516 1 72.69 145 ARG B CA 1
ATOM 7264 C C . ARG B 1 145 ? 16.281 -19.562 -16.125 1 72.69 145 ARG B C 1
ATOM 7266 O O . ARG B 1 145 ? 15.367 -18.891 -15.68 1 72.69 145 ARG B O 1
ATOM 7273 N N . ILE B 1 146 ? 16.234 -20.812 -16.469 1 78.38 146 ILE B N 1
ATOM 7274 C CA . ILE B 1 146 ? 15.086 -21.578 -16.016 1 78.38 146 ILE B CA 1
ATOM 7275 C C . ILE B 1 146 ? 15.312 -22.062 -14.586 1 78.38 146 ILE B C 1
ATOM 7277 O O . ILE B 1 146 ? 16.344 -22.641 -14.281 1 78.38 146 ILE B O 1
ATOM 7281 N N . VAL B 1 147 ? 14.484 -21.703 -13.75 1 84.88 147 VAL B N 1
ATOM 7282 C CA . VAL B 1 147 ? 14.633 -22.062 -12.344 1 84.88 147 VAL B CA 1
ATOM 7283 C C . VAL B 1 147 ? 13.492 -22.984 -11.914 1 84.88 147 VAL B C 1
ATOM 7285 O O . VAL B 1 147 ? 12.32 -22.688 -12.172 1 84.88 147 VAL B O 1
ATOM 7288 N N . SER B 1 148 ? 13.812 -24.094 -11.359 1 87.75 148 SER B N 1
ATOM 7289 C CA . SER B 1 148 ? 12.82 -25.047 -10.844 1 87.75 148 SER B CA 1
ATOM 7290 C C . SER B 1 148 ? 13.203 -25.531 -9.453 1 87.75 148 SER B C 1
ATOM 7292 O O . SER B 1 148 ? 14.375 -25.812 -9.188 1 87.75 148 SER B O 1
ATOM 7294 N N . ALA B 1 149 ? 12.266 -25.609 -8.594 1 93.25 149 ALA B N 1
ATOM 7295 C CA . ALA B 1 149 ? 12.516 -26.094 -7.238 1 93.25 149 ALA B CA 1
ATOM 7296 C C . ALA B 1 149 ? 12.617 -27.625 -7.211 1 93.25 149 ALA B C 1
ATOM 7298 O O . ALA B 1 149 ? 11.93 -28.312 -7.969 1 93.25 149 ALA B O 1
ATOM 7299 N N . LEU B 1 150 ? 13.508 -28.109 -6.34 1 92.88 150 LEU B N 1
ATOM 7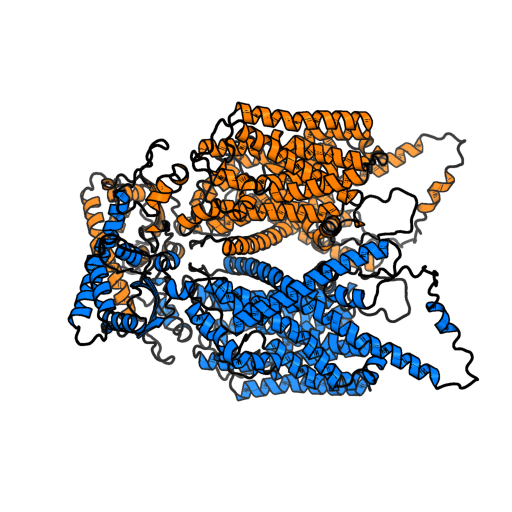300 C CA . LEU B 1 150 ? 13.68 -29.531 -6.086 1 92.88 150 LEU B CA 1
ATOM 7301 C C . LEU B 1 150 ? 13.461 -29.844 -4.609 1 92.88 150 LEU B C 1
ATOM 7303 O O . LEU B 1 150 ? 14.008 -29.172 -3.736 1 92.88 150 LEU B O 1
ATOM 7307 N N . CYS B 1 151 ? 12.555 -30.719 -4.402 1 94.81 151 CYS B N 1
ATOM 7308 C CA . CYS B 1 151 ? 12.344 -31.234 -3.055 1 94.81 151 CYS B CA 1
ATOM 7309 C C . CYS B 1 151 ? 12.836 -32.656 -2.943 1 94.81 151 CYS B C 1
ATOM 7311 O O . CYS B 1 151 ? 12.18 -33.594 -3.445 1 94.81 151 CYS B O 1
ATOM 7313 N N . LEU B 1 152 ? 13.984 -32.875 -2.26 1 94.88 152 LEU B N 1
ATOM 7314 C CA . LEU B 1 152 ? 14.625 -34.188 -2.162 1 94.88 152 LEU B CA 1
ATOM 7315 C C . LEU B 1 152 ? 14.93 -34.531 -0.709 1 94.88 152 LEU B C 1
ATOM 7317 O O . LEU B 1 152 ? 14.805 -33.688 0.177 1 94.88 152 LEU B O 1
ATOM 7321 N N . PRO B 1 153 ? 15.281 -35.75 -0.495 1 93.88 153 PRO B N 1
ATOM 7322 C CA . PRO B 1 153 ? 15.578 -36.125 0.886 1 93.88 153 PRO B CA 1
ATOM 7323 C C . PRO B 1 153 ? 16.766 -35.375 1.469 1 93.88 153 PRO B C 1
ATOM 7325 O O . PRO B 1 153 ? 17.75 -35.125 0.766 1 93.88 153 PRO B O 1
ATOM 7328 N N . SER B 1 154 ? 16.641 -35.062 2.693 1 94.12 154 SER B N 1
ATOM 7329 C CA . SER B 1 154 ? 17.641 -34.219 3.363 1 94.12 154 SER B CA 1
ATOM 7330 C C . SER B 1 154 ? 18.969 -34.969 3.492 1 94.12 154 SER B C 1
ATOM 7332 O O . SER B 1 154 ? 20 -34.375 3.762 1 94.12 154 SER B O 1
ATOM 7334 N N . ASP B 1 155 ? 18.953 -36.281 3.238 1 92.44 155 ASP B N 1
ATOM 7335 C CA . ASP B 1 155 ? 20.172 -37.062 3.279 1 92.44 155 ASP B CA 1
ATOM 7336 C C . ASP B 1 155 ? 21.125 -36.688 2.146 1 92.44 155 ASP B C 1
ATOM 7338 O O . ASP B 1 155 ? 22.312 -36.969 2.199 1 92.44 155 ASP B O 1
ATOM 7342 N N . CYS B 1 156 ? 20.547 -36.094 1.209 1 93.12 156 CYS B N 1
ATOM 7343 C CA . CYS B 1 156 ? 21.359 -35.688 0.067 1 93.12 156 CYS B CA 1
ATOM 7344 C C . CYS B 1 156 ? 21.859 -34.25 0.236 1 93.12 156 CYS B C 1
ATOM 7346 O O . CYS B 1 156 ? 21.062 -33.344 0.472 1 93.12 156 CYS B O 1
ATOM 7348 N N . GLN B 1 157 ? 23.062 -34.094 0.036 1 92.94 157 GLN B N 1
ATOM 7349 C CA . GLN B 1 157 ? 23.641 -32.781 0.136 1 92.94 157 GLN B CA 1
ATOM 7350 C C . GLN B 1 157 ? 23.562 -32.031 -1.194 1 92.94 157 GLN B C 1
ATOM 7352 O O . GLN B 1 157 ? 23.297 -32.656 -2.234 1 92.94 157 GLN B O 1
ATOM 7357 N N . ARG B 1 158 ? 23.797 -30.766 -1.152 1 91.94 158 ARG B N 1
ATOM 7358 C CA . ARG B 1 158 ? 23.688 -29.891 -2.318 1 91.94 158 ARG B CA 1
ATOM 7359 C C . ARG B 1 158 ? 24.547 -30.406 -3.467 1 91.94 158 ARG B C 1
ATOM 7361 O O . ARG B 1 158 ? 24.094 -30.469 -4.609 1 91.94 158 ARG B O 1
ATOM 7368 N N . ASN B 1 159 ? 25.781 -30.766 -3.15 1 91.56 159 ASN B N 1
ATOM 7369 C CA . ASN B 1 159 ? 26.719 -31.203 -4.184 1 91.56 159 ASN B CA 1
ATOM 7370 C C . ASN B 1 159 ? 26.281 -32.5 -4.824 1 91.56 159 ASN B C 1
ATOM 7372 O O . ASN B 1 159 ? 26.469 -32.719 -6.023 1 91.56 159 ASN B O 1
ATOM 7376 N N . GLU B 1 160 ? 25.703 -33.312 -4.086 1 91.94 160 GLU B N 1
ATOM 7377 C CA . GLU B 1 160 ? 25.203 -34.562 -4.602 1 91.94 160 GLU B CA 1
ATOM 7378 C C . GLU B 1 160 ? 24.016 -34.375 -5.527 1 91.94 160 GLU B C 1
ATOM 7380 O O . GLU B 1 160 ? 23.938 -34.969 -6.594 1 91.94 160 GLU B O 1
ATOM 7385 N N . ILE B 1 161 ? 23.203 -33.469 -5.082 1 91.56 161 ILE B N 1
ATOM 7386 C CA . ILE B 1 161 ? 22.031 -33.156 -5.891 1 91.56 161 ILE B CA 1
ATOM 7387 C C . ILE B 1 161 ? 22.469 -32.531 -7.219 1 91.56 161 ILE B C 1
ATOM 7389 O O . ILE B 1 161 ? 21.906 -32.875 -8.273 1 91.56 161 ILE B O 1
ATOM 7393 N N . GLU B 1 162 ? 23.391 -31.641 -7.145 1 91.88 162 GLU B N 1
ATOM 7394 C CA . GLU B 1 162 ? 23.906 -30.984 -8.352 1 91.88 162 GLU B CA 1
ATOM 7395 C C . GLU B 1 162 ? 24.516 -32 -9.312 1 91.88 162 GLU B C 1
ATOM 7397 O O . GLU B 1 162 ? 24.328 -31.906 -10.523 1 91.88 162 GLU B O 1
ATOM 7402 N N . GLN B 1 163 ? 25.203 -32.969 -8.781 1 87.94 163 GLN B N 1
ATOM 7403 C CA . GLN B 1 163 ? 25.812 -34 -9.617 1 87.94 163 GLN B CA 1
ATOM 7404 C C . GLN B 1 163 ? 24.75 -34.875 -10.297 1 87.94 163 GLN B C 1
ATOM 7406 O O . GLN B 1 163 ? 24.859 -35.188 -11.484 1 87.94 163 GLN B O 1
ATOM 7411 N N . VAL B 1 164 ? 23.797 -35.188 -9.539 1 84.75 164 VAL B N 1
ATOM 7412 C CA . VAL B 1 164 ? 22.703 -36 -10.094 1 84.75 164 VAL B CA 1
ATOM 7413 C C . VAL B 1 164 ? 21.984 -35.219 -11.188 1 84.75 164 VAL B C 1
ATOM 7415 O O . VAL B 1 164 ? 21.688 -35.75 -12.258 1 84.75 164 VAL B O 1
ATOM 7418 N N . ALA B 1 165 ? 21.703 -33.969 -10.922 1 85.38 165 ALA B N 1
ATOM 7419 C CA . ALA B 1 165 ? 21 -33.125 -11.883 1 85.38 165 ALA B CA 1
ATOM 7420 C C . ALA B 1 165 ? 21.828 -32.938 -13.156 1 85.38 165 ALA B C 1
ATOM 7422 O O . ALA B 1 165 ? 21.281 -32.969 -14.258 1 85.38 165 ALA B O 1
ATOM 7423 N N . ARG B 1 166 ? 23.125 -32.75 -13.039 1 84.12 166 ARG B N 1
ATOM 7424 C CA . ARG B 1 166 ? 24 -32.562 -14.195 1 84.12 166 ARG B CA 1
ATOM 7425 C C . ARG B 1 166 ? 24.031 -33.844 -15.047 1 84.12 166 ARG B C 1
ATOM 7427 O O . ARG B 1 166 ? 24.094 -33.75 -16.281 1 84.12 166 ARG B O 1
ATOM 7434 N N . LYS B 1 167 ? 23.969 -34.875 -14.422 1 79.94 167 LYS B N 1
ATOM 7435 C CA . LYS B 1 167 ? 23.984 -36.156 -15.156 1 79.94 167 LYS B CA 1
ATOM 7436 C C . LYS B 1 167 ? 22.672 -36.375 -15.883 1 79.94 167 LYS B C 1
ATOM 7438 O O . LYS B 1 167 ? 22.656 -36.906 -17 1 79.94 167 LYS B O 1
ATOM 7443 N N . VAL B 1 168 ? 21.625 -36.031 -15.211 1 74 168 VAL B N 1
ATOM 7444 C CA . VAL B 1 168 ? 20.312 -36.188 -15.812 1 74 168 VAL B CA 1
ATOM 7445 C C . VAL B 1 168 ? 20.203 -35.344 -17.062 1 74 168 VAL B C 1
ATOM 7447 O O . VAL B 1 168 ? 19.625 -35.781 -18.078 1 74 168 VAL B O 1
ATOM 7450 N N . PHE B 1 169 ? 20.844 -34.125 -17.031 1 73.56 169 PHE B N 1
ATOM 7451 C CA . PHE B 1 169 ? 20.719 -33.219 -18.156 1 73.56 169 PHE B CA 1
ATOM 7452 C C . PHE B 1 169 ? 21.984 -33.188 -19 1 73.56 169 PHE B C 1
ATOM 7454 O O . PHE B 1 169 ? 22.203 -32.25 -19.781 1 73.56 169 PHE B O 1
ATOM 7461 N N . LYS B 1 170 ? 22.859 -34.031 -18.859 1 72 170 LYS B N 1
ATOM 7462 C CA . LYS B 1 170 ? 24.156 -34.094 -19.562 1 72 170 LYS B CA 1
ATOM 7463 C C . LYS B 1 170 ? 23.969 -34 -21.062 1 72 170 LYS B C 1
ATOM 7465 O O . LYS B 1 170 ? 24.734 -33.344 -21.766 1 72 170 LYS B O 1
ATOM 7470 N N . ASN B 1 171 ? 22.875 -34.594 -21.516 1 63.28 171 ASN B N 1
ATOM 7471 C CA . ASN B 1 171 ? 22.672 -34.656 -22.953 1 63.28 171 ASN B CA 1
ATOM 7472 C C . ASN B 1 171 ? 22.172 -33.344 -23.531 1 63.28 171 ASN B C 1
ATOM 7474 O O . ASN B 1 171 ? 22.156 -33.156 -24.75 1 63.28 171 ASN B O 1
ATOM 7478 N N . PHE B 1 172 ? 21.859 -32.438 -22.719 1 64.12 172 PHE B N 1
ATOM 7479 C CA . PHE B 1 172 ? 21.266 -31.188 -23.188 1 64.12 172 PHE B CA 1
ATOM 7480 C C . PHE B 1 172 ? 22.281 -30.062 -23.156 1 64.12 172 PHE B C 1
ATOM 7482 O O . PHE B 1 172 ? 22.016 -28.953 -23.625 1 64.12 172 PHE B O 1
ATOM 7489 N N . GLU B 1 173 ? 23.484 -30.188 -22.891 1 67.81 173 GLU B N 1
ATOM 7490 C CA . GLU B 1 173 ? 24.531 -29.188 -22.797 1 67.81 173 GLU B CA 1
ATOM 7491 C C . GLU B 1 173 ? 24.109 -28 -21.938 1 67.81 173 GLU B C 1
ATOM 7493 O O . GLU B 1 173 ? 24.359 -26.844 -22.297 1 67.81 173 GLU B O 1
ATOM 7498 N N . PHE B 1 174 ? 23.203 -28.25 -20.984 1 72.62 174 PHE B N 1
ATOM 7499 C CA . PHE B 1 174 ? 22.781 -27.219 -20.047 1 72.62 174 PHE B CA 1
ATOM 7500 C C . PHE B 1 174 ? 23.812 -27.078 -18.922 1 72.62 174 PHE B C 1
ATOM 7502 O O . PHE B 1 174 ? 24.469 -28.047 -18.547 1 72.62 174 PHE B O 1
ATOM 7509 N N . ASN B 1 175 ? 24 -25.828 -18.578 1 77.94 175 ASN B N 1
ATOM 7510 C CA . ASN B 1 175 ? 24.719 -25.609 -17.328 1 77.94 175 ASN B CA 1
ATOM 7511 C C . ASN B 1 175 ? 23.766 -25.625 -16.125 1 77.94 175 ASN B C 1
ATOM 7513 O O . ASN B 1 175 ? 22.906 -24.766 -16.016 1 77.94 175 ASN B O 1
ATOM 7517 N N . ILE B 1 176 ? 23.953 -26.625 -15.336 1 85.19 176 ILE B N 1
ATOM 7518 C CA . ILE B 1 176 ? 23.031 -26.797 -14.211 1 85.19 176 ILE B CA 1
ATOM 7519 C C . ILE B 1 176 ? 23.719 -26.375 -12.914 1 85.19 176 ILE B C 1
ATOM 7521 O O . ILE B 1 176 ? 24.844 -26.797 -12.641 1 85.19 176 ILE B O 1
ATOM 7525 N N . GLU B 1 177 ? 23.062 -25.531 -12.195 1 86.25 177 GLU B N 1
ATOM 7526 C CA . GLU B 1 177 ? 23.516 -25.125 -10.875 1 86.25 177 GLU B CA 1
ATOM 7527 C C . GLU B 1 177 ? 22.406 -25.281 -9.836 1 86.25 177 GLU B C 1
ATOM 7529 O O . GLU B 1 177 ? 21.234 -25.016 -10.133 1 86.25 177 GLU B O 1
ATOM 7534 N N . VAL B 1 178 ? 22.734 -25.891 -8.742 1 90.31 178 VAL B N 1
ATOM 7535 C CA . VAL B 1 178 ? 21.797 -26.016 -7.637 1 90.31 178 VAL B CA 1
ATOM 7536 C C . VAL B 1 178 ? 22.141 -25 -6.543 1 90.31 178 VAL B C 1
ATOM 7538 O O . VAL B 1 178 ? 23.281 -24.953 -6.082 1 90.31 178 VAL B O 1
ATOM 7541 N N . GLU B 1 179 ? 21.125 -24.219 -6.289 1 83.94 179 GLU B N 1
ATOM 7542 C CA . GLU B 1 179 ? 21.359 -23.141 -5.332 1 83.94 179 GLU B CA 1
ATOM 7543 C C . GLU B 1 179 ? 20.234 -23.078 -4.293 1 83.94 179 GLU B C 1
ATOM 7545 O O . GLU B 1 179 ? 19.234 -23.797 -4.398 1 83.94 179 GLU B O 1
ATOM 7550 N N . ALA B 1 180 ? 20.438 -22.344 -3.143 1 84.44 180 ALA B N 1
ATOM 7551 C CA . ALA B 1 180 ? 19.438 -21.969 -2.15 1 84.44 180 ALA B CA 1
ATOM 7552 C C . ALA B 1 180 ? 18.828 -23.203 -1.48 1 84.44 180 ALA B C 1
ATOM 7554 O O . ALA B 1 180 ? 17.594 -23.312 -1.376 1 84.44 180 ALA B O 1
ATOM 7555 N N . CYS B 1 181 ? 19.641 -24.141 -1.15 1 91 181 CYS B N 1
ATOM 7556 C CA . CYS B 1 181 ? 19.141 -25.328 -0.497 1 91 181 CYS B CA 1
ATOM 7557 C C . CYS B 1 181 ? 18.859 -25.078 0.979 1 91 181 CYS B C 1
ATOM 7559 O O . CYS B 1 181 ? 19.641 -24.391 1.65 1 91 181 CYS B O 1
ATOM 7561 N N . GLN B 1 182 ? 17.766 -25.516 1.446 1 90.81 182 GLN B N 1
ATOM 7562 C CA . GLN B 1 182 ? 17.344 -25.312 2.826 1 90.81 182 GLN B CA 1
ATOM 7563 C C . GLN B 1 182 ? 16.719 -26.578 3.408 1 90.81 182 GLN B C 1
ATOM 7565 O O . GLN B 1 182 ? 16.094 -27.344 2.689 1 90.81 182 GLN B O 1
ATOM 7570 N N . THR B 1 183 ? 16.969 -26.828 4.641 1 91.88 183 THR B N 1
ATOM 7571 C CA . THR B 1 183 ? 16.328 -27.906 5.379 1 91.88 183 THR B CA 1
ATOM 7572 C C . THR B 1 183 ? 15.609 -27.359 6.613 1 91.88 183 THR B C 1
ATOM 7574 O O . THR B 1 183 ? 15.914 -26.266 7.078 1 91.88 183 THR B O 1
ATOM 7577 N N . ARG B 1 184 ? 14.617 -28.062 7.027 1 89.25 184 ARG B N 1
ATOM 7578 C CA . ARG B 1 184 ? 13.883 -27.688 8.227 1 89.25 184 ARG B CA 1
ATOM 7579 C C . ARG B 1 184 ? 14.812 -27.594 9.43 1 89.25 184 ARG B C 1
ATOM 7581 O O . ARG B 1 184 ? 14.719 -26.656 10.227 1 89.25 184 ARG B O 1
ATOM 7588 N N . ASN B 1 185 ? 15.742 -28.453 9.578 1 84.5 185 ASN B N 1
ATOM 7589 C CA . ASN B 1 185 ? 16.672 -28.5 10.703 1 84.5 185 ASN B CA 1
ATOM 7590 C C . ASN B 1 185 ? 17.594 -27.281 10.719 1 84.5 185 ASN B C 1
ATOM 7592 O O . ASN B 1 185 ? 17.891 -26.734 11.789 1 84.5 185 ASN B O 1
ATOM 7596 N N . GLU B 1 186 ? 18 -26.984 9.523 1 81.56 186 GLU B N 1
ATOM 7597 C CA . GLU B 1 186 ? 18.844 -25.812 9.43 1 81.56 186 GLU B CA 1
ATOM 7598 C C . GLU B 1 186 ? 18.094 -24.547 9.828 1 81.56 186 GLU B C 1
ATOM 7600 O O . GLU B 1 186 ? 18.672 -23.625 10.406 1 81.56 186 GLU B O 1
ATOM 7605 N N . GLN B 1 187 ? 16.844 -24.516 9.562 1 79.69 187 GLN B N 1
ATOM 7606 C CA . GLN B 1 187 ? 16.016 -23.359 9.906 1 79.69 187 GLN B CA 1
ATOM 7607 C C . GLN B 1 187 ? 15.742 -23.312 11.406 1 79.69 187 GLN B C 1
ATOM 7609 O O . GLN B 1 187 ? 15.727 -22.234 12.008 1 79.69 187 GLN B O 1
ATOM 7614 N N . GLU B 1 188 ? 15.484 -24.422 11.984 1 78.62 188 GLU B N 1
ATOM 7615 C CA . GLU B 1 188 ? 15.148 -24.5 13.398 1 78.62 188 GLU B CA 1
ATOM 7616 C C . GLU B 1 188 ? 16.391 -24.344 14.273 1 78.62 188 GLU B C 1
ATOM 7618 O O . GLU B 1 188 ? 16.312 -23.875 15.406 1 78.62 188 GLU B O 1
ATOM 7623 N N . SER B 1 189 ? 17.484 -24.812 13.75 1 74 189 SER B N 1
ATOM 7624 C CA . SER B 1 189 ? 18.719 -24.781 14.539 1 74 189 SER B CA 1
ATOM 7625 C C . SER B 1 189 ? 19.469 -23.469 14.352 1 74 189 SER B C 1
ATOM 7627 O O . SER B 1 189 ? 20.625 -23.344 14.758 1 74 189 SER B O 1
ATOM 7629 N N . MET B 1 190 ? 18.844 -22.625 13.773 1 70.5 190 MET B N 1
ATOM 7630 C CA . MET B 1 190 ? 19.562 -21.391 13.523 1 70.5 190 MET B CA 1
ATOM 7631 C C . MET B 1 190 ? 19.938 -20.703 14.836 1 70.5 190 MET B C 1
ATOM 7633 O O . MET B 1 190 ? 19.078 -20.391 15.656 1 70.5 190 MET B O 1
ATOM 7637 N N . SER B 1 191 ? 21.266 -20.891 15.156 1 80.06 191 SER B N 1
ATOM 7638 C CA . SER B 1 191 ? 21.797 -20.125 16.281 1 80.06 191 SER B CA 1
ATOM 7639 C C . SER B 1 191 ? 22.047 -18.672 15.914 1 80.06 191 SER B C 1
ATOM 7641 O O . SER B 1 191 ? 22.375 -18.375 14.758 1 80.06 191 SER B O 1
ATOM 7643 N N . PHE B 1 192 ? 21.703 -17.828 16.797 1 86.12 192 PHE B N 1
ATOM 7644 C CA . PHE B 1 192 ? 21.922 -16.406 16.578 1 86.12 192 PHE B CA 1
ATOM 7645 C C . PHE B 1 192 ? 23.406 -16.094 16.438 1 86.12 192 PHE B C 1
ATOM 7647 O O . PHE B 1 192 ? 24.219 -16.547 17.25 1 86.12 192 PHE B O 1
ATOM 7654 N N . ASP B 1 193 ? 23.812 -15.508 15.352 1 87.12 193 ASP B N 1
ATOM 7655 C CA . ASP B 1 193 ? 25.188 -15.055 15.188 1 87.12 193 ASP B CA 1
ATOM 7656 C C . ASP B 1 193 ? 25.453 -13.805 16.016 1 87.12 193 ASP B C 1
ATOM 7658 O O . ASP B 1 193 ? 24.547 -13.281 16.672 1 87.12 193 ASP B O 1
ATOM 7662 N N . PHE B 1 194 ? 26.672 -13.367 16.047 1 89.88 194 PHE B N 1
ATOM 7663 C CA . PHE B 1 194 ? 27.062 -12.227 16.875 1 89.88 194 PHE B CA 1
ATOM 7664 C C . PHE B 1 194 ? 26.328 -10.969 16.438 1 89.88 194 PHE B C 1
ATOM 7666 O O . PHE B 1 194 ? 25.828 -10.219 17.281 1 89.88 194 PHE B O 1
ATOM 7673 N N . ALA B 1 195 ? 26.297 -10.773 15.156 1 90.06 195 ALA B N 1
ATOM 7674 C CA . ALA B 1 195 ? 25.641 -9.57 14.648 1 90.06 195 ALA B CA 1
ATOM 7675 C C . ALA B 1 195 ? 24.172 -9.555 15.023 1 90.06 195 ALA B C 1
ATOM 7677 O O . ALA B 1 195 ? 23.625 -8.492 15.352 1 90.06 195 ALA B O 1
ATOM 7678 N N . GLN B 1 196 ? 23.547 -10.656 14.984 1 92 196 GLN B N 1
ATOM 7679 C CA . GLN B 1 196 ? 22.125 -10.773 15.336 1 92 196 GLN B CA 1
ATOM 7680 C C . GLN B 1 196 ? 21.922 -10.555 16.828 1 92 196 GLN B C 1
ATOM 7682 O O . GLN B 1 196 ? 21.016 -9.82 17.234 1 92 196 GLN B O 1
ATOM 7687 N N . ARG B 1 197 ? 22.75 -11.148 17.672 1 94.94 197 ARG B N 1
ATOM 7688 C CA . ARG B 1 197 ? 22.656 -10.961 19.109 1 94.94 197 ARG B CA 1
ATOM 7689 C C . ARG B 1 197 ? 22.906 -9.508 19.484 1 94.94 197 ARG B C 1
ATOM 7691 O O . ARG B 1 197 ? 22.219 -8.945 20.344 1 94.94 197 ARG B O 1
ATOM 7698 N N . PHE B 1 198 ? 23.891 -9 18.812 1 95.31 198 PHE B N 1
ATOM 7699 C CA . PHE B 1 198 ? 24.234 -7.605 19.062 1 95.31 198 PHE B CA 1
ATOM 7700 C C . PHE B 1 198 ? 23.078 -6.695 18.656 1 95.31 198 PHE B C 1
ATOM 7702 O O . PHE B 1 198 ? 22.766 -5.727 19.359 1 95.31 198 PHE B O 1
ATOM 7709 N N . SER B 1 199 ? 22.5 -6.98 17.562 1 95.69 199 SER B N 1
ATOM 7710 C CA . SER B 1 199 ? 21.375 -6.195 17.094 1 95.69 199 SER B CA 1
ATOM 7711 C C . SER B 1 199 ? 20.203 -6.277 18.062 1 95.69 199 SER B C 1
ATOM 7713 O O . SER B 1 199 ? 19.562 -5.266 18.359 1 95.69 199 SER B O 1
ATOM 7715 N N . ILE B 1 200 ? 19.891 -7.441 18.578 1 96.31 200 ILE B N 1
ATOM 7716 C CA . ILE B 1 200 ? 18.812 -7.625 19.547 1 96.31 200 ILE B CA 1
ATOM 7717 C C . ILE B 1 200 ? 19.141 -6.859 20.828 1 96.31 200 ILE B C 1
ATOM 7719 O O . ILE B 1 200 ? 18.266 -6.215 21.406 1 96.31 200 ILE B O 1
ATOM 7723 N N . PHE B 1 201 ? 20.406 -6.898 21.172 1 97.5 201 PHE B N 1
ATOM 7724 C CA . PHE B 1 201 ? 20.875 -6.188 22.344 1 97.5 201 PHE B CA 1
ATOM 7725 C C . PHE B 1 201 ? 20.656 -4.684 22.188 1 97.5 201 PHE B C 1
ATOM 7727 O O . PHE B 1 201 ? 20.109 -4.031 23.078 1 97.5 201 PHE B O 1
ATOM 7734 N N . ILE B 1 202 ? 21.047 -4.156 21.078 1 97.75 202 ILE B N 1
ATOM 7735 C CA . ILE B 1 202 ? 20.922 -2.725 20.828 1 97.75 202 ILE B CA 1
ATOM 7736 C C . ILE B 1 202 ? 19.453 -2.32 20.797 1 97.75 202 ILE B C 1
ATOM 7738 O O . ILE B 1 202 ? 19.062 -1.308 21.391 1 97.75 202 ILE B O 1
ATOM 7742 N N . LEU B 1 203 ? 18.656 -3.07 20.109 1 97.69 203 LEU B N 1
ATOM 7743 C CA . LEU B 1 203 ? 17.219 -2.762 20.016 1 97.69 203 LEU B CA 1
ATOM 7744 C C . LEU B 1 203 ? 16.562 -2.848 21.391 1 97.69 203 LEU B C 1
ATOM 7746 O O . LEU B 1 203 ? 15.688 -2.051 21.719 1 97.69 203 LEU B O 1
ATOM 7750 N N . ALA B 1 204 ? 17.016 -3.793 22.203 1 97.94 204 ALA B N 1
ATOM 7751 C CA . ALA B 1 204 ? 16.469 -3.934 23.547 1 97.94 204 ALA B CA 1
ATOM 7752 C C . ALA B 1 204 ? 16.828 -2.73 24.422 1 97.94 204 ALA B C 1
ATOM 7754 O O . ALA B 1 204 ? 15.992 -2.225 25.172 1 97.94 204 ALA B O 1
ATOM 7755 N N . ILE B 1 205 ? 18.016 -2.283 24.266 1 97.75 205 ILE B N 1
ATOM 7756 C CA . ILE B 1 205 ? 18.453 -1.123 25.031 1 97.75 205 ILE B CA 1
ATOM 7757 C C . ILE B 1 205 ? 17.688 0.115 24.578 1 97.75 205 ILE B C 1
ATOM 7759 O O . ILE B 1 205 ? 17.203 0.882 25.422 1 97.75 205 ILE B O 1
ATOM 7763 N N . CYS B 1 206 ? 17.609 0.307 23.297 1 97.75 206 CYS B N 1
ATOM 7764 C CA . CYS B 1 206 ? 16.906 1.471 22.766 1 97.75 206 CYS B CA 1
ATOM 7765 C C . CYS B 1 206 ? 15.438 1.441 23.172 1 97.75 206 CYS B C 1
ATOM 7767 O O . CYS B 1 206 ? 14.875 2.467 23.547 1 97.75 206 CYS B O 1
ATOM 7769 N N . THR B 1 207 ? 14.797 0.283 23.094 1 98 207 THR B N 1
ATOM 7770 C CA . THR B 1 207 ? 13.391 0.156 23.469 1 98 207 THR B CA 1
ATOM 7771 C C . THR B 1 207 ? 13.203 0.413 24.953 1 98 207 THR B C 1
ATOM 7773 O O . THR B 1 207 ? 12.242 1.074 25.359 1 98 207 THR B O 1
ATOM 7776 N N . SER B 1 208 ? 14.094 -0.08 25.766 1 98 208 SER B N 1
ATOM 7777 C CA . SER B 1 208 ? 14.023 0.141 27.219 1 98 208 SER B CA 1
ATOM 7778 C C . SER B 1 208 ? 14.188 1.617 27.547 1 98 208 SER B C 1
ATOM 7780 O O . SER B 1 208 ? 13.484 2.143 28.422 1 98 208 SER B O 1
ATOM 7782 N N . THR B 1 209 ? 15.133 2.266 26.828 1 97.44 209 THR B N 1
ATOM 7783 C CA . THR B 1 209 ? 15.344 3.688 27.078 1 97.44 209 THR B CA 1
ATOM 7784 C C . THR B 1 209 ? 14.117 4.5 26.672 1 97.44 209 THR B C 1
ATOM 7786 O O . THR B 1 209 ? 13.766 5.477 27.328 1 97.44 209 THR B O 1
ATOM 7789 N N . VAL B 1 210 ? 13.477 4.141 25.625 1 97.88 210 VAL B N 1
ATOM 7790 C CA . VAL B 1 210 ? 12.281 4.84 25.156 1 97.88 210 VAL B CA 1
ATOM 7791 C C . VAL B 1 210 ? 11.141 4.633 26.156 1 97.88 210 VAL B C 1
ATOM 7793 O O . VAL B 1 210 ? 10.391 5.566 26.453 1 97.88 210 VAL B O 1
ATOM 7796 N N . ILE B 1 211 ? 11.023 3.398 26.703 1 97.44 211 ILE B N 1
ATOM 7797 C CA . ILE B 1 211 ? 9.984 3.1 27.688 1 97.44 211 ILE B CA 1
ATOM 7798 C C . ILE B 1 211 ? 10.227 3.912 28.953 1 97.44 211 ILE B C 1
ATOM 7800 O O . ILE B 1 211 ? 9.305 4.559 29.469 1 97.44 211 ILE B O 1
ATOM 7804 N N . ILE B 1 212 ? 11.453 3.965 29.453 1 97.19 212 ILE B N 1
ATOM 7805 C CA . ILE B 1 212 ? 11.812 4.719 30.656 1 97.19 212 ILE B CA 1
ATOM 7806 C C . ILE B 1 212 ? 11.57 6.207 30.422 1 97.19 212 ILE B C 1
ATOM 7808 O O . ILE B 1 212 ? 10.984 6.887 31.25 1 97.19 212 ILE B O 1
ATOM 7812 N N . GLY B 1 213 ? 12.07 6.633 29.219 1 96.88 213 GLY B N 1
ATOM 7813 C CA . GLY B 1 213 ? 11.844 8.031 28.891 1 96.88 213 GLY B CA 1
ATOM 7814 C C . GLY B 1 213 ? 10.375 8.398 28.812 1 96.88 213 GLY B C 1
ATOM 7815 O O . GLY B 1 213 ? 9.992 9.492 29.234 1 96.88 213 GLY B O 1
ATOM 7816 N N . THR B 1 214 ? 9.539 7.547 28.375 1 95.94 214 THR B N 1
ATOM 7817 C CA . THR B 1 214 ? 8.109 7.805 28.266 1 95.94 214 THR B CA 1
ATOM 7818 C C . THR B 1 214 ? 7.457 7.84 29.656 1 95.94 214 THR B C 1
ATOM 7820 O O . THR B 1 214 ? 6.617 8.703 29.922 1 95.94 214 THR B O 1
ATOM 7823 N N . ILE B 1 215 ? 7.82 6.949 30.562 1 94.62 215 ILE B N 1
ATOM 7824 C CA . ILE B 1 215 ? 7.273 6.902 31.906 1 94.62 215 ILE B CA 1
ATOM 7825 C C . ILE B 1 215 ? 7.648 8.18 32.656 1 94.62 215 ILE B C 1
ATOM 7827 O O . ILE B 1 215 ? 6.797 8.805 33.281 1 94.62 215 ILE B O 1
ATOM 7831 N N . ILE B 1 216 ? 8.875 8.602 32.531 1 93.88 216 ILE B N 1
ATOM 7832 C CA . ILE B 1 216 ? 9.352 9.797 33.219 1 93.88 216 ILE B CA 1
ATOM 7833 C C . ILE B 1 216 ? 8.672 11.031 32.656 1 93.88 216 ILE B C 1
ATOM 7835 O O . ILE B 1 216 ? 8.312 11.961 33.375 1 93.88 216 ILE B O 1
ATOM 7839 N N . ASP B 1 217 ? 8.539 11.062 31.344 1 92.31 217 ASP B N 1
ATOM 7840 C CA . ASP B 1 217 ? 7.859 12.18 30.703 1 92.31 217 ASP B CA 1
ATOM 7841 C C . ASP B 1 217 ? 6.406 12.281 31.172 1 92.31 217 ASP B C 1
ATOM 7843 O O . ASP B 1 217 ? 5.898 13.383 31.406 1 92.31 217 ASP B O 1
ATOM 7847 N N . CYS B 1 218 ? 5.691 11.148 31.266 1 87.75 218 CYS B N 1
ATOM 7848 C CA . CYS B 1 218 ? 4.316 11.141 31.766 1 87.75 218 CYS B CA 1
ATOM 7849 C C . CYS B 1 218 ? 4.254 11.648 33.219 1 87.75 218 CYS B C 1
ATOM 7851 O O . CYS B 1 218 ? 3.334 12.383 33.562 1 87.75 218 CYS B O 1
ATOM 7853 N N . TYR B 1 219 ? 5.223 11.242 33.969 1 87.06 219 TYR B N 1
ATOM 7854 C CA . TYR B 1 219 ? 5.309 11.719 35.344 1 87.06 219 TYR B CA 1
ATOM 7855 C C . TYR B 1 219 ? 5.59 13.211 35.375 1 87.06 219 TYR B C 1
ATOM 7857 O O . TYR B 1 219 ? 4.988 13.938 36.188 1 87.06 219 TYR B O 1
ATOM 7865 N N . ASN B 1 220 ? 6.488 13.656 34.562 1 87.5 220 ASN B N 1
ATOM 7866 C CA . ASN B 1 220 ? 6.824 15.07 34.469 1 87.5 220 ASN B CA 1
ATOM 7867 C C . ASN B 1 220 ? 5.617 15.914 34.062 1 87.5 220 ASN B C 1
ATOM 7869 O O . ASN B 1 220 ? 5.422 17.016 34.594 1 87.5 220 ASN B O 1
ATOM 7873 N N . ARG B 1 221 ? 4.844 15.484 33.156 1 83.56 221 ARG B N 1
ATOM 7874 C CA . ARG B 1 221 ? 3.66 16.203 32.719 1 83.56 221 ARG B CA 1
ATOM 7875 C C . ARG B 1 221 ? 2.621 16.312 33.812 1 83.56 221 ARG B C 1
ATOM 7877 O O . ARG B 1 221 ? 1.939 17.328 33.938 1 83.56 221 ARG B O 1
ATOM 7884 N N . ARG B 1 222 ? 2.502 15.32 34.625 1 79 222 ARG B N 1
ATOM 7885 C CA . ARG B 1 222 ? 1.598 15.352 35.781 1 79 222 ARG B CA 1
ATOM 7886 C C . ARG B 1 222 ? 2.092 16.328 36.844 1 79 222 ARG B C 1
ATOM 7888 O O . ARG B 1 222 ? 1.292 17.031 37.469 1 79 222 ARG B O 1
ATOM 7895 N N . CYS B 1 223 ? 3.412 16.359 36.906 1 72.94 223 CYS B N 1
ATOM 7896 C CA . CYS B 1 223 ? 4.004 17.281 37.875 1 72.94 223 CYS B CA 1
ATOM 7897 C C . CYS B 1 223 ? 3.834 18.734 37.438 1 72.94 223 CYS B C 1
ATOM 7899 O O . CYS B 1 223 ? 3.539 19.609 38.25 1 72.94 223 CYS B O 1
ATOM 7901 N N . ILE B 1 224 ? 4.109 18.984 36.25 1 71.69 224 ILE B N 1
ATOM 7902 C CA . ILE B 1 224 ? 3.953 20.328 35.719 1 71.69 224 ILE B CA 1
ATOM 7903 C C . ILE B 1 224 ? 2.512 20.797 35.906 1 71.69 224 ILE B C 1
ATOM 7905 O O . ILE B 1 224 ? 2.271 21.953 36.25 1 71.69 224 ILE B O 1
ATOM 7909 N N . TYR B 1 225 ? 1.685 19.844 35.719 1 65.94 225 TYR B N 1
ATOM 7910 C CA . TYR B 1 225 ? 0.281 20.172 35.938 1 65.94 225 TYR B CA 1
ATOM 7911 C C . TYR B 1 225 ? 0.05 20.531 37.406 1 65.94 225 TYR B C 1
ATOM 7913 O O . TYR B 1 225 ? -0.797 21.375 37.719 1 65.94 225 TYR B O 1
ATOM 7921 N N . SER B 1 226 ? 1.004 20.031 38.25 1 66.5 226 SER B N 1
ATOM 7922 C CA . SER B 1 226 ? 0.907 20.344 39.656 1 66.5 226 SER B CA 1
ATOM 7923 C C . SER B 1 226 ? 1.818 21.5 40.062 1 66.5 226 SER B C 1
ATOM 7925 O O . SER B 1 226 ? 2.1 21.719 41.219 1 66.5 226 SER B O 1
ATOM 7927 N N . ASN B 1 227 ? 2.424 22.234 39.062 1 71.12 227 ASN B N 1
ATOM 7928 C CA . ASN B 1 227 ? 3.209 23.453 39.219 1 71.12 227 ASN B CA 1
ATOM 7929 C C . ASN B 1 227 ? 4.586 23.172 39.812 1 71.12 227 ASN B C 1
ATOM 7931 O O . ASN B 1 227 ? 5.113 23.969 40.562 1 71.12 227 ASN B O 1
ATOM 7935 N N . GLU B 1 228 ? 5.059 22.016 39.531 1 69.5 228 GLU B N 1
ATOM 7936 C CA . GLU B 1 228 ? 6.43 21.703 39.938 1 69.5 228 GLU B CA 1
ATOM 7937 C C . GLU B 1 228 ? 7.398 21.906 38.781 1 69.5 228 GLU B C 1
ATOM 7939 O O . GLU B 1 228 ? 7.012 21.797 37.594 1 69.5 228 GLU B O 1
ATOM 7944 N N . THR B 1 229 ? 8.688 22.391 39.031 1 73.69 229 THR B N 1
ATOM 7945 C CA . THR B 1 229 ? 9.664 22.688 38 1 73.69 229 THR B CA 1
ATOM 7946 C C . THR B 1 229 ? 10.32 21.406 37.469 1 73.69 229 THR B C 1
ATOM 7948 O O . THR B 1 229 ? 10.523 20.453 38.219 1 73.69 229 THR B O 1
ATOM 7951 N N . SER B 1 230 ? 10.57 21.266 36.188 1 76.75 230 SER B N 1
ATOM 7952 C CA . SER B 1 230 ? 11.227 20.125 35.562 1 76.75 230 SER B CA 1
ATOM 7953 C C . SER B 1 230 ? 12.727 20.125 35.812 1 76.75 230 SER B C 1
ATOM 7955 O O . SER B 1 230 ? 13.367 21.188 35.812 1 76.75 230 SER B O 1
ATOM 7957 N N . THR B 1 231 ? 13.344 19 36.25 1 83.31 231 THR B N 1
ATOM 7958 C CA . THR B 1 231 ? 14.781 18.844 36.5 1 83.31 231 THR B CA 1
ATOM 7959 C C . THR B 1 231 ? 15.508 18.578 35.188 1 83.31 231 THR B C 1
ATOM 7961 O O . THR B 1 231 ? 14.883 18.234 34.188 1 83.31 231 THR B O 1
ATOM 7964 N N . GLU B 1 232 ? 16.812 18.859 35.156 1 85.06 232 GLU B N 1
ATOM 7965 C CA . GLU B 1 232 ? 17.641 18.609 33.969 1 85.06 232 GLU B CA 1
ATOM 7966 C C . GLU B 1 232 ? 17.609 17.141 33.562 1 85.06 232 GLU B C 1
ATOM 7968 O O . GLU B 1 232 ? 17.641 16.812 32.375 1 85.06 232 GLU B O 1
ATOM 7973 N N . ILE B 1 233 ? 17.469 16.328 34.531 1 87.81 233 ILE B N 1
ATOM 7974 C CA . ILE B 1 233 ? 17.422 14.891 34.281 1 87.81 233 ILE B CA 1
ATOM 7975 C C . ILE B 1 233 ? 16.109 14.531 33.594 1 87.81 233 ILE B C 1
ATOM 7977 O O . ILE B 1 233 ? 16.094 13.672 32.688 1 87.81 233 ILE B O 1
ATOM 7981 N N . MET B 1 234 ? 15.164 15.172 33.969 1 89.69 234 MET B N 1
ATOM 7982 C CA . MET B 1 234 ? 13.875 14.906 33.344 1 89.69 234 MET B CA 1
ATOM 7983 C C . MET B 1 234 ? 13.859 15.391 31.906 1 89.69 234 MET B C 1
ATOM 7985 O O . MET B 1 234 ? 13.242 14.766 31.047 1 89.69 234 MET B O 1
ATOM 7989 N N . GLU B 1 235 ? 14.633 16.391 31.719 1 87.81 235 GLU B N 1
ATOM 7990 C CA . GLU B 1 235 ? 14.727 16.906 30.344 1 87.81 235 GLU B CA 1
ATOM 7991 C C . GLU B 1 235 ? 15.523 15.945 29.469 1 87.81 235 GLU B C 1
ATOM 7993 O O . GLU B 1 235 ? 15.219 15.781 28.281 1 87.81 235 GLU B O 1
ATOM 7998 N N . PHE B 1 236 ? 16.5 15.414 30.062 1 91.69 236 PHE B N 1
ATOM 7999 C CA . PHE B 1 236 ? 17.312 14.43 29.344 1 91.69 236 PHE B CA 1
ATOM 8000 C C . PHE B 1 236 ? 16.469 13.234 28.922 1 91.69 236 PHE B C 1
ATOM 8002 O O . PHE B 1 236 ? 16.484 12.836 27.766 1 91.69 236 PHE B O 1
ATOM 8009 N N . TRP B 1 237 ? 15.664 12.719 29.781 1 93.69 237 TRP B N 1
ATOM 8010 C CA . TRP B 1 237 ? 14.867 11.531 29.516 1 93.69 237 TRP B CA 1
ATOM 8011 C C . TRP B 1 237 ? 13.688 11.859 28.609 1 93.69 237 TRP B C 1
ATOM 8013 O O . TRP B 1 237 ? 13.18 10.992 27.891 1 93.69 237 TRP B O 1
ATOM 8023 N N . LYS B 1 238 ? 13.273 13.086 28.625 1 93 238 LYS B N 1
ATOM 8024 C CA . LYS B 1 238 ? 12.219 13.539 27.719 1 93 238 LYS B CA 1
ATOM 8025 C C . LYS B 1 238 ? 12.641 13.391 26.25 1 93 238 LYS B C 1
ATOM 8027 O O . LYS B 1 238 ? 11.805 13.125 25.391 1 93 238 LYS B O 1
ATOM 8032 N N . GLY B 1 239 ? 13.93 13.492 26.094 1 94.88 239 GLY B N 1
ATOM 8033 C CA . GLY B 1 239 ? 14.461 13.336 24.75 1 94.88 239 GLY B CA 1
ATOM 8034 C C . GLY B 1 239 ? 14.242 11.953 24.172 1 94.88 239 GLY B C 1
ATOM 8035 O O . GLY B 1 239 ? 14.195 11.773 22.953 1 94.88 239 GLY B O 1
ATOM 8036 N N . PHE B 1 240 ? 13.984 10.938 25.047 1 97.06 240 PHE B N 1
ATOM 8037 C CA . PHE B 1 240 ? 13.789 9.562 24.625 1 97.06 240 PHE B CA 1
ATOM 8038 C C . PHE B 1 240 ? 12.305 9.195 24.641 1 97.06 240 PHE B C 1
ATOM 8040 O O . PHE B 1 240 ? 11.93 8.094 24.234 1 97.06 240 PHE B O 1
ATOM 8047 N N . SER B 1 241 ? 11.477 10.07 25.047 1 97.06 241 SER B N 1
ATOM 8048 C CA . SER B 1 241 ? 10.062 9.773 25.25 1 97.06 241 SER B CA 1
ATOM 8049 C C . SER B 1 241 ? 9.352 9.523 23.922 1 97.06 241 SER B C 1
ATOM 8051 O O . SER B 1 241 ? 9.445 10.336 23 1 97.06 241 SER B O 1
ATOM 8053 N N . LEU B 1 242 ? 8.617 8.375 23.891 1 96.38 242 LEU B N 1
ATOM 8054 C CA . LEU B 1 242 ? 7.812 8.031 22.719 1 96.38 242 LEU B CA 1
ATOM 8055 C C . LEU B 1 242 ? 6.727 9.078 22.484 1 96.38 242 LEU B C 1
ATOM 8057 O O . LEU B 1 242 ? 6.477 9.469 21.344 1 96.38 242 LEU B O 1
ATOM 8061 N N . LEU B 1 243 ? 6.152 9.586 23.5 1 93.06 243 LEU B N 1
ATOM 8062 C CA . LEU B 1 243 ? 5.062 10.547 23.406 1 93.06 243 LEU B CA 1
ATOM 8063 C C . LEU B 1 243 ? 5.57 11.891 22.891 1 93.06 243 LEU B C 1
ATOM 8065 O O . LEU B 1 243 ? 4.992 12.461 21.953 1 93.06 243 LEU B O 1
ATOM 8069 N N . HIS B 1 244 ? 6.625 12.336 23.422 1 93.88 244 HIS B N 1
ATOM 8070 C CA . HIS B 1 244 ? 7.195 13.617 23.031 1 93.88 244 HIS B CA 1
ATOM 8071 C C . HIS B 1 244 ? 7.652 13.602 21.578 1 93.88 244 HIS B C 1
ATOM 8073 O O . HIS B 1 244 ? 7.336 14.516 20.812 1 93.88 244 HIS B O 1
ATOM 8079 N N . ASN B 1 245 ? 8.352 12.555 21.219 1 96.44 245 ASN B N 1
ATOM 8080 C CA . ASN B 1 245 ? 8.898 12.469 19.875 1 96.44 245 ASN B CA 1
ATOM 8081 C C . ASN B 1 245 ? 7.801 12.25 18.844 1 96.44 245 ASN B C 1
ATOM 8083 O 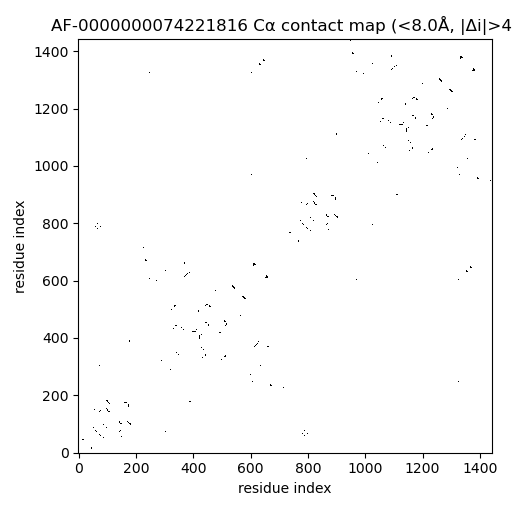O . ASN B 1 245 ? 7.91 12.727 17.703 1 96.44 245 ASN B O 1
ATOM 8087 N N . THR B 1 246 ? 6.758 11.539 19.188 1 94.62 246 THR B N 1
ATOM 8088 C CA . THR B 1 246 ? 5.633 11.359 18.281 1 94.62 246 THR B CA 1
ATOM 8089 C C . THR B 1 246 ? 4.871 12.664 18.078 1 94.62 246 THR B C 1
ATOM 8091 O O . THR B 1 246 ? 4.477 13 16.969 1 94.62 246 THR B O 1
ATOM 8094 N N . GLU B 1 247 ? 4.699 13.414 19.156 1 91.56 247 GLU B N 1
ATOM 8095 C CA . GLU B 1 247 ? 4.035 14.711 19.062 1 91.56 247 GLU B CA 1
ATOM 8096 C C . GLU B 1 247 ? 4.84 15.68 18.203 1 91.56 247 GLU B C 1
ATOM 8098 O O . GLU B 1 247 ? 4.27 16.406 17.375 1 91.56 247 GLU B O 1
ATOM 8103 N N . LYS B 1 248 ? 6.109 15.617 18.422 1 92.75 248 LYS B N 1
ATOM 8104 C CA . LYS B 1 248 ? 6.988 16.469 17.625 1 92.75 248 LYS B CA 1
ATOM 8105 C C . LYS B 1 248 ? 6.918 16.109 16.141 1 92.75 248 LYS B C 1
ATOM 8107 O O . LYS B 1 248 ? 6.922 16.984 15.273 1 92.75 248 LYS B O 1
ATOM 8112 N N . LEU B 1 249 ? 6.875 14.883 15.852 1 93.94 249 LEU B N 1
ATOM 8113 C CA . LEU B 1 249 ? 6.801 14.398 14.477 1 93.94 249 LEU B CA 1
ATOM 8114 C C . LEU B 1 249 ? 5.52 14.875 13.805 1 93.94 249 LEU B C 1
ATOM 8116 O O . LEU B 1 249 ? 5.539 15.297 12.641 1 93.94 249 LEU B O 1
ATOM 8120 N N . PHE B 1 250 ? 4.379 14.906 14.547 1 90.38 250 PHE B N 1
ATOM 8121 C CA . PHE B 1 250 ? 3.082 15.18 13.938 1 90.38 250 PHE B CA 1
ATOM 8122 C C . PHE B 1 250 ? 2.693 16.641 14.133 1 90.38 250 PHE B C 1
ATOM 8124 O O . PHE B 1 250 ? 1.619 17.062 13.703 1 90.38 250 PHE B O 1
ATOM 8131 N N . THR B 1 251 ? 3.541 17.422 14.727 1 87.88 251 THR B N 1
ATOM 8132 C CA . THR B 1 251 ? 3.262 18.844 14.922 1 87.88 251 THR B CA 1
ATOM 8133 C C . THR B 1 251 ? 3.264 19.578 13.586 1 87.88 251 THR B C 1
ATOM 8135 O O . THR B 1 251 ? 4.203 19.453 12.797 1 87.88 251 THR B O 1
ATOM 8138 N N . ILE B 1 252 ? 2.16 20.219 13.328 1 87.62 252 ILE B N 1
ATOM 8139 C CA . ILE B 1 252 ? 2.014 21.016 12.102 1 87.62 252 ILE B CA 1
ATOM 8140 C C . ILE B 1 252 ? 2.021 22.5 12.445 1 87.62 252 ILE B C 1
ATOM 8142 O O . ILE B 1 252 ? 1.185 22.969 13.219 1 87.62 252 ILE B O 1
ATOM 8146 N N . THR B 1 253 ? 3.018 23.234 12.047 1 78.5 253 THR B N 1
ATOM 8147 C CA . THR B 1 253 ? 3.164 24.656 12.336 1 78.5 253 THR B CA 1
ATOM 8148 C C . THR B 1 253 ? 2.443 25.5 11.281 1 78.5 253 THR B C 1
ATOM 8150 O O . THR B 1 253 ? 2.5 25.203 10.094 1 78.5 253 THR B O 1
ATOM 8153 N N . ALA B 1 254 ? 1.413 26.266 11.805 1 68.31 254 ALA B N 1
ATOM 8154 C CA . ALA B 1 254 ? 0.719 27.188 10.914 1 68.31 254 ALA B CA 1
ATOM 8155 C C . ALA B 1 254 ? 1.579 28.422 10.625 1 68.31 254 ALA B C 1
ATOM 8157 O O . ALA B 1 254 ? 2.193 28.984 11.531 1 68.31 254 ALA B O 1
ATOM 8158 N N . TYR B 1 255 ? 2.188 28.5 9.531 1 55.59 255 TYR B N 1
ATOM 8159 C CA . TYR B 1 255 ? 2.959 29.688 9.203 1 55.59 255 TYR B CA 1
ATOM 8160 C C . TYR B 1 255 ? 2.043 30.891 8.984 1 55.59 255 TYR B C 1
ATOM 8162 O O . TYR B 1 255 ? 1.033 30.781 8.281 1 55.59 255 TYR B O 1
ATOM 8170 N N . GLU B 1 256 ? 1.61 31.688 10.086 1 47.09 256 GLU B N 1
ATOM 8171 C CA . GLU B 1 256 ? 0.811 32.906 9.914 1 47.09 256 GLU B CA 1
ATOM 8172 C C . GLU B 1 256 ? 1.393 33.812 8.828 1 47.09 256 GLU B C 1
ATOM 8174 O O . GLU B 1 256 ? 2.59 34.094 8.828 1 47.09 256 GLU B O 1
ATOM 8179 N N . ASN B 1 257 ? 0.794 33.781 7.746 1 43.44 257 ASN B N 1
ATOM 8180 C CA . ASN B 1 257 ? 1.047 34.844 6.793 1 43.44 257 ASN B CA 1
ATOM 8181 C C . ASN B 1 257 ? 0.89 36.219 7.445 1 43.44 257 ASN B C 1
ATOM 8183 O O . ASN B 1 257 ? -0.218 36.75 7.516 1 43.44 257 ASN B O 1
ATOM 8187 N N . ASP B 1 258 ? 1.342 36.625 8.578 1 39.25 258 ASP B N 1
ATOM 8188 C CA . ASP B 1 258 ? 1.182 38 9.016 1 39.25 258 ASP B CA 1
ATOM 8189 C C . ASP B 1 258 ? 1.539 38.969 7.891 1 39.25 258 ASP B C 1
ATOM 8191 O O . ASP B 1 258 ? 2.715 39.156 7.562 1 39.25 258 ASP B O 1
ATOM 8195 N N . LYS B 1 259 ? 0.604 39.281 7.012 1 41.72 259 LYS B N 1
ATOM 8196 C CA . LYS B 1 259 ? 0.689 40.438 6.125 1 41.72 259 LYS B CA 1
ATOM 8197 C C . LYS B 1 259 ? 1.191 41.656 6.875 1 41.72 259 LYS B C 1
ATOM 8199 O O . LYS B 1 259 ? 1.628 42.625 6.262 1 41.72 259 LYS B O 1
ATOM 8204 N N . ASP B 1 260 ? 0.614 41.969 8.023 1 37 260 ASP B N 1
ATOM 8205 C CA . ASP B 1 260 ? 0.798 43.344 8.508 1 37 260 ASP B CA 1
ATOM 8206 C C . ASP B 1 260 ? 2.264 43.625 8.844 1 37 260 ASP B C 1
ATOM 8208 O O . ASP B 1 260 ? 2.611 44.719 9.289 1 37 260 ASP B O 1
ATOM 8212 N N . LYS B 1 261 ? 2.975 42.688 9.469 1 39 261 LYS B N 1
ATOM 8213 C CA . LYS B 1 261 ? 4.238 43.344 9.812 1 39 261 LYS B CA 1
ATOM 8214 C C . LYS B 1 261 ? 5.086 43.594 8.562 1 39 261 LYS B C 1
ATOM 8216 O O . LYS B 1 261 ? 5.527 42.625 7.914 1 39 261 LYS B O 1
ATOM 8221 N N . THR B 1 262 ? 4.918 44.688 7.812 1 35.62 262 THR B N 1
ATOM 8222 C CA . THR B 1 262 ? 5.676 45.406 6.809 1 35.62 262 THR B CA 1
ATOM 8223 C C . THR B 1 262 ? 7.164 45.094 6.902 1 35.62 262 THR B C 1
ATOM 8225 O O . THR B 1 262 ? 7.879 45.125 5.898 1 35.62 262 THR B O 1
ATOM 8228 N N . ASN B 1 263 ? 7.781 45.656 8.062 1 34.97 263 ASN B N 1
ATOM 8229 C CA . ASN B 1 263 ? 9.211 45.938 7.992 1 34.97 263 ASN B CA 1
ATOM 8230 C C . ASN B 1 263 ? 10.016 44.656 7.75 1 34.97 263 ASN B C 1
ATOM 8232 O O . ASN B 1 263 ? 10.898 44.625 6.891 1 34.97 263 ASN B O 1
ATOM 8236 N N . GLU B 1 264 ? 10.508 44.125 9.078 1 36.78 264 GLU B N 1
ATOM 8237 C CA . GLU B 1 264 ? 11.766 43.375 9.164 1 36.78 264 GLU B CA 1
ATOM 8238 C C . GLU B 1 264 ? 11.68 42.062 8.414 1 36.78 264 GLU B C 1
ATOM 8240 O O . GLU B 1 264 ? 10.586 41.625 8.047 1 36.78 264 GLU B O 1
ATOM 8245 N N . THR B 1 265 ? 12.922 41.188 8.453 1 37.94 265 THR B N 1
ATOM 8246 C CA . THR B 1 265 ? 13.391 39.969 7.773 1 37.94 265 THR B CA 1
ATOM 8247 C C . THR B 1 265 ? 12.383 38.844 7.922 1 37.94 265 THR B C 1
ATOM 8249 O O . THR B 1 265 ? 12.211 38.281 9.016 1 37.94 265 THR B O 1
ATOM 8252 N N . ALA B 1 266 ? 11.266 38.875 7.469 1 39.66 266 ALA B N 1
ATOM 8253 C CA . ALA B 1 266 ? 10.344 37.75 7.465 1 39.66 266 ALA B CA 1
ATOM 8254 C C . ALA B 1 266 ? 11.094 36.438 7.266 1 39.66 266 ALA B C 1
ATOM 8256 O O . ALA B 1 266 ? 11.82 36.281 6.281 1 39.66 266 ALA B O 1
ATOM 8257 N N . PRO B 1 267 ? 11.617 35.75 8.188 1 45.81 267 PRO B N 1
ATOM 8258 C CA . PRO B 1 267 ? 12.32 34.469 7.973 1 45.81 267 PRO B CA 1
ATOM 8259 C C . PRO B 1 267 ? 11.664 33.625 6.887 1 45.81 267 PRO B C 1
ATOM 8261 O O . PRO B 1 267 ? 10.461 33.344 6.949 1 45.81 267 PRO B O 1
ATOM 8264 N N . THR B 1 268 ? 12.078 33.719 5.578 1 53.53 268 THR B N 1
ATOM 8265 C CA . THR B 1 268 ? 11.672 32.875 4.445 1 53.53 268 THR B CA 1
ATOM 8266 C C . THR B 1 268 ? 11.578 31.406 4.855 1 53.53 268 THR B C 1
ATOM 8268 O O . THR B 1 268 ? 12.602 30.75 5.07 1 53.53 268 THR B O 1
ATOM 8271 N N . GLU B 1 269 ? 10.57 31 5.512 1 65.5 269 GLU B N 1
ATOM 8272 C CA . GLU B 1 269 ? 10.414 29.594 5.879 1 65.5 269 GLU B CA 1
ATOM 8273 C C . GLU B 1 269 ? 10.367 28.703 4.645 1 65.5 269 GLU B C 1
ATOM 8275 O O . GLU B 1 269 ? 9.68 29.016 3.672 1 65.5 269 GLU B O 1
ATOM 8280 N N . LEU B 1 270 ? 11.477 27.906 4.52 1 86.25 270 LEU B N 1
ATOM 8281 C CA . LEU B 1 270 ? 11.648 26.953 3.424 1 86.25 270 LEU B CA 1
ATOM 8282 C C . LEU B 1 270 ? 10.555 25.891 3.447 1 86.25 270 LEU B C 1
ATOM 8284 O O . LEU B 1 270 ? 10.844 24.703 3.529 1 86.25 270 LEU B O 1
ATOM 8288 N N . THR B 1 271 ? 9.289 26.359 3.355 1 87.81 271 THR B N 1
ATOM 8289 C CA . THR B 1 271 ? 8.156 25.438 3.471 1 87.81 271 THR B CA 1
ATOM 8290 C C . THR B 1 271 ? 8.055 24.547 2.234 1 87.81 271 THR B C 1
ATOM 8292 O O . THR B 1 271 ? 7.5 23.453 2.301 1 87.81 271 THR B O 1
ATOM 8295 N N . VAL B 1 272 ? 8.633 25.047 1.155 1 90.94 272 VAL B N 1
ATOM 8296 C CA . VAL B 1 272 ? 8.562 24.328 -0.111 1 90.94 272 VAL B CA 1
ATOM 8297 C C . VAL B 1 272 ? 9.359 23.031 -0.012 1 90.94 272 VAL B C 1
ATOM 8299 O O . VAL B 1 272 ? 9.07 22.047 -0.712 1 90.94 272 VAL B O 1
ATOM 8302 N N . ILE B 1 273 ? 10.289 22.984 0.875 1 93.12 273 ILE B N 1
ATOM 8303 C CA . ILE B 1 273 ? 11.195 21.844 1.008 1 93.12 273 ILE B CA 1
ATOM 8304 C C . ILE B 1 273 ? 10.414 20.625 1.492 1 93.12 273 ILE B C 1
ATOM 8306 O O . ILE B 1 273 ? 10.742 19.484 1.134 1 93.12 273 ILE B O 1
ATOM 8310 N N . HIS B 1 274 ? 9.328 20.859 2.232 1 93.81 274 HIS B N 1
ATOM 8311 C CA . HIS B 1 274 ? 8.562 19.734 2.773 1 93.81 274 HIS B CA 1
ATOM 8312 C C . HIS B 1 274 ? 7.922 18.906 1.658 1 93.81 274 HIS B C 1
ATOM 8314 O O . HIS B 1 274 ? 8.07 17.688 1.618 1 93.81 274 HIS B O 1
ATOM 8320 N N . GLY B 1 275 ? 7.293 19.578 0.761 1 94.81 275 GLY B N 1
ATOM 8321 C CA . GLY B 1 275 ? 6.676 18.891 -0.355 1 94.81 275 GLY B CA 1
ATOM 8322 C C . GLY B 1 275 ? 7.684 18.25 -1.296 1 94.81 275 GLY B C 1
ATOM 8323 O O . GLY B 1 275 ? 7.457 17.156 -1.808 1 94.81 275 GLY B O 1
ATOM 8324 N N . LEU B 1 276 ? 8.773 18.922 -1.473 1 95.94 276 LEU B N 1
ATOM 8325 C CA . LEU B 1 276 ? 9.812 18.406 -2.365 1 95.94 276 LEU B CA 1
ATOM 8326 C C . LEU B 1 276 ? 10.43 17.141 -1.809 1 95.94 276 LEU B C 1
ATOM 8328 O O . LEU B 1 276 ? 10.609 16.156 -2.539 1 95.94 276 LEU B O 1
ATOM 8332 N N . ARG B 1 277 ? 10.695 17.109 -0.539 1 96.88 277 ARG B N 1
ATOM 8333 C CA . ARG B 1 277 ? 11.258 15.922 0.107 1 96.88 277 ARG B CA 1
ATOM 8334 C C . ARG B 1 277 ? 10.32 14.727 -0.03 1 96.88 277 ARG B C 1
ATOM 8336 O O . ARG B 1 277 ? 10.758 13.609 -0.323 1 96.88 277 ARG B O 1
ATOM 8343 N N . PHE B 1 278 ? 9.078 15.008 0.173 1 96 278 PHE B N 1
ATOM 8344 C CA . PHE B 1 278 ? 8.102 13.93 0.119 1 96 278 PHE B CA 1
ATOM 8345 C C . PHE B 1 278 ? 8.016 13.344 -1.286 1 96 278 PHE B C 1
ATOM 8347 O O . PHE B 1 278 ? 8.031 12.125 -1.457 1 96 278 PHE B O 1
ATOM 8354 N N . LEU B 1 279 ? 7.98 14.18 -2.297 1 96.31 279 LEU B N 1
ATOM 8355 C CA . LEU B 1 279 ? 7.863 13.719 -3.678 1 96.31 279 LEU B CA 1
ATOM 8356 C C . LEU B 1 279 ? 9.117 12.969 -4.105 1 96.31 279 LEU B C 1
ATOM 8358 O O . LEU B 1 279 ? 9.031 11.961 -4.816 1 96.31 279 LEU B O 1
ATOM 8362 N N . LEU B 1 280 ? 10.203 13.438 -3.635 1 97 280 LEU B N 1
ATOM 8363 C CA . LEU B 1 280 ? 11.469 12.805 -4.012 1 97 280 LEU B CA 1
ATOM 8364 C C . LEU B 1 280 ? 11.594 11.422 -3.377 1 97 280 LEU B C 1
ATOM 8366 O O . LEU B 1 280 ? 12.023 10.477 -4.031 1 97 280 LEU B O 1
ATOM 8370 N N . ILE B 1 281 ? 11.188 11.289 -2.115 1 97.38 281 ILE B N 1
ATOM 8371 C CA . ILE B 1 281 ? 11.312 9.984 -1.464 1 97.38 281 ILE B CA 1
ATOM 8372 C C . ILE B 1 281 ? 10.312 9.008 -2.07 1 97.38 281 ILE B C 1
ATOM 8374 O O . ILE B 1 281 ? 10.602 7.812 -2.189 1 97.38 281 ILE B O 1
ATOM 8378 N N . MET B 1 282 ? 9.164 9.5 -2.473 1 96.62 282 MET B N 1
ATOM 8379 C CA . MET B 1 282 ? 8.203 8.648 -3.16 1 96.62 282 MET B CA 1
ATOM 8380 C C . MET B 1 282 ? 8.766 8.148 -4.484 1 96.62 282 MET B C 1
ATOM 8382 O O . MET B 1 282 ? 8.508 7.004 -4.883 1 96.62 282 MET B O 1
ATOM 8386 N N . TRP B 1 283 ? 9.5 9.031 -5.117 1 96.44 283 TRP B N 1
ATOM 8387 C CA . TRP B 1 283 ? 10.141 8.641 -6.371 1 96.44 283 TRP B CA 1
ATOM 8388 C C . TRP B 1 283 ? 11.195 7.57 -6.129 1 96.44 283 TRP B C 1
ATOM 8390 O O . TRP B 1 283 ? 11.312 6.613 -6.898 1 96.44 283 TRP B O 1
ATOM 8400 N N . VAL B 1 284 ? 11.922 7.68 -5.043 1 95.56 284 VAL B N 1
ATOM 8401 C CA . VAL B 1 284 ? 12.93 6.688 -4.691 1 95.56 284 VAL B CA 1
ATOM 8402 C C . VAL B 1 284 ? 12.266 5.34 -4.414 1 95.56 284 VAL B C 1
ATOM 8404 O O . VAL B 1 284 ? 12.703 4.309 -4.922 1 95.56 284 VAL B O 1
ATOM 8407 N N . ILE B 1 285 ? 11.195 5.336 -3.684 1 95.56 285 ILE B N 1
ATOM 8408 C CA . ILE B 1 285 ? 10.469 4.105 -3.383 1 95.56 285 ILE B CA 1
ATOM 8409 C C . ILE B 1 285 ? 9.945 3.488 -4.676 1 95.56 285 ILE B C 1
ATOM 8411 O O . ILE B 1 285 ? 10.023 2.271 -4.867 1 95.56 285 ILE B O 1
ATOM 8415 N N . THR B 1 286 ? 9.461 4.328 -5.562 1 93.81 286 THR B N 1
ATOM 8416 C CA . THR B 1 286 ? 8.93 3.863 -6.84 1 93.81 286 THR B CA 1
ATOM 8417 C C . THR B 1 286 ? 10.023 3.174 -7.656 1 93.81 286 THR B C 1
ATOM 8419 O O . THR B 1 286 ? 9.805 2.092 -8.203 1 93.81 286 THR B O 1
ATOM 8422 N N . CYS B 1 287 ? 11.125 3.723 -7.625 1 90.81 287 CYS B N 1
ATOM 8423 C CA . CYS B 1 287 ? 12.242 3.184 -8.398 1 90.81 287 CYS B CA 1
ATOM 8424 C C . CYS B 1 287 ? 12.703 1.847 -7.828 1 90.81 287 CYS B C 1
ATOM 8426 O O . CYS B 1 287 ? 12.859 0.875 -8.57 1 90.81 287 CYS B O 1
ATOM 8428 N N . HIS B 1 288 ? 12.852 1.775 -6.59 1 89.69 288 HIS B N 1
ATOM 8429 C CA . HIS B 1 288 ? 13.352 0.551 -5.973 1 89.69 288 HIS B CA 1
ATOM 8430 C C . HIS B 1 288 ? 12.297 -0.554 -6.012 1 89.69 288 HIS B C 1
ATOM 8432 O O . HIS B 1 288 ? 12.641 -1.733 -6.133 1 89.69 288 HIS B O 1
ATOM 8438 N N . THR B 1 289 ? 11.086 -0.197 -5.977 1 89.62 289 THR B N 1
ATOM 8439 C CA . THR B 1 289 ? 10.008 -1.175 -6.051 1 89.62 289 THR B CA 1
ATOM 8440 C C . THR B 1 289 ? 9.93 -1.792 -7.445 1 89.62 289 THR B C 1
ATOM 8442 O O . THR B 1 289 ? 9.703 -2.996 -7.582 1 89.62 289 THR B O 1
ATOM 8445 N N . THR B 1 290 ? 10.125 -0.963 -8.438 1 82.5 290 THR B N 1
ATOM 8446 C CA . THR B 1 290 ? 9.961 -1.43 -9.812 1 82.5 290 THR B CA 1
ATOM 8447 C C . THR B 1 290 ? 11.25 -2.061 -10.328 1 82.5 290 THR B C 1
ATOM 8449 O O . THR B 1 290 ? 11.211 -3.047 -11.062 1 82.5 290 THR B O 1
ATOM 8452 N N . ASN B 1 291 ? 12.367 -1.559 -9.922 1 70.25 291 ASN B N 1
ATOM 8453 C CA . ASN B 1 291 ? 13.641 -2.049 -10.445 1 70.25 291 ASN B CA 1
ATOM 8454 C C . ASN B 1 291 ? 14.078 -3.326 -9.734 1 70.25 291 ASN B C 1
ATOM 8456 O O . ASN B 1 291 ? 14.578 -4.254 -10.375 1 70.25 291 ASN B O 1
ATOM 8460 N N . PHE B 1 292 ? 14.109 -3.318 -8.477 1 57.69 292 PHE B N 1
ATOM 8461 C CA . PHE B 1 292 ? 14.633 -4.461 -7.734 1 57.69 292 PHE B CA 1
ATOM 8462 C C . PHE B 1 292 ? 13.781 -5.699 -7.969 1 57.69 292 PHE B C 1
ATOM 8464 O O . PHE B 1 292 ? 14.305 -6.789 -8.195 1 57.69 292 PHE B O 1
ATOM 8471 N N . ALA B 1 293 ? 12.586 -5.551 -7.75 1 53.81 293 ALA B N 1
ATOM 8472 C CA . ALA B 1 293 ? 11.734 -6.742 -7.816 1 53.81 293 ALA B CA 1
ATOM 8473 C C . ALA B 1 293 ? 11.625 -7.254 -9.25 1 53.81 293 ALA B C 1
ATOM 8475 O O . ALA B 1 293 ? 12.016 -8.391 -9.539 1 53.81 293 ALA B O 1
ATOM 8476 N N . PRO B 1 294 ? 10.969 -6.5 -10.164 1 49.22 294 PRO B N 1
ATOM 8477 C CA . PRO B 1 294 ? 10.586 -7.105 -11.438 1 49.22 294 PRO B CA 1
ATOM 8478 C C . PRO B 1 294 ? 11.703 -7.047 -12.477 1 49.22 294 PRO B C 1
ATOM 8480 O O . PRO B 1 294 ? 11.805 -7.93 -13.336 1 49.22 294 PRO B O 1
ATOM 8483 N N . LEU B 1 295 ? 12.539 -5.957 -12.391 1 49.03 295 LEU B N 1
ATOM 8484 C CA . LEU B 1 295 ? 13.414 -5.867 -13.547 1 49.03 295 LEU B CA 1
ATOM 8485 C C . LEU B 1 295 ? 14.648 -6.738 -13.367 1 49.03 295 LEU B C 1
ATOM 8487 O O . LEU B 1 295 ? 15.297 -7.125 -14.344 1 49.03 295 LEU B O 1
ATOM 8491 N N . GLY B 1 296 ? 14.633 -7.395 -12.297 1 50.91 296 GLY B N 1
ATOM 8492 C CA . GLY B 1 296 ? 15.719 -8.352 -12.117 1 50.91 296 GLY B CA 1
ATOM 8493 C C . GLY B 1 296 ? 17.047 -7.848 -12.641 1 50.91 296 GLY B C 1
ATOM 8494 O O . GLY B 1 296 ? 17.844 -8.633 -13.156 1 50.91 296 GLY B O 1
ATOM 8495 N N . LEU B 1 297 ? 17.109 -6.531 -12.922 1 47.44 297 LEU B N 1
ATOM 8496 C CA . LEU B 1 297 ? 18.266 -5.965 -13.609 1 47.44 297 LEU B CA 1
ATOM 8497 C C . LEU B 1 297 ? 19.562 -6.41 -12.945 1 47.44 297 LEU B C 1
ATOM 8499 O O . LEU B 1 297 ? 20.625 -6.387 -13.578 1 47.44 297 LEU B O 1
ATOM 8503 N N . TYR B 1 298 ? 19.391 -6.945 -11.703 1 44.88 298 TYR B N 1
ATOM 8504 C CA . TYR B 1 298 ? 20.609 -7.355 -11.031 1 44.88 298 TYR B CA 1
ATOM 8505 C C . TYR B 1 298 ? 20.547 -8.82 -10.609 1 44.88 298 TYR B C 1
ATOM 8507 O O . TYR B 1 298 ? 19.703 -9.195 -9.789 1 44.88 298 TYR B O 1
ATOM 8515 N N . ASP B 1 299 ? 21.109 -9.594 -11.617 1 44.56 299 ASP B N 1
ATOM 8516 C CA . ASP B 1 299 ? 21.094 -10.984 -11.172 1 44.56 299 ASP B CA 1
ATOM 8517 C C . ASP B 1 299 ? 20.078 -11.195 -10.055 1 44.56 299 ASP B C 1
ATOM 8519 O O . ASP B 1 299 ? 20.219 -12.102 -9.227 1 44.56 299 ASP B O 1
ATOM 8523 N N . GLN B 1 300 ? 19.25 -10.18 -9.898 1 49.97 300 GLN B N 1
ATOM 8524 C CA . GLN B 1 300 ? 18.344 -10.219 -8.758 1 49.97 300 GLN B CA 1
ATOM 8525 C C . GLN B 1 300 ? 17.203 -11.203 -8.992 1 49.97 300 GLN B C 1
ATOM 8527 O O . GLN B 1 300 ? 16.938 -11.586 -10.141 1 49.97 300 GLN B O 1
ATOM 8532 N N . PRO B 1 301 ? 16.562 -11.422 -7.809 1 54.69 301 PRO B N 1
ATOM 8533 C CA . PRO B 1 301 ? 15.602 -12.523 -7.699 1 54.69 301 PRO B CA 1
ATOM 8534 C C . PRO B 1 301 ? 14.461 -12.414 -8.719 1 54.69 301 PRO B C 1
ATOM 8536 O O . PRO B 1 301 ? 14.039 -11.312 -9.055 1 54.69 301 PRO B O 1
ATOM 8539 N N . MET B 1 302 ? 14.266 -13.352 -9.492 1 63.59 302 MET B N 1
ATOM 8540 C CA . MET B 1 302 ? 13.352 -13.648 -10.594 1 63.59 302 MET B CA 1
ATOM 8541 C C . MET B 1 302 ? 11.938 -13.906 -10.07 1 63.59 302 MET B C 1
ATOM 8543 O O . MET B 1 302 ? 11.484 -15.047 -10.031 1 63.59 302 MET B O 1
ATOM 8547 N N . ILE B 1 303 ? 11.234 -12.906 -9.328 1 69.19 303 ILE B N 1
ATOM 8548 C CA . ILE B 1 303 ? 9.883 -13.219 -8.883 1 69.19 303 ILE B CA 1
ATOM 8549 C C . ILE B 1 303 ? 8.883 -12.789 -9.953 1 69.19 303 ILE B C 1
ATOM 8551 O O . ILE B 1 303 ? 7.668 -12.891 -9.758 1 69.19 303 ILE B O 1
ATOM 8555 N N . ALA B 1 304 ? 9.43 -12.469 -11.133 1 74.38 304 ALA B N 1
ATOM 8556 C CA . ALA B 1 304 ? 8.523 -12.016 -12.195 1 74.38 304 ALA B CA 1
ATOM 8557 C C . ALA B 1 304 ? 8 -13.195 -13.008 1 74.38 304 ALA B C 1
ATOM 8559 O O . ALA B 1 304 ? 8.766 -14.094 -13.367 1 74.38 304 ALA B O 1
ATOM 8560 N N . ALA B 1 305 ? 6.672 -13.062 -13.133 1 78.38 305 ALA B N 1
ATOM 8561 C CA . ALA B 1 305 ? 6.066 -13.992 -14.086 1 78.38 305 ALA B CA 1
ATOM 8562 C C . ALA B 1 305 ? 6.211 -13.484 -15.516 1 78.38 305 ALA B C 1
ATOM 8564 O O . ALA B 1 305 ? 6.297 -12.273 -15.75 1 78.38 305 ALA B O 1
ATOM 8565 N N . ARG B 1 306 ? 6.328 -14.32 -16.484 1 76.06 306 ARG B N 1
ATOM 8566 C CA . ARG B 1 306 ? 6.336 -13.984 -17.906 1 76.06 306 ARG B CA 1
ATOM 8567 C C . ARG B 1 306 ? 7.477 -13.031 -18.234 1 76.06 306 ARG B C 1
ATOM 8569 O O . ARG B 1 306 ? 7.266 -11.82 -18.359 1 76.06 306 ARG B O 1
ATOM 8576 N N . PHE B 1 307 ? 8.562 -13.445 -18.422 1 72.94 307 PHE B N 1
ATOM 8577 C CA . PHE B 1 307 ? 9.75 -12.664 -18.766 1 72.94 307 PHE B CA 1
ATOM 8578 C C . PHE B 1 307 ? 9.477 -11.758 -19.953 1 72.94 307 PHE B C 1
ATOM 8580 O O . PHE B 1 307 ? 10.055 -10.672 -20.047 1 72.94 307 PHE B O 1
ATOM 8587 N N . ALA B 1 308 ? 8.531 -12.117 -20.797 1 69.25 308 ALA B N 1
ATOM 8588 C CA . ALA B 1 308 ? 8.164 -11.312 -21.969 1 69.25 308 ALA B CA 1
ATOM 8589 C C . ALA B 1 308 ? 7.602 -9.961 -21.531 1 69.25 308 ALA B C 1
ATOM 8591 O O . ALA B 1 308 ? 7.91 -8.93 -22.125 1 69.25 308 ALA B O 1
ATOM 8592 N N . ASP B 1 309 ? 6.855 -10 -20.516 1 74.44 309 ASP B N 1
ATOM 8593 C CA . ASP B 1 309 ? 6.238 -8.766 -20.016 1 74.44 309 ASP B CA 1
ATOM 8594 C C . ASP B 1 309 ? 7.27 -7.863 -19.359 1 74.44 309 ASP B C 1
ATOM 8596 O O . ASP B 1 309 ? 7.168 -6.637 -19.438 1 74.44 309 ASP B O 1
ATOM 8600 N N . ARG B 1 310 ? 8.258 -8.484 -18.906 1 71.31 310 ARG B N 1
ATOM 8601 C CA . ARG B 1 310 ? 9.32 -7.719 -18.266 1 71.31 310 ARG B CA 1
ATOM 8602 C C . ARG B 1 310 ? 10.109 -6.91 -19.297 1 71.31 310 ARG B C 1
ATOM 8604 O O . ARG B 1 310 ? 10.422 -5.742 -19.062 1 71.31 310 ARG B O 1
ATOM 8611 N N . ILE B 1 311 ? 10.359 -7.484 -20.312 1 70.56 311 ILE B N 1
ATOM 8612 C CA . ILE B 1 311 ? 11.141 -6.824 -21.344 1 70.56 311 ILE B CA 1
ATOM 8613 C C . ILE B 1 311 ? 10.32 -5.703 -21.984 1 70.56 311 ILE B C 1
ATOM 8615 O O . ILE B 1 311 ? 10.844 -4.625 -22.266 1 70.56 311 ILE B O 1
ATOM 8619 N N . GLN B 1 312 ? 9.086 -5.965 -22.078 1 74.88 312 GLN B N 1
ATOM 8620 C CA . GLN B 1 312 ? 8.219 -4.977 -22.719 1 74.88 312 GLN B CA 1
ATOM 8621 C C . GLN B 1 312 ? 8.008 -3.768 -21.812 1 74.88 312 GLN B C 1
ATOM 8623 O O . GLN B 1 312 ? 8.023 -2.625 -22.266 1 74.88 312 GLN B O 1
ATOM 8628 N N . ILE B 1 313 ? 7.887 -4.027 -20.609 1 80.31 313 ILE B N 1
ATOM 8629 C CA . ILE B 1 313 ? 7.535 -2.945 -19.688 1 80.31 313 ILE B CA 1
ATOM 8630 C C . ILE B 1 313 ? 8.719 -1.993 -19.531 1 80.31 313 ILE B C 1
ATOM 8632 O O . ILE B 1 313 ? 8.539 -0.795 -19.312 1 80.31 313 ILE B O 1
ATOM 8636 N N . VAL B 1 314 ? 9.961 -2.453 -19.672 1 77.38 314 VAL B N 1
ATOM 8637 C CA . VAL B 1 314 ? 11.156 -1.622 -19.547 1 77.38 314 VAL B CA 1
ATOM 8638 C C . VAL B 1 314 ? 11.188 -0.597 -20.672 1 77.38 314 VAL B C 1
ATOM 8640 O O . VAL B 1 314 ? 11.688 0.518 -20.5 1 77.38 314 VAL B O 1
ATOM 8643 N N . ARG B 1 315 ? 10.555 -0.93 -21.781 1 80.31 315 ARG B N 1
ATOM 8644 C CA . ARG B 1 315 ? 10.578 -0.073 -22.969 1 80.31 315 ARG B CA 1
ATOM 8645 C C . ARG B 1 315 ? 9.398 0.892 -22.969 1 80.31 315 ARG B C 1
ATOM 8647 O O . ARG B 1 315 ? 9.336 1.796 -23.797 1 80.31 315 ARG B O 1
ATOM 8654 N N . ASP B 1 316 ? 8.625 0.71 -22.047 1 86.25 316 ASP B N 1
ATOM 8655 C CA . ASP B 1 316 ? 7.434 1.553 -22 1 86.25 316 ASP B CA 1
ATOM 8656 C C . ASP B 1 316 ? 7.785 2.977 -21.578 1 86.25 316 ASP B C 1
ATOM 8658 O O . ASP B 1 316 ? 8.766 3.193 -20.875 1 86.25 316 ASP B O 1
ATOM 8662 N N . PHE B 1 317 ? 7.02 3.916 -21.938 1 90.75 317 PHE B N 1
ATOM 8663 C CA . PHE B 1 317 ? 7.223 5.34 -21.688 1 90.75 317 PHE B CA 1
ATOM 8664 C C . PHE B 1 317 ? 7.242 5.625 -20.188 1 90.75 317 PHE B C 1
ATOM 8666 O O . PHE B 1 317 ? 8.133 6.324 -19.688 1 90.75 317 PHE B O 1
ATOM 8673 N N . TRP B 1 318 ? 6.371 5.02 -19.469 1 87.94 318 TRP B N 1
ATOM 8674 C CA . TRP B 1 318 ? 6.211 5.336 -18.062 1 87.94 318 TRP B CA 1
ATOM 8675 C C . TRP B 1 318 ? 7.352 4.75 -17.234 1 87.94 318 TRP B C 1
ATOM 8677 O O . TRP B 1 318 ? 7.691 5.273 -16.172 1 87.94 318 TRP B O 1
ATOM 8687 N N . THR B 1 319 ? 7.941 3.705 -17.719 1 87.69 319 THR B N 1
ATOM 8688 C CA . THR B 1 319 ? 9.023 3.061 -16.984 1 87.69 319 THR B CA 1
ATOM 8689 C C . THR B 1 319 ? 10.289 3.91 -17.047 1 87.69 319 THR B C 1
ATOM 8691 O O . THR B 1 319 ? 11.211 3.719 -16.234 1 87.69 319 THR B O 1
ATOM 8694 N N . GLN B 1 320 ? 10.281 4.93 -17.906 1 88.75 320 GLN B N 1
ATOM 8695 C CA . GLN B 1 320 ? 11.43 5.82 -17.984 1 88.75 320 GLN B CA 1
ATOM 8696 C C . GLN B 1 320 ? 11.562 6.66 -16.719 1 88.75 320 GLN B C 1
ATOM 8698 O O . GLN B 1 320 ? 12.672 7.016 -16.312 1 88.75 320 GLN B O 1
ATOM 8703 N N . PHE B 1 321 ? 10.406 6.902 -16.125 1 90.75 321 PHE B N 1
ATOM 8704 C CA . PHE B 1 321 ? 10.398 7.617 -14.859 1 90.75 321 PHE B CA 1
ATOM 8705 C C . PHE B 1 321 ? 11.156 6.836 -13.789 1 90.75 321 PHE B C 1
ATOM 8707 O O . PHE B 1 321 ? 11.812 7.426 -12.938 1 90.75 321 PHE B O 1
ATOM 8714 N N . VAL B 1 322 ? 11.156 5.578 -13.938 1 87.94 322 VAL B N 1
ATOM 8715 C CA . VAL B 1 322 ? 11.812 4.688 -12.984 1 87.94 322 VAL B CA 1
ATOM 8716 C C . VAL B 1 322 ? 13.297 4.566 -13.328 1 87.94 322 VAL B C 1
ATOM 8718 O O . VAL B 1 322 ? 14.148 4.602 -12.438 1 87.94 322 VAL B O 1
ATOM 8721 N N . ILE B 1 323 ? 13.562 4.477 -14.531 1 83.62 323 ILE B N 1
ATOM 8722 C CA . ILE B 1 323 ? 14.938 4.324 -14.984 1 83.62 323 ILE B CA 1
ATOM 8723 C C . ILE B 1 323 ? 15.742 5.574 -14.633 1 83.62 323 ILE B C 1
ATOM 8725 O O . ILE B 1 323 ? 16.922 5.484 -14.289 1 83.62 323 ILE B O 1
ATOM 8729 N N . SER B 1 324 ? 15.07 6.691 -14.586 1 87.56 324 SER B N 1
ATOM 8730 C CA . SER B 1 324 ? 15.734 7.953 -14.258 1 87.56 324 SER B CA 1
ATOM 8731 C C . SER B 1 324 ? 15.664 8.234 -12.758 1 87.56 324 SER B C 1
ATOM 8733 O O . SER B 1 324 ? 15.719 9.391 -12.336 1 87.56 324 SER B O 1
ATOM 8735 N N . GLY B 1 325 ? 15.539 7.254 -12.008 1 87.25 325 GLY B N 1
ATOM 8736 C CA . GLY B 1 325 ? 15.352 7.391 -10.57 1 87.25 325 GLY B CA 1
ATOM 8737 C C . GLY B 1 325 ? 16.516 8.07 -9.883 1 87.25 325 GLY B C 1
ATOM 8738 O O . GLY B 1 325 ? 16.344 8.727 -8.852 1 87.25 325 GLY B O 1
ATOM 8739 N N . SER B 1 326 ? 17.734 8.039 -10.422 1 85.75 326 SER B N 1
ATOM 8740 C CA . SER B 1 326 ? 18.906 8.656 -9.82 1 85.75 326 SER B CA 1
ATOM 8741 C C . SER B 1 326 ? 18.75 10.172 -9.75 1 85.75 326 SER B C 1
ATOM 8743 O O . SER B 1 326 ? 19.391 10.828 -8.914 1 85.75 326 SER B O 1
ATOM 8745 N N . LEU B 1 327 ? 17.875 10.719 -10.555 1 91.44 327 LEU B N 1
ATOM 8746 C CA . LEU B 1 327 ? 17.625 12.156 -10.555 1 91.44 327 LEU B CA 1
ATOM 8747 C C . LEU B 1 327 ? 16.938 12.586 -9.273 1 91.44 327 LEU B C 1
ATOM 8749 O O . LEU B 1 327 ? 17.109 13.719 -8.82 1 91.44 327 LEU B O 1
ATOM 8753 N N . SER B 1 328 ? 16.156 11.695 -8.711 1 93.44 328 SER B N 1
ATOM 8754 C CA . SER B 1 328 ? 15.461 12.023 -7.473 1 93.44 328 SER B CA 1
ATOM 8755 C C . SER B 1 328 ? 16.453 12.312 -6.348 1 93.44 328 SER B C 1
ATOM 8757 O O . SER B 1 328 ? 16.234 13.227 -5.543 1 93.44 328 SER B O 1
ATOM 8759 N N . VAL B 1 329 ? 17.562 11.68 -6.332 1 94.06 329 VAL B N 1
ATOM 8760 C CA . VAL B 1 329 ? 18.562 11.82 -5.273 1 94.06 329 VAL B CA 1
ATOM 8761 C C . VAL B 1 329 ? 19.281 13.156 -5.418 1 94.06 329 VAL B C 1
ATOM 8763 O O . VAL B 1 329 ? 19.688 13.766 -4.422 1 94.06 329 VAL B O 1
ATOM 8766 N N . SER B 1 330 ? 19.391 13.648 -6.641 1 95.25 330 SER B N 1
ATOM 8767 C CA . SER B 1 330 ? 19.969 14.969 -6.855 1 95.25 330 SER B CA 1
ATOM 8768 C C . SER B 1 330 ? 19.172 16.047 -6.152 1 95.25 330 SER B C 1
ATOM 8770 O O . SER B 1 330 ? 19.734 17.031 -5.664 1 95.25 330 SER B O 1
ATOM 8772 N N . GLY B 1 331 ? 17.875 15.828 -6.148 1 95.56 331 GLY B N 1
ATOM 8773 C CA . GLY B 1 331 ? 17.047 16.766 -5.418 1 95.56 331 GLY B CA 1
ATOM 8774 C C . GLY B 1 331 ? 17.375 16.828 -3.938 1 95.56 331 GLY B C 1
ATOM 8775 O O . GLY B 1 331 ? 17.375 17.906 -3.34 1 95.56 331 GLY B O 1
ATOM 8776 N N . PHE B 1 332 ? 17.734 15.758 -3.363 1 96.44 332 PHE B N 1
ATOM 8777 C CA . PHE B 1 332 ? 18.078 15.711 -1.946 1 96.44 332 PHE B CA 1
ATOM 8778 C C . PHE B 1 332 ? 19.391 16.422 -1.682 1 96.44 332 PHE B C 1
ATOM 8780 O O . PHE B 1 332 ? 19.578 17.047 -0.633 1 96.44 332 PHE B O 1
ATOM 8787 N N . PHE B 1 333 ? 20.312 16.328 -2.635 1 97.5 333 PHE B N 1
ATOM 8788 C CA . PHE B 1 333 ? 21.578 17.031 -2.486 1 97.5 333 PHE B CA 1
ATOM 8789 C C . PHE B 1 333 ? 21.375 18.531 -2.539 1 97.5 333 PHE B C 1
ATOM 8791 O O . PHE B 1 333 ? 22.016 19.281 -1.8 1 97.5 333 PHE B O 1
ATOM 8798 N N . ILE B 1 334 ? 20.484 18.969 -3.395 1 97.5 334 ILE B N 1
ATOM 8799 C CA . ILE B 1 334 ? 20.156 20.391 -3.473 1 97.5 334 ILE B CA 1
ATOM 8800 C C . ILE B 1 334 ? 19.609 20.859 -2.133 1 97.5 334 ILE B C 1
ATOM 8802 O O . ILE B 1 334 ? 20.047 21.891 -1.607 1 97.5 334 ILE B O 1
ATOM 8806 N N . ILE B 1 335 ? 18.703 20.078 -1.576 1 96.12 335 ILE B N 1
ATOM 8807 C CA . ILE B 1 335 ? 18.062 20.438 -0.313 1 96.12 335 ILE B CA 1
ATOM 8808 C C . ILE B 1 335 ? 19.109 20.469 0.798 1 96.12 335 ILE B C 1
ATOM 8810 O O . ILE B 1 335 ? 19.094 21.391 1.631 1 96.12 335 ILE B O 1
ATOM 8814 N N . SER B 1 336 ? 20.031 19.516 0.789 1 96.44 336 SER B N 1
ATOM 8815 C CA . SER B 1 336 ? 21.078 19.453 1.802 1 96.44 336 SER B CA 1
ATOM 8816 C C . SER B 1 336 ? 21.969 20.703 1.75 1 96.44 336 SER B C 1
ATOM 8818 O O . SER B 1 336 ? 22.234 21.312 2.781 1 96.44 336 SER B O 1
ATOM 8820 N N . GLY B 1 337 ? 22.375 21.062 0.567 1 97.25 337 GLY B N 1
ATOM 8821 C CA . GLY B 1 337 ? 23.172 22.281 0.421 1 97.25 337 GLY B CA 1
ATOM 8822 C C . GLY B 1 337 ? 22.438 23.531 0.833 1 97.25 337 GLY B C 1
ATOM 8823 O O . GLY B 1 337 ? 22.984 24.391 1.52 1 97.25 337 GLY B O 1
ATOM 8824 N N . LEU B 1 338 ? 21.219 23.594 0.453 1 96.69 338 LEU B N 1
ATOM 8825 C CA . LEU B 1 338 ? 20.375 24.75 0.75 1 96.69 338 LEU B CA 1
ATOM 8826 C C . LEU B 1 338 ? 20.203 24.922 2.256 1 96.69 338 LEU B C 1
ATOM 8828 O O . LEU B 1 338 ? 20.406 26.016 2.785 1 96.69 338 LEU B O 1
ATOM 8832 N N . ILE B 1 339 ? 19.891 23.859 2.957 1 93.81 339 ILE B N 1
ATOM 8833 C CA . ILE B 1 339 ? 19.609 23.922 4.387 1 93.81 339 ILE B CA 1
ATOM 8834 C C . ILE B 1 339 ? 20.891 24.219 5.152 1 93.81 339 ILE B C 1
ATOM 8836 O O . ILE B 1 339 ? 20.891 25 6.113 1 93.81 339 ILE B O 1
ATOM 8840 N N . SER B 1 340 ? 22 23.625 4.754 1 94.94 340 SER B N 1
ATOM 8841 C CA . SER B 1 340 ? 23.281 23.812 5.441 1 94.94 340 SER B CA 1
ATOM 8842 C C . SER B 1 340 ? 23.688 25.281 5.441 1 94.94 340 SER B C 1
ATOM 8844 O O . SER B 1 340 ? 24.016 25.844 6.488 1 94.94 340 SER B O 1
ATOM 8846 N N . LEU B 1 341 ? 23.641 25.891 4.312 1 95.75 341 LEU B N 1
ATOM 8847 C CA . LEU B 1 341 ? 24.047 27.281 4.242 1 95.75 341 LEU B CA 1
ATOM 8848 C C . LEU B 1 341 ? 23 28.203 4.852 1 95.75 341 LEU B C 1
ATOM 8850 O O . LEU B 1 341 ? 23.328 29.172 5.523 1 95.75 341 LEU B O 1
ATOM 8854 N N . HIS B 1 342 ? 21.75 27.906 4.594 1 92.81 342 HIS B N 1
ATOM 8855 C CA . HIS B 1 342 ? 20.672 28.719 5.129 1 92.81 342 HIS B CA 1
ATOM 8856 C C . HIS B 1 342 ? 20.719 28.781 6.652 1 92.81 342 HIS B C 1
ATOM 8858 O O . HIS B 1 342 ? 20.578 29.859 7.242 1 92.81 342 HIS B O 1
ATOM 8864 N N . THR B 1 343 ? 20.938 27.703 7.262 1 90 343 THR B N 1
ATOM 8865 C CA . THR B 1 343 ? 21.016 27.641 8.719 1 90 343 THR B CA 1
ATOM 8866 C C . THR B 1 343 ? 22.234 28.375 9.234 1 90 343 THR B C 1
ATOM 8868 O O . THR B 1 343 ? 22.188 29.047 10.266 1 90 343 THR B O 1
ATOM 8871 N N . ALA B 1 344 ? 23.328 28.266 8.57 1 91.81 344 ALA B N 1
ATOM 8872 C CA . ALA B 1 344 ? 24.562 28.938 8.961 1 91.81 344 ALA B CA 1
ATOM 8873 C C . ALA B 1 344 ? 24.422 30.453 8.836 1 91.81 344 ALA B C 1
ATOM 8875 O O . ALA B 1 344 ? 24.891 31.203 9.695 1 91.81 344 ALA B O 1
ATOM 8876 N N . MET B 1 345 ? 23.75 30.828 7.824 1 91.06 345 MET B N 1
ATOM 8877 C CA . MET B 1 345 ? 23.625 32.25 7.551 1 91.06 345 MET B CA 1
ATOM 8878 C C . MET B 1 345 ? 22.609 32.906 8.484 1 91.06 345 MET B C 1
ATOM 8880 O O . MET B 1 345 ? 22.703 34.094 8.789 1 91.06 345 MET B O 1
ATOM 8884 N N . LYS B 1 346 ? 21.594 32.125 8.867 1 85.69 346 LYS B N 1
ATOM 8885 C CA . LYS B 1 346 ? 20.609 32.625 9.828 1 85.69 346 LYS B CA 1
ATOM 8886 C C . LYS B 1 346 ? 21.266 33 11.148 1 85.69 346 LYS B C 1
ATOM 8888 O O . LYS B 1 346 ? 20.891 34 11.789 1 85.69 346 LYS B O 1
ATOM 8893 N N . ASN B 1 347 ? 22.188 32.156 11.484 1 86.62 347 ASN B N 1
ATOM 8894 C CA . ASN B 1 347 ? 23 32.438 12.672 1 86.62 347 ASN B CA 1
ATOM 8895 C C . ASN B 1 347 ? 24.469 32.594 12.32 1 86.62 347 ASN B C 1
ATOM 8897 O O . ASN B 1 347 ? 25.328 31.938 12.891 1 86.62 347 ASN B O 1
ATOM 8901 N N . ARG B 1 348 ? 24.734 33.625 11.547 1 90.44 348 ARG B N 1
ATOM 8902 C CA . ARG B 1 348 ? 26.047 33.812 10.914 1 90.44 348 ARG B CA 1
ATOM 8903 C C . ARG B 1 348 ? 27.141 34 11.969 1 90.44 348 ARG B C 1
ATOM 8905 O O . ARG B 1 348 ? 28.172 33.312 11.914 1 90.44 348 ARG B O 1
ATOM 8912 N N . GLN B 1 349 ? 26.938 34.875 12.945 1 89.56 349 GLN B N 1
ATOM 8913 C CA . GLN B 1 349 ? 27.938 35.188 13.969 1 89.56 349 GLN B CA 1
ATOM 8914 C C . GLN B 1 349 ? 28.156 33.969 14.883 1 89.56 349 GLN B C 1
ATOM 8916 O O . GLN B 1 349 ? 29.312 33.656 15.219 1 89.56 349 GLN B O 1
ATOM 8921 N N . THR B 1 350 ? 27.141 33.406 15.18 1 88.44 350 THR B N 1
ATOM 8922 C CA . THR B 1 350 ? 27.25 32.219 16.031 1 88.44 350 THR B CA 1
ATOM 8923 C C . THR B 1 350 ? 27.984 31.094 15.297 1 88.44 350 THR B C 1
ATOM 8925 O O . THR B 1 350 ? 28.781 30.359 15.898 1 88.44 350 THR B O 1
ATOM 8928 N N . PHE B 1 351 ? 27.766 30.984 14.023 1 91.56 351 PHE B N 1
ATOM 8929 C CA . PHE B 1 351 ? 28.406 29.938 13.219 1 91.56 351 PHE B CA 1
ATOM 8930 C C . PHE B 1 351 ? 29.906 30.156 13.141 1 91.56 351 PHE B C 1
ATOM 8932 O O . PHE B 1 351 ? 30.688 29.219 13.336 1 91.56 351 PHE B O 1
ATOM 8939 N N . LEU B 1 352 ? 30.359 31.328 12.906 1 91.75 352 LEU B N 1
ATOM 8940 C CA . LEU B 1 352 ? 31.781 31.656 12.742 1 91.75 352 LEU B CA 1
ATOM 8941 C C . LEU B 1 352 ? 32.531 31.5 14.062 1 91.75 352 LEU B C 1
ATOM 8943 O O . LEU B 1 352 ? 33.688 31.109 14.078 1 91.75 352 LEU B O 1
ATOM 8947 N N . LYS B 1 353 ? 31.797 31.688 15.148 1 89.88 353 LYS B N 1
ATOM 8948 C CA . LYS B 1 353 ? 32.469 31.703 16.453 1 89.88 353 LYS B CA 1
ATOM 8949 C C . LYS B 1 353 ? 32.375 30.328 17.109 1 89.88 353 LYS B C 1
ATOM 8951 O O . LYS B 1 353 ? 33.312 29.922 17.812 1 89.88 353 LYS B O 1
ATOM 8956 N N . THR B 1 354 ? 31.391 29.594 16.875 1 88.38 354 THR B N 1
ATOM 8957 C CA . THR B 1 354 ? 31.109 28.469 17.75 1 88.38 354 THR B CA 1
ATOM 8958 C C . THR B 1 354 ? 31.141 27.156 16.953 1 88.38 354 THR B C 1
ATOM 8960 O O . THR B 1 354 ? 31.078 26.078 17.547 1 88.38 354 THR B O 1
ATOM 8963 N N . VAL B 1 355 ? 31.359 27.172 15.68 1 92.12 355 VAL B N 1
ATOM 8964 C CA . VAL B 1 355 ? 31.281 25.922 14.93 1 92.12 355 VAL B CA 1
ATOM 8965 C C . VAL B 1 355 ? 32.562 25.688 14.148 1 92.12 355 VAL B C 1
ATOM 8967 O O . VAL B 1 355 ? 32.594 25.875 12.93 1 92.12 355 VAL B O 1
ATOM 8970 N N . PRO B 1 356 ? 33.531 25.141 14.859 1 93.94 356 PRO B N 1
ATOM 8971 C CA . PRO B 1 356 ? 34.75 24.766 14.117 1 93.94 356 PRO B CA 1
ATOM 8972 C C . PRO B 1 356 ? 34.531 23.547 13.234 1 93.94 356 PRO B C 1
ATOM 8974 O O . PRO B 1 356 ? 33.5 22.875 13.32 1 93.94 356 PRO B O 1
ATOM 8977 N N . TYR B 1 357 ? 35.469 23.266 12.375 1 95.81 357 TYR B N 1
ATOM 8978 C CA . TYR B 1 357 ? 35.375 22.219 11.375 1 95.81 357 TYR B CA 1
ATOM 8979 C C . TYR B 1 357 ? 35.062 20.859 12.016 1 95.81 357 TYR B C 1
ATOM 8981 O O . TYR B 1 357 ? 34.188 20.141 11.562 1 95.81 357 TYR B O 1
ATOM 8989 N N . TRP B 1 358 ? 35.781 20.516 13.094 1 95 358 TRP B N 1
ATOM 8990 C CA . TRP B 1 358 ? 35.594 19.219 13.727 1 95 358 TRP B CA 1
ATOM 8991 C C . TRP B 1 358 ? 34.188 19.062 14.289 1 95 358 TRP B C 1
ATOM 8993 O O . TRP B 1 358 ? 33.594 17.969 14.234 1 95 358 TRP B O 1
ATOM 9003 N N . LYS B 1 359 ? 33.656 20.094 14.859 1 93.44 359 LYS B N 1
ATOM 9004 C CA . LYS B 1 359 ? 32.312 20.047 15.414 1 93.44 359 LYS B CA 1
ATOM 9005 C C . LYS B 1 359 ? 31.266 19.875 14.305 1 93.44 359 LYS B C 1
ATOM 9007 O O . LYS B 1 359 ? 30.281 19.141 14.477 1 93.44 359 LYS B O 1
ATOM 9012 N N . TYR B 1 360 ? 31.547 20.594 13.203 1 94.38 360 TYR B N 1
ATOM 9013 C CA . TYR B 1 360 ? 30.656 20.484 12.055 1 94.38 360 TYR B CA 1
ATOM 9014 C C . TYR B 1 360 ? 30.594 19.047 11.547 1 94.38 360 TYR B C 1
ATOM 9016 O O . TYR B 1 360 ? 29.5 18.516 11.312 1 94.38 360 TYR B O 1
ATOM 9024 N N . ILE B 1 361 ? 31.719 18.422 11.453 1 95.88 361 ILE B N 1
ATOM 9025 C CA . ILE B 1 361 ? 31.812 17.062 10.93 1 95.88 361 ILE B CA 1
ATOM 9026 C C . ILE B 1 361 ? 31.234 16.078 11.945 1 95.88 361 ILE B C 1
ATOM 9028 O O . ILE B 1 361 ? 30.547 15.125 11.57 1 95.88 361 ILE B O 1
ATOM 9032 N N . LEU B 1 362 ? 31.469 16.328 13.156 1 95.06 362 LEU B N 1
ATOM 9033 C CA . LEU B 1 362 ? 30.969 15.438 14.203 1 95.06 362 LEU B CA 1
ATOM 9034 C C . LEU B 1 362 ? 29.438 15.477 14.266 1 95.06 362 LEU B C 1
ATOM 9036 O O . LEU B 1 362 ? 28.797 14.438 14.406 1 95.06 362 LEU B O 1
ATOM 9040 N N . LEU B 1 363 ? 28.906 16.625 14.195 1 92.81 363 LEU B N 1
ATOM 9041 C CA . LEU B 1 363 ? 27.453 16.766 14.258 1 92.81 363 LEU B CA 1
ATOM 9042 C C . LEU B 1 363 ? 26.797 16.094 13.062 1 92.81 363 LEU B C 1
ATOM 9044 O O . LEU B 1 363 ? 25.719 15.5 13.195 1 92.81 363 LEU B O 1
ATOM 9048 N N . ARG B 1 364 ? 27.406 16.203 11.961 1 93.81 364 ARG B N 1
ATOM 9049 C CA . ARG B 1 364 ? 26.891 15.539 10.781 1 93.81 364 ARG B CA 1
ATOM 9050 C C . ARG B 1 364 ? 26.953 14.023 10.93 1 93.81 364 ARG B C 1
ATOM 9052 O O . ARG B 1 364 ? 26.031 13.305 10.555 1 93.81 364 ARG B O 1
ATOM 9059 N N . TRP B 1 365 ? 28.078 13.562 11.461 1 96.12 365 TRP B N 1
ATOM 9060 C CA . TRP B 1 365 ? 28.25 12.133 11.703 1 96.12 365 TRP B CA 1
ATOM 9061 C C . TRP B 1 365 ? 27.188 11.625 12.68 1 96.12 365 TRP B C 1
ATOM 9063 O O . TRP B 1 365 ? 26.625 10.555 12.484 1 96.12 365 TRP B O 1
ATOM 9073 N N . LEU B 1 366 ? 26.922 12.43 13.664 1 95.25 366 LEU B N 1
ATOM 9074 C CA . LEU B 1 366 ? 25.984 12.031 14.703 1 95.25 366 LEU B CA 1
ATOM 9075 C C . LEU B 1 366 ? 24.547 12.078 14.188 1 95.25 366 LEU B C 1
ATOM 9077 O O . LEU B 1 366 ? 23.672 11.391 14.711 1 95.25 366 LEU B O 1
ATOM 9081 N N . ARG B 1 367 ? 24.344 12.828 13.203 1 93.31 367 ARG B N 1
ATOM 9082 C CA . ARG B 1 367 ? 23.016 12.914 12.594 1 93.31 367 ARG B CA 1
ATOM 9083 C C . ARG B 1 367 ? 22.688 11.656 11.797 1 93.31 367 ARG B C 1
ATOM 9085 O O . ARG B 1 367 ? 21.547 11.195 11.789 1 93.31 367 ARG B O 1
ATOM 9092 N N . PHE B 1 368 ? 23.688 11.008 11.219 1 95.75 368 PHE B N 1
ATOM 9093 C CA . PHE B 1 368 ? 23.484 9.898 10.297 1 95.75 368 PHE B CA 1
ATOM 9094 C C . PHE B 1 368 ? 23.672 8.562 11.008 1 95.75 368 PHE B C 1
ATOM 9096 O O . PHE B 1 368 ? 22.969 7.59 10.734 1 95.75 368 PHE B O 1
ATOM 9103 N N . SER B 1 369 ? 24.531 8.484 11.938 1 96.62 369 SER B N 1
ATOM 9104 C CA . SER B 1 369 ? 25.078 7.223 12.438 1 96.62 369 SER B CA 1
ATOM 9105 C C . SER B 1 369 ? 24.047 6.477 13.273 1 96.62 369 SER B C 1
ATOM 9107 O O . SER B 1 369 ? 23.875 5.262 13.133 1 96.62 369 SER B O 1
ATOM 9109 N N . PRO B 1 370 ? 23.344 7.156 14.164 1 96.44 370 PRO B N 1
ATOM 9110 C CA . PRO B 1 370 ? 22.406 6.391 15 1 96.44 370 PRO B CA 1
ATOM 9111 C C . PRO B 1 370 ? 21.281 5.742 14.195 1 96.44 370 PRO B C 1
ATOM 9113 O O . PRO B 1 370 ? 21.047 4.535 14.312 1 96.44 370 PRO B O 1
ATOM 9116 N N . PRO B 1 371 ? 20.578 6.496 13.336 1 97.25 371 PRO B N 1
ATOM 9117 C CA . PRO B 1 371 ? 19.562 5.816 12.523 1 97.25 371 PRO B CA 1
ATOM 9118 C C . PRO B 1 371 ? 20.172 4.754 11.602 1 97.25 371 PRO B C 1
ATOM 9120 O O . PRO B 1 371 ? 19.531 3.746 11.305 1 97.25 371 PRO B O 1
ATOM 9123 N N . LEU B 1 372 ? 21.406 5 11.141 1 97.62 372 LEU B N 1
ATOM 9124 C CA . LEU B 1 372 ? 22.094 4.004 10.336 1 97.62 372 LEU B CA 1
ATOM 9125 C C . LEU B 1 372 ? 22.312 2.719 11.125 1 97.62 372 LEU B C 1
ATOM 9127 O O . LEU B 1 372 ? 22.156 1.618 10.586 1 97.62 372 LEU B O 1
ATOM 9131 N N . LEU B 1 373 ? 22.672 2.904 12.344 1 97.12 373 LEU B N 1
ATOM 9132 C CA . LEU B 1 373 ? 22.828 1.75 13.227 1 97.12 373 LEU B CA 1
ATOM 9133 C C . LEU B 1 373 ? 21.5 0.99 13.344 1 97.12 373 LEU B C 1
ATOM 9135 O O . LEU B 1 373 ? 21.484 -0.243 13.32 1 97.12 373 LEU B O 1
ATOM 9139 N N . GLY B 1 374 ? 20.422 1.701 13.547 1 97.38 374 GLY B N 1
ATOM 9140 C CA . GLY B 1 374 ? 19.109 1.063 13.578 1 97.38 374 GLY B CA 1
ATOM 9141 C C . GLY B 1 374 ? 18.797 0.288 12.312 1 97.38 374 GLY B C 1
ATOM 9142 O O . GLY B 1 374 ? 18.25 -0.815 12.367 1 97.38 374 GLY B O 1
ATOM 9143 N N . MET B 1 375 ? 19.125 0.824 11.164 1 96.31 375 MET B N 1
ATOM 9144 C CA . MET B 1 375 ? 18.922 0.144 9.891 1 96.31 375 MET B CA 1
ATOM 9145 C C . MET B 1 375 ? 19.703 -1.163 9.836 1 96.31 375 MET B C 1
ATOM 9147 O O . MET B 1 375 ? 19.203 -2.176 9.352 1 96.31 375 MET B O 1
ATOM 9151 N N . PHE B 1 376 ? 20.922 -1.124 10.359 1 94.56 376 PHE B N 1
ATOM 9152 C CA . PHE B 1 376 ? 21.75 -2.324 10.367 1 94.56 376 PHE B CA 1
ATOM 9153 C C . PHE B 1 376 ? 21.156 -3.389 11.281 1 94.56 376 PHE B C 1
ATOM 9155 O O . PHE B 1 376 ? 21.266 -4.586 11 1 94.56 376 PHE B O 1
ATOM 9162 N N . CYS B 1 377 ? 20.578 -2.941 12.344 1 95.25 377 CYS B N 1
ATOM 9163 C CA . CYS B 1 377 ? 19.875 -3.902 13.188 1 95.25 377 CYS B CA 1
ATOM 9164 C C . CYS B 1 377 ? 18.766 -4.605 12.406 1 95.25 377 CYS B C 1
ATOM 9166 O O . CYS B 1 377 ? 18.641 -5.828 12.484 1 95.25 377 CYS B O 1
ATOM 9168 N N . TYR B 1 378 ? 18.031 -3.824 11.633 1 92.94 378 TYR B N 1
ATOM 9169 C CA . TYR B 1 378 ? 17.016 -4.422 10.781 1 92.94 378 TYR B CA 1
ATOM 9170 C C . TYR B 1 378 ? 17.625 -5.398 9.789 1 92.94 378 TYR B C 1
ATOM 9172 O O . TYR B 1 378 ? 17.125 -6.508 9.602 1 92.94 378 TYR B O 1
ATOM 9180 N N . GLN B 1 379 ? 18.719 -4.961 9.211 1 89.81 379 GLN B N 1
ATOM 9181 C CA . GLN B 1 379 ? 19.391 -5.719 8.156 1 89.81 379 GLN B CA 1
ATOM 9182 C C . GLN B 1 379 ? 19.828 -7.09 8.664 1 89.81 379 GLN B C 1
ATOM 9184 O O . GLN B 1 379 ? 19.688 -8.094 7.961 1 89.81 379 GLN B O 1
ATOM 9189 N N . PHE B 1 380 ? 20.281 -7.172 9.836 1 89.75 380 PHE B N 1
ATOM 9190 C CA . PHE B 1 380 ? 20.812 -8.422 10.359 1 89.75 380 PHE B CA 1
ATOM 9191 C C . PHE B 1 380 ? 19.703 -9.289 10.93 1 89.75 380 PHE B C 1
ATOM 9193 O O . PHE B 1 380 ? 19.844 -10.508 11.008 1 89.75 380 PHE B O 1
ATOM 9200 N N . LEU B 1 381 ? 18.594 -8.719 11.25 1 89.38 381 LEU B N 1
ATOM 9201 C CA . LEU B 1 381 ? 17.531 -9.477 11.891 1 89.38 381 LEU B CA 1
ATOM 9202 C C . LEU B 1 381 ? 16.5 -9.945 10.859 1 89.38 381 LEU B C 1
ATOM 9204 O O . LEU B 1 381 ? 15.695 -10.844 11.141 1 89.38 381 LEU B O 1
ATOM 9208 N N . TRP B 1 382 ? 16.453 -9.422 9.742 1 82.88 382 TRP B N 1
ATOM 9209 C CA . TRP B 1 382 ? 15.43 -9.695 8.734 1 82.88 382 TRP B CA 1
ATOM 9210 C C . TRP B 1 382 ? 15.398 -11.18 8.383 1 82.88 382 TRP B C 1
ATOM 9212 O O . TRP B 1 382 ? 14.328 -11.766 8.219 1 82.88 382 TRP B O 1
ATOM 9222 N N . PRO B 1 383 ? 16.562 -11.891 8.234 1 79.38 383 PRO B N 1
ATOM 9223 C CA . PRO B 1 383 ? 16.516 -13.312 7.879 1 79.38 383 PRO B CA 1
ATOM 9224 C C . PRO B 1 383 ? 15.852 -14.164 8.953 1 79.38 383 PRO B C 1
ATOM 9226 O O . PRO B 1 383 ? 15.438 -15.297 8.68 1 79.38 383 PRO B O 1
ATOM 9229 N N . LEU B 1 384 ? 15.703 -13.547 10.164 1 81.94 384 LEU B N 1
ATOM 9230 C CA . LEU B 1 384 ? 15.078 -14.281 11.258 1 81.94 384 LEU B CA 1
ATOM 9231 C C . LEU B 1 384 ? 13.562 -14.141 11.219 1 81.94 384 LEU B C 1
ATOM 9233 O O . LEU B 1 384 ? 12.844 -14.953 11.797 1 81.94 384 LEU B O 1
ATOM 9237 N N . LEU B 1 385 ? 13.102 -13.164 10.516 1 82.12 385 LEU B N 1
ATOM 9238 C CA . LEU B 1 385 ? 11.68 -12.836 10.555 1 82.12 385 LEU B CA 1
ATOM 9239 C C . LEU B 1 385 ? 10.93 -13.523 9.422 1 82.12 385 LEU B C 1
ATOM 9241 O O . LEU B 1 385 ? 9.703 -13.648 9.477 1 82.12 385 LEU B O 1
ATOM 9245 N N . GLY B 1 386 ? 11.633 -13.992 8.484 1 81 386 GLY B N 1
ATOM 9246 C CA . GLY B 1 386 ? 10.922 -14.586 7.367 1 81 386 GLY B CA 1
ATOM 9247 C C . GLY B 1 386 ? 11.664 -15.75 6.73 1 81 386 GLY B C 1
ATOM 9248 O O . GLY B 1 386 ? 12.844 -15.969 7.02 1 81 386 GLY B O 1
ATOM 9249 N N . THR B 1 387 ? 10.883 -16.547 6.059 1 85.94 387 THR B N 1
ATOM 9250 C CA . THR B 1 387 ? 11.414 -17.656 5.262 1 85.94 387 THR B CA 1
ATOM 9251 C C . THR B 1 387 ? 10.867 -17.594 3.838 1 85.94 387 THR B C 1
ATOM 9253 O O . THR B 1 387 ? 9.891 -16.891 3.568 1 85.94 387 THR B O 1
ATOM 9256 N N . GLY B 1 388 ? 11.57 -18.188 2.953 1 87.38 388 GLY B N 1
ATOM 9257 C CA . GLY B 1 388 ? 11.148 -18.234 1.56 1 87.38 388 GLY B CA 1
ATOM 9258 C C . GLY B 1 388 ? 12.172 -18.891 0.65 1 87.38 388 GLY B C 1
ATOM 9259 O O . GLY B 1 388 ? 13.297 -19.156 1.069 1 87.38 388 GLY B O 1
ATOM 9260 N N . PRO B 1 389 ? 11.75 -19.172 -0.533 1 87.75 389 PRO B N 1
ATOM 9261 C CA . PRO B 1 389 ? 12.617 -19.891 -1.478 1 87.75 389 PRO B CA 1
ATOM 9262 C C . PRO B 1 389 ? 13.938 -19.156 -1.73 1 87.75 389 PRO B C 1
ATOM 9264 O O . PRO B 1 389 ? 14.984 -19.797 -1.851 1 87.75 389 PRO B O 1
ATOM 9267 N N . MET B 1 390 ? 13.891 -17.797 -1.711 1 81.75 390 MET B N 1
ATOM 9268 C CA . MET B 1 390 ? 15.086 -17.047 -2.104 1 81.75 390 MET B CA 1
ATOM 9269 C C . MET B 1 390 ? 15.75 -16.406 -0.888 1 81.75 390 MET B C 1
ATOM 9271 O O . MET B 1 390 ? 16.719 -15.656 -1.026 1 81.75 390 MET B O 1
ATOM 9275 N N . MET B 1 391 ? 15.211 -16.547 0.228 1 73.88 391 MET B N 1
ATOM 9276 C CA . MET B 1 391 ? 15.719 -15.867 1.419 1 73.88 391 MET B CA 1
ATOM 9277 C C . MET B 1 391 ? 17.188 -16.203 1.658 1 73.88 391 MET B C 1
ATOM 9279 O O . MET B 1 391 ? 17.969 -15.352 2.062 1 73.88 391 MET B O 1
ATOM 9283 N N . HIS B 1 392 ? 17.672 -17.422 1.388 1 62.22 392 HIS B N 1
ATOM 9284 C CA . HIS B 1 392 ? 19.047 -17.781 1.721 1 62.22 392 HIS B CA 1
ATOM 9285 C C . HIS B 1 392 ? 19.938 -17.75 0.483 1 62.22 392 HIS B C 1
ATOM 9287 O O . HIS B 1 392 ? 21.141 -17.969 0.579 1 62.22 392 HIS B O 1
ATOM 9293 N N . TRP B 1 393 ? 19.359 -17.609 -0.533 1 57.59 393 TRP B N 1
ATOM 9294 C CA . TRP B 1 393 ? 20.188 -17.625 -1.735 1 57.59 393 TRP B CA 1
ATOM 9295 C C . TRP B 1 393 ? 20.828 -16.25 -1.959 1 57.59 393 TRP B C 1
ATOM 9297 O O . TRP B 1 393 ? 21.906 -15.977 -1.417 1 57.59 393 TRP B O 1
ATOM 9307 N N . ASP B 1 394 ? 20.094 -15.328 -2.645 1 53.94 394 ASP B N 1
ATOM 9308 C CA . ASP B 1 394 ? 20.609 -14.086 -3.207 1 53.94 394 ASP B CA 1
ATOM 9309 C C . ASP B 1 394 ? 20.734 -13 -2.135 1 53.94 394 ASP B C 1
ATOM 9311 O O . ASP B 1 394 ? 21.703 -12.242 -2.119 1 53.94 394 ASP B O 1
ATOM 9315 N N . TYR B 1 395 ? 19.781 -12.977 -1.229 1 50.44 395 TYR B N 1
ATOM 9316 C CA . TYR B 1 395 ? 19.797 -11.914 -0.233 1 50.44 395 TYR B CA 1
ATOM 9317 C C . TYR B 1 395 ? 21 -12.047 0.685 1 50.44 395 TYR B C 1
ATOM 9319 O O . TYR B 1 395 ? 21.688 -11.062 0.97 1 50.44 395 TYR B O 1
ATOM 9327 N N . LEU B 1 396 ? 21.266 -13.32 1.069 1 52.5 396 LEU B N 1
ATOM 9328 C CA . LEU B 1 396 ? 22.406 -13.5 1.953 1 52.5 396 LEU B CA 1
ATOM 9329 C C . LEU B 1 396 ? 23.719 -13.242 1.21 1 52.5 396 LEU B C 1
ATOM 9331 O O . LEU B 1 396 ? 24.641 -12.641 1.762 1 52.5 396 LEU B O 1
ATOM 9335 N N . ARG B 1 397 ? 23.625 -13.492 -0.07 1 54.03 397 ARG B N 1
ATOM 9336 C CA . ARG B 1 397 ? 24.891 -13.383 -0.79 1 54.03 397 ARG B CA 1
ATOM 9337 C C . ARG B 1 397 ? 25.172 -11.938 -1.194 1 54.03 397 ARG B C 1
ATOM 9339 O O . ARG B 1 397 ? 26.281 -11.438 -1.004 1 54.03 397 ARG B O 1
ATOM 9346 N N . TYR B 1 398 ? 24.141 -11.297 -1.73 1 57.38 398 TYR B N 1
ATOM 9347 C CA . TYR B 1 398 ? 24.453 -9.992 -2.305 1 57.38 398 TYR B CA 1
ATOM 9348 C C . TYR B 1 398 ? 24.047 -8.875 -1.356 1 57.38 398 TYR B C 1
ATOM 9350 O O . TYR B 1 398 ? 24.656 -7.797 -1.365 1 57.38 398 TYR B O 1
ATOM 9358 N N . GLY B 1 399 ? 23.172 -9.078 -0.519 1 60.75 399 GLY B N 1
ATOM 9359 C CA . GLY B 1 399 ? 22.719 -7.969 0.309 1 60.75 399 GLY B CA 1
ATOM 9360 C C . GLY B 1 399 ? 23.141 -8.094 1.759 1 60.75 399 GLY B C 1
ATOM 9361 O O . GLY B 1 399 ? 23.516 -7.098 2.387 1 60.75 399 GLY B O 1
ATOM 9362 N N . HIS B 1 400 ? 23.328 -9.344 2.137 1 70 400 HIS B N 1
ATOM 9363 C CA . HIS B 1 400 ? 23.516 -9.57 3.566 1 70 400 HIS B CA 1
ATOM 9364 C C . HIS B 1 400 ? 24.953 -9.961 3.875 1 70 400 HIS B C 1
ATOM 9366 O O . HIS B 1 400 ? 25.547 -9.461 4.832 1 70 400 HIS B O 1
ATOM 9372 N N . GLN B 1 401 ? 25.609 -10.672 2.963 1 75.88 401 GLN B N 1
ATOM 9373 C CA . GLN B 1 401 ? 26.938 -11.211 3.248 1 75.88 401 GLN B CA 1
ATOM 9374 C C . GLN B 1 401 ? 27.984 -10.109 3.24 1 75.88 401 GLN B C 1
ATOM 9376 O O . GLN B 1 401 ? 28.859 -10.07 4.109 1 75.88 401 GLN B O 1
ATOM 9381 N N . PRO B 1 402 ? 27.844 -9.188 2.365 1 82.19 402 PRO B N 1
ATOM 9382 C CA . PRO B 1 402 ? 28.828 -8.109 2.4 1 82.19 402 PRO B CA 1
ATOM 9383 C C . PRO B 1 402 ? 28.75 -7.277 3.682 1 82.19 402 PRO B C 1
ATOM 9385 O O . PRO B 1 402 ? 29.734 -6.648 4.074 1 82.19 402 PRO B O 1
ATOM 9388 N N . CYS B 1 403 ? 27.656 -7.316 4.297 1 85.94 403 CYS B N 1
ATOM 9389 C CA . CYS B 1 403 ? 27.469 -6.496 5.488 1 85.94 403 CYS B CA 1
ATOM 9390 C C . CYS B 1 403 ? 28.219 -7.09 6.676 1 85.94 403 CYS B C 1
ATOM 9392 O O . CYS B 1 403 ? 28.625 -6.363 7.586 1 85.94 403 CYS B O 1
ATOM 9394 N N . TYR B 1 404 ? 28.516 -8.383 6.637 1 85 404 TYR B N 1
ATOM 9395 C CA . TYR B 1 404 ? 29.297 -9.016 7.691 1 85 404 TYR B CA 1
ATOM 9396 C C . TYR B 1 404 ? 30.766 -8.648 7.562 1 85 404 TYR B C 1
ATOM 9398 O O . TYR B 1 404 ? 31.484 -8.547 8.562 1 85 404 TYR B O 1
ATOM 9406 N N . GLN B 1 405 ? 31.109 -8.32 6.391 1 86.12 405 GLN B N 1
ATOM 9407 C CA . GLN B 1 405 ? 32.531 -8.07 6.148 1 86.12 405 GLN B CA 1
ATOM 9408 C C . GLN B 1 405 ? 32.844 -6.578 6.145 1 86.12 405 GLN B C 1
ATOM 9410 O O . GLN B 1 405 ? 33.938 -6.16 6.523 1 86.12 405 GLN B O 1
ATOM 9415 N N . ARG B 1 406 ? 31.875 -5.789 5.707 1 90.88 406 ARG B N 1
ATOM 9416 C CA . ARG B 1 406 ? 32.25 -4.406 5.418 1 90.88 406 ARG B CA 1
ATOM 9417 C C . ARG B 1 406 ? 31.25 -3.434 6.043 1 90.88 406 ARG B C 1
ATOM 9419 O O . ARG B 1 406 ? 31.016 -2.35 5.508 1 90.88 406 ARG B O 1
ATOM 9426 N N . TRP B 1 407 ? 30.609 -3.754 7.117 1 90.06 407 TRP B N 1
ATOM 9427 C CA . TRP B 1 407 ? 29.688 -2.854 7.785 1 90.06 407 TRP B CA 1
ATOM 9428 C C . TRP B 1 407 ? 30.375 -1.561 8.203 1 90.06 407 TRP B C 1
ATOM 9430 O O . TRP B 1 407 ? 29.766 -0.491 8.203 1 90.06 407 TRP B O 1
ATOM 9440 N N . TRP B 1 408 ? 31.688 -1.569 8.539 1 92.62 408 TRP B N 1
ATOM 9441 C CA . TRP B 1 408 ? 32.469 -0.445 9.039 1 92.62 408 TRP B CA 1
ATOM 9442 C C . TRP B 1 408 ? 32.594 0.646 7.98 1 92.62 408 TRP B C 1
ATOM 9444 O O . TRP B 1 408 ? 32.719 1.83 8.312 1 92.62 408 TRP B O 1
ATOM 9454 N N . ALA B 1 409 ? 32.562 0.259 6.695 1 95 409 ALA B N 1
ATOM 9455 C CA . ALA B 1 409 ? 32.688 1.222 5.605 1 95 409 ALA B CA 1
ATOM 9456 C C . ALA B 1 409 ? 31.516 2.18 5.574 1 95 409 ALA B C 1
ATOM 9458 O O . ALA B 1 409 ? 31.641 3.332 5.152 1 95 409 ALA B O 1
ATOM 9459 N N . ASN B 1 410 ? 30.359 1.734 6.035 1 95.5 410 ASN B N 1
ATOM 9460 C CA . ASN B 1 410 ? 29.172 2.576 6.055 1 95.5 410 ASN B CA 1
ATOM 9461 C C . ASN B 1 410 ? 29.25 3.617 7.172 1 95.5 410 ASN B C 1
ATOM 9463 O O . ASN B 1 410 ? 28.734 4.727 7.02 1 95.5 410 ASN B O 1
ATOM 9467 N N . PHE B 1 411 ? 29.891 3.357 8.258 1 96.06 411 PHE B N 1
ATOM 9468 C CA . PHE B 1 411 ? 30 4.293 9.375 1 96.06 411 PHE B CA 1
ATOM 9469 C C . PHE B 1 411 ? 31.156 5.266 9.156 1 96.06 411 PHE B C 1
ATOM 9471 O O . PHE B 1 411 ? 31.219 6.316 9.805 1 96.06 411 PHE B O 1
ATOM 9478 N N . LEU B 1 412 ? 32 4.844 8.25 1 96.44 412 LEU B N 1
ATOM 9479 C CA . LEU B 1 412 ? 33.062 5.773 7.828 1 96.44 412 LEU B CA 1
ATOM 9480 C C . LEU B 1 412 ? 32.625 6.551 6.59 1 96.44 412 LEU B C 1
ATOM 9482 O O . LEU B 1 412 ? 33.312 7.48 6.164 1 96.44 412 LEU B O 1
ATOM 9486 N N . PHE B 1 413 ? 31.531 6.207 6.023 1 97.12 413 PHE B N 1
ATOM 9487 C CA . PHE B 1 413 ? 30.922 6.855 4.875 1 97.12 413 PHE B CA 1
ATOM 9488 C C . PHE B 1 413 ? 31.844 6.824 3.666 1 97.12 413 PHE B C 1
ATOM 9490 O O . PHE B 1 413 ? 32.062 7.844 3.008 1 97.12 413 PHE B O 1
ATOM 9497 N N . ILE B 1 414 ? 32.406 5.59 3.348 1 96.06 414 ILE B N 1
ATOM 9498 C CA . ILE B 1 414 ? 33.25 5.387 2.184 1 96.06 414 ILE B CA 1
ATOM 9499 C C . ILE B 1 414 ? 32.75 4.18 1.386 1 96.06 414 ILE B C 1
ATOM 9501 O O . ILE B 1 414 ? 33.438 3.699 0.483 1 96.06 414 ILE B O 1
ATOM 9505 N N . SER B 1 415 ? 31.594 3.697 1.671 1 93.62 415 SER B N 1
ATOM 9506 C CA . SER B 1 415 ? 31.078 2.471 1.075 1 93.62 415 SER B CA 1
ATOM 9507 C C . SER B 1 415 ? 30.844 2.639 -0.422 1 93.62 415 SER B C 1
ATOM 9509 O O . SER B 1 415 ? 30.938 1.673 -1.183 1 93.62 415 SER B O 1
ATOM 9511 N N . ASN B 1 416 ? 30.562 3.885 -0.915 1 94.56 416 ASN B N 1
ATOM 9512 C CA . ASN B 1 416 ? 30.219 4.117 -2.311 1 94.56 416 ASN B CA 1
ATOM 9513 C C . ASN B 1 416 ? 31.422 3.961 -3.229 1 94.56 416 ASN B C 1
ATOM 9515 O O . ASN B 1 416 ? 31.281 3.951 -4.453 1 94.56 416 ASN B O 1
ATOM 9519 N N . TRP B 1 417 ? 32.594 3.74 -2.641 1 93.62 417 TRP B N 1
ATOM 9520 C CA . TRP B 1 417 ? 33.812 3.605 -3.449 1 93.62 417 TRP B CA 1
ATOM 9521 C C . TRP B 1 417 ? 34.188 2.139 -3.633 1 93.62 417 TRP B C 1
ATOM 9523 O O . TRP B 1 417 ? 35.094 1.813 -4.387 1 93.62 417 TRP B O 1
ATOM 9533 N N . PHE B 1 418 ? 33.438 1.274 -3.006 1 90.31 418 PHE B N 1
ATOM 9534 C CA . PHE B 1 418 ? 33.625 -0.157 -3.199 1 90.31 418 PHE B CA 1
ATOM 9535 C C . PHE B 1 418 ? 32.844 -0.658 -4.395 1 90.31 418 PHE B C 1
ATOM 9537 O O . PHE B 1 418 ? 31.891 0.004 -4.84 1 90.31 418 PHE B O 1
ATOM 9544 N N . LYS B 1 419 ? 33.25 -1.821 -4.852 1 86.69 419 LYS B N 1
ATOM 9545 C CA . LYS B 1 419 ? 32.5 -2.453 -5.918 1 86.69 419 LYS B CA 1
ATOM 9546 C C . LYS B 1 419 ? 31.078 -2.781 -5.457 1 86.69 419 LYS B C 1
ATOM 9548 O O . LYS B 1 419 ? 30.859 -3.109 -4.289 1 86.69 419 LYS B O 1
ATOM 9553 N N . LEU B 1 420 ? 30.188 -2.652 -6.348 1 80.94 420 LEU B N 1
ATOM 9554 C CA . LEU B 1 420 ? 28.781 -2.842 -6.031 1 80.94 420 LEU B CA 1
ATOM 9555 C C . LEU B 1 420 ? 28.547 -4.18 -5.34 1 80.94 420 LEU B C 1
ATOM 9557 O O . LEU B 1 420 ? 27.766 -4.27 -4.395 1 80.94 420 LEU B O 1
ATOM 9561 N N . THR B 1 421 ? 29.219 -5.227 -5.762 1 77.62 421 THR B N 1
ATOM 9562 C CA . THR B 1 421 ? 29.031 -6.566 -5.211 1 77.62 421 THR B CA 1
ATOM 9563 C C . THR B 1 421 ? 29.609 -6.652 -3.801 1 77.62 421 THR B C 1
ATOM 9565 O O . THR B 1 421 ? 29.266 -7.559 -3.039 1 77.62 421 THR B O 1
ATOM 9568 N N . ASP B 1 422 ? 30.406 -5.582 -3.473 1 83.44 422 ASP B N 1
ATOM 9569 C CA . ASP B 1 422 ? 31.078 -5.629 -2.184 1 83.44 422 ASP B CA 1
ATOM 9570 C C . ASP B 1 422 ? 30.5 -4.602 -1.215 1 83.44 422 ASP B C 1
ATOM 9572 O O . ASP B 1 422 ? 30.938 -4.496 -0.07 1 83.44 422 ASP B O 1
ATOM 9576 N N . GLN B 1 423 ? 29.547 -3.963 -1.657 1 86.94 423 GLN B N 1
ATOM 9577 C CA . GLN B 1 423 ? 28.984 -2.918 -0.815 1 86.94 423 GLN B CA 1
ATOM 9578 C C . GLN B 1 423 ? 27.922 -3.488 0.122 1 86.94 423 GLN B C 1
ATOM 9580 O O . GLN B 1 423 ? 27.125 -4.348 -0.275 1 86.94 423 GLN B O 1
ATOM 9585 N N . CYS B 1 424 ? 28.062 -3.039 1.363 1 87.69 424 CYS B N 1
ATOM 9586 C CA . CYS B 1 424 ? 26.984 -3.326 2.303 1 87.69 424 CYS B CA 1
ATOM 9587 C C . CYS B 1 424 ? 25.875 -2.279 2.203 1 87.69 424 CYS B C 1
ATOM 9589 O O . CYS B 1 424 ? 26.141 -1.08 2.314 1 87.69 424 CYS B O 1
ATOM 9591 N N . ALA B 1 425 ? 24.641 -2.748 2.062 1 87.12 425 ALA B N 1
ATOM 9592 C CA . ALA B 1 425 ? 23.516 -1.812 1.964 1 87.12 425 ALA B CA 1
ATOM 9593 C C . ALA B 1 425 ? 23.781 -0.743 0.91 1 87.12 425 ALA B C 1
ATOM 9595 O O . ALA B 1 425 ? 23.859 0.446 1.228 1 87.12 425 ALA B O 1
ATOM 9596 N N . SER B 1 426 ? 23.875 -1.121 -0.287 1 86.31 426 SER B N 1
ATOM 9597 C CA . SER B 1 426 ? 24.312 -0.297 -1.406 1 86.31 426 SER B CA 1
ATOM 9598 C C . SER B 1 426 ? 23.453 0.952 -1.55 1 86.31 426 SER B C 1
ATOM 9600 O O . SER B 1 426 ? 23.922 1.975 -2.064 1 86.31 426 SER B O 1
ATOM 9602 N N . HIS B 1 427 ? 22.25 0.986 -1.037 1 88.06 427 HIS B N 1
ATOM 9603 C CA . HIS B 1 427 ? 21.391 2.156 -1.178 1 88.06 427 HIS B CA 1
ATOM 9604 C C . HIS B 1 427 ? 21.875 3.303 -0.297 1 88.06 427 HIS B C 1
ATOM 9606 O O . HIS B 1 427 ? 21.453 4.449 -0.474 1 88.06 427 HIS B O 1
ATOM 9612 N N . THR B 1 428 ? 22.781 3.016 0.628 1 93.06 428 THR B N 1
ATOM 9613 C CA . THR B 1 428 ? 23.281 4.051 1.529 1 93.06 428 THR B CA 1
ATOM 9614 C C . THR B 1 428 ? 24.422 4.82 0.887 1 93.06 428 THR B C 1
ATOM 9616 O O . THR B 1 428 ? 25.141 5.57 1.564 1 93.06 428 THR B O 1
ATOM 9619 N N . TRP B 1 429 ? 24.656 4.641 -0.396 1 94.12 429 TRP B N 1
ATOM 9620 C CA . TRP B 1 429 ? 25.703 5.395 -1.089 1 94.12 429 TRP B CA 1
ATOM 9621 C C . TRP B 1 429 ? 25.469 6.895 -0.949 1 94.12 429 TRP B C 1
ATOM 9623 O O . TRP B 1 429 ? 26.406 7.68 -0.906 1 94.12 429 TRP B O 1
ATOM 9633 N N . PHE B 1 430 ? 24.234 7.336 -0.947 1 95 430 PHE B N 1
ATOM 9634 C CA . PHE B 1 430 ? 23.859 8.742 -0.799 1 95 430 PHE B CA 1
ATOM 9635 C C . PHE B 1 430 ? 24.469 9.328 0.476 1 95 430 PHE B C 1
ATOM 9637 O O . PHE B 1 430 ? 24.969 10.445 0.473 1 95 430 PHE B O 1
ATOM 9644 N N . LEU B 1 431 ? 24.406 8.578 1.579 1 96.5 431 LEU B N 1
ATOM 9645 C CA . LEU B 1 431 ? 24.938 9.047 2.852 1 96.5 431 LEU B CA 1
ATOM 9646 C C . LEU B 1 431 ? 26.453 9.25 2.768 1 96.5 431 LEU B C 1
ATOM 9648 O O . LEU B 1 431 ? 26.969 10.234 3.291 1 96.5 431 LEU B O 1
ATOM 9652 N N . SER B 1 432 ? 27.047 8.281 2.148 1 96.75 432 SER B N 1
ATOM 9653 C CA . SER B 1 432 ? 28.5 8.391 1.972 1 96.75 432 SER B CA 1
ATOM 9654 C C . SER B 1 432 ? 28.859 9.609 1.133 1 96.75 432 SER B C 1
ATOM 9656 O O . SER B 1 432 ? 29.734 10.391 1.513 1 96.75 432 SER B O 1
ATOM 9658 N N . ALA B 1 433 ? 28.172 9.781 0.08 1 96.81 433 ALA B N 1
ATOM 9659 C CA . ALA B 1 433 ? 28.438 10.914 -0.804 1 96.81 433 ALA B CA 1
ATOM 9660 C C . ALA B 1 433 ? 28.141 12.234 -0.105 1 96.81 433 ALA B C 1
ATOM 9662 O O . ALA B 1 433 ? 28.922 13.188 -0.194 1 96.81 433 ALA B O 1
ATOM 9663 N N . ASP B 1 434 ? 27.016 12.32 0.56 1 96.94 434 ASP B N 1
ATOM 9664 C CA . ASP B 1 434 ? 26.625 13.539 1.256 1 96.94 434 ASP B CA 1
ATOM 9665 C C . ASP B 1 434 ? 27.656 13.906 2.328 1 96.94 434 ASP B C 1
ATOM 9667 O O . ASP B 1 434 ? 28.031 15.078 2.463 1 96.94 434 ASP B O 1
ATOM 9671 N N . PHE B 1 435 ? 28.062 12.922 3.09 1 97.62 435 PHE B N 1
ATOM 9672 C CA . PHE B 1 435 ? 29.047 13.156 4.133 1 97.62 435 PHE B CA 1
ATOM 9673 C C . PHE B 1 435 ? 30.359 13.648 3.533 1 97.62 435 PHE B C 1
ATOM 9675 O O . PHE B 1 435 ? 30.969 14.594 4.047 1 97.62 435 PHE B O 1
ATOM 9682 N N . GLN B 1 436 ? 30.828 13.039 2.461 1 97.75 436 GLN B N 1
ATOM 9683 C CA . GLN B 1 436 ? 32.062 13.422 1.79 1 97.75 436 GLN B CA 1
ATOM 9684 C C . GLN B 1 436 ? 31.984 14.836 1.234 1 97.75 436 GLN B C 1
ATOM 9686 O O . GLN B 1 436 ? 32.938 15.609 1.326 1 97.75 436 GLN B O 1
ATOM 9691 N N . ILE B 1 437 ? 30.891 15.18 0.674 1 97.81 437 ILE B N 1
ATOM 9692 C CA . ILE B 1 437 ? 30.688 16.516 0.138 1 97.81 437 ILE B CA 1
ATOM 9693 C C . ILE B 1 437 ? 30.734 17.547 1.271 1 97.81 437 ILE B C 1
ATOM 9695 O O . ILE B 1 437 ? 31.312 18.625 1.116 1 97.81 437 ILE B O 1
ATOM 9699 N N . ASN B 1 438 ? 30.188 17.203 2.41 1 96.81 438 ASN B N 1
ATOM 9700 C CA . ASN B 1 438 ? 30.141 18.125 3.541 1 96.81 438 ASN B CA 1
ATOM 9701 C C . ASN B 1 438 ? 31.531 18.359 4.137 1 96.81 438 ASN B C 1
ATOM 9703 O O . ASN B 1 438 ? 31.781 19.375 4.777 1 96.81 438 ASN B O 1
ATOM 9707 N N . LEU B 1 439 ? 32.438 17.375 3.908 1 97 439 LEU B N 1
ATOM 9708 C CA . LEU B 1 439 ? 33.812 17.578 4.344 1 97 439 LEU B CA 1
ATOM 9709 C C . LEU B 1 439 ? 34.406 18.781 3.65 1 97 439 LEU B C 1
ATOM 9711 O O . LEU B 1 439 ? 35.219 19.5 4.246 1 97 439 LEU B O 1
ATOM 9715 N N . ILE B 1 440 ? 33.938 19.016 2.469 1 96.44 440 ILE B N 1
ATOM 9716 C CA . ILE B 1 440 ? 34.469 20.109 1.672 1 96.44 440 ILE B CA 1
ATOM 9717 C C . ILE B 1 440 ? 33.562 21.328 1.745 1 96.44 440 ILE B C 1
ATOM 9719 O O . ILE B 1 440 ? 34 22.469 1.754 1 96.44 440 ILE B O 1
ATOM 9723 N N . ALA B 1 441 ? 32.344 21.094 1.8 1 96.56 441 ALA B N 1
ATOM 9724 C CA . ALA B 1 441 ? 31.312 22.141 1.761 1 96.56 441 ALA B CA 1
ATOM 9725 C C . ALA B 1 441 ? 31.4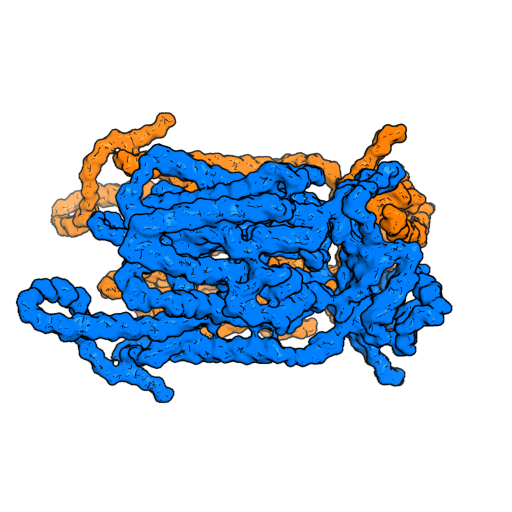69 23.109 2.938 1 96.56 441 ALA B C 1
ATOM 9727 O O . ALA B 1 441 ? 31.125 24.281 2.836 1 96.56 441 ALA B O 1
ATOM 9728 N N . TYR B 1 442 ? 32 22.625 4.074 1 96.69 442 TYR B N 1
ATOM 9729 C CA . TYR B 1 442 ? 32.219 23.469 5.246 1 96.69 442 TYR B CA 1
ATOM 9730 C C . TYR B 1 442 ? 33 24.719 4.879 1 96.69 442 TYR B C 1
ATOM 9732 O O . TYR B 1 442 ? 32.688 25.812 5.34 1 96.69 442 TYR B O 1
ATOM 9740 N N . PHE B 1 443 ? 33.969 24.594 4.051 1 96.94 443 PHE B N 1
ATOM 9741 C CA . PHE B 1 443 ? 34.844 25.703 3.705 1 96.94 443 PHE B CA 1
ATOM 9742 C C . PHE B 1 443 ? 34.125 26.734 2.861 1 96.94 443 PHE B C 1
ATOM 9744 O O . PHE B 1 443 ? 34.375 27.938 2.971 1 96.94 443 PHE B O 1
ATOM 9751 N N . PHE B 1 444 ? 33.25 26.297 2.064 1 97.56 444 PHE B N 1
ATOM 9752 C CA . PHE B 1 444 ? 32.438 27.219 1.271 1 97.56 444 PHE B CA 1
ATOM 9753 C C . PHE B 1 444 ? 31.422 27.938 2.146 1 97.56 444 PHE B C 1
ATOM 9755 O O . PHE B 1 444 ? 31.203 29.141 1.983 1 97.56 444 PHE B O 1
ATOM 9762 N N . ILE B 1 445 ? 30.797 27.219 3.078 1 97.25 445 ILE B N 1
ATOM 9763 C CA . ILE B 1 445 ? 29.844 27.797 4.008 1 97.25 445 ILE B CA 1
ATOM 9764 C C . ILE B 1 445 ? 30.531 28.844 4.883 1 97.25 445 ILE B C 1
ATOM 9766 O O . ILE B 1 445 ? 30.016 29.938 5.086 1 97.25 445 ILE B O 1
ATOM 9770 N N . TRP B 1 446 ? 31.734 28.406 5.305 1 96.31 446 TRP B N 1
ATOM 9771 C CA . TRP B 1 446 ? 32.531 29.312 6.117 1 96.31 446 TRP B CA 1
ATOM 9772 C C . TRP B 1 446 ? 32.875 30.578 5.332 1 96.31 446 TRP B C 1
ATOM 9774 O O . TRP B 1 446 ? 32.844 31.688 5.871 1 96.31 446 TRP B O 1
ATOM 9784 N N . LEU B 1 447 ? 33.219 30.438 4.074 1 96.25 447 LEU B N 1
ATOM 9785 C CA . LEU B 1 447 ? 33.562 31.562 3.227 1 96.25 447 LEU B CA 1
ATOM 9786 C C . LEU B 1 447 ? 32.375 32.5 3.021 1 96.25 447 LEU B C 1
ATOM 9788 O O . LEU B 1 447 ? 32.5 33.719 3.031 1 96.25 447 LEU B O 1
ATOM 9792 N N . TYR B 1 448 ? 31.172 31.938 2.76 1 95.94 448 TYR B N 1
ATOM 9793 C CA . TYR B 1 448 ? 29.953 32.719 2.645 1 95.94 448 TYR B CA 1
ATOM 9794 C C . TYR B 1 448 ? 29.703 33.531 3.906 1 95.94 448 TYR B C 1
ATOM 9796 O O . TYR B 1 448 ? 29.281 34.688 3.834 1 95.94 448 TYR B O 1
ATOM 9804 N N . ALA B 1 449 ? 29.906 32.875 5.051 1 94.25 449 ALA B N 1
ATOM 9805 C CA . ALA B 1 449 ? 29.656 33.5 6.336 1 94.25 449 ALA B CA 1
ATOM 9806 C C . ALA B 1 449 ? 30.688 34.625 6.602 1 94.25 449 ALA B C 1
ATOM 9808 O O . ALA B 1 449 ? 30.359 35.625 7.199 1 94.25 449 ALA B O 1
ATOM 9809 N N . TYR B 1 450 ? 31.938 34.375 6.148 1 94.06 450 TYR B N 1
ATOM 9810 C CA . TYR B 1 450 ? 33 35.344 6.359 1 94.06 450 TYR B CA 1
ATOM 9811 C C . TYR B 1 450 ? 32.844 36.562 5.422 1 94.06 450 TYR B C 1
ATOM 9813 O O . TYR B 1 450 ? 32.844 37.688 5.867 1 94.06 450 TYR B O 1
ATOM 9821 N N . GLU B 1 451 ? 32.781 36.281 4.133 1 94.88 451 GLU B N 1
ATOM 9822 C CA . GLU B 1 451 ? 32.562 37.281 3.109 1 94.88 451 GLU B CA 1
ATOM 9823 C C . GLU B 1 451 ? 31.656 36.781 2.004 1 94.88 451 GLU B C 1
ATOM 9825 O O . GLU B 1 451 ? 32.062 35.938 1.194 1 94.88 451 GLU B O 1
ATOM 9830 N N . TYR B 1 452 ? 30.547 37.312 1.874 1 93.44 452 TYR B N 1
ATOM 9831 C CA . TYR B 1 452 ? 29.5 36.844 0.983 1 93.44 452 TYR B CA 1
ATOM 9832 C C . TYR B 1 452 ? 29.984 36.812 -0.46 1 93.44 452 TYR B C 1
ATOM 9834 O O . TYR B 1 452 ? 29.766 35.812 -1.154 1 93.44 452 TYR B O 1
ATOM 9842 N N . LYS B 1 453 ? 30.656 37.906 -0.962 1 94.06 453 LYS B N 1
ATOM 9843 C CA . LYS B 1 453 ? 31.078 37.969 -2.357 1 94.06 453 LYS B CA 1
ATOM 9844 C C . LYS B 1 453 ? 32.094 36.875 -2.68 1 94.06 453 LYS B C 1
ATOM 9846 O O . LYS B 1 453 ? 32.031 36.25 -3.74 1 94.06 453 LYS B O 1
ATOM 9851 N N . SER B 1 454 ? 33.062 36.656 -1.767 1 96 454 SER B N 1
ATOM 9852 C CA . SER B 1 454 ? 34.062 35.594 -1.964 1 96 454 SER B CA 1
ATOM 9853 C C . SER B 1 454 ? 33.406 34.219 -1.955 1 96 454 SER B C 1
ATOM 9855 O O . SER B 1 454 ? 33.812 33.344 -2.719 1 96 454 SER B O 1
ATOM 9857 N N . GLY B 1 455 ? 32.469 34.094 -1.032 1 96.25 455 GLY B N 1
ATOM 9858 C CA . GLY B 1 455 ? 31.75 32.844 -1.002 1 96.25 455 GLY B CA 1
ATOM 9859 C C . GLY B 1 455 ? 30.953 32.562 -2.271 1 96.25 455 GLY B C 1
ATOM 9860 O O . GLY B 1 455 ? 30.953 31.438 -2.781 1 96.25 455 GLY B O 1
ATOM 9861 N N . LEU B 1 456 ? 30.312 33.531 -2.814 1 95.88 456 LEU B N 1
ATOM 9862 C CA . LEU B 1 456 ? 29.531 33.406 -4.035 1 95.88 456 LEU B CA 1
ATOM 9863 C C . LEU B 1 456 ? 30.422 33.062 -5.227 1 95.88 456 LEU B C 1
ATOM 9865 O O . LEU B 1 456 ? 30.078 32.188 -6.027 1 95.88 456 LEU B O 1
ATOM 9869 N N . ILE B 1 457 ? 31.516 33.719 -5.379 1 97.06 457 ILE B N 1
ATOM 9870 C CA . ILE B 1 457 ? 32.438 33.5 -6.492 1 97.06 457 ILE B CA 1
ATOM 9871 C C . ILE B 1 457 ? 33 32.094 -6.41 1 97.06 457 ILE B C 1
ATOM 9873 O O . ILE B 1 457 ? 33.031 31.359 -7.41 1 97.06 457 ILE B O 1
ATOM 9877 N N . ALA B 1 458 ? 33.469 31.703 -5.238 1 97.81 458 ALA B N 1
ATOM 9878 C CA . ALA B 1 458 ? 33.969 30.344 -5.043 1 97.81 458 ALA B CA 1
ATOM 9879 C C . ALA B 1 458 ? 32.938 29.297 -5.387 1 97.81 458 ALA B C 1
ATOM 9881 O O . ALA B 1 458 ? 33.25 28.266 -5.977 1 97.81 458 ALA B O 1
ATOM 9882 N N . ASN B 1 459 ? 31.719 29.547 -4.941 1 97.94 459 ASN B N 1
ATOM 9883 C CA . ASN B 1 459 ? 30.609 28.625 -5.211 1 97.94 459 ASN B CA 1
ATOM 9884 C C . ASN B 1 459 ? 30.359 28.5 -6.707 1 97.94 459 ASN B C 1
ATOM 9886 O O . ASN B 1 459 ? 30.156 27.391 -7.211 1 97.94 459 ASN B O 1
ATOM 9890 N N . ILE B 1 460 ? 30.344 29.547 -7.438 1 97.19 460 ILE B N 1
ATOM 9891 C CA . ILE B 1 460 ? 30.078 29.531 -8.875 1 97.19 460 ILE B CA 1
ATOM 9892 C C . ILE B 1 460 ? 31.203 28.781 -9.594 1 97.19 460 ILE B C 1
ATOM 9894 O O . ILE B 1 460 ? 30.953 27.969 -10.477 1 97.19 460 ILE B O 1
ATOM 9898 N N . VAL B 1 461 ? 32.406 29.031 -9.203 1 97.5 461 VAL B N 1
ATOM 9899 C CA . VAL B 1 461 ? 33.531 28.344 -9.805 1 97.5 461 VAL B CA 1
ATOM 9900 C C . VAL B 1 461 ? 33.469 26.859 -9.516 1 97.5 461 VAL B C 1
ATOM 9902 O O . VAL B 1 461 ? 33.656 26.031 -10.414 1 97.5 461 VAL B O 1
ATOM 9905 N N . ALA B 1 462 ? 33.219 26.562 -8.281 1 97.31 462 ALA B N 1
ATOM 9906 C CA . ALA B 1 462 ? 33.094 25.156 -7.898 1 97.31 462 ALA B CA 1
ATOM 9907 C C . ALA B 1 462 ? 31.969 24.469 -8.648 1 97.31 462 ALA B C 1
ATOM 9909 O O . ALA B 1 462 ? 32.062 23.297 -9.023 1 97.31 462 ALA B O 1
ATOM 9910 N N . LEU B 1 463 ? 30.859 25.156 -8.812 1 96.44 463 LEU B N 1
ATOM 9911 C CA . LEU B 1 463 ? 29.719 24.609 -9.531 1 96.44 463 LEU B CA 1
ATOM 9912 C C . LEU B 1 463 ? 30.062 24.312 -10.984 1 96.44 463 LEU B C 1
ATOM 9914 O O . LEU B 1 463 ? 29.719 23.25 -11.508 1 96.44 463 LEU B O 1
ATOM 9918 N N . VAL B 1 464 ? 30.75 25.203 -11.617 1 95.25 464 VAL B N 1
ATOM 9919 C CA . VAL B 1 464 ? 31.156 25 -13 1 95.25 464 VAL B CA 1
ATOM 9920 C C . VAL B 1 464 ? 32.094 23.797 -13.086 1 95.25 464 VAL B C 1
ATOM 9922 O O . VAL B 1 464 ? 31.969 22.953 -13.984 1 95.25 464 VAL B O 1
ATOM 9925 N N . MET B 1 465 ? 32.969 23.672 -12.172 1 95.38 465 MET B N 1
ATOM 9926 C CA . MET B 1 465 ? 33.875 22.531 -12.133 1 95.38 465 MET B CA 1
ATOM 9927 C C . MET B 1 465 ? 33.125 21.234 -11.883 1 95.38 465 MET B C 1
ATOM 9929 O O . MET B 1 465 ? 33.469 20.188 -12.461 1 95.38 465 MET B O 1
ATOM 9933 N N . ALA B 1 466 ? 32.156 21.297 -11.031 1 94.56 466 ALA B N 1
ATOM 9934 C CA . ALA B 1 466 ? 31.375 20.125 -10.672 1 94.56 466 ALA B CA 1
ATOM 9935 C C . ALA B 1 466 ? 30.516 19.641 -11.844 1 94.56 466 ALA B C 1
ATOM 9937 O O . ALA B 1 466 ? 30.125 18.484 -11.891 1 94.56 466 ALA B O 1
ATOM 9938 N N . ILE B 1 467 ? 30.219 20.5 -12.781 1 91 467 ILE B N 1
ATOM 9939 C CA . ILE B 1 467 ? 29.453 20.125 -13.969 1 91 467 ILE B CA 1
ATOM 9940 C C . ILE B 1 467 ? 30.391 19.594 -15.039 1 91 467 ILE B C 1
ATOM 9942 O O . ILE B 1 467 ? 30.125 18.547 -15.641 1 91 467 ILE B O 1
ATOM 9946 N N . VAL B 1 468 ? 31.531 20.156 -15.227 1 89.88 468 VAL B N 1
ATOM 9947 C CA . VAL B 1 468 ? 32.438 19.891 -16.344 1 89.88 468 VAL B CA 1
ATOM 9948 C C . VAL B 1 468 ? 33.25 18.641 -16.047 1 89.88 468 VAL B C 1
ATOM 9950 O O . VAL B 1 468 ? 33.406 17.766 -16.906 1 89.88 468 VAL B O 1
ATOM 9953 N N . CYS B 1 469 ? 33.719 18.469 -14.82 1 89.44 469 CYS B N 1
ATOM 9954 C CA . CYS B 1 469 ? 34.625 17.391 -14.492 1 89.44 469 CYS B CA 1
ATOM 9955 C C . CYS B 1 469 ? 33.969 16.031 -14.656 1 89.44 469 CYS B C 1
ATOM 9957 O O . CYS B 1 469 ? 34.5 15.148 -15.336 1 89.44 469 CYS B O 1
ATOM 9959 N N . PRO B 1 470 ? 32.812 15.789 -14.086 1 88.25 470 PRO B N 1
ATOM 9960 C CA . PRO B 1 470 ? 32.188 14.484 -14.281 1 88.25 470 PRO B CA 1
ATOM 9961 C C . PRO B 1 470 ? 31.875 14.195 -15.75 1 88.25 470 PRO B C 1
ATOM 9963 O O . PRO B 1 470 ? 31.969 13.047 -16.188 1 88.25 470 PRO B O 1
ATOM 9966 N N . THR B 1 471 ? 31.469 15.227 -16.516 1 84.56 471 THR B N 1
ATOM 9967 C CA . THR B 1 471 ? 31.188 15.047 -17.938 1 84.56 471 THR B CA 1
ATOM 9968 C C . THR B 1 471 ? 32.438 14.578 -18.672 1 84.56 471 THR B C 1
ATOM 9970 O O . THR B 1 471 ? 32.375 13.703 -19.531 1 84.56 471 THR B O 1
ATOM 9973 N N . LEU B 1 472 ? 33.562 15.102 -18.312 1 85.06 472 LEU B N 1
ATOM 9974 C CA . LEU B 1 472 ? 34.844 14.719 -18.938 1 85.06 472 LEU B CA 1
ATOM 9975 C C . LEU B 1 472 ? 35.219 13.305 -18.516 1 85.06 472 LEU B C 1
ATOM 9977 O O . LEU B 1 472 ? 35.781 12.547 -19.312 1 85.06 472 LEU B O 1
ATOM 9981 N N . ILE B 1 473 ? 34.938 12.984 -17.297 1 84.19 473 ILE B N 1
ATOM 9982 C CA . ILE B 1 473 ? 35.281 11.648 -16.797 1 84.19 473 ILE B CA 1
ATOM 9983 C C . ILE B 1 473 ? 34.406 10.609 -17.5 1 84.19 473 ILE B C 1
ATOM 9985 O O . ILE B 1 473 ? 34.906 9.562 -17.922 1 84.19 473 ILE B O 1
ATOM 9989 N N . HIS B 1 474 ? 33.156 10.836 -17.656 1 81.38 474 HIS B N 1
ATOM 9990 C CA . HIS B 1 474 ? 32.25 9.914 -18.359 1 81.38 474 HIS B CA 1
ATOM 9991 C C . HIS B 1 474 ? 32.656 9.742 -19.812 1 81.38 474 HIS B C 1
ATOM 9993 O O . HIS B 1 474 ? 32.562 8.641 -20.359 1 81.38 474 HIS B O 1
ATOM 9999 N N . TRP B 1 475 ? 33.125 10.852 -20.359 1 78.81 475 TRP B N 1
ATOM 10000 C CA . TRP B 1 475 ? 33.594 10.812 -21.734 1 78.81 475 TRP B CA 1
ATOM 10001 C C . TRP B 1 475 ? 34.875 9.969 -21.859 1 78.81 475 TRP B C 1
ATOM 10003 O O . TRP B 1 475 ? 34.969 9.156 -22.781 1 78.81 475 TRP B O 1
ATOM 10013 N N . TYR B 1 476 ? 35.656 10.125 -20.953 1 81.38 476 TYR B N 1
ATOM 10014 C CA . TYR B 1 476 ? 36.938 9.422 -20.984 1 81.38 476 TYR B CA 1
ATOM 10015 C C . TYR B 1 476 ? 36.75 7.926 -20.797 1 81.38 476 TYR B C 1
ATOM 10017 O O . TYR B 1 476 ? 37.406 7.121 -21.469 1 81.38 476 TYR B O 1
ATOM 10025 N N . TYR B 1 477 ? 35.844 7.477 -19.953 1 79.38 477 TYR B N 1
ATOM 10026 C CA . TYR B 1 477 ? 35.656 6.062 -19.656 1 79.38 477 TYR B CA 1
ATOM 10027 C C . TYR B 1 477 ? 34.594 5.453 -20.562 1 79.38 477 TYR B C 1
ATOM 10029 O O . TYR B 1 477 ? 34.344 4.246 -20.5 1 79.38 477 TYR B O 1
ATOM 10037 N N . GLY B 1 478 ? 33.969 6.113 -21.375 1 76.19 478 GLY B N 1
ATOM 10038 C CA . GLY B 1 478 ? 32.969 5.602 -22.297 1 76.19 478 GLY B CA 1
ATOM 10039 C C . GLY B 1 478 ? 31.766 4.988 -21.609 1 76.19 478 GLY B C 1
ATOM 10040 O O . GLY B 1 478 ? 31.359 3.873 -21.938 1 76.19 478 GLY B O 1
ATOM 10041 N N . VAL B 1 479 ? 31.266 5.641 -20.688 1 76.12 479 VAL B N 1
ATOM 10042 C CA . VAL B 1 479 ? 30.109 5.129 -19.953 1 76.12 479 VAL B CA 1
ATOM 10043 C C . VAL B 1 479 ? 28.875 5.152 -20.844 1 76.12 479 VAL B C 1
ATOM 10045 O O . VAL B 1 479 ? 28.578 6.172 -21.484 1 76.12 479 VAL B O 1
ATOM 10048 N N . PRO B 1 480 ? 28.203 3.949 -20.891 1 73.38 480 PRO B N 1
ATOM 10049 C CA . PRO B 1 480 ? 27.047 3.877 -21.781 1 73.38 480 PRO B CA 1
ATOM 10050 C C . PRO B 1 480 ? 25.906 4.805 -21.344 1 73.38 480 PRO B C 1
ATOM 10052 O O . PRO B 1 480 ? 25.734 5.066 -20.156 1 73.38 480 PRO B O 1
ATOM 10055 N N . LEU B 1 481 ? 25.203 5.359 -22.359 1 68.75 481 LEU B N 1
ATOM 10056 C CA . LEU B 1 481 ? 24.109 6.297 -22.141 1 68.75 481 LEU B CA 1
ATOM 10057 C C . LEU B 1 481 ? 23 5.66 -21.297 1 68.75 481 LEU B C 1
ATOM 10059 O O . LEU B 1 481 ? 22.531 6.258 -20.328 1 68.75 481 LEU B O 1
ATOM 10063 N N . VAL B 1 482 ? 22.469 4.445 -21.781 1 71.31 482 VAL B N 1
ATOM 10064 C CA . VAL B 1 482 ? 21.438 3.721 -21.047 1 71.31 482 VAL B CA 1
ATOM 10065 C C . VAL B 1 482 ? 22.031 2.445 -20.453 1 71.31 482 VAL B C 1
ATOM 10067 O O . VAL B 1 482 ? 21.906 1.363 -21.031 1 71.31 482 VAL B O 1
ATOM 10070 N N . HIS B 1 483 ? 22.594 2.703 -19.281 1 72 483 HIS B N 1
ATOM 10071 C CA . HIS B 1 483 ? 23.375 1.621 -18.688 1 72 483 HIS B CA 1
ATOM 10072 C C . HIS B 1 483 ? 22.484 0.47 -18.25 1 72 483 HIS B C 1
ATOM 10074 O O . HIS B 1 483 ? 22.938 -0.678 -18.188 1 72 483 HIS B O 1
ATOM 10080 N N . VAL B 1 484 ? 21.234 0.712 -18.125 1 69.62 484 VAL B N 1
ATOM 10081 C CA . VAL B 1 484 ? 20.328 -0.334 -17.656 1 69.62 484 VAL B CA 1
ATOM 10082 C C . VAL B 1 484 ? 20.156 -1.393 -18.75 1 69.62 484 VAL B C 1
ATOM 10084 O O . VAL B 1 484 ? 19.812 -2.541 -18.453 1 69.62 484 VAL B O 1
ATOM 10087 N N . MET B 1 485 ? 20.594 -1.034 -19.984 1 68.12 485 MET B N 1
ATOM 10088 C CA . MET B 1 485 ? 20.391 -1.952 -21.094 1 68.12 485 MET B CA 1
ATOM 10089 C C . MET B 1 485 ? 21.703 -2.65 -21.469 1 68.12 485 MET B C 1
ATOM 10091 O O . MET B 1 485 ? 21.734 -3.428 -22.422 1 68.12 485 MET B O 1
ATOM 10095 N N . GLU B 1 486 ? 22.719 -2.359 -20.641 1 69.75 486 GLU B N 1
ATOM 10096 C CA . GLU B 1 486 ? 24 -3.012 -20.891 1 69.75 486 GLU B CA 1
ATOM 10097 C C . GLU B 1 486 ? 23.922 -4.508 -20.594 1 69.75 486 GLU B C 1
ATOM 10099 O O . GLU B 1 486 ? 23.562 -4.906 -19.484 1 69.75 486 GLU B O 1
ATOM 10104 N N . PRO B 1 487 ? 24.25 -5.328 -21.578 1 67.81 487 PRO B N 1
ATOM 10105 C CA . PRO B 1 487 ? 24.125 -6.777 -21.391 1 67.81 487 PRO B CA 1
ATOM 10106 C C . PRO B 1 487 ? 25.203 -7.355 -20.484 1 67.81 487 PRO B C 1
ATOM 10108 O O . PRO B 1 487 ? 25 -8.391 -19.844 1 67.81 487 PRO B O 1
ATOM 10111 N N . ASP B 1 488 ? 26.406 -6.684 -20.516 1 68.88 488 ASP B N 1
ATOM 10112 C CA . ASP B 1 488 ? 27.5 -7.156 -19.641 1 68.88 488 ASP B CA 1
ATOM 10113 C C . ASP B 1 488 ? 27.297 -6.684 -18.203 1 68.88 488 ASP B C 1
ATOM 10115 O O . ASP B 1 488 ? 27.359 -5.484 -17.922 1 68.88 488 ASP B O 1
ATOM 10119 N N . VAL B 1 489 ? 27.109 -7.66 -17.359 1 70.5 489 VAL B N 1
ATOM 10120 C CA . VAL B 1 489 ? 26.797 -7.355 -15.969 1 70.5 489 VAL B CA 1
ATOM 10121 C C . VAL B 1 489 ? 27.938 -6.566 -15.336 1 70.5 489 VAL B C 1
ATOM 10123 O O . VAL B 1 489 ? 27.719 -5.648 -14.547 1 70.5 489 VAL B O 1
ATOM 10126 N N . ASN B 1 490 ? 29.141 -6.922 -15.656 1 73.25 490 ASN B N 1
ATOM 10127 C CA . ASN B 1 490 ? 30.297 -6.219 -15.086 1 73.25 490 ASN B CA 1
ATOM 10128 C C . ASN B 1 490 ? 30.359 -4.773 -15.57 1 73.25 490 ASN B C 1
ATOM 10130 O O . ASN B 1 490 ? 30.594 -3.857 -14.781 1 73.25 490 ASN B O 1
ATOM 10134 N N . LYS B 1 491 ? 30.094 -4.609 -16.844 1 76.06 491 LYS B N 1
ATOM 10135 C CA . LYS B 1 491 ? 30.062 -3.258 -17.391 1 76.06 491 LYS B CA 1
ATOM 10136 C C . LYS B 1 491 ? 28.906 -2.451 -16.828 1 76.06 491 LYS B C 1
ATOM 10138 O O . LYS B 1 491 ? 29.031 -1.25 -16.594 1 76.06 491 LYS B O 1
ATOM 10143 N N . LEU B 1 492 ? 27.906 -3.154 -16.625 1 76.81 492 LEU B N 1
ATOM 10144 C CA . LEU B 1 492 ? 26.719 -2.518 -16.047 1 76.81 492 LEU B CA 1
ATOM 10145 C C . LEU B 1 492 ? 27.016 -2.031 -14.625 1 76.81 492 LEU B C 1
ATOM 10147 O O . LEU B 1 492 ? 26.688 -0.899 -14.273 1 76.81 492 LEU B O 1
ATOM 10151 N N . ASN B 1 493 ? 27.656 -2.826 -13.883 1 78.31 493 ASN B N 1
ATOM 10152 C CA . ASN B 1 493 ? 27.984 -2.471 -12.508 1 78.31 493 ASN B CA 1
ATOM 10153 C C . ASN B 1 493 ? 28.953 -1.292 -12.453 1 78.31 493 ASN B C 1
ATOM 10155 O O . ASN B 1 493 ? 28.812 -0.402 -11.609 1 78.31 493 ASN B O 1
ATOM 10159 N N . ILE B 1 494 ? 29.844 -1.294 -13.344 1 81.44 494 ILE B N 1
ATOM 10160 C CA . ILE B 1 494 ? 30.812 -0.207 -13.398 1 81.44 494 ILE B CA 1
ATOM 10161 C C . ILE B 1 494 ? 30.109 1.089 -13.805 1 81.44 494 ILE B C 1
ATOM 10163 O O . ILE B 1 494 ? 30.375 2.148 -13.234 1 81.44 494 ILE B O 1
ATOM 10167 N N . ALA B 1 495 ? 29.25 0.959 -14.719 1 79.88 495 ALA B N 1
ATOM 10168 C CA . ALA B 1 495 ? 28.516 2.135 -15.164 1 79.88 495 ALA B CA 1
ATOM 10169 C C . ALA B 1 495 ? 27.641 2.701 -14.047 1 79.88 495 ALA B C 1
ATOM 10171 O O . ALA B 1 495 ? 27.594 3.918 -13.852 1 79.88 495 ALA B O 1
ATOM 10172 N N . PHE B 1 496 ? 27.109 1.863 -13.281 1 81.06 496 PHE B N 1
ATOM 10173 C CA . PHE B 1 496 ? 26.297 2.297 -12.156 1 81.06 496 PHE B CA 1
ATOM 10174 C C . PHE B 1 496 ? 27.141 3.014 -11.117 1 81.06 496 PHE B C 1
ATOM 10176 O O . PHE B 1 496 ? 26.734 4.051 -10.578 1 81.06 496 PHE B O 1
ATOM 10183 N N . SER B 1 497 ? 28.203 2.488 -10.875 1 87.06 497 SER B N 1
ATOM 10184 C CA . SER B 1 497 ? 29.078 3.109 -9.898 1 87.06 497 SER B CA 1
ATOM 10185 C C . SER B 1 497 ? 29.578 4.465 -10.383 1 87.06 497 SER B C 1
ATOM 10187 O O . SER B 1 497 ? 29.594 5.438 -9.625 1 87.06 497 SER B O 1
ATOM 10189 N N . MET B 1 498 ? 29.875 4.578 -11.617 1 84.62 498 MET B N 1
ATOM 10190 C CA . MET B 1 498 ? 30.469 5.785 -12.18 1 84.62 498 MET B CA 1
ATOM 10191 C C . MET B 1 498 ? 29.438 6.898 -12.305 1 84.62 498 MET B C 1
ATOM 10193 O O . MET B 1 498 ? 29.75 8.078 -12.133 1 84.62 498 MET B O 1
ATOM 10197 N N . ILE B 1 499 ? 28.25 6.492 -12.516 1 82.75 499 ILE B N 1
ATOM 10198 C CA . ILE B 1 499 ? 27.234 7.508 -12.805 1 82.75 499 ILE B CA 1
ATOM 10199 C C . ILE B 1 499 ? 26.469 7.844 -11.523 1 82.75 499 ILE B C 1
ATOM 10201 O O . ILE B 1 499 ? 26.156 9.008 -11.266 1 82.75 499 ILE B O 1
ATOM 10205 N N . ASP B 1 500 ? 26.281 6.852 -10.719 1 86.12 500 ASP B N 1
ATOM 10206 C CA . ASP B 1 500 ? 25.312 7.082 -9.641 1 86.12 500 ASP B CA 1
ATOM 10207 C C . ASP B 1 500 ? 26 7.078 -8.281 1 86.12 500 ASP B C 1
ATOM 10209 O O . ASP B 1 500 ? 25.656 7.867 -7.402 1 86.12 500 ASP B O 1
ATOM 10213 N N . PHE B 1 501 ? 27.031 6.352 -8.062 1 91 501 PHE B N 1
ATOM 10214 C CA . PHE B 1 501 ? 27.5 6.121 -6.703 1 91 501 PHE B CA 1
ATOM 10215 C C . PHE B 1 501 ? 28.641 7.055 -6.359 1 91 501 PHE B C 1
ATOM 10217 O O . PHE B 1 501 ? 28.719 7.582 -5.246 1 91 501 PHE B O 1
ATOM 10224 N N . TYR B 1 502 ? 29.453 7.312 -7.297 1 93.38 502 TYR B N 1
ATOM 10225 C CA . TYR B 1 502 ? 30.656 8.086 -6.98 1 93.38 502 TYR B CA 1
ATOM 10226 C C . TYR B 1 502 ? 30.297 9.523 -6.633 1 93.38 502 TYR B C 1
ATOM 10228 O O . TYR B 1 502 ? 29.453 10.133 -7.285 1 93.38 502 TYR B O 1
ATOM 10236 N N . THR B 1 503 ? 30.969 10.086 -5.688 1 95.62 503 THR B N 1
ATOM 10237 C CA . THR B 1 503 ? 30.656 11.352 -5.043 1 95.62 503 THR B CA 1
ATOM 10238 C C . THR B 1 503 ? 30.812 12.508 -6.027 1 95.62 503 THR B C 1
ATOM 10240 O O . THR B 1 503 ? 30.078 13.5 -5.945 1 95.62 503 THR B O 1
ATOM 10243 N N . PHE B 1 504 ? 31.719 12.438 -6.965 1 92.62 504 PHE B N 1
ATOM 10244 C CA . PHE B 1 504 ? 32.062 13.578 -7.812 1 92.62 504 PHE B CA 1
ATOM 10245 C C . PHE B 1 504 ? 30.875 13.922 -8.727 1 92.62 504 PHE B C 1
ATOM 10247 O O . PHE B 1 504 ? 30.812 15.039 -9.25 1 92.62 504 PHE B O 1
ATOM 10254 N N . ASN B 1 505 ? 29.906 13.062 -8.93 1 91.38 505 ASN B N 1
ATOM 10255 C CA . ASN B 1 505 ? 28.75 13.328 -9.766 1 91.38 505 ASN B CA 1
ATOM 10256 C C . ASN B 1 505 ? 27.719 14.18 -9.031 1 91.38 505 ASN B C 1
ATOM 10258 O O . ASN B 1 505 ? 26.828 14.758 -9.656 1 91.38 505 ASN B O 1
ATOM 10262 N N . HIS B 1 506 ? 27.844 14.336 -7.73 1 95.38 506 HIS B N 1
ATOM 10263 C CA . HIS B 1 506 ? 26.75 14.906 -6.953 1 95.38 506 HIS B CA 1
ATOM 10264 C C . HIS B 1 506 ? 27.141 16.266 -6.371 1 95.38 506 HIS B C 1
ATOM 10266 O O . HIS B 1 506 ? 26.328 16.938 -5.734 1 95.38 506 HIS B O 1
ATOM 10272 N N . TYR B 1 507 ? 28.406 16.75 -6.664 1 96.25 507 TYR B N 1
ATOM 10273 C CA . TYR B 1 507 ? 28.844 18.062 -6.215 1 96.25 507 TYR B CA 1
ATOM 10274 C C . TYR B 1 507 ? 28 19.156 -6.844 1 96.25 507 TYR B C 1
ATOM 10276 O O . TYR B 1 507 ? 27.688 20.156 -6.195 1 96.25 507 TYR B O 1
ATOM 10284 N N . SER B 1 508 ? 27.641 18.922 -8.062 1 95.44 508 SER B N 1
ATOM 10285 C CA . SER B 1 508 ? 26.891 19.953 -8.781 1 95.44 508 SER B CA 1
ATOM 10286 C C . SER B 1 508 ? 25.547 20.234 -8.109 1 95.44 508 SER B C 1
ATOM 10288 O O . SER B 1 508 ? 25.156 21.391 -7.949 1 95.44 508 SER B O 1
ATOM 10290 N N . ALA B 1 509 ? 24.859 19.219 -7.703 1 96.75 509 ALA B N 1
ATOM 10291 C CA . ALA B 1 509 ? 23.562 19.375 -7.047 1 96.75 509 ALA B CA 1
ATOM 10292 C C . ALA B 1 509 ? 23.719 20.078 -5.699 1 96.75 509 ALA B C 1
ATOM 10294 O O . ALA B 1 509 ? 22.984 21.016 -5.398 1 96.75 509 ALA B O 1
ATOM 10295 N N . TYR B 1 510 ? 24.672 19.672 -4.914 1 98 510 TYR B N 1
ATOM 10296 C CA . TYR B 1 510 ? 24.891 20.25 -3.596 1 98 510 TYR B CA 1
ATOM 10297 C C . TYR B 1 510 ? 25.266 21.734 -3.707 1 98 510 TYR B C 1
ATOM 10299 O O . TYR B 1 510 ? 24.719 22.562 -2.979 1 98 510 TYR B O 1
ATOM 10307 N N . PHE B 1 511 ? 26.156 22.078 -4.598 1 97.81 511 PHE B N 1
ATOM 10308 C CA . PHE B 1 511 ? 26.609 23.453 -4.75 1 97.81 511 PHE B CA 1
ATOM 10309 C C . PHE B 1 511 ? 25.5 24.328 -5.328 1 97.81 511 PHE B C 1
ATOM 10311 O O . PHE B 1 511 ? 25.469 25.531 -5.082 1 97.81 511 PHE B O 1
ATOM 10318 N N . THR B 1 512 ? 24.672 23.719 -6.117 1 97.62 512 THR B N 1
ATOM 10319 C CA . THR B 1 512 ? 23.484 24.453 -6.535 1 97.62 512 THR B CA 1
ATOM 10320 C C . THR B 1 512 ? 22.625 24.828 -5.332 1 97.62 512 THR B C 1
ATOM 10322 O O . THR B 1 512 ? 22.094 25.938 -5.266 1 97.62 512 THR B O 1
ATOM 10325 N N . GLY B 1 513 ? 22.484 23.922 -4.383 1 97.69 513 GLY B N 1
ATOM 10326 C CA . GLY B 1 513 ? 21.781 24.219 -3.15 1 97.69 513 GLY B CA 1
ATOM 10327 C C . GLY B 1 513 ? 22.406 25.375 -2.381 1 97.69 513 GLY B C 1
ATOM 10328 O O . GLY B 1 513 ? 21.688 26.266 -1.908 1 97.69 513 GLY B O 1
ATOM 10329 N N . LEU B 1 514 ? 23.719 25.406 -2.322 1 97.69 514 LEU B N 1
ATOM 10330 C CA . LEU B 1 514 ? 24.438 26.5 -1.682 1 97.69 514 LEU B CA 1
ATOM 10331 C C . LEU B 1 514 ? 24.156 27.812 -2.406 1 97.69 514 LEU B C 1
ATOM 10333 O O . LEU B 1 514 ? 23.938 28.844 -1.766 1 97.69 514 LEU B O 1
ATOM 10337 N N . LEU B 1 515 ? 24.156 27.688 -3.678 1 96.25 515 LEU B N 1
ATOM 10338 C CA . LEU B 1 515 ? 23.938 28.891 -4.488 1 96.25 515 LEU B CA 1
ATOM 10339 C C . LEU B 1 515 ? 22.547 29.453 -4.25 1 96.25 515 LEU B C 1
ATOM 10341 O O . LEU B 1 515 ? 22.375 30.672 -4.137 1 96.25 515 LEU B O 1
ATOM 10345 N N . ILE B 1 516 ? 21.578 28.609 -4.191 1 94.56 516 ILE B N 1
ATOM 10346 C CA . ILE B 1 516 ? 20.203 29.031 -3.951 1 94.56 516 ILE B CA 1
ATOM 10347 C C . ILE B 1 516 ? 20.109 29.734 -2.596 1 94.56 516 ILE B C 1
ATOM 10349 O O . ILE B 1 516 ? 19.531 30.812 -2.486 1 94.56 516 ILE B O 1
ATOM 10353 N N . ALA B 1 517 ? 20.656 29.109 -1.605 1 94.88 517 ALA B N 1
ATOM 10354 C CA . ALA B 1 517 ? 20.656 29.719 -0.274 1 94.88 517 ALA B CA 1
ATOM 10355 C C . ALA B 1 517 ? 21.359 31.062 -0.278 1 94.88 517 ALA B C 1
ATOM 10357 O O . ALA B 1 517 ? 20.891 32.031 0.356 1 94.88 517 ALA B O 1
ATOM 10358 N N . GLY B 1 518 ? 22.5 31.156 -0.994 1 92.94 518 GLY B N 1
ATOM 10359 C CA . GLY B 1 518 ? 23.219 32.406 -1.113 1 92.94 518 GLY B CA 1
ATOM 10360 C C . GLY B 1 518 ? 22.422 33.5 -1.812 1 92.94 518 GLY B C 1
ATOM 10361 O O . GLY B 1 518 ? 22.406 34.656 -1.37 1 92.94 518 GLY B O 1
ATOM 10362 N N . LEU B 1 519 ? 21.734 33.094 -2.801 1 90.44 519 LEU B N 1
ATOM 10363 C CA . LEU B 1 519 ? 20.938 34.062 -3.561 1 90.44 519 LEU B CA 1
ATOM 10364 C C . LEU B 1 519 ? 19.734 34.531 -2.76 1 90.44 519 LEU B C 1
ATOM 10366 O O . LEU B 1 519 ? 19.297 35.688 -2.889 1 90.44 519 LEU B O 1
ATOM 10370 N N . LEU B 1 520 ? 19.172 33.688 -1.984 1 87.81 520 LEU B N 1
ATOM 10371 C CA . LEU B 1 520 ? 18 34.031 -1.173 1 87.81 520 LEU B CA 1
ATOM 10372 C C . LEU B 1 520 ? 18.375 35 -0.068 1 87.81 520 LEU B C 1
ATOM 10374 O O . LEU B 1 520 ? 17.531 35.781 0.396 1 87.81 520 LEU B O 1
ATOM 10378 N N . GLN B 1 521 ? 19.594 34.969 0.306 1 84.38 521 GLN B N 1
ATOM 10379 C CA . GLN B 1 521 ? 20.062 35.875 1.376 1 84.38 521 GLN B CA 1
ATOM 10380 C C . GLN B 1 521 ? 20.312 37.281 0.858 1 84.38 521 GLN B C 1
ATOM 10382 O O . GLN B 1 521 ? 20.266 38.25 1.624 1 84.38 521 GLN B O 1
ATOM 10387 N N . ASN B 1 522 ? 20.656 37.25 -0.403 1 79.88 522 ASN B N 1
ATOM 10388 C CA . ASN B 1 522 ? 20.922 38.562 -0.989 1 79.88 522 ASN B CA 1
ATOM 10389 C C . ASN B 1 522 ? 19.672 39.156 -1.585 1 79.88 522 ASN B C 1
ATOM 10391 O O . ASN B 1 522 ? 19.234 38.781 -2.676 1 79.88 522 ASN B O 1
ATOM 10395 N N . ARG B 1 523 ? 19.031 40.062 -0.921 1 66.06 523 ARG B N 1
ATOM 10396 C CA . ARG B 1 523 ? 17.781 40.688 -1.314 1 66.06 523 ARG B CA 1
ATOM 10397 C C . ARG B 1 523 ? 17.984 41.594 -2.527 1 66.06 523 ARG B C 1
ATOM 10399 O O . ARG B 1 523 ? 17.016 41.938 -3.213 1 66.06 523 ARG B O 1
ATOM 10406 N N . ARG B 1 524 ? 19.219 41.938 -2.822 1 65.12 524 ARG B N 1
ATOM 10407 C CA . ARG B 1 524 ? 19.469 42.875 -3.918 1 65.12 524 ARG B CA 1
ATOM 10408 C C . ARG B 1 524 ? 19.391 42.156 -5.266 1 65.12 524 ARG B C 1
ATOM 10410 O O . ARG B 1 524 ? 19.234 42.781 -6.305 1 65.12 524 ARG B O 1
ATOM 10417 N N . PHE B 1 525 ? 19.516 40.875 -5.133 1 72.69 525 PHE B N 1
ATOM 10418 C CA . PHE B 1 525 ? 19.484 40.125 -6.379 1 72.69 525 PHE B CA 1
ATOM 10419 C C . PHE B 1 525 ? 18.047 40 -6.879 1 72.69 525 PHE B C 1
ATOM 10421 O O . PHE B 1 525 ? 17.188 39.438 -6.188 1 72.69 525 PHE B O 1
ATOM 10428 N N . SER B 1 526 ? 17.625 40.875 -7.797 1 74.94 526 SER B N 1
ATOM 10429 C CA . SER B 1 526 ? 16.281 40.781 -8.344 1 74.94 526 SER B CA 1
ATOM 10430 C C . SER B 1 526 ? 16.312 40.562 -9.852 1 74.94 526 SER B C 1
ATOM 10432 O O . SER B 1 526 ? 17.047 41.219 -10.578 1 74.94 526 SER B O 1
ATOM 10434 N N . ILE B 1 527 ? 15.859 39.469 -10.25 1 79.94 527 ILE B N 1
ATOM 10435 C CA . ILE B 1 527 ? 15.734 39.156 -11.664 1 79.94 527 ILE B CA 1
ATOM 10436 C C . ILE B 1 527 ? 14.461 39.75 -12.227 1 79.94 527 ILE B C 1
ATOM 10438 O O . ILE B 1 527 ? 13.438 39.812 -11.539 1 79.94 527 ILE B O 1
ATOM 10442 N N . GLU B 1 528 ? 14.609 40.25 -13.469 1 85.38 528 GLU B N 1
ATOM 10443 C CA . GLU B 1 528 ? 13.461 40.875 -14.125 1 85.38 528 GLU B CA 1
ATOM 10444 C C . GLU B 1 528 ? 12.281 39.906 -14.188 1 85.38 528 GLU B C 1
ATOM 10446 O O . GLU B 1 528 ? 12.469 38.688 -14.344 1 85.38 528 GLU B O 1
ATOM 10451 N N . LYS B 1 529 ? 11.164 40.469 -14.086 1 82.94 529 LYS B N 1
ATOM 10452 C CA . LYS B 1 529 ? 9.945 39.688 -13.969 1 82.94 529 LYS B CA 1
ATOM 10453 C C . LYS B 1 529 ? 9.734 38.812 -15.188 1 82.94 529 LYS B C 1
ATOM 10455 O O . LYS B 1 529 ? 9.367 37.625 -15.062 1 82.94 529 LYS B O 1
ATOM 10460 N N . ASN B 1 530 ? 9.977 39.312 -16.391 1 86.88 530 ASN B N 1
ATOM 10461 C CA . ASN B 1 530 ? 9.758 38.531 -17.609 1 86.88 530 ASN B CA 1
ATOM 10462 C C . ASN B 1 530 ? 10.734 37.375 -17.719 1 86.88 530 ASN B C 1
ATOM 10464 O O . ASN B 1 530 ? 10.352 36.281 -18.141 1 86.88 530 ASN B O 1
ATOM 10468 N N . ILE B 1 531 ? 11.914 37.656 -17.328 1 89 531 ILE B N 1
ATOM 10469 C CA . ILE B 1 531 ? 12.922 36.594 -17.375 1 89 531 ILE B CA 1
ATOM 10470 C C . ILE B 1 531 ? 12.609 35.531 -16.328 1 89 531 ILE B C 1
ATOM 10472 O O . ILE B 1 531 ? 12.781 34.344 -16.578 1 89 531 ILE B O 1
ATOM 10476 N N . ARG B 1 532 ? 12.125 36 -15.289 1 87.44 532 ARG B N 1
ATOM 10477 C CA . ARG B 1 532 ? 11.758 35.062 -14.219 1 87.44 532 ARG B CA 1
ATOM 10478 C C . ARG B 1 532 ? 10.641 34.125 -14.664 1 87.44 532 ARG B C 1
ATOM 10480 O O . ARG B 1 532 ? 10.664 32.938 -14.359 1 87.44 532 ARG B O 1
ATOM 10487 N N . GLN B 1 533 ? 9.695 34.656 -15.391 1 86.81 533 GLN B N 1
ATOM 10488 C CA . GLN B 1 533 ? 8.57 33.875 -15.867 1 86.81 533 GLN B CA 1
ATOM 10489 C C . GLN B 1 533 ? 9.016 32.875 -16.922 1 86.81 533 GLN B C 1
ATOM 10491 O O . GLN B 1 533 ? 8.539 31.719 -16.953 1 86.81 533 GLN B O 1
ATOM 10496 N N . ILE B 1 534 ? 9.875 33.281 -17.703 1 92.75 534 ILE B N 1
ATOM 10497 C CA . ILE B 1 534 ? 10.383 32.406 -18.75 1 92.75 534 ILE B CA 1
ATOM 10498 C C . ILE B 1 534 ? 11.164 31.266 -18.109 1 92.75 534 ILE B C 1
ATOM 10500 O O . ILE B 1 534 ? 10.977 30.094 -18.469 1 92.75 534 ILE B O 1
ATOM 10504 N N . LEU B 1 535 ? 11.977 31.562 -17.188 1 92.75 535 LEU B N 1
ATOM 10505 C CA . LEU B 1 535 ? 12.781 30.547 -16.516 1 92.75 535 LEU B CA 1
ATOM 10506 C C . LEU B 1 535 ? 11.891 29.594 -15.711 1 92.75 535 LEU B C 1
ATOM 10508 O O . LEU B 1 535 ? 12.211 28.406 -15.578 1 92.75 535 LEU B O 1
ATOM 10512 N N . TRP B 1 536 ? 10.836 30.172 -15.25 1 91.75 536 TRP B N 1
ATOM 10513 C CA . TRP B 1 536 ? 9.891 29.344 -14.5 1 91.75 536 TRP B CA 1
ATOM 10514 C C . TRP B 1 536 ? 9.281 28.266 -15.398 1 91.75 536 TRP B C 1
ATOM 10516 O O . TRP B 1 536 ? 9.305 27.078 -15.062 1 91.75 536 TRP B O 1
ATOM 10526 N N . TRP B 1 537 ? 8.797 28.641 -16.562 1 92.88 537 TRP B N 1
ATOM 10527 C CA . TRP B 1 537 ? 8.172 27.688 -17.484 1 92.88 537 TRP B CA 1
ATOM 10528 C C . TRP B 1 537 ? 9.211 26.75 -18.078 1 92.88 537 TRP B C 1
ATOM 10530 O O . TRP B 1 537 ? 8.93 25.562 -18.297 1 92.88 537 TRP B O 1
ATOM 10540 N N . LEU B 1 538 ? 10.336 27.297 -18.281 1 95.31 538 LEU B N 1
ATOM 10541 C CA . LEU B 1 538 ? 11.414 26.453 -18.766 1 95.31 538 LEU B CA 1
ATOM 10542 C C . LEU B 1 538 ? 11.758 25.375 -17.75 1 95.31 538 LEU B C 1
ATOM 10544 O O . LEU B 1 538 ? 11.953 24.203 -18.109 1 95.31 538 LEU B O 1
ATOM 10548 N N . ALA B 1 539 ? 11.805 25.766 -16.531 1 95.94 539 ALA B N 1
ATOM 10549 C CA . ALA B 1 539 ? 12.117 24.812 -15.469 1 95.94 539 ALA B CA 1
ATOM 10550 C C . ALA B 1 539 ? 11.039 23.75 -15.352 1 95.94 539 ALA B C 1
ATOM 10552 O O . ALA B 1 539 ? 11.344 22.562 -15.195 1 95.94 539 ALA B O 1
ATOM 10553 N N . ILE B 1 540 ? 9.812 24.141 -15.492 1 94.31 540 ILE B N 1
ATOM 10554 C CA . ILE B 1 540 ? 8.695 23.203 -15.391 1 94.31 540 ILE B CA 1
ATOM 10555 C C . ILE B 1 540 ? 8.742 22.219 -16.562 1 94.31 540 ILE B C 1
ATOM 10557 O O . ILE B 1 540 ? 8.594 21 -16.375 1 94.31 540 ILE B O 1
ATOM 10561 N N . ILE B 1 541 ? 8.961 22.703 -17.688 1 95.88 541 ILE B N 1
ATOM 10562 C CA . ILE B 1 541 ? 9.008 21.875 -18.875 1 95.88 541 ILE B CA 1
ATOM 10563 C C . ILE B 1 541 ? 10.172 20.875 -18.766 1 95.88 541 ILE B C 1
ATOM 10565 O O . ILE B 1 541 ? 10.016 19.688 -19.062 1 95.88 541 ILE B O 1
ATOM 10569 N N . LEU B 1 542 ? 11.281 21.359 -18.359 1 95.62 542 LEU B N 1
ATOM 10570 C CA . LEU B 1 542 ? 12.438 20.5 -18.188 1 95.62 542 LEU B CA 1
ATOM 10571 C C . LEU B 1 542 ? 12.18 19.422 -17.141 1 95.62 542 LEU B C 1
ATOM 10573 O O . LEU B 1 542 ? 12.562 18.266 -17.312 1 95.62 542 LEU B O 1
ATOM 10577 N N . ALA B 1 543 ? 11.555 19.828 -16.094 1 94.94 543 ALA B N 1
ATOM 10578 C CA . ALA B 1 543 ? 11.266 18.891 -15.016 1 94.94 543 ALA B CA 1
ATOM 10579 C C . ALA B 1 543 ? 10.312 17.797 -15.492 1 94.94 543 ALA B C 1
ATOM 10581 O O . ALA B 1 543 ? 10.367 16.672 -15 1 94.94 543 ALA B O 1
ATOM 10582 N N . LEU B 1 544 ? 9.492 18.062 -16.484 1 94.5 544 LEU B N 1
ATOM 10583 C CA . LEU B 1 544 ? 8.516 17.109 -16.984 1 94.5 544 LEU B CA 1
ATOM 10584 C C . LEU B 1 544 ? 9.109 16.234 -18.078 1 94.5 544 LEU B C 1
ATOM 10586 O O . LEU B 1 544 ? 8.703 15.094 -18.266 1 94.5 544 LEU B O 1
ATOM 10590 N N . ILE B 1 545 ? 10.125 16.734 -18.703 1 93.94 545 ILE B N 1
ATOM 10591 C CA . ILE B 1 545 ? 10.633 16.047 -19.891 1 93.94 545 ILE B CA 1
ATOM 10592 C C . ILE B 1 545 ? 11.852 15.203 -19.516 1 93.94 545 ILE B C 1
ATOM 10594 O O . ILE B 1 545 ? 12 14.07 -19.969 1 93.94 545 ILE B O 1
ATOM 10598 N N . ILE B 1 546 ? 12.68 15.641 -18.672 1 93.38 546 ILE B N 1
ATOM 10599 C CA . ILE B 1 546 ? 13.992 15.047 -18.422 1 93.38 546 ILE B CA 1
ATOM 10600 C C . ILE B 1 546 ? 13.828 13.656 -17.828 1 93.38 546 ILE B C 1
ATOM 10602 O O . ILE B 1 546 ? 14.516 12.719 -18.234 1 93.38 546 ILE B O 1
ATOM 10606 N N . PRO B 1 547 ? 12.898 13.461 -16.953 1 92 547 PRO B N 1
ATOM 10607 C CA . PRO B 1 547 ? 12.758 12.109 -16.406 1 92 547 PRO B CA 1
ATOM 10608 C C . PRO B 1 547 ? 12.375 11.086 -17.484 1 92 547 PRO B C 1
ATOM 10610 O O . PRO B 1 547 ? 12.641 9.891 -17.312 1 92 547 PRO B O 1
ATOM 10613 N N . PHE B 1 548 ? 11.812 11.5 -18.609 1 92.38 548 PHE B N 1
ATOM 10614 C CA . PHE B 1 548 ? 11.352 10.586 -19.641 1 92.38 548 PHE B CA 1
ATOM 10615 C C . PHE B 1 548 ? 12.242 10.688 -20.875 1 92.38 548 PHE B C 1
ATOM 10617 O O . PHE B 1 548 ? 11.938 10.094 -21.922 1 92.38 548 PHE B O 1
ATOM 10624 N N . SER B 1 549 ? 13.305 11.352 -20.781 1 88.19 549 SER B N 1
ATOM 10625 C CA . SER B 1 549 ? 14.141 11.656 -21.953 1 88.19 549 SER B CA 1
ATOM 10626 C C . SER B 1 549 ? 14.875 10.422 -22.438 1 88.19 549 SER B C 1
ATOM 10628 O O . SER B 1 549 ? 15.383 10.398 -23.562 1 88.19 549 SER B O 1
ATOM 10630 N N . THR B 1 550 ? 14.922 9.367 -21.703 1 85.06 550 THR B N 1
ATOM 10631 C CA . THR B 1 550 ? 15.609 8.148 -22.109 1 85.06 550 THR B CA 1
ATOM 10632 C C . THR B 1 550 ? 14.742 7.324 -23.047 1 85.06 550 THR B C 1
ATOM 10634 O O . THR B 1 550 ? 15.219 6.375 -23.672 1 85.06 550 THR B O 1
ATOM 10637 N N . TYR B 1 551 ? 13.516 7.648 -23.281 1 87.25 551 TYR B N 1
ATOM 10638 C CA . TYR B 1 551 ? 12.539 6.859 -24.031 1 87.25 551 TYR B CA 1
ATOM 10639 C C . TYR B 1 551 ? 12.992 6.637 -25.453 1 87.25 551 TYR B C 1
ATOM 10641 O O . TYR B 1 551 ? 13 5.504 -25.953 1 87.25 551 TYR B O 1
ATOM 10649 N N . PRO B 1 552 ? 13.492 7.668 -26.156 1 83.5 552 PRO B N 1
ATOM 10650 C CA . PRO B 1 552 ? 13.914 7.43 -27.531 1 83.5 552 PRO B CA 1
ATOM 10651 C C . PRO B 1 552 ? 15.156 6.547 -27.625 1 83.5 552 PRO B C 1
ATOM 10653 O O . PRO B 1 552 ? 15.305 5.781 -28.578 1 83.5 552 PRO B O 1
ATOM 10656 N N . PHE B 1 553 ? 15.953 6.551 -26.641 1 78.44 553 PHE B N 1
ATOM 10657 C CA . PHE B 1 553 ? 17.203 5.797 -26.672 1 78.44 553 PHE B CA 1
ATOM 10658 C C . PHE B 1 553 ? 16.953 4.324 -26.375 1 78.44 553 PHE B C 1
ATOM 10660 O O . PHE B 1 553 ? 17.641 3.449 -26.891 1 78.44 553 PHE B O 1
ATOM 10667 N N . ILE B 1 554 ? 15.992 4.066 -25.531 1 79 554 ILE B N 1
ATOM 10668 C CA . ILE B 1 554 ? 15.727 2.689 -25.125 1 79 554 ILE B CA 1
ATOM 10669 C C . ILE B 1 554 ? 15.031 1.945 -26.266 1 79 554 ILE B C 1
ATOM 10671 O O . ILE B 1 554 ? 15.102 0.716 -26.344 1 79 554 ILE B O 1
ATOM 10675 N N . GLN B 1 555 ? 14.383 2.736 -27.141 1 78.44 555 GLN B N 1
ATOM 10676 C CA . GLN B 1 555 ? 13.695 2.115 -28.266 1 78.44 555 GLN B CA 1
ATOM 10677 C C . GLN B 1 555 ? 14.688 1.699 -29.359 1 78.44 555 GLN B C 1
ATOM 10679 O O . GLN B 1 555 ? 14.359 0.879 -30.219 1 78.44 555 GLN B O 1
ATOM 10684 N N . MET B 1 556 ? 15.867 2.188 -29.203 1 72.56 556 MET B N 1
ATOM 10685 C CA . MET B 1 556 ? 16.859 1.917 -30.25 1 72.56 556 MET B CA 1
ATOM 10686 C C . MET B 1 556 ? 17.453 0.521 -30.094 1 72.56 556 MET B C 1
ATOM 10688 O O . MET B 1 556 ? 17.625 0.046 -28.969 1 72.56 556 MET B O 1
ATOM 10692 N N . GLU B 1 557 ? 17.5 -0.142 -31.172 1 63 557 GLU B N 1
ATOM 10693 C CA . GLU B 1 557 ? 18.062 -1.489 -31.172 1 63 557 GLU B CA 1
ATOM 10694 C C . GLU B 1 557 ? 19.531 -1.475 -30.75 1 63 557 GLU B C 1
ATOM 10696 O O . GLU B 1 557 ? 19.969 -2.357 -30.016 1 63 557 GLU B O 1
ATOM 10701 N N . HIS B 1 558 ? 20.281 -0.469 -31.281 1 60.91 558 HIS B N 1
ATOM 10702 C CA . HIS B 1 558 ? 21.688 -0.321 -30.938 1 60.91 558 HIS B CA 1
ATOM 10703 C C . HIS B 1 558 ? 21.984 1.085 -30.422 1 60.91 558 HIS B C 1
ATOM 10705 O O . HIS B 1 558 ? 21.609 2.074 -31.062 1 60.91 558 HIS B O 1
ATOM 10711 N N . ILE B 1 559 ? 22.328 1.146 -29.141 1 59.91 559 ILE B N 1
ATOM 10712 C CA . ILE B 1 559 ? 22.734 2.445 -28.609 1 59.91 559 ILE B CA 1
ATOM 10713 C C . ILE B 1 559 ? 24.188 2.709 -28.969 1 59.91 559 ILE B C 1
ATOM 10715 O O . ILE B 1 559 ? 25.078 1.946 -28.578 1 59.91 559 ILE B O 1
ATOM 10719 N N . PRO B 1 560 ? 24.375 3.605 -29.875 1 58.34 560 PRO B N 1
ATOM 10720 C CA . PRO B 1 560 ? 25.766 3.826 -30.281 1 58.34 560 PRO B CA 1
ATOM 10721 C C . PRO B 1 560 ? 26.672 4.172 -29.109 1 58.34 560 PRO B C 1
ATOM 10723 O O . PRO B 1 560 ? 26.312 4.992 -28.25 1 58.34 560 PRO B O 1
ATOM 10726 N N . GLU B 1 561 ? 27.531 3.334 -28.641 1 55.88 561 GLU B N 1
ATOM 10727 C CA . GLU B 1 561 ? 28.5 3.51 -27.562 1 55.88 561 GLU B CA 1
ATOM 10728 C C . GLU B 1 561 ? 29.125 4.902 -27.594 1 55.88 561 GLU B C 1
ATOM 10730 O O . GLU B 1 561 ? 29.344 5.523 -26.547 1 55.88 561 GLU B O 1
ATOM 10735 N N . SER B 1 562 ? 29.734 5.285 -28.766 1 56.56 562 SER B N 1
ATOM 10736 C CA . SER B 1 562 ? 30.703 6.375 -28.891 1 56.56 562 SER B CA 1
ATOM 10737 C C . SER B 1 562 ? 30.016 7.676 -29.297 1 56.56 562 SER B C 1
ATOM 10739 O O . SER B 1 562 ? 30.672 8.641 -29.688 1 56.56 562 SER B O 1
ATOM 10741 N N . SER B 1 563 ? 28.672 7.73 -29.109 1 59.78 563 SER B N 1
ATOM 10742 C CA . SER B 1 563 ? 28.125 8.883 -29.828 1 59.78 563 SER B CA 1
ATOM 10743 C C . SER B 1 563 ? 28.141 10.125 -28.938 1 59.78 563 SER B C 1
ATOM 10745 O O . SER B 1 563 ? 27.984 10.031 -27.719 1 59.78 563 SER B O 1
ATOM 10747 N N . PHE B 1 564 ? 28.828 11.203 -29.438 1 63.66 564 PHE B N 1
ATOM 10748 C CA . PHE B 1 564 ? 28.797 12.555 -28.875 1 63.66 564 PHE B CA 1
ATOM 10749 C C . PHE B 1 564 ? 27.438 12.836 -28.234 1 63.66 564 PHE B C 1
ATOM 10751 O O . PHE B 1 564 ? 27.375 13.438 -27.156 1 63.66 564 PHE B O 1
ATOM 10758 N N . ILE B 1 565 ? 26.516 12.195 -28.719 1 65.75 565 ILE B N 1
ATOM 10759 C CA . ILE B 1 565 ? 25.172 12.438 -28.203 1 65.75 565 ILE B CA 1
ATOM 10760 C C . ILE B 1 565 ? 24.969 11.695 -26.891 1 65.75 565 ILE B C 1
ATOM 10762 O O . ILE B 1 565 ? 24.328 12.203 -25.969 1 65.75 565 ILE B O 1
ATOM 10766 N N . ALA B 1 566 ? 25.609 10.586 -26.844 1 66.94 566 ALA B N 1
ATOM 10767 C CA . ALA B 1 566 ? 25.484 9.805 -25.609 1 66.94 566 ALA B CA 1
ATOM 10768 C C . ALA B 1 566 ? 26.188 10.508 -24.453 1 66.94 566 ALA B C 1
ATOM 10770 O O . ALA B 1 566 ? 25.656 10.555 -23.328 1 66.94 566 ALA B O 1
ATOM 10771 N N . ILE B 1 567 ? 27.312 11.125 -24.766 1 65.62 567 ILE B N 1
ATOM 10772 C CA . ILE B 1 567 ? 28.094 11.836 -23.766 1 65.62 567 ILE B CA 1
ATOM 10773 C C . ILE B 1 567 ? 27.344 13.094 -23.328 1 65.62 567 ILE B C 1
ATOM 10775 O O . ILE B 1 567 ? 27.266 13.398 -22.141 1 65.62 567 ILE B O 1
ATOM 10779 N N . LEU B 1 568 ? 26.828 13.734 -24.266 1 67.25 568 LEU B N 1
ATOM 10780 C CA . LEU B 1 568 ? 26.109 14.969 -24 1 67.25 568 LEU B CA 1
ATOM 10781 C C . LEU B 1 568 ? 24.859 14.695 -23.156 1 67.25 568 LEU B C 1
ATOM 10783 O O . LEU B 1 568 ? 24.562 15.43 -22.219 1 67.25 568 LEU B O 1
ATOM 10787 N N . TYR B 1 569 ? 24.328 13.594 -23.391 1 73.25 569 TYR B N 1
ATOM 10788 C CA . TYR B 1 569 ? 23.094 13.32 -22.672 1 73.25 569 TYR B CA 1
ATOM 10789 C C . TYR B 1 569 ? 23.375 12.93 -21.219 1 73.25 569 TYR B C 1
ATOM 10791 O O . TYR B 1 569 ? 22.688 13.375 -20.312 1 73.25 569 TYR B O 1
ATOM 10799 N N . THR B 1 570 ? 24.438 12.18 -21.062 1 72.25 570 THR B N 1
ATOM 10800 C CA . THR B 1 570 ? 24.766 11.758 -19.703 1 72.25 570 THR B CA 1
ATOM 10801 C C . THR B 1 570 ? 25.172 12.961 -18.859 1 72.25 570 THR B C 1
ATOM 10803 O O . THR B 1 570 ? 24.781 13.055 -17.688 1 72.25 570 THR B O 1
ATOM 10806 N N . GLY B 1 571 ? 25.906 13.906 -19.391 1 72 571 GLY B N 1
ATOM 10807 C CA . GLY B 1 571 ? 26.375 15.062 -18.656 1 72 571 GLY B CA 1
ATOM 10808 C C . GLY B 1 571 ? 25.344 16.172 -18.547 1 72 571 GLY B C 1
ATOM 10809 O O . GLY B 1 571 ? 25.172 16.781 -17.5 1 72 571 GLY B O 1
ATOM 10810 N N . ILE B 1 572 ? 24.578 16.312 -19.609 1 78.75 572 ILE B N 1
ATOM 10811 C CA . ILE B 1 572 ? 23.703 17.469 -19.672 1 78.75 572 ILE B CA 1
ATOM 10812 C C . ILE B 1 572 ? 22.359 17.156 -19 1 78.75 572 ILE B C 1
ATOM 10814 O O . ILE B 1 572 ? 21.719 18.047 -18.438 1 78.75 572 ILE B O 1
ATOM 10818 N N . LYS B 1 573 ? 22.031 15.898 -19.031 1 87.31 573 LYS B N 1
ATOM 10819 C CA . LYS B 1 573 ? 20.75 15.508 -18.469 1 87.31 573 LYS B CA 1
ATOM 10820 C C . LYS B 1 573 ? 20.672 15.859 -16.984 1 87.31 573 LYS B C 1
ATOM 10822 O O . LYS B 1 573 ? 19.703 16.484 -16.531 1 87.31 573 LYS B O 1
ATOM 10827 N N . ARG B 1 574 ? 21.656 15.492 -16.234 1 88.88 574 ARG B N 1
ATOM 10828 C CA . ARG B 1 574 ? 21.688 15.742 -14.805 1 88.88 574 ARG B CA 1
ATOM 10829 C C . ARG B 1 574 ? 21.75 17.234 -14.516 1 88.88 574 ARG B C 1
ATOM 10831 O O . ARG B 1 574 ? 21.094 17.734 -13.594 1 88.88 574 ARG B O 1
ATOM 10838 N N . PHE B 1 575 ? 22.531 17.953 -15.305 1 90.12 575 PHE B N 1
ATOM 10839 C CA . PHE B 1 575 ? 22.672 19.391 -15.125 1 90.12 575 PHE B CA 1
ATOM 10840 C C . PHE B 1 575 ? 21.328 20.078 -15.375 1 90.12 575 PHE B C 1
ATOM 10842 O O . PHE B 1 575 ? 20.938 20.969 -14.609 1 90.12 575 PHE B O 1
ATOM 10849 N N . LEU B 1 576 ? 20.688 19.703 -16.391 1 92.94 576 LEU B N 1
ATOM 10850 C CA . LEU B 1 576 ? 19.406 20.312 -16.703 1 92.94 576 LEU B CA 1
ATOM 10851 C C . LEU B 1 576 ? 18.375 20.031 -15.609 1 92.94 576 LEU B C 1
ATOM 10853 O O . LEU B 1 576 ? 17.562 20.891 -15.266 1 92.94 576 LEU B O 1
ATOM 10857 N N . TRP B 1 577 ? 18.422 18.844 -15.117 1 94.81 577 TRP B N 1
ATOM 10858 C CA . TRP B 1 577 ? 17.531 18.484 -14.016 1 94.81 577 TRP B CA 1
ATOM 10859 C C . TRP B 1 577 ? 17.828 19.328 -12.781 1 94.81 577 TRP B C 1
ATOM 10861 O O . TRP B 1 577 ? 16.906 19.875 -12.156 1 94.81 577 TRP B O 1
ATOM 10871 N N . ILE B 1 578 ? 19.109 19.469 -12.445 1 95.69 578 ILE B N 1
ATOM 10872 C CA . ILE B 1 578 ? 19.531 20.25 -11.289 1 95.69 578 ILE B CA 1
ATOM 10873 C C . ILE B 1 578 ? 19.109 21.703 -11.469 1 95.69 578 ILE B C 1
ATOM 10875 O O . ILE B 1 578 ? 18.625 22.344 -10.523 1 95.69 578 ILE B O 1
ATOM 10879 N N . PHE B 1 579 ? 19.234 22.156 -12.641 1 94.56 579 PHE B N 1
ATOM 10880 C CA . PHE B 1 579 ? 18.828 23.516 -12.945 1 94.56 579 PHE B CA 1
ATOM 10881 C C . PHE B 1 579 ? 17.312 23.672 -12.773 1 94.56 579 PHE B C 1
ATOM 10883 O O . PHE B 1 579 ? 16.859 24.656 -12.172 1 94.56 579 PHE B O 1
ATOM 10890 N N . ALA B 1 580 ? 16.594 22.766 -13.273 1 96.31 580 ALA B N 1
ATOM 10891 C CA . ALA B 1 580 ? 15.141 22.828 -13.203 1 96.31 580 ALA B CA 1
ATOM 10892 C C . ALA B 1 580 ? 14.656 22.828 -11.758 1 96.31 580 ALA B C 1
ATOM 10894 O O . ALA B 1 580 ? 13.922 23.719 -11.344 1 96.31 580 ALA B O 1
ATOM 10895 N N . ILE B 1 581 ? 15.125 21.906 -10.961 1 96 581 ILE B N 1
ATOM 10896 C CA . ILE B 1 581 ? 14.695 21.797 -9.578 1 96 581 ILE B CA 1
ATOM 10897 C C . ILE B 1 581 ? 15.227 22.969 -8.766 1 96 581 ILE B C 1
ATOM 10899 O O . ILE B 1 581 ? 14.523 23.516 -7.914 1 96 581 ILE B O 1
ATOM 10903 N N . GLY B 1 582 ? 16.5 23.344 -9.062 1 95.69 582 GLY B N 1
ATOM 10904 C CA . GLY B 1 582 ? 17.078 24.5 -8.375 1 95.69 582 GLY B CA 1
ATOM 10905 C C . GLY B 1 582 ? 16.266 25.766 -8.578 1 95.69 582 GLY B C 1
ATOM 10906 O O . GLY B 1 582 ? 16.016 26.5 -7.621 1 95.69 582 GLY B O 1
ATOM 10907 N N . TRP B 1 583 ? 15.844 25.953 -9.773 1 93.5 583 TRP B N 1
ATOM 10908 C CA . TRP B 1 583 ? 15.07 27.156 -10.07 1 93.5 583 TRP B CA 1
ATOM 10909 C C . TRP B 1 583 ? 13.688 27.094 -9.422 1 93.5 583 TRP B C 1
ATOM 10911 O O . TRP B 1 583 ? 13.172 28.094 -8.938 1 93.5 583 TRP B O 1
ATOM 10921 N N . ILE B 1 584 ? 13.094 25.969 -9.438 1 92.5 584 ILE B N 1
ATOM 10922 C CA . ILE B 1 584 ? 11.781 25.797 -8.82 1 92.5 584 ILE B CA 1
ATOM 10923 C C . ILE B 1 584 ? 11.867 26.094 -7.332 1 92.5 584 ILE B C 1
ATOM 10925 O O . ILE B 1 584 ? 11.016 26.812 -6.785 1 92.5 584 ILE B O 1
ATOM 10929 N N . VAL B 1 585 ? 12.906 25.609 -6.73 1 93.25 585 VAL B N 1
ATOM 10930 C CA . VAL B 1 585 ? 13.086 25.844 -5.301 1 93.25 585 VAL B CA 1
ATOM 10931 C C . VAL B 1 585 ? 13.352 27.328 -5.039 1 93.25 585 VAL B C 1
ATOM 10933 O O . VAL B 1 585 ? 12.734 27.922 -4.16 1 93.25 585 VAL B O 1
ATOM 10936 N N . TYR B 1 586 ? 14.164 27.906 -5.844 1 91.62 586 TYR B N 1
ATOM 10937 C CA . TYR B 1 586 ? 14.5 29.328 -5.676 1 91.62 586 TYR B CA 1
ATOM 10938 C C . TYR B 1 586 ? 13.273 30.203 -5.871 1 91.62 586 TYR B C 1
ATOM 10940 O O . TYR B 1 586 ? 12.984 31.062 -5.039 1 91.62 586 TYR B O 1
ATOM 10948 N N . ALA B 1 587 ? 12.594 29.953 -6.961 1 89 587 ALA B N 1
ATOM 10949 C CA . ALA B 1 587 ? 11.422 30.75 -7.285 1 89 587 ALA B CA 1
ATOM 10950 C C . ALA B 1 587 ? 10.32 30.562 -6.242 1 89 587 ALA B C 1
ATOM 10952 O O . ALA B 1 587 ? 9.617 31.516 -5.902 1 89 587 ALA B O 1
ATOM 10953 N N . SER B 1 588 ? 10.188 29.391 -5.699 1 88.31 588 SER B N 1
ATOM 10954 C CA . SER B 1 588 ? 9.148 29.094 -4.723 1 88.31 588 SER B CA 1
ATOM 10955 C C . SER B 1 588 ? 9.477 29.703 -3.361 1 88.31 588 SER B C 1
ATOM 10957 O O . SER B 1 588 ? 8.578 30.141 -2.633 1 88.31 588 SER B O 1
ATOM 10959 N N . CYS B 1 589 ? 10.703 29.688 -3.033 1 84.56 589 CYS B N 1
ATOM 10960 C CA . CYS B 1 589 ? 11.109 30.25 -1.751 1 84.56 589 CYS B CA 1
ATOM 10961 C C . CYS B 1 589 ? 11.078 31.766 -1.793 1 84.56 589 CYS B C 1
ATOM 10963 O O . CYS B 1 589 ? 10.859 32.406 -0.77 1 84.56 589 CYS B O 1
ATOM 10965 N N . SER B 1 590 ? 11.273 32.375 -2.947 1 80.75 590 SER B N 1
ATOM 10966 C CA . SER B 1 590 ? 11.281 33.812 -3.082 1 80.75 590 SER B CA 1
ATOM 10967 C C . SER B 1 590 ? 9.867 34.375 -3.176 1 80.75 590 SER B C 1
ATOM 10969 O O . SER B 1 590 ? 9.594 35.469 -2.686 1 80.75 590 SER B O 1
ATOM 10971 N N . GLU B 1 591 ? 8.977 33.719 -3.879 1 72.94 591 GLU B N 1
ATOM 10972 C CA . GLU B 1 591 ? 7.594 34.188 -4.051 1 72.94 591 GLU B CA 1
ATOM 10973 C C . GLU B 1 591 ? 6.609 33.031 -3.783 1 72.94 591 GLU B C 1
ATOM 10975 O O . GLU B 1 591 ? 6.02 32.5 -4.715 1 72.94 591 GLU B O 1
ATOM 10980 N N . THR B 1 592 ? 6.43 32.562 -2.553 1 59.34 592 THR B N 1
ATOM 10981 C CA . THR B 1 592 ? 5.668 31.375 -2.242 1 59.34 592 THR B CA 1
ATOM 10982 C C . THR B 1 592 ? 4.219 31.516 -2.697 1 59.34 592 THR B C 1
ATOM 10984 O O . THR B 1 592 ? 3.625 30.562 -3.213 1 59.34 592 THR B O 1
ATOM 10987 N N . ASP B 1 593 ? 3.592 32.625 -2.492 1 60.53 593 ASP B N 1
ATOM 10988 C CA . ASP B 1 593 ? 2.137 32.719 -2.57 1 60.53 593 ASP B CA 1
ATOM 10989 C C . ASP B 1 593 ? 1.675 32.906 -4.012 1 60.53 593 ASP B C 1
ATOM 10991 O O . ASP B 1 593 ? 0.485 32.812 -4.312 1 60.53 593 ASP B O 1
ATOM 10995 N N . LYS B 1 594 ? 2.645 32.938 -4.875 1 64.88 594 LYS B N 1
ATOM 10996 C CA . LYS B 1 594 ? 2.166 33.344 -6.184 1 64.88 594 LYS B CA 1
ATOM 10997 C C . LYS B 1 594 ? 1.956 32.156 -7.109 1 64.88 594 LYS B C 1
ATOM 10999 O O . LYS B 1 594 ? 1.076 32.188 -7.973 1 64.88 594 LYS B O 1
ATOM 11004 N N . ASN B 1 595 ? 2.584 31.125 -6.824 1 78.44 595 ASN B N 1
ATOM 11005 C CA . ASN B 1 595 ? 2.514 30.047 -7.793 1 78.44 595 ASN B CA 1
ATOM 11006 C C . ASN B 1 595 ? 1.87 28.797 -7.188 1 78.44 595 ASN B C 1
ATOM 11008 O O . ASN B 1 595 ? 2.061 28.5 -6.004 1 78.44 595 ASN B O 1
ATOM 11012 N N . ILE B 1 596 ? 1.021 28.125 -7.988 1 82.81 596 ILE B N 1
ATOM 11013 C CA . ILE B 1 596 ? 0.264 26.953 -7.578 1 82.81 596 ILE B CA 1
ATOM 11014 C C . ILE B 1 596 ? 1.224 25.859 -7.125 1 82.81 596 ILE B C 1
ATOM 11016 O O . ILE B 1 596 ? 0.953 25.156 -6.148 1 82.81 596 ILE B O 1
ATOM 11020 N N . LEU B 1 597 ? 2.279 25.766 -7.816 1 87.81 597 LEU B N 1
ATOM 11021 C CA . LEU B 1 597 ? 3.246 24.719 -7.477 1 87.81 597 LEU B CA 1
ATOM 11022 C C . LEU B 1 597 ? 3.875 24.984 -6.113 1 87.81 597 LEU B C 1
ATOM 11024 O O . LEU B 1 597 ? 4.074 24.062 -5.328 1 87.81 597 LEU B O 1
ATOM 11028 N N . SER B 1 598 ? 4.156 26.234 -5.844 1 88.25 598 SER B N 1
ATOM 11029 C CA . SER B 1 598 ? 4.742 26.594 -4.562 1 88.25 598 SER B CA 1
ATOM 11030 C C . SER B 1 598 ? 3.77 26.344 -3.414 1 88.25 598 SER B C 1
ATOM 11032 O O . SER B 1 598 ? 4.168 25.891 -2.344 1 88.25 598 SER B O 1
ATOM 11034 N N . ARG B 1 599 ? 2.543 26.625 -3.693 1 85.38 599 ARG B N 1
ATOM 11035 C CA . ARG B 1 599 ? 1.519 26.375 -2.684 1 85.38 599 ARG B CA 1
ATOM 11036 C C . ARG B 1 599 ? 1.353 24.875 -2.426 1 85.38 599 ARG B C 1
ATOM 11038 O O . ARG B 1 599 ? 1.164 24.453 -1.283 1 85.38 599 ARG B O 1
ATOM 11045 N N . PHE B 1 600 ? 1.396 24.172 -3.439 1 89.25 600 PHE B N 1
ATOM 11046 C CA . PHE B 1 600 ? 1.264 22.719 -3.309 1 89.25 600 PHE B CA 1
ATOM 11047 C C . PHE B 1 600 ? 2.428 22.141 -2.514 1 89.25 600 PHE B C 1
ATOM 11049 O O . PHE B 1 600 ? 2.223 21.344 -1.598 1 89.25 600 PHE B O 1
ATOM 11056 N N . LEU B 1 601 ? 3.613 22.516 -2.854 1 91.06 601 LEU B N 1
ATOM 11057 C CA . LEU B 1 601 ? 4.805 21.984 -2.197 1 91.06 601 LEU B CA 1
ATOM 11058 C C . LEU B 1 601 ? 4.879 22.453 -0.749 1 91.06 601 LEU B C 1
ATOM 11060 O O . LEU B 1 601 ? 5.531 21.812 0.081 1 91.06 601 LEU B O 1
ATOM 11064 N N . SER B 1 602 ? 4.176 23.547 -0.421 1 89.69 602 SER B N 1
ATOM 11065 C CA . SER B 1 602 ? 4.211 24.109 0.929 1 89.69 602 SER B CA 1
ATOM 11066 C C . SER B 1 602 ? 3.023 23.625 1.757 1 89.69 602 SER B C 1
ATOM 11068 O O . SER B 1 602 ? 2.789 24.109 2.861 1 89.69 602 SER B O 1
ATOM 11070 N N . ALA B 1 603 ? 2.277 22.688 1.228 1 88.81 603 ALA B N 1
ATOM 11071 C CA . ALA B 1 603 ? 1.119 22.156 1.947 1 88.81 603 ALA B CA 1
ATOM 11072 C C . ALA B 1 603 ? 1.526 21.594 3.305 1 88.81 603 ALA B C 1
ATOM 11074 O O . ALA B 1 603 ? 2.529 20.891 3.414 1 88.81 603 ALA B O 1
ATOM 11075 N N . LYS B 1 604 ? 0.72 21.828 4.277 1 90.19 604 LYS B N 1
ATOM 11076 C CA . LYS B 1 604 ? 1.051 21.516 5.664 1 90.19 604 LYS B CA 1
ATOM 11077 C C . LYS B 1 604 ? 1.032 20 5.902 1 90.19 604 LYS B C 1
ATOM 11079 O O . LYS B 1 604 ? 1.688 19.516 6.824 1 90.19 604 LYS B O 1
ATOM 11084 N N . ILE B 1 605 ? 0.343 19.297 5.117 1 90.44 605 ILE B N 1
ATOM 11085 C CA . ILE B 1 605 ? 0.19 17.859 5.301 1 90.44 605 ILE B CA 1
ATOM 11086 C C . ILE B 1 605 ? 1.533 17.172 5.086 1 90.44 605 ILE B C 1
ATOM 11088 O O . ILE B 1 605 ? 1.758 16.062 5.59 1 90.44 605 ILE B O 1
ATOM 11092 N N . PHE B 1 606 ? 2.449 17.797 4.375 1 93.62 606 PHE B N 1
ATOM 11093 C CA . PHE B 1 606 ? 3.709 17.156 4.016 1 93.62 606 PHE B CA 1
ATOM 11094 C C . PHE B 1 606 ? 4.711 17.25 5.16 1 93.62 606 PHE B C 1
ATOM 11096 O O . PHE B 1 606 ? 5.734 16.562 5.156 1 93.62 606 PHE B O 1
ATOM 11103 N N . GLN B 1 607 ? 4.492 18.047 6.152 1 93.69 607 GLN B N 1
ATOM 11104 C CA . GLN B 1 607 ? 5.469 18.344 7.191 1 93.69 607 GLN B CA 1
ATOM 11105 C C . GLN B 1 607 ? 5.855 17.078 7.957 1 93.69 607 GLN B C 1
ATOM 11107 O O . GLN B 1 607 ? 7.039 16.75 8.07 1 93.69 607 GLN B O 1
ATOM 11112 N N . PRO B 1 608 ? 4.855 16.297 8.406 1 93.5 608 PRO B N 1
ATOM 11113 C CA . PRO B 1 608 ? 5.258 15.078 9.117 1 93.5 608 PRO B CA 1
ATOM 11114 C C . PRO B 1 608 ? 5.996 14.086 8.227 1 93.5 608 PRO B C 1
ATOM 11116 O O . PRO B 1 608 ? 6.953 13.445 8.664 1 93.5 608 PRO B O 1
ATOM 11119 N N . PHE B 1 609 ? 5.633 13.969 7.004 1 94.69 609 PHE B N 1
ATOM 11120 C CA . PHE B 1 609 ? 6.281 13.039 6.086 1 94.69 609 PHE B CA 1
ATOM 11121 C C . PHE B 1 609 ? 7.688 13.516 5.738 1 94.69 609 PHE B C 1
ATOM 11123 O O . PHE B 1 609 ? 8.594 12.703 5.551 1 94.69 609 PHE B O 1
ATOM 11130 N N . SER B 1 610 ? 7.762 14.805 5.652 1 95.06 610 SER B N 1
ATOM 11131 C CA . SER B 1 610 ? 9.078 15.383 5.375 1 95.06 610 SER B CA 1
ATOM 11132 C C . SER B 1 610 ? 10.07 15.055 6.484 1 95.06 610 SER B C 1
ATOM 11134 O O . SER B 1 610 ? 11.227 14.75 6.215 1 95.06 610 SER B O 1
ATOM 11136 N N . ARG B 1 611 ? 9.586 14.984 7.715 1 95.19 611 ARG B N 1
ATOM 11137 C CA . ARG B 1 611 ? 10.445 14.703 8.859 1 95.19 611 ARG B CA 1
ATOM 11138 C C . ARG B 1 611 ? 10.82 13.227 8.922 1 95.19 611 ARG B C 1
ATOM 11140 O O . ARG B 1 611 ? 11.828 12.859 9.523 1 95.19 611 ARG B O 1
ATOM 11147 N N . LEU B 1 612 ? 10.07 12.453 8.258 1 96.88 612 LEU B N 1
ATOM 11148 C CA . LEU B 1 612 ? 10.289 11.016 8.289 1 96.88 612 LEU B CA 1
ATOM 11149 C C . LEU B 1 612 ? 11.078 10.555 7.066 1 96.88 612 LEU B C 1
ATOM 11151 O O . LEU B 1 612 ? 11.406 9.375 6.941 1 96.88 612 LEU B O 1
ATOM 11155 N N . THR B 1 613 ? 11.445 11.469 6.211 1 96.94 613 THR B N 1
ATOM 11156 C CA . THR B 1 613 ? 12.031 11.133 4.918 1 96.94 613 THR B CA 1
ATOM 11157 C C . THR B 1 613 ? 13.344 10.383 5.094 1 96.94 613 THR B C 1
ATOM 11159 O O . THR B 1 613 ? 13.602 9.398 4.398 1 96.94 613 THR B O 1
ATOM 11162 N N . PHE B 1 614 ? 14.195 10.781 6.035 1 96.5 614 PHE B N 1
ATOM 11163 C CA . PHE B 1 614 ? 15.492 10.148 6.234 1 96.5 614 PHE B CA 1
ATOM 11164 C C . PHE B 1 614 ? 15.32 8.703 6.703 1 96.5 614 PHE B C 1
ATOM 11166 O O . PHE B 1 614 ? 15.977 7.797 6.188 1 96.5 614 PHE B O 1
ATOM 11173 N N . SER B 1 615 ? 14.461 8.508 7.652 1 98 615 SER B N 1
ATOM 11174 C CA . SER B 1 615 ? 14.203 7.164 8.164 1 98 615 SER B CA 1
ATOM 11175 C C . SER B 1 615 ? 13.57 6.281 7.094 1 98 615 SER B C 1
ATOM 11177 O O . SER B 1 615 ? 13.867 5.086 7.012 1 98 615 SER B O 1
ATOM 11179 N N . ILE B 1 616 ? 12.688 6.805 6.285 1 97.88 616 ILE B N 1
ATOM 11180 C CA . ILE B 1 616 ? 12.078 6.066 5.184 1 97.88 616 ILE B CA 1
ATOM 11181 C C . ILE B 1 616 ? 13.148 5.688 4.164 1 97.88 616 ILE B C 1
ATOM 11183 O O . ILE B 1 616 ? 13.164 4.562 3.658 1 97.88 616 ILE B O 1
ATOM 11187 N N . TYR B 1 617 ? 14.055 6.621 3.9 1 96.69 617 TYR B N 1
ATOM 11188 C CA . TYR B 1 617 ? 15.148 6.367 2.967 1 96.69 617 TYR B CA 1
ATOM 11189 C C . TYR B 1 617 ? 15.984 5.18 3.422 1 96.69 617 TYR B C 1
ATOM 11191 O O . TYR B 1 617 ? 16.344 4.32 2.613 1 96.69 617 TYR B O 1
ATOM 11199 N N . LEU B 1 618 ? 16.219 5.105 4.656 1 97.12 618 LEU B N 1
ATOM 11200 C CA . LEU B 1 618 ? 17.062 4.051 5.191 1 97.12 618 LEU B CA 1
ATOM 11201 C C . LEU B 1 618 ? 16.344 2.707 5.18 1 97.12 618 LEU B C 1
ATOM 11203 O O . LEU B 1 618 ? 16.984 1.664 4.984 1 97.12 618 LEU B O 1
ATOM 11207 N N . THR B 1 619 ? 15.047 2.684 5.215 1 95.5 619 THR B N 1
ATOM 11208 C CA . THR B 1 619 ? 14.336 1.432 5.438 1 95.5 619 THR B CA 1
ATOM 11209 C C . THR B 1 619 ? 13.742 0.91 4.133 1 95.5 619 THR B C 1
ATOM 11211 O O . THR B 1 619 ? 13.516 -0.293 3.982 1 95.5 619 THR B O 1
ATOM 11214 N N . GLN B 1 620 ? 13.438 1.713 3.17 1 94.75 620 GLN B N 1
ATOM 11215 C CA . GLN B 1 620 ? 12.633 1.35 2.012 1 94.75 620 GLN B CA 1
ATOM 11216 C C . GLN B 1 620 ? 13.266 0.203 1.231 1 94.75 620 GLN B C 1
ATOM 11218 O O . GLN B 1 620 ? 12.57 -0.707 0.776 1 94.75 620 GLN B O 1
ATOM 11223 N N . SER B 1 621 ? 14.57 0.185 1.054 1 90.5 621 SER B N 1
ATOM 11224 C CA . SER B 1 621 ? 15.219 -0.867 0.276 1 90.5 621 SER B CA 1
ATOM 11225 C C . SER B 1 621 ? 15.125 -2.215 0.984 1 90.5 621 SER B C 1
ATOM 11227 O O . SER B 1 621 ? 14.969 -3.252 0.337 1 90.5 621 SER B O 1
ATOM 11229 N N . LEU B 1 622 ? 15.242 -2.178 2.285 1 89.88 622 LEU B N 1
ATOM 11230 C CA . LEU B 1 622 ? 15.141 -3.408 3.062 1 89.88 622 LEU B CA 1
ATOM 11231 C C . LEU B 1 622 ? 13.742 -4.008 2.939 1 89.88 622 LEU B C 1
ATOM 11233 O O . LEU B 1 622 ? 13.594 -5.23 2.848 1 89.88 622 LEU B O 1
ATOM 11237 N N . VAL B 1 623 ? 12.766 -3.125 2.912 1 92.19 623 VAL B N 1
ATOM 11238 C CA . VAL B 1 623 ? 11.375 -3.562 2.801 1 92.19 623 VAL B CA 1
ATOM 11239 C C . VAL B 1 623 ? 11.148 -4.199 1.432 1 92.19 623 VAL B C 1
ATOM 11241 O O . VAL B 1 623 ? 10.477 -5.23 1.325 1 92.19 623 VAL B O 1
ATOM 11244 N N . VAL B 1 624 ? 11.703 -3.629 0.408 1 89.81 624 VAL B N 1
ATOM 11245 C CA . VAL B 1 624 ? 11.539 -4.133 -0.95 1 89.81 624 VAL B CA 1
ATOM 11246 C C . VAL B 1 624 ? 12.219 -5.496 -1.082 1 89.81 624 VAL B C 1
ATOM 11248 O O . VAL B 1 624 ? 11.648 -6.426 -1.655 1 89.81 624 VAL B O 1
ATOM 11251 N N . TRP B 1 625 ? 13.352 -5.664 -0.498 1 84.25 625 TRP B N 1
ATOM 11252 C CA . TRP B 1 625 ? 14.078 -6.93 -0.555 1 84.25 625 TRP B CA 1
ATOM 11253 C C . TRP B 1 625 ? 13.344 -8.016 0.23 1 84.25 625 TRP B C 1
ATOM 11255 O O . TRP B 1 625 ? 13.258 -9.156 -0.217 1 84.25 625 TRP B O 1
ATOM 11265 N N . TYR B 1 626 ? 12.898 -7.641 1.341 1 86.31 626 TYR B N 1
ATOM 11266 C CA . TYR B 1 626 ? 12.188 -8.617 2.162 1 86.31 626 TYR B CA 1
ATOM 11267 C C . TYR B 1 626 ? 10.969 -9.156 1.43 1 86.31 626 TYR B C 1
ATOM 11269 O O . TYR B 1 626 ? 10.688 -10.359 1.479 1 86.31 626 TYR B O 1
ATOM 11277 N N . TYR B 1 627 ? 10.227 -8.281 0.779 1 88.38 627 TYR B N 1
ATOM 11278 C CA . TYR B 1 627 ? 9.055 -8.695 0.015 1 88.38 627 TYR B CA 1
ATOM 11279 C C . TYR B 1 627 ? 9.438 -9.703 -1.063 1 88.38 627 TYR B C 1
ATOM 11281 O O . TYR B 1 627 ? 8.75 -10.711 -1.258 1 88.38 627 TYR B O 1
ATOM 11289 N N . SER B 1 628 ? 10.508 -9.508 -1.718 1 83.31 628 SER B N 1
ATOM 11290 C CA . SER B 1 628 ? 10.945 -10.375 -2.809 1 83.31 628 SER B CA 1
ATOM 11291 C C . SER B 1 628 ? 11.43 -11.719 -2.285 1 83.31 628 SER B C 1
ATOM 11293 O O . SER B 1 628 ? 11.102 -12.766 -2.857 1 83.31 628 SER B O 1
ATOM 11295 N N . TYR B 1 629 ? 12.055 -11.719 -1.181 1 83.06 629 TYR B N 1
ATOM 11296 C CA . TYR B 1 629 ? 12.695 -12.938 -0.715 1 83.06 629 TYR B CA 1
ATOM 11297 C C . TYR B 1 629 ? 11.711 -13.828 0.028 1 83.06 629 TYR B C 1
ATOM 11299 O O . TYR B 1 629 ? 11.883 -15.047 0.085 1 83.06 629 TYR B O 1
ATOM 11307 N N . GLN B 1 630 ? 10.742 -13.242 0.54 1 86.62 630 GLN B N 1
ATOM 11308 C CA . GLN B 1 630 ? 9.766 -14.039 1.275 1 86.62 630 GLN B CA 1
ATOM 11309 C C . GLN B 1 630 ? 8.656 -14.539 0.355 1 86.62 630 GLN B C 1
ATOM 11311 O O . GLN B 1 630 ? 7.809 -15.328 0.77 1 86.62 630 GLN B O 1
ATOM 11316 N N . SER B 1 631 ? 8.688 -14.125 -0.872 1 87.19 631 SER B N 1
ATOM 11317 C CA . SER B 1 631 ? 7.621 -14.477 -1.802 1 87.19 631 SER B CA 1
ATOM 11318 C C . SER B 1 631 ? 7.691 -15.953 -2.193 1 87.19 631 SER B C 1
ATOM 11320 O O . SER B 1 631 ? 8.773 -16.469 -2.469 1 87.19 631 SER B O 1
ATOM 11322 N N . ARG B 1 632 ? 6.547 -16.625 -2.193 1 89.94 632 ARG B N 1
ATOM 11323 C CA . ARG B 1 632 ? 6.434 -18.031 -2.566 1 89.94 632 ARG B CA 1
ATOM 11324 C C . ARG B 1 632 ? 5.898 -18.188 -3.986 1 89.94 632 ARG B C 1
ATOM 11326 O O . ARG B 1 632 ? 6.074 -19.234 -4.617 1 89.94 632 ARG B O 1
ATOM 11333 N N . GLU B 1 633 ? 5.203 -17.125 -4.41 1 88.38 633 GLU B N 1
ATOM 11334 C CA . GLU B 1 633 ? 4.578 -17.156 -5.73 1 88.38 633 GLU B CA 1
ATOM 11335 C C . GLU B 1 633 ? 5.203 -16.109 -6.652 1 88.38 633 GLU B C 1
ATOM 11337 O O . GLU B 1 633 ? 5.812 -15.141 -6.184 1 88.38 633 GLU B O 1
ATOM 11342 N N . LEU B 1 634 ? 5.043 -16.359 -7.93 1 88.06 634 LEU B N 1
ATOM 11343 C CA . LEU B 1 634 ? 5.496 -15.375 -8.906 1 88.06 634 LEU B CA 1
ATOM 11344 C C . LEU B 1 634 ? 4.535 -14.188 -8.977 1 88.06 634 LEU B C 1
ATOM 11346 O O . LEU B 1 634 ? 3.383 -14.297 -8.555 1 88.06 634 LEU B O 1
ATOM 11350 N N . HIS B 1 635 ? 5.031 -13.156 -9.43 1 86.44 635 HIS B N 1
ATOM 11351 C CA . HIS B 1 635 ? 4.219 -11.945 -9.492 1 86.44 635 HIS B CA 1
ATOM 11352 C C . HIS B 1 635 ? 4.094 -11.438 -10.93 1 86.44 635 HIS B C 1
ATOM 11354 O O . HIS B 1 635 ? 5.051 -11.5 -11.703 1 86.44 635 HIS B O 1
ATOM 11360 N N . THR B 1 636 ? 2.898 -10.945 -11.219 1 86.31 636 THR B N 1
ATOM 11361 C CA . THR B 1 636 ? 2.639 -10.375 -12.539 1 86.31 636 THR B CA 1
ATOM 11362 C C . THR B 1 636 ? 3.25 -8.977 -12.648 1 86.31 636 THR B C 1
ATOM 11364 O O . THR B 1 636 ? 3.176 -8.18 -11.711 1 86.31 636 THR B O 1
ATOM 11367 N N . ILE B 1 637 ? 3.842 -8.727 -13.82 1 84.5 637 ILE B N 1
ATOM 11368 C CA . ILE B 1 637 ? 4.457 -7.426 -14.055 1 84.5 637 ILE B CA 1
ATOM 11369 C C . ILE B 1 637 ? 3.553 -6.578 -14.945 1 84.5 637 ILE B C 1
ATOM 11371 O O . ILE B 1 637 ? 3.314 -6.926 -16.109 1 84.5 637 ILE B O 1
ATOM 11375 N N . SER B 1 638 ? 2.967 -5.664 -14.422 1 87.75 638 SER B N 1
ATOM 11376 C CA . SER B 1 638 ? 2.137 -4.676 -15.102 1 87.75 638 SER B CA 1
ATOM 11377 C C . SER B 1 638 ? 2.207 -3.32 -14.406 1 87.75 638 SER B C 1
ATOM 11379 O O . SER B 1 638 ? 2.713 -3.219 -13.289 1 87.75 638 SER B O 1
ATOM 11381 N N . HIS B 1 639 ? 1.856 -2.283 -15.07 1 88.75 639 HIS B N 1
ATOM 11382 C CA . HIS B 1 639 ? 1.861 -0.959 -14.461 1 88.75 639 HIS B CA 1
ATOM 11383 C C . HIS B 1 639 ? 0.928 -0.905 -13.258 1 88.75 639 HIS B C 1
ATOM 11385 O O . HIS B 1 639 ? 1.261 -0.299 -12.234 1 88.75 639 HIS B O 1
ATOM 11391 N N . TYR B 1 640 ? -0.235 -1.516 -13.367 1 91.06 640 TYR B N 1
ATOM 11392 C CA . TYR B 1 640 ? -1.175 -1.548 -12.25 1 91.06 640 TYR B CA 1
ATOM 11393 C C . TYR B 1 640 ? -0.552 -2.217 -11.031 1 91.06 640 TYR B C 1
ATOM 11395 O O . TYR B 1 640 ? -0.609 -1.678 -9.93 1 91.06 640 TYR B O 1
ATOM 11403 N N . ASN B 1 641 ? 0.022 -3.424 -11.266 1 90.81 641 ASN B N 1
ATOM 11404 C CA . ASN B 1 641 ? 0.603 -4.168 -10.156 1 90.81 641 ASN B CA 1
ATOM 11405 C C . ASN B 1 641 ? 1.799 -3.438 -9.547 1 90.81 641 ASN B C 1
ATOM 11407 O O . ASN B 1 641 ? 2.051 -3.537 -8.344 1 90.81 641 ASN B O 1
ATOM 11411 N N . SER B 1 642 ? 2.539 -2.703 -10.414 1 90.81 642 SER B N 1
ATOM 11412 C CA . SER B 1 642 ? 3.662 -1.924 -9.898 1 90.81 642 SER B CA 1
ATOM 11413 C C . SER B 1 642 ? 3.189 -0.832 -8.945 1 90.81 642 SER B C 1
ATOM 11415 O O . SER B 1 642 ? 3.76 -0.652 -7.871 1 90.81 642 SER B O 1
ATOM 11417 N N . ILE B 1 643 ? 2.174 -0.127 -9.328 1 93.88 643 ILE B N 1
ATOM 11418 C CA . ILE B 1 643 ? 1.63 0.922 -8.477 1 93.88 643 ILE B CA 1
ATOM 11419 C C . ILE B 1 643 ? 1.072 0.307 -7.191 1 93.88 643 ILE B C 1
ATOM 11421 O O . ILE B 1 643 ? 1.225 0.873 -6.105 1 93.88 643 ILE B O 1
ATOM 11425 N N . PHE B 1 644 ? 0.436 -0.798 -7.352 1 94.31 644 PHE B N 1
ATOM 11426 C CA . PHE B 1 644 ? -0.095 -1.51 -6.195 1 94.31 644 PHE B CA 1
ATOM 11427 C C . PHE B 1 644 ? 1.019 -1.855 -5.215 1 94.31 644 PHE B C 1
ATOM 11429 O O . PHE B 1 644 ? 0.879 -1.642 -4.008 1 94.31 644 PHE B O 1
ATOM 11436 N N . ARG B 1 645 ? 2.131 -2.357 -5.691 1 93.75 645 ARG B N 1
ATOM 11437 C CA . ARG B 1 645 ? 3.258 -2.727 -4.844 1 93.75 645 ARG B CA 1
ATOM 11438 C C . ARG B 1 645 ? 3.887 -1.495 -4.199 1 93.75 645 ARG B C 1
ATOM 11440 O O . ARG B 1 645 ? 4.375 -1.559 -3.07 1 93.75 645 ARG B O 1
ATOM 11447 N N . ILE B 1 646 ? 3.873 -0.395 -4.922 1 95.88 646 ILE B N 1
ATOM 11448 C CA . ILE B 1 646 ? 4.371 0.851 -4.348 1 95.88 646 ILE B CA 1
ATOM 11449 C C . ILE B 1 646 ? 3.578 1.197 -3.092 1 95.88 646 ILE B C 1
ATOM 11451 O O . ILE B 1 646 ? 4.148 1.643 -2.094 1 95.88 646 ILE B O 1
ATOM 11455 N N . GLY B 1 647 ? 2.266 0.923 -3.148 1 96.94 647 GLY B N 1
ATOM 11456 C CA . GLY B 1 647 ? 1.446 1.157 -1.971 1 96.94 647 GLY B CA 1
ATOM 11457 C C . GLY B 1 647 ? 1.848 0.302 -0.784 1 96.94 647 GLY B C 1
ATOM 11458 O O . GLY B 1 647 ? 1.989 0.805 0.332 1 96.94 647 GLY B O 1
ATOM 11459 N N . GLY B 1 648 ? 2.053 -0.957 -1.002 1 96.56 648 GLY B N 1
ATOM 11460 C CA . GLY B 1 648 ? 2.477 -1.856 0.06 1 96.56 648 GLY B CA 1
ATOM 11461 C C . GLY B 1 648 ? 3.838 -1.51 0.629 1 96.56 648 GLY B C 1
ATOM 11462 O O . GLY B 1 648 ? 4.012 -1.459 1.849 1 96.56 648 GLY B O 1
ATOM 11463 N N . HIS B 1 649 ? 4.785 -1.184 -0.238 1 96.5 649 HIS B N 1
ATOM 11464 C CA . HIS B 1 649 ? 6.137 -0.844 0.197 1 96.5 649 HIS B CA 1
ATOM 11465 C C . HIS B 1 649 ? 6.156 0.484 0.946 1 96.5 649 HIS B C 1
ATOM 11467 O O . HIS B 1 649 ? 6.914 0.649 1.905 1 96.5 649 HIS B O 1
ATOM 11473 N N . THR B 1 650 ? 5.359 1.39 0.466 1 97.5 650 THR B N 1
ATOM 11474 C CA . THR B 1 650 ? 5.285 2.678 1.146 1 97.5 650 THR B CA 1
ATOM 11475 C C . THR B 1 650 ? 4.746 2.512 2.564 1 97.5 650 THR B C 1
ATOM 11477 O O . THR B 1 650 ? 5.293 3.08 3.512 1 97.5 650 THR B O 1
ATOM 11480 N N . LEU B 1 651 ? 3.715 1.734 2.727 1 97 651 LEU B N 1
ATOM 11481 C CA . LEU B 1 651 ? 3.137 1.504 4.043 1 97 651 LEU B CA 1
ATOM 11482 C C . LEU B 1 651 ? 4.168 0.908 4.996 1 97 651 LEU B C 1
ATOM 11484 O O . LEU B 1 651 ? 4.363 1.412 6.102 1 97 651 LEU B O 1
ATOM 11488 N N . PHE B 1 652 ? 4.879 -0.108 4.578 1 97.12 652 PHE B N 1
ATOM 11489 C CA . PHE B 1 652 ? 5.867 -0.756 5.434 1 97.12 652 PHE B CA 1
ATOM 11490 C C . PHE B 1 652 ? 7.051 0.17 5.695 1 97.12 652 PHE B C 1
ATOM 11492 O O . PHE B 1 652 ? 7.621 0.164 6.785 1 97.12 652 PHE B O 1
ATOM 11499 N N . SER B 1 653 ? 7.418 0.944 4.699 1 97.69 653 SER B N 1
ATOM 11500 C CA . SER B 1 653 ? 8.516 1.886 4.887 1 97.69 653 SER B CA 1
ATOM 11501 C C . SER B 1 653 ? 8.164 2.955 5.914 1 97.69 653 SER B C 1
ATOM 11503 O O . SER B 1 653 ? 9.016 3.373 6.699 1 97.69 653 SER B O 1
ATOM 11505 N N . ILE B 1 654 ? 6.918 3.379 5.891 1 97.19 654 ILE B N 1
ATOM 11506 C CA . ILE B 1 654 ? 6.465 4.371 6.859 1 97.19 654 ILE B CA 1
ATOM 11507 C C . ILE B 1 654 ? 6.441 3.754 8.258 1 97.19 654 ILE B C 1
ATOM 11509 O O . ILE B 1 654 ? 6.898 4.375 9.219 1 97.19 654 ILE B O 1
ATOM 11513 N N . ILE B 1 655 ? 6.008 2.533 8.375 1 96.81 655 ILE B N 1
ATOM 11514 C CA . ILE B 1 655 ? 5.902 1.87 9.672 1 96.81 655 ILE B CA 1
ATOM 11515 C C . ILE B 1 655 ? 7.297 1.656 10.25 1 96.81 655 ILE B C 1
ATOM 11517 O O . ILE B 1 655 ? 7.582 2.082 11.375 1 96.81 655 ILE B O 1
ATOM 11521 N N . PHE B 1 656 ? 8.203 1.082 9.477 1 97.25 656 PHE B N 1
ATOM 11522 C CA . PHE B 1 656 ? 9.547 0.8 9.977 1 97.25 656 PHE B CA 1
ATOM 11523 C C . PHE B 1 656 ? 10.367 2.08 10.078 1 97.25 656 PHE B C 1
ATOM 11525 O O . PHE B 1 656 ? 11.266 2.18 10.914 1 97.25 656 PHE B O 1
ATOM 11532 N N . GLY B 1 657 ? 10.039 3.043 9.18 1 98 657 GLY B N 1
ATOM 11533 C CA . GLY B 1 657 ? 10.672 4.348 9.312 1 98 657 GLY B CA 1
ATOM 11534 C C . GLY B 1 657 ? 10.281 5.062 10.594 1 98 657 GLY B C 1
ATOM 11535 O O . GLY B 1 657 ? 11.125 5.695 11.234 1 98 657 GLY B O 1
ATOM 11536 N N . TYR B 1 658 ? 9.047 4.941 11 1 97.38 658 TYR B N 1
ATOM 11537 C CA . TYR B 1 658 ? 8.578 5.539 12.242 1 97.38 658 TYR B CA 1
ATOM 11538 C C . TYR B 1 658 ? 9.266 4.91 13.453 1 97.38 658 TYR B C 1
ATOM 11540 O O . TYR B 1 658 ? 9.68 5.613 14.375 1 97.38 658 TYR B O 1
ATOM 11548 N N . ILE B 1 659 ? 9.391 3.619 13.422 1 97.75 659 ILE B N 1
ATOM 11549 C CA . ILE B 1 659 ? 10.062 2.92 14.516 1 97.75 659 ILE B CA 1
ATOM 11550 C C . ILE B 1 659 ? 11.523 3.357 14.586 1 97.75 659 ILE B C 1
ATOM 11552 O O . ILE B 1 659 ? 12.039 3.631 15.672 1 97.75 659 ILE B O 1
ATOM 11556 N N . LEU B 1 660 ? 12.117 3.455 13.477 1 98 660 LEU B N 1
ATOM 11557 C CA . LEU B 1 660 ? 13.508 3.906 13.422 1 98 660 LEU B CA 1
ATOM 11558 C C . LEU B 1 660 ? 13.633 5.34 13.93 1 98 660 LEU B C 1
ATOM 11560 O O . LEU B 1 660 ? 14.594 5.676 14.617 1 98 660 LEU B O 1
ATOM 11564 N N . TYR B 1 661 ? 12.688 6.156 13.602 1 98 661 TYR B N 1
ATOM 11565 C CA . TYR B 1 661 ? 12.672 7.559 14 1 98 661 TYR B CA 1
ATOM 11566 C C . TYR B 1 661 ? 12.57 7.691 15.516 1 98 661 TYR B C 1
ATOM 11568 O O . TYR B 1 661 ? 13.352 8.422 16.141 1 98 661 TYR B O 1
ATOM 11576 N N . VAL B 1 662 ? 11.727 6.93 16.188 1 97.75 662 VAL B N 1
ATOM 11577 C CA . VAL B 1 662 ? 11.445 7.098 17.609 1 97.75 662 VAL B CA 1
ATOM 11578 C C . VAL B 1 662 ? 12.547 6.434 18.438 1 97.75 662 VAL B C 1
ATOM 11580 O O . VAL B 1 662 ? 12.891 6.91 19.516 1 97.75 662 VAL B O 1
ATOM 11583 N N . LEU B 1 663 ? 13.133 5.422 17.906 1 97.94 663 LEU B N 1
ATOM 11584 C CA . LEU B 1 663 ? 14.109 4.676 18.688 1 97.94 663 LEU B CA 1
ATOM 11585 C C . LEU B 1 663 ? 15.5 5.273 18.531 1 97.94 663 LEU B C 1
ATOM 11587 O O . LEU B 1 663 ? 16.312 5.23 19.469 1 97.94 663 LEU B O 1
ATOM 11591 N N . PHE B 1 664 ? 15.828 5.828 17.359 1 98 664 PHE B N 1
ATOM 11592 C CA . PHE B 1 664 ? 17.219 6.18 17.109 1 98 664 PHE B CA 1
ATOM 11593 C C . PHE B 1 664 ? 17.344 7.641 16.688 1 98 664 PHE B C 1
ATOM 11595 O O . PHE B 1 664 ? 18.078 8.406 17.312 1 98 664 PHE B O 1
ATOM 11602 N N . GLU B 1 665 ? 16.594 8.047 15.734 1 97.62 665 GLU B N 1
ATOM 11603 C CA . GLU B 1 665 ? 16.797 9.352 15.109 1 97.62 665 GLU B CA 1
ATOM 11604 C C . GLU B 1 665 ? 16.438 10.484 16.062 1 97.62 665 GLU B C 1
ATOM 11606 O O . GLU B 1 665 ? 17.266 11.344 16.359 1 97.62 665 GLU B O 1
ATOM 11611 N N . ALA B 1 666 ? 15.203 10.484 16.562 1 97.31 666 ALA B N 1
ATOM 11612 C CA . ALA B 1 666 ? 14.719 11.578 17.406 1 97.31 666 ALA B CA 1
ATOM 11613 C C . ALA B 1 666 ? 15.523 11.672 18.703 1 97.31 666 ALA B C 1
ATOM 11615 O O . ALA B 1 666 ? 15.992 12.75 19.062 1 97.31 666 ALA B O 1
ATOM 11616 N N . PRO B 1 667 ? 15.742 10.578 19.406 1 96.44 667 PRO B N 1
ATOM 11617 C CA . PRO B 1 667 ? 16.531 10.672 20.641 1 96.44 667 PRO B CA 1
ATOM 11618 C C . PRO B 1 667 ? 17.938 11.211 20.406 1 96.44 667 PRO B C 1
ATOM 11620 O O . PRO B 1 667 ? 18.453 12 21.203 1 96.44 667 PRO B O 1
ATOM 11623 N N . SER B 1 668 ? 18.562 10.742 19.344 1 95.31 668 SER B N 1
ATOM 11624 C CA . SER B 1 668 ? 19.906 11.203 19.047 1 95.31 668 SER B CA 1
ATOM 11625 C C . SER B 1 668 ? 19.938 12.703 18.797 1 95.31 668 SER B C 1
ATOM 11627 O O . SER B 1 668 ? 20.844 13.398 19.281 1 95.31 668 SER B O 1
ATOM 11629 N N . VAL B 1 669 ? 19.031 13.195 18.062 1 94.19 669 VAL B N 1
ATOM 11630 C CA . VAL B 1 669 ? 18.969 14.625 17.766 1 94.19 669 VAL B CA 1
ATOM 11631 C C . VAL B 1 669 ? 18.703 15.406 19.062 1 94.19 669 VAL B C 1
ATOM 11633 O O . VAL B 1 669 ? 19.328 16.453 19.297 1 94.19 669 VAL B O 1
ATOM 11636 N N . ASN B 1 670 ? 17.844 14.883 19.906 1 94.31 670 ASN B N 1
ATOM 11637 C CA . ASN B 1 670 ? 17.531 15.539 21.172 1 94.31 670 ASN B CA 1
ATOM 11638 C C . ASN B 1 670 ? 18.734 15.57 22.109 1 94.31 670 ASN B C 1
ATOM 11640 O O . ASN B 1 670 ? 19.016 16.594 22.75 1 94.31 670 ASN B O 1
ATOM 11644 N N . ILE B 1 671 ? 19.438 14.516 22.156 1 91.06 671 ILE B N 1
ATOM 11645 C CA . ILE B 1 671 ? 20.609 14.422 23.031 1 91.06 671 ILE B CA 1
ATOM 11646 C C . ILE B 1 671 ? 21.688 15.375 22.547 1 91.06 671 ILE B C 1
ATOM 11648 O O . ILE B 1 671 ? 22.375 16.016 23.344 1 91.06 671 ILE B O 1
ATOM 11652 N N . CYS B 1 672 ? 21.859 15.469 21.25 1 90.31 672 CYS B N 1
ATOM 11653 C CA . CYS B 1 672 ? 22.844 16.375 20.672 1 90.31 672 CYS B CA 1
ATOM 11654 C C . CYS B 1 672 ? 22.516 17.828 20.984 1 90.31 672 CYS B C 1
ATOM 11656 O O . CYS B 1 672 ? 23.406 18.625 21.25 1 90.31 672 CYS B O 1
ATOM 11658 N N . LYS B 1 673 ? 21.25 18.125 20.984 1 88.38 673 LYS B N 1
ATOM 11659 C CA . LYS B 1 673 ? 20.828 19.484 21.297 1 88.38 673 LYS B CA 1
ATOM 11660 C C . LYS B 1 673 ? 21.125 19.828 22.75 1 88.38 673 LYS B C 1
ATOM 11662 O O . LYS B 1 673 ? 21.531 20.953 23.062 1 88.38 673 LYS B O 1
ATOM 11667 N N . ILE B 1 674 ? 20.906 18.906 23.594 1 87.12 674 ILE B N 1
ATOM 11668 C CA . ILE B 1 674 ? 21.156 19.125 25.016 1 87.12 674 ILE B CA 1
ATOM 11669 C C . ILE B 1 674 ? 22.656 19.203 25.281 1 87.12 674 ILE B C 1
ATOM 11671 O O . ILE B 1 674 ? 23.109 20.062 26.031 1 87.12 674 ILE B O 1
ATOM 11675 N N . ALA B 1 675 ? 23.359 18.359 24.609 1 84.62 675 ALA B N 1
ATOM 11676 C CA . ALA B 1 675 ? 24.797 18.281 24.844 1 84.62 675 ALA B CA 1
ATOM 11677 C C . ALA B 1 675 ? 25.516 19.516 24.312 1 84.62 675 ALA B C 1
ATOM 11679 O O . ALA B 1 675 ? 26.469 20 24.938 1 84.62 675 ALA B O 1
ATOM 11680 N N . PHE B 1 676 ? 25.031 20.109 23.281 1 79.81 676 PHE B N 1
ATOM 11681 C CA . PHE B 1 676 ? 25.766 21.188 22.641 1 79.81 676 PHE B CA 1
ATOM 11682 C C . PHE B 1 676 ? 25.078 22.531 22.891 1 79.81 676 PHE B C 1
ATOM 11684 O O . PHE B 1 676 ? 25.562 23.578 22.438 1 79.81 676 PHE B O 1
ATOM 11691 N N . LYS B 1 677 ? 23.719 22.719 23.453 1 67.5 677 LYS B N 1
ATOM 11692 C CA . LYS B 1 677 ? 23.094 23.969 23.875 1 67.5 677 LYS B CA 1
ATOM 11693 C C . LYS B 1 677 ? 23.938 24.656 24.953 1 67.5 677 LYS B C 1
ATOM 11695 O O . LYS B 1 677 ? 24.016 25.891 24.984 1 67.5 677 LYS B O 1
ATOM 11700 N N . ARG B 1 678 ? 24.453 24.062 25.938 1 54.41 678 ARG B N 1
ATOM 11701 C CA . ARG B 1 678 ? 25.078 24.609 27.141 1 54.41 678 ARG B CA 1
ATOM 11702 C C . ARG B 1 678 ? 26.281 25.469 26.781 1 54.41 678 ARG B C 1
ATOM 11704 O O . ARG B 1 678 ? 26.562 26.453 27.469 1 54.41 678 ARG B O 1
ATOM 11711 N N . ASN B 1 679 ? 26.875 25.297 25.734 1 48.5 679 ASN B N 1
ATOM 11712 C CA . ASN B 1 679 ? 28.109 26.047 25.578 1 48.5 679 ASN B CA 1
ATOM 11713 C C . ASN B 1 679 ? 27.844 27.453 25.031 1 48.5 679 ASN B C 1
ATOM 11715 O O . ASN B 1 679 ? 28.719 28.328 25.094 1 48.5 679 ASN B O 1
ATOM 11719 N N . VAL B 1 680 ? 26.672 27.719 24.469 1 46.31 680 VAL B N 1
ATOM 11720 C CA . VAL B 1 680 ? 26.406 29.062 23.953 1 46.31 680 VAL B CA 1
ATOM 11721 C C . VAL B 1 680 ? 26.094 30 25.109 1 46.31 680 VAL B C 1
ATOM 11723 O O . VAL B 1 680 ? 26.5 31.172 25.094 1 46.31 680 VAL B O 1
ATOM 11726 N N . ARG B 1 681 ? 25.422 29.672 26.219 1 43.59 681 ARG B N 1
ATOM 11727 C CA . ARG B 1 681 ? 25.125 30.531 27.344 1 43.59 681 ARG B CA 1
ATOM 11728 C C . ARG B 1 681 ? 26.391 30.938 28.094 1 43.59 681 ARG B C 1
ATOM 11730 O O . ARG B 1 681 ? 26.484 32.062 28.609 1 43.59 681 ARG B O 1
ATOM 11737 N N . GLN B 1 682 ? 27.328 30.078 28.047 1 43.78 682 GLN B N 1
ATOM 11738 C CA . GLN B 1 682 ? 28.531 30.422 28.812 1 43.78 682 GLN B CA 1
ATOM 11739 C C . GLN B 1 682 ? 29.375 31.453 28.062 1 43.78 682 GLN B C 1
ATOM 11741 O O . GLN B 1 682 ? 30.016 32.312 28.688 1 43.78 682 GLN B O 1
ATOM 11746 N N . THR B 1 683 ? 29.25 31.391 26.734 1 41.47 683 THR B N 1
ATOM 11747 C CA . THR B 1 683 ? 30.109 32.344 26.047 1 41.47 683 THR B CA 1
ATOM 11748 C C . THR B 1 683 ? 29.5 33.75 26.078 1 41.47 683 THR B C 1
ATOM 11750 O O . THR B 1 683 ? 30.234 34.75 26.016 1 41.47 683 THR B O 1
ATOM 11753 N N . ILE B 1 684 ? 28.188 33.875 26.125 1 42.25 684 ILE B N 1
ATOM 11754 C CA . ILE B 1 684 ? 27.609 35.188 26.219 1 42.25 684 ILE B CA 1
ATOM 11755 C C . ILE B 1 684 ? 27.906 35.812 27.578 1 42.25 684 ILE B C 1
ATOM 11757 O O . ILE B 1 684 ? 28.188 37 27.688 1 42.25 684 ILE B O 1
ATOM 11761 N N . LYS B 1 685 ? 27.906 35 28.641 1 41.59 685 LYS B N 1
ATOM 11762 C CA . LYS B 1 685 ? 28.203 35.562 29.953 1 41.59 685 LYS B CA 1
ATOM 11763 C C . LYS B 1 685 ? 29.672 36 30.062 1 41.59 685 LYS B C 1
ATOM 11765 O O . LYS B 1 685 ? 29.984 36.938 30.797 1 41.59 685 LYS B O 1
ATOM 11770 N N . SER B 1 686 ? 30.531 35.344 29.344 1 41.09 686 SER B N 1
ATOM 11771 C CA . SER B 1 686 ? 31.922 35.719 29.531 1 41.09 686 SER B CA 1
ATOM 11772 C C . SER B 1 686 ? 32.219 37.031 28.797 1 41.09 686 SER B C 1
ATOM 11774 O O . SER B 1 686 ? 33.188 37.75 29.156 1 41.09 686 SER B O 1
ATOM 11776 N N . SER B 1 687 ? 31.438 37.312 27.703 1 39.38 687 SER B N 1
ATOM 11777 C CA . SER B 1 687 ? 31.781 38.562 27 1 39.38 687 SER B CA 1
ATOM 11778 C C . SER B 1 687 ? 31.266 39.781 27.75 1 39.38 687 SER B C 1
ATOM 11780 O O . SER B 1 687 ? 31.641 40.906 27.453 1 39.38 687 SER B O 1
ATOM 11782 N N . SER B 1 688 ? 30.172 39.594 28.562 1 39.66 688 SER B N 1
ATOM 11783 C CA . SER B 1 688 ? 29.656 40.781 29.25 1 39.66 688 SER B CA 1
ATOM 11784 C C . SER B 1 688 ? 30.609 41.219 30.375 1 39.66 688 SER B C 1
ATOM 11786 O O . SER B 1 688 ? 30.453 42.281 30.938 1 39.66 688 SER B O 1
ATOM 11788 N N . ILE B 1 689 ? 31.469 40.281 30.828 1 38.62 689 ILE B N 1
ATOM 11789 C CA . ILE B 1 689 ? 32.219 40.688 32 1 38.62 689 ILE B CA 1
ATOM 11790 C C . ILE B 1 689 ? 33.312 41.688 31.625 1 38.62 689 ILE B C 1
ATOM 11792 O O . ILE B 1 689 ? 33.812 42.406 32.469 1 38.62 689 ILE B O 1
ATOM 11796 N N . THR B 1 690 ? 33.781 41.594 30.359 1 36.03 690 THR B N 1
ATOM 11797 C CA . THR B 1 690 ? 35.031 42.344 30.359 1 36.03 690 THR B CA 1
ATOM 11798 C C . THR B 1 690 ? 34.75 43.844 30.172 1 36.03 690 THR B C 1
ATOM 11800 O O . THR B 1 690 ? 35.656 44.688 30.375 1 36.03 690 THR B O 1
ATOM 11803 N N . SER B 1 691 ? 33.75 44.281 29.312 1 34.94 691 SER B N 1
ATOM 11804 C CA . SER B 1 691 ? 33.938 45.688 29 1 34.94 691 SER B CA 1
ATOM 11805 C C . SER B 1 691 ? 33.344 46.594 30.078 1 34.94 691 SER B C 1
ATOM 11807 O O . SER B 1 691 ? 32.125 46.719 30.156 1 34.94 691 SER B O 1
ATOM 11809 N N . ASP B 1 692 ? 33.875 46.688 31.266 1 32.72 692 ASP B N 1
ATOM 11810 C CA . ASP B 1 692 ? 33.562 47.688 32.281 1 32.72 692 ASP B CA 1
ATOM 11811 C C . ASP B 1 692 ? 33.781 49.094 31.75 1 32.72 692 ASP B C 1
ATOM 11813 O O . ASP B 1 692 ? 34.719 49.812 32.188 1 32.72 692 ASP B O 1
ATOM 11817 N N . ASP B 1 693 ? 33.812 49.312 30.391 1 31.73 693 ASP B N 1
ATOM 11818 C CA . ASP B 1 693 ? 33.938 50.75 30.188 1 31.73 693 ASP B CA 1
ATOM 11819 C C . ASP B 1 693 ? 32.688 51.5 30.656 1 31.73 693 ASP B C 1
ATOM 11821 O O . ASP B 1 693 ? 31.562 51.062 30.375 1 31.73 693 ASP B O 1
ATOM 11825 N N . PRO B 1 694 ? 32.719 52.438 31.703 1 32.66 694 PRO B N 1
ATOM 11826 C CA . PRO B 1 694 ? 31.703 53.219 32.406 1 32.66 694 PRO B CA 1
ATOM 11827 C C . PRO B 1 694 ? 30.703 53.875 31.484 1 32.66 694 PRO B C 1
ATOM 11829 O O . PRO B 1 694 ? 29.625 54.312 31.922 1 32.66 694 PRO B O 1
ATOM 11832 N N . ASN B 1 695 ? 31.172 54.469 30.312 1 29.22 695 ASN B N 1
ATOM 11833 C CA . ASN B 1 695 ? 30.391 55.531 29.734 1 29.22 695 ASN B CA 1
ATOM 11834 C C . ASN B 1 695 ? 29.078 55.031 29.156 1 29.22 695 ASN B C 1
ATOM 11836 O O . ASN B 1 695 ? 28.125 55.781 28.969 1 29.22 695 ASN B O 1
ATOM 11840 N N . ASN B 1 696 ? 29.125 54 28.203 1 28.59 696 ASN B N 1
ATOM 11841 C CA . ASN B 1 696 ? 28 54.031 27.281 1 28.59 696 ASN B CA 1
ATOM 11842 C C . ASN B 1 696 ? 26.734 53.469 27.922 1 28.59 696 ASN B C 1
ATOM 11844 O O . ASN B 1 696 ? 26.672 52.312 28.281 1 28.59 696 ASN B O 1
ATOM 11848 N N . ASN B 1 697 ? 25.859 54.344 28.594 1 27.33 697 ASN B N 1
ATOM 11849 C CA . ASN B 1 697 ? 24.547 54.344 29.25 1 27.33 697 ASN B CA 1
ATOM 11850 C C . ASN B 1 697 ? 23.5 53.625 28.391 1 27.33 697 ASN B C 1
ATOM 11852 O O . ASN B 1 697 ? 22.391 53.375 28.844 1 27.33 697 ASN B O 1
ATOM 11856 N N . ASN B 1 698 ? 23.609 53.656 27.016 1 27.08 698 ASN B N 1
ATOM 11857 C CA . ASN B 1 698 ? 22.344 53.531 26.312 1 27.08 698 ASN B CA 1
ATOM 11858 C C . ASN B 1 698 ? 21.844 52.094 26.312 1 27.08 698 ASN B C 1
ATOM 11860 O O . ASN B 1 698 ? 20.953 51.719 25.547 1 27.08 698 ASN B O 1
ATOM 11864 N N . ASN B 1 699 ? 22.531 51.188 26.984 1 26.47 699 ASN B N 1
ATOM 11865 C CA . ASN B 1 699 ? 22.109 49.812 26.766 1 26.47 699 ASN B CA 1
ATOM 11866 C C . ASN B 1 699 ? 20.766 49.5 27.406 1 26.47 699 ASN B C 1
ATOM 11868 O O . ASN B 1 699 ? 20.469 48.375 27.75 1 26.47 699 ASN B O 1
ATOM 11872 N N . GLU B 1 700 ? 19.953 50.562 27.75 1 27.39 700 GLU B N 1
ATOM 11873 C CA . GLU B 1 700 ? 18.672 50.344 28.438 1 27.39 700 GLU B CA 1
ATOM 11874 C C . GLU B 1 700 ? 17.75 49.469 27.625 1 27.39 700 GLU B C 1
ATOM 11876 O O . GLU B 1 700 ? 16.906 48.75 28.172 1 27.39 700 GLU B O 1
ATOM 11881 N N . SER B 1 701 ? 17.781 49.594 26.25 1 27.33 701 SER B N 1
ATOM 11882 C CA . SER B 1 701 ? 16.594 49.156 25.531 1 27.33 701 SER B CA 1
ATOM 11883 C C . SER B 1 701 ? 16.516 47.625 25.5 1 27.33 701 SER B C 1
ATOM 11885 O O . SER B 1 701 ? 15.438 47.062 25.281 1 27.33 701 SER B O 1
ATOM 11887 N N . ILE B 1 702 ? 17.656 46.969 25.562 1 27.72 702 ILE B N 1
ATOM 11888 C CA . ILE B 1 702 ? 17.484 45.531 25.25 1 27.72 702 ILE B CA 1
ATOM 11889 C C . ILE B 1 702 ? 16.922 44.812 26.484 1 27.72 702 ILE B C 1
ATOM 11891 O O . ILE B 1 702 ? 16.703 43.594 26.438 1 27.72 702 ILE B O 1
ATOM 11895 N N . GLU B 1 703 ? 16.828 45.531 27.672 1 28.61 703 GLU B N 1
ATOM 11896 C CA . GLU B 1 703 ? 16.375 44.875 28.891 1 28.61 703 GLU B CA 1
ATOM 11897 C C . GLU B 1 703 ? 14.898 44.5 28.797 1 28.61 703 GLU B C 1
ATOM 11899 O O . GLU B 1 703 ? 14.359 43.844 29.703 1 28.61 703 GLU B O 1
ATOM 11904 N N . LEU B 1 704 ? 14.172 45.188 27.891 1 26.52 704 LEU B N 1
ATOM 11905 C CA . LEU B 1 704 ? 12.734 45.031 28.078 1 26.52 704 LEU B CA 1
ATOM 11906 C C . LEU B 1 704 ? 12.32 43.594 27.859 1 26.52 704 LEU B C 1
ATOM 11908 O O . LEU B 1 704 ? 11.273 43.156 28.359 1 26.52 704 LEU B O 1
ATOM 11912 N N . MET B 1 705 ? 12.922 42.938 26.875 1 26.91 705 MET B N 1
ATOM 11913 C CA . MET B 1 705 ? 12.172 41.75 26.5 1 26.91 705 MET B CA 1
ATOM 11914 C C . MET B 1 705 ? 12.305 40.656 27.578 1 26.91 705 MET B C 1
ATOM 11916 O O . MET B 1 705 ? 11.664 39.625 27.5 1 26.91 705 MET B O 1
ATOM 11920 N N . ASP B 1 706 ? 13.305 40.781 28.5 1 27.12 706 ASP B N 1
ATOM 11921 C CA . ASP B 1 706 ? 13.469 39.688 29.453 1 27.12 706 ASP B CA 1
ATOM 11922 C C . ASP B 1 706 ? 12.477 39.812 30.609 1 27.12 706 ASP B C 1
ATOM 11924 O O . ASP B 1 706 ? 12.773 39.406 31.734 1 27.12 706 ASP B O 1
ATOM 11928 N N . LYS B 1 707 ? 11.508 40.625 30.562 1 30.23 707 LYS B N 1
ATOM 11929 C CA . LYS B 1 707 ? 10.68 40.594 31.75 1 30.23 707 LYS B CA 1
ATOM 11930 C C . LYS B 1 707 ? 10.062 39.219 31.953 1 30.23 707 LYS B C 1
ATOM 11932 O O . LYS B 1 707 ? 9.047 38.906 31.344 1 30.23 707 LYS B O 1
ATOM 11937 N N . LYS B 1 708 ? 10.883 38.25 32.25 1 30.2 708 LYS B N 1
ATOM 11938 C CA . LYS B 1 708 ? 10.391 37.031 32.875 1 30.2 708 LYS B CA 1
ATOM 11939 C C . LYS B 1 708 ? 9.609 37.344 34.156 1 30.2 708 LYS B C 1
ATOM 11941 O O . LYS B 1 708 ? 10.125 38.031 35.031 1 30.2 708 LYS B O 1
ATOM 11946 N N . ASN B 1 709 ? 8.281 37.469 34.125 1 28.84 709 ASN B N 1
ATOM 11947 C CA . ASN B 1 709 ? 7.488 37.312 35.344 1 28.84 709 ASN B CA 1
ATOM 11948 C C . ASN B 1 709 ? 8.039 36.188 36.219 1 28.84 709 ASN B C 1
ATOM 11950 O O . ASN B 1 709 ? 8.055 35.031 35.812 1 28.84 709 ASN B O 1
ATOM 11954 N N . SER B 1 710 ? 9.031 36.438 37 1 27.88 710 SER B N 1
ATOM 11955 C CA . SER B 1 710 ? 9.523 35.594 38.094 1 27.88 710 SER B CA 1
ATOM 11956 C C . SER B 1 710 ? 8.383 35.156 39 1 27.88 710 SER B C 1
ATOM 11958 O O . SER B 1 710 ? 7.887 35.938 39.812 1 27.88 710 SER B O 1
ATOM 11960 N N . PHE B 1 711 ? 7.328 34.469 38.625 1 30.62 711 PHE B N 1
ATOM 11961 C CA . PHE B 1 711 ? 6.52 33.75 39.625 1 30.62 711 PHE B CA 1
ATOM 11962 C C . PHE B 1 711 ? 7.402 32.969 40.562 1 30.62 711 PHE B C 1
ATOM 11964 O O . PHE B 1 711 ? 8.281 32.219 40.125 1 30.62 711 PHE B O 1
ATOM 11971 N N . ARG B 1 712 ? 7.656 33.469 41.781 1 28.89 712 ARG B N 1
ATOM 11972 C CA . ARG B 1 712 ? 8.18 32.719 42.906 1 28.89 712 ARG B CA 1
ATOM 11973 C C . ARG B 1 712 ? 7.539 31.344 43 1 28.89 712 ARG B C 1
ATOM 11975 O O . ARG B 1 712 ? 6.395 31.203 43.438 1 28.89 712 ARG B O 1
ATOM 11982 N N . ILE B 1 713 ? 7.723 30.484 42.062 1 31.89 713 ILE B N 1
ATOM 11983 C CA . ILE B 1 713 ? 7.312 29.094 42.219 1 31.89 713 ILE B CA 1
ATOM 11984 C C . ILE B 1 713 ? 7.957 28.516 43.469 1 31.89 713 ILE B C 1
ATOM 11986 O O . ILE B 1 713 ? 9.172 28.594 43.656 1 31.89 713 ILE B O 1
ATOM 11990 N N . LYS B 1 714 ? 7.16 28.375 44.5 1 34.88 714 LYS B N 1
ATOM 11991 C CA . LYS B 1 714 ? 7.523 27.5 45.625 1 34.88 714 LYS B CA 1
ATOM 11992 C C . LYS B 1 714 ? 8.18 26.203 45.125 1 34.88 714 LYS B C 1
ATOM 11994 O O . LYS B 1 714 ? 7.719 25.609 44.156 1 34.88 714 LYS B O 1
ATOM 11999 N N . ASN B 1 715 ? 9.453 25.922 45.406 1 35.84 715 ASN B N 1
ATOM 12000 C CA . ASN B 1 715 ? 10.422 24.875 45.156 1 35.84 715 ASN B CA 1
ATOM 12001 C C . ASN B 1 715 ? 9.844 23.484 45.438 1 35.84 715 ASN B C 1
ATOM 12003 O O . ASN B 1 715 ? 10.109 22.891 46.469 1 35.84 715 ASN B O 1
ATOM 12007 N N . ASN B 1 716 ? 8.594 23.281 45.219 1 38.25 716 ASN B N 1
ATOM 12008 C CA . ASN B 1 716 ? 8.289 21.859 45.344 1 38.25 716 ASN B CA 1
ATOM 12009 C C . ASN B 1 716 ? 8.859 21.062 44.156 1 38.25 716 ASN B C 1
ATOM 12011 O O . ASN B 1 716 ? 8.469 21.266 43.031 1 38.25 716 ASN B O 1
ATOM 12015 N N . GLN B 1 717 ? 10.109 20.672 44.219 1 39.22 717 GLN B N 1
ATOM 12016 C CA . GLN B 1 717 ? 10.789 19.859 43.219 1 39.22 717 GLN B CA 1
ATOM 12017 C C . GLN B 1 717 ? 10.141 18.484 43.094 1 39.22 717 GLN B C 1
ATOM 12019 O O . GLN B 1 717 ? 9.852 17.844 44.125 1 39.22 717 GLN B O 1
ATOM 12024 N N . CYS B 1 718 ? 9.672 18.188 42.094 1 46.06 718 CYS B N 1
ATOM 12025 C CA . CYS B 1 718 ? 9.227 16.828 41.781 1 46.06 718 CYS B CA 1
ATOM 12026 C C . CYS B 1 718 ? 10.367 15.836 41.938 1 46.06 718 CYS B C 1
ATOM 12028 O O . CYS B 1 718 ? 11.359 15.898 41.219 1 46.06 718 CYS B O 1
ATOM 12030 N N . LYS B 1 719 ? 10.688 15.383 43.125 1 39.25 719 LYS B N 1
ATOM 12031 C CA . LYS B 1 719 ? 11.75 14.406 43.375 1 39.25 719 LYS B CA 1
ATOM 12032 C C . LYS B 1 719 ? 11.383 13.039 42.781 1 39.25 719 LYS B C 1
ATOM 12034 O O . LYS B 1 719 ? 10.281 12.539 43.031 1 39.25 719 LYS B O 1
ATOM 12039 N N . LEU B 1 720 ? 12.008 12.648 41.844 1 41.06 720 LEU B N 1
ATOM 12040 C CA . LEU B 1 720 ? 11.977 11.234 41.469 1 41.06 720 LEU B CA 1
ATOM 12041 C C . LEU B 1 720 ? 12.539 10.375 42.594 1 41.06 720 LEU B C 1
ATOM 12043 O O . LEU B 1 720 ? 13.695 10.531 43 1 41.06 720 LEU B O 1
ATOM 12047 N N . ASP B 1 721 ? 11.812 10.039 43.656 1 32.47 721 ASP B N 1
ATOM 12048 C CA . ASP B 1 721 ? 12.375 9.039 44.562 1 32.47 721 ASP B CA 1
ATOM 12049 C C . ASP B 1 721 ? 12.688 7.742 43.844 1 32.47 721 ASP B C 1
ATOM 12051 O O . ASP B 1 721 ? 11.906 7.297 43 1 32.47 721 ASP B O 1
#

Solvent-accessible surface area (backbone atoms only — not comparable to full-atom values): 75893 Å² total; per-residue (Å²): 104,68,60,59,45,47,55,48,47,51,54,47,47,48,43,50,67,56,49,31,57,52,46,51,61,47,50,73,52,44,91,75,58,87,61,54,70,64,25,48,51,52,51,47,45,37,57,74,38,46,81,41,66,71,32,38,47,23,60,35,13,18,26,46,79,77,37,50,22,38,79,48,33,20,33,64,26,60,27,20,57,66,62,20,43,64,42,71,46,66,58,81,87,55,78,97,61,66,48,41,24,23,35,30,34,36,34,39,31,60,76,71,71,59,73,88,54,72,59,79,35,77,93,40,100,38,41,90,27,59,60,32,68,40,52,40,36,47,58,48,51,80,71,53,53,37,32,22,21,41,32,42,55,47,68,43,47,69,69,44,52,37,51,52,50,40,56,64,38,53,88,62,64,51,48,66,46,64,41,39,67,46,38,45,62,62,64,72,58,59,69,78,48,69,66,36,49,48,27,53,48,51,51,49,50,37,51,50,46,25,51,51,10,30,54,52,38,56,51,48,53,56,35,44,74,69,62,25,63,85,50,73,65,54,53,58,34,35,35,28,10,53,63,54,49,51,51,59,47,60,54,71,80,79,78,76,77,68,74,74,72,75,79,73,84,68,77,72,68,69,45,43,51,25,27,50,46,40,54,32,51,52,43,46,48,47,20,49,49,48,42,52,41,55,54,26,76,48,98,36,65,74,44,42,38,28,48,53,46,46,60,51,47,64,62,34,67,73,38,21,50,41,74,39,30,71,57,40,55,42,53,54,33,21,50,50,24,22,51,55,39,41,56,37,56,75,39,34,71,56,36,76,72,70,51,53,70,67,56,53,52,47,53,53,48,56,66,49,45,47,38,49,50,50,43,50,33,49,63,55,42,48,71,76,75,51,65,40,64,41,42,67,32,58,46,38,53,51,50,44,46,21,33,77,75,36,49,67,34,58,80,67,33,54,38,35,75,46,55,76,77,54,15,36,57,64,83,52,21,60,58,14,29,52,53,55,49,48,70,53,45,51,58,49,46,50,32,34,61,73,39,52,70,62,19,52,52,52,44,52,52,49,31,52,47,28,52,49,50,44,37,51,49,41,52,72,70,56,50,55,64,64,43,88,62,46,53,50,65,68,59,26,50,51,39,46,38,65,63,67,30,34,46,64,59,49,44,30,27,22,40,47,12,35,47,46,33,54,50,70,69,36,78,82,70,71,76,56,68,68,59,48,52,49,50,48,53,50,22,51,50,44,58,66,42,59,42,41,60,55,44,72,56,63,69,40,92,71,69,67,65,84,36,70,62,32,45,48,44,60,41,45,48,55,50,50,45,44,49,15,53,49,48,52,51,45,51,27,57,74,46,38,88,73,38,72,66,28,46,58,22,40,38,62,77,28,45,39,51,32,72,39,41,67,36,25,64,64,33,35,62,58,51,46,49,49,56,59,21,44,39,70,54,54,37,73,68,44,72,67,50,48,56,33,47,38,22,18,46,49,47,51,15,51,54,54,11,48,54,39,31,55,55,27,40,47,25,47,55,40,48,49,48,61,69,60,52,61,61,58,62,53,53,56,55,59,62,62,64,65,69,76,68,87,72,83,72,74,73,60,70,74,58,62,80,63,70,64,80,74,70,83,64,69,83,49,63,72,71,84,124,106,68,58,60,46,48,55,49,47,50,53,48,48,50,45,51,68,57,47,33,56,51,46,50,61,45,51,72,52,42,92,74,58,89,60,54,69,64,27,49,52,54,51,48,46,37,56,74,39,46,81,40,66,69,33,38,46,23,59,34,14,19,26,45,79,75,38,50,22,39,77,49,33,21,34,63,26,61,27,21,57,66,62,22,43,62,42,72,46,67,57,81,88,53,78,96,60,68,47,39,25,24,35,29,35,35,34,39,30,61,74,72,69,59,73,86,56,71,60,79,34,78,93,40,99,40,42,90,29,57,60,32,67,40,51,40,35,49,57,47,51,80,71,55,52,37,32,23,20,41,34,42,53,47,67,42,49,68,69,44,50,36,51,52,51,40,56,64,38,52,88,63,64,51,48,67,45,65,42,40,66,46,38,45,63,64,62,72,60,59,68,79,48,68,67,38,50,49,28,52,49,52,51,49,51,36,52,50,46,24,52,51,9,31,56,50,38,57,51,48,53,55,33,43,74,68,62,26,63,85,52,74,66,54,53,58,34,35,35,27,10,52,64,55,48,51,50,60,47,57,54,71,81,78,78,75,78,66,74,76,73,74,78,74,87,68,78,71,69,67,45,44,53,24,27,50,46,41,55,31,52,51,43,46,48,46,21,50,50,48,41,51,42,54,52,27,78,51,97,34,63,75,42,45,38,27,48,52,46,48,60,52,48,65,61,34,66,72,39,22,51,41,74,38,31,72,57,39,56,42,53,52,31,21,50,50,23,22,51,56,38,42,55,39,56,74,39,34,70,59,37,78,72,71,52,52,71,69,55,52,52,48,52,53,47,56,66,48,46,47,38,49,50,50,42,49,32,48,63,55,42,48,72,77,76,52,64,39,64,40,42,68,33,56,44,37,54,52,49,43,45,20,33,77,76,35,49,67,35,58,80,66,35,54,38,35,78,46,56,77,77,53,16,38,56,64,84,52,19,60,58,15,29,51,54,54,48,48,72,54,45,51,58,50,46,49,32,35,60,72,38,52,71,62,19,51,53,52,45,52,52,49,31,53,46,27,51,50,50,44,37,51,50,41,53,71,69,56,51,54,66,64,42,89,62,45,54,49,63,68,60,27,52,50,38,44,37,65,63,67,30,34,49,64,59,49,44,30,26,23,40,48,12,35,48,46,32,54,50,69,69,38,78,81,69,72,74,57,67,70,59,51,52,50,52,49,53,48,22,52,50,41,58,66,42,57,43,41,60,56,42,73,56,63,70,40,92,70,69,68,66,83,37,70,62,32,49,47,44,61,42,44,49,57,50,51,45,44,49,16,52,50,47,52,51,45,51,26,57,73,46,38,89,76,38,70,66,29,47,58,22,39,38,64,75,30,44,38,51,32,72,40,42,66,38,25,62,63,34,35,62,58,50,47,50,49,56,59,21,43,39,69,55,53,38,72,66,46,72,68,51,46,54,32,49,39,23,17,45,49,47,52,14,50,54,55,10,48,53,38,32,54,55,25,39,47,24,46,54,41,48,52,48,60,70,61,52,61,61,58,63,54,53,56,57,58,61,65,64,66,67,76,68,86,72,82,72,76,71,63,71,74,59,62,79,65,68,67,81,75,72,84,65,71,83,51,64,73,70,84,125

Sequence (1442 aa):
MKNFDIIYLFGQQFTTKFLKPLYDETITDEHDLNLTKECYHSLEMMFTHPELEWASLMWDASGRIIRPGFISGTITDYGDYDQCLNIDYSNVDESNNRIQARYCLMTIRLPIPPANKRLNFNKTRYENRWPSKWWNDPRYRFYYRIVSALCLPSDCQRNEIEQVARKVFKNFEFNIEVEACQTRNEQESMSFDFAQRFSIFILAICTSTVIIGTIIDCYNRRCIYSNETSTEIMEFWKGFSLLHNTEKLFTITAYENDKDKTNETAPTELTVIHGLRFLLIMWVITCHTTNFAPLGLYDQPMIAARFADRIQIVRDFWTQFVISGSLSVSGFFIISGLISLHTAMKNRQTFLKTVPYWKYILLRWLRFSPPLLGMFCYQFLWPLLGTGPMMHWDYLRYGHQPCYQRWWANFLFISNWFKLTDQCASHTWFLSADFQINLIAYFFIWLYAYEYKSGLIANIVALVMAIVCPTLIHWYYGVPLVHVMEPDVNKLNIAFSMIDFYTFNHYSAYFTGLLIAGLLQNRRFSIEKNIRQILWWLAIILALIIPFSTYPFIQMEHIPESSFIAILYTGIKRFLWIFAIGWIVYASCSETDKNILSRFLSAKIFQPFSRLTFSIYLTQSLVVWYYSYQSRELHTISHYNSIFRIGGHTLFSIIFGYILYVLFEAPSVNICKIAFKRNVRQTIKSSSITSDDPNNNNNESIELMDKKNSFRIKNNQCKLDMKNFDIIYLFGQQFTTKFLKPLYDETITDEHDLNLTKECYHSLEMMFTHPELEWASLMWDASGRIIRPGFISGTITDYGDYDQCLNIDYSNVDESNNRIQARYCLMTIRLPIPPANKRLNFNKTRYENRWPSKWWNDPRYRFYYRIVSALCLPSDCQRNEIEQVARKVFKNFEFNIEVEACQTRNEQESMSFDFAQRFSIFILAICTSTVIIGTIIDCYNRRCIYSNETSTEIMEFWKGFSLLHNTEKLFTITAYENDKDKTNETAPTELTVIHGLRFLLIMWVITCHTTNFAPLGLYDQPMIAARFADRIQIVRDFWTQFVISGSLSVSGFFIISGLISLHTAMKNRQTFLKTVPYWKYILLRWLRFSPPLLGMFCYQFLWPLLGTGPMMHWDYLRYGHQPCYQRWWANFLFISNWFKLTDQCASHTWFLSADFQINLIAYFFIWLYAYEYKSGLIANIVALVMAIVCPTLIHWYYGVPLVHVMEPDVNKLNIAFSMIDFYTFNHYSAYFTGLLIAGLLQNRRFSIEKNIRQILWWLAIILALIIPFSTYPFIQMEHIPESSFIAILYTGIKRFLWIFAIGWIVYASCSETDKNILSRFLSAKIFQPFSRLTFSIYLTQSLVVWYYSYQSRELHTISHYNSIFRIGGHTLFSIIFGYILYVLFEAPSVNICKIAFKRNVRQTIKSSSITSDDPNNNNNESIELMDKKNSFRIKNNQCKLD

Radius of gyration: 35.56 Å; Cα contacts (8 Å, |Δi|>4): 2035; chains: 2; bounding box: 80×105×94 Å

pLDDT: mean 79.57, std 18.54, range [26.44, 98.06]

Foldseek 3Di:
DVVVVVVLVVLLCCLQVPVLVLLCVLCVVVVVAPWDPVQVVQVVCLSVPVVDPLSSLQSQQWFDCDDPCVQLPQQETQGNPVSLQPDWDDDVPDDPDTWHKKKKKKKWADPQDPQPDQDPCPPPPCCPGPCNVQVRFLLRRVVDIRIIMGIGTPSTDLVSVQRSVCSSCVVVPIDMHIFQMDHNCCLVPDDQDPLQVVLVVLLVVLVVLQVVLQVLQVVVVVVVVVVADDDPVNLLSVLQHLVNLVCVLQDFDDPPPPPPPPDDDSPLPLLLLLLLLLVLLLLLLLLLLQCQFPLVLDCHDHLAGRVNVNLVVCLDLVVLLNLLSLLSLLLVLLVLLQCVLLVCQVVLVCCLPPPDLVNQLVVLLLQQPQLLSNLSSCLSCLLSVFAFSCSPGCCCQQANVLCVVPVVCLSVLNQLVDQNSNGHLNLSLSVSLSSVLSNVVVVLSSCCSVPVVRSLVVLVVQLVCLLVVLLVVCLVVLQFLSLSSDSDNRSSRVSCSSQRRDNSNNNNSNSLSNNLNSQLVDPPDDDDPVVLVVLLVLLVVLLVQLSSVCSVQSPDSDRPSNDPVSSCSSSVSSVSSSSSSSSVSSVCSNPVPPDPSSVVSSDSSSSSVSVLSSLLSSCLSVLSVSCNRNDHHRDYDDPVVSVVSSVVSSVVSSVRSSVSCSSTNSSSVSNVCSVSVVVVVVVVVVVVPPDPPPPDPPPVPVVPVPPPPPPVSDNPHPDPD/DVVVVVVLVVLLCVLQVPVLVLLCVLCVVVVVAPWDPVQVVQVVCLNVPVVDPLSSLQSQQWFDCDDPCVQLPQQETQGNPVSLQPDWDDDVPDDPDTWHKKKKKKKWADPQDDQPDFDDCPPPPCCPGPCNVQVRFLLCRVVDIRIIMGIGTPSTDLVSVQRSVCSSCVVVPIDMHIFQMDHNCCLVPDDQDPLQVVLVVLLVVLVVLQVVLQVLQVVVVVVVVVVADDDPVNLLSVLQHLVNLVCVLPDFDDPPPPPPPPDDDSPLPLLLLLLLLLVLLLLLLLLLLQCQFPLCLDCHDHLAGRVNVNLVVCLDLVCLLNLLSLLSLLLVLLVLLQCVLLVCQVVLVCCLPPPDLVNQLVVLLLQQPQLLSNLSSCLSCLLSVFAFSCSPGCCCQQANVLCVVPVVCLSVLNQLVDQNSNGHPNLSLSVSLSSVLSNVVVVLSSCCSVPVVRSLVVLVVQLVCLLVVLLVVCLVVLQFLSLSSDSDNRSSRVSCSSQRRDNSNNNNSNSLSNNLNSQLVDPPDDDDPVVLVVLLVLLVVLLVQLSSVCSVQSPDSDRPSNDPVSSCSSSVSSVSSSSSSSSVSSVCSNPVPPDPSSVSSSDSSSSSVSVLSSLLSSCLSVLSVSCNRNDHHRDYDDPVVSVVSSVVSSVVSSVRSSVSCSSTNSSSVSNVCSVSVVVVVVVVVVVVPPDPPPPDPPPPPVPPVPPPPPPPSDNPHPDPD